Protein AF-A0AA45U6L7-F1 (afdb_monomer)

Sequence (873 aa):
MGRARAPAGPRAGPASGRGPRRPHFIHCRRPRPEDFMTAPVSITRYAPFLLDTAQGLASVATHLSRRDAGNTRAAIVSSPPWLAAGLESALSIALKGNSTLARQELDGLLARGLLMLEEAERRLGAPPGSTSVEADGTRTLASLLEPARRALDGASLVRERRPALEDVVRGTGERLTAALLAKLLGARGVPSLEVDAADWTVTEGEPGQARVNREHTRARVATLRPSWEGRLTLHAGGRGTAVDGRSTTLGVEGADETAAVLSVLLGTPLTLWTDVPGVMTADPLHVADARPVPHLSYTEALELVYLGLPTLHPRALSTLRDADIPLRVRHLQQPDEPGTLIDVRGAGNGTVPTCVVSLEDLALLGLEGGTEEAARPVGPRALQALEAAGIDAWMAAQSSPGRSVAVVLRRAHAARAEEVLRRELAPELERGALQPPQVRAPVTQVALVAEAMGQGANVAGRLFQPLGALGINVRAIAQTASARSISFIVDGAETALTVRTVHAAFHFSHEEVSLLVLGHGVVGSQLLEQLRTLQETLAQEHGIQLNLVGLADSRRVLFSPEGIPLKQWRERIESVPEGASPPVVRALLEPLRRLPVPVLVDCTAASGMEELYLEAFRSGIHVVAANKKPLTQPLEVWERLRSTAHLNHRAYHYETTVGAGLPVIQTLKDLVRTGDRVHGVEGSFSGTLGYLSQQLMDGVPLSKAVRTAREKGFTEPHPREDLAGTDAARKALILAREQGLNLSLEDVEVEPFVPREYLEEADVERFLTGLEKLDRTFTSRIEGLRAEGKVLRYLARIDPTAKDGPVLRVGPVAVPKEHPATRLRGSEAFVAFSTERYADYPLLVQGAGAGGPVTAAGVLADILKIAQNLRGR

Structure (mmCIF, N/CA/C/O backbone):
data_AF-A0AA45U6L7-F1
#
_entry.id   AF-A0AA45U6L7-F1
#
loop_
_atom_site.group_PDB
_atom_site.id
_atom_site.type_symbol
_atom_site.label_atom_id
_atom_site.label_alt_id
_atom_site.label_comp_id
_atom_site.label_asym_id
_atom_site.label_entity_id
_atom_site.label_seq_id
_atom_site.pdbx_PDB_ins_code
_atom_site.Cartn_x
_atom_site.Cartn_y
_atom_site.Cartn_z
_atom_site.occupancy
_atom_site.B_iso_or_equiv
_atom_site.auth_seq_id
_atom_site.auth_comp_id
_atom_site.auth_asym_id
_atom_site.auth_atom_id
_atom_site.pdbx_PDB_model_num
ATOM 1 N N . MET A 1 1 ? -44.972 -48.919 -12.739 1.00 36.44 1 MET A N 1
ATOM 2 C CA . MET A 1 1 ? -45.028 -49.166 -14.199 1.00 36.44 1 MET A CA 1
ATOM 3 C C . MET A 1 1 ? -43.845 -48.426 -14.814 1.00 36.44 1 MET A C 1
ATOM 5 O O . MET A 1 1 ? -43.773 -47.234 -14.606 1.00 36.44 1 MET A O 1
ATOM 9 N N . GLY A 1 2 ? -42.832 -48.984 -15.465 1.00 32.69 2 GLY A N 1
ATOM 10 C CA . GLY A 1 2 ? -42.508 -50.342 -15.868 1.00 32.69 2 GLY A CA 1
ATOM 11 C C . GLY A 1 2 ? -41.532 -50.257 -17.051 1.00 32.69 2 GLY A C 1
ATOM 12 O O . GLY A 1 2 ? -41.965 -49.836 -18.110 1.00 32.69 2 GLY A O 1
ATOM 13 N N . ARG A 1 3 ? -40.289 -50.743 -16.849 1.00 33.75 3 ARG A N 1
ATOM 14 C CA . ARG A 1 3 ? -39.354 -51.326 -17.853 1.00 33.75 3 ARG A CA 1
ATOM 15 C C . ARG A 1 3 ? -38.768 -50.350 -18.912 1.00 33.75 3 ARG A C 1
ATOM 17 O O . ARG A 1 3 ? -39.385 -49.357 -19.234 1.00 33.75 3 ARG A O 1
ATOM 24 N N . ALA A 1 4 ? -37.576 -50.525 -19.493 1.00 31.34 4 ALA A N 1
ATOM 25 C CA . ALA A 1 4 ? -36.655 -51.659 -19.591 1.00 31.34 4 ALA A CA 1
ATOM 26 C C . ALA A 1 4 ? -35.198 -51.190 -19.832 1.00 31.34 4 ALA A C 1
ATOM 28 O O . ALA A 1 4 ? -34.958 -50.103 -20.350 1.00 31.34 4 ALA A O 1
ATOM 29 N N . ARG A 1 5 ? -34.243 -52.067 -19.499 1.00 34.88 5 ARG A N 1
ATOM 30 C CA . ARG A 1 5 ? -32.812 -52.030 -19.854 1.00 34.88 5 ARG A CA 1
ATOM 31 C C . ARG A 1 5 ? -32.528 -52.745 -21.193 1.00 34.88 5 ARG A C 1
ATOM 33 O O . ARG A 1 5 ? -33.224 -53.705 -21.509 1.00 34.88 5 ARG A O 1
ATOM 40 N N . ALA A 1 6 ? -31.355 -52.391 -21.750 1.00 32.38 6 ALA A N 1
ATOM 41 C CA . ALA A 1 6 ? -30.398 -53.175 -22.568 1.00 32.38 6 ALA A CA 1
ATOM 42 C C . ALA A 1 6 ? -30.573 -53.156 -24.110 1.00 32.38 6 ALA A C 1
ATOM 44 O O . ALA A 1 6 ? -31.696 -52.948 -24.561 1.00 32.38 6 ALA A O 1
ATOM 45 N N . PRO A 1 7 ? -29.510 -53.410 -24.925 1.00 43.19 7 PRO A N 1
ATOM 46 C CA . PRO A 1 7 ? -28.169 -53.913 -24.569 1.00 43.19 7 PRO A CA 1
ATOM 47 C C . PRO A 1 7 ? -26.956 -53.191 -25.213 1.00 43.19 7 PRO A C 1
ATOM 49 O O . PRO A 1 7 ? -27.079 -52.302 -26.049 1.00 43.19 7 PRO A O 1
ATOM 52 N N . ALA A 1 8 ? -25.763 -53.626 -24.793 1.00 33.12 8 ALA A N 1
ATOM 53 C CA . ALA A 1 8 ? -24.452 -53.260 -25.320 1.00 33.12 8 ALA A CA 1
ATOM 54 C C . ALA A 1 8 ? -23.924 -54.282 -26.350 1.00 33.12 8 ALA A C 1
ATOM 56 O O . ALA A 1 8 ? -24.180 -55.479 -26.218 1.00 33.12 8 ALA A O 1
ATOM 57 N N . GLY A 1 9 ? -23.091 -53.796 -27.280 1.00 27.22 9 GLY A N 1
ATOM 58 C CA . GLY A 1 9 ? -22.110 -54.554 -28.079 1.00 27.22 9 GLY A CA 1
ATOM 59 C C . GLY A 1 9 ? -22.039 -54.104 -29.552 1.00 27.22 9 GLY A C 1
ATOM 60 O O . GLY A 1 9 ? -23.049 -53.621 -30.056 1.00 27.22 9 GLY A O 1
ATOM 61 N N . PRO A 1 10 ? -20.928 -54.307 -30.298 1.00 31.91 10 PRO A N 1
ATOM 62 C CA . PRO A 1 10 ? -19.529 -54.531 -29.914 1.00 31.91 10 PRO A CA 1
ATOM 63 C C . PRO A 1 10 ? -18.534 -53.547 -30.597 1.00 31.91 10 PRO A C 1
ATOM 65 O O . PRO A 1 10 ? -18.884 -52.739 -31.452 1.00 31.91 10 PRO A O 1
ATOM 68 N N . ARG A 1 11 ? -17.255 -53.631 -30.199 1.00 38.91 11 ARG A N 1
ATOM 69 C CA . ARG A 1 11 ? -16.101 -52.908 -30.771 1.00 38.91 11 ARG A CA 1
ATOM 70 C C . ARG A 1 11 ? -15.835 -53.286 -32.239 1.00 38.91 11 ARG A C 1
ATOM 72 O O . ARG A 1 11 ? -15.724 -54.469 -32.540 1.00 38.91 11 ARG A O 1
ATOM 79 N N . ALA A 1 12 ? -15.561 -52.289 -33.083 1.00 27.22 12 ALA A N 1
ATOM 80 C CA . ALA A 1 12 ? -14.753 -52.409 -34.301 1.00 27.22 12 ALA A CA 1
ATOM 81 C C . ALA A 1 12 ? -14.103 -51.043 -34.603 1.00 27.22 12 ALA A C 1
ATOM 83 O O . ALA A 1 12 ? -14.796 -50.031 -34.680 1.00 27.22 12 ALA A O 1
ATOM 84 N N . GLY A 1 13 ? -12.769 -50.991 -34.686 1.00 36.66 13 GLY A N 1
ATOM 85 C CA . GLY A 1 13 ? -12.030 -49.764 -35.012 1.00 36.66 13 GLY A CA 1
ATOM 86 C C . GLY A 1 13 ? -12.111 -49.408 -36.502 1.00 36.66 13 GLY A C 1
ATOM 87 O O . GLY A 1 13 ? -12.505 -50.257 -37.300 1.00 36.66 13 GLY A O 1
ATOM 88 N N . PRO A 1 14 ? -11.672 -48.203 -36.906 1.00 28.78 14 PRO A N 1
ATOM 89 C CA . PRO A 1 14 ? -11.374 -47.954 -38.307 1.00 28.78 14 PRO A CA 1
ATOM 90 C C . PRO A 1 14 ? -9.918 -47.541 -38.528 1.00 28.78 14 PRO A C 1
ATOM 92 O O . PRO A 1 14 ? -9.407 -46.569 -37.969 1.00 28.78 14 PRO A O 1
ATOM 95 N N . ALA A 1 15 ? -9.280 -48.290 -39.423 1.00 26.22 15 ALA A N 1
ATOM 96 C CA . ALA A 1 15 ? -8.131 -47.850 -40.184 1.00 26.22 15 ALA A CA 1
ATOM 97 C C . ALA A 1 15 ? -8.557 -46.815 -41.244 1.00 26.22 15 ALA A C 1
ATOM 99 O O . ALA A 1 15 ? -9.574 -46.968 -41.915 1.00 26.22 15 ALA A O 1
ATOM 100 N N . SER A 1 16 ? -7.713 -45.792 -41.383 1.00 31.59 16 SER A N 1
ATOM 101 C CA . SER A 1 16 ? -7.371 -45.041 -42.600 1.00 31.59 16 SER A CA 1
ATOM 102 C C . SER A 1 16 ? -8.488 -44.596 -43.561 1.00 31.59 16 SER A C 1
ATOM 104 O O . SER A 1 16 ? -8.864 -45.318 -44.481 1.00 31.59 16 SER A O 1
ATOM 106 N N . GLY A 1 17 ? -8.847 -43.311 -43.475 1.00 26.59 17 GLY A N 1
ATOM 107 C CA . GLY A 1 17 ? -9.428 -42.528 -44.570 1.00 26.59 17 GLY A CA 1
ATOM 108 C C . GLY A 1 17 ? -8.626 -41.238 -44.772 1.00 26.59 17 GLY A C 1
ATOM 109 O O . GLY A 1 17 ? -8.514 -40.427 -43.857 1.00 26.59 17 GLY A O 1
ATOM 110 N N . ARG A 1 18 ? -8.014 -41.076 -45.952 1.00 31.44 18 ARG A N 1
ATOM 111 C CA . ARG A 1 18 ? -7.211 -39.907 -46.352 1.00 31.44 18 ARG A CA 1
ATOM 112 C C . ARG A 1 18 ? -8.111 -38.681 -46.576 1.00 31.44 18 ARG A C 1
ATOM 114 O O . ARG A 1 18 ? -8.975 -38.720 -47.444 1.00 31.44 18 ARG A O 1
ATOM 121 N N . GLY A 1 19 ? -7.847 -37.594 -45.847 1.00 27.06 19 GLY A N 1
ATOM 122 C CA . GLY A 1 19 ? -8.350 -36.234 -46.102 1.00 27.06 19 GLY A CA 1
ATOM 123 C C . GLY A 1 19 ? -7.251 -35.311 -46.666 1.00 27.06 19 GLY A C 1
ATOM 124 O O . GLY A 1 19 ? -6.073 -35.672 -46.614 1.00 27.06 19 GLY A O 1
ATOM 125 N N . PRO A 1 20 ? -7.608 -34.153 -47.252 1.00 26.36 20 PRO A N 1
ATOM 126 C CA . PRO A 1 20 ? -6.809 -33.465 -48.264 1.00 26.36 20 PRO A CA 1
ATOM 127 C C . PRO A 1 20 ? -5.580 -32.731 -47.708 1.00 26.36 20 PRO A C 1
ATOM 129 O O . PRO A 1 20 ? -5.569 -32.209 -46.594 1.00 26.36 20 PRO A O 1
ATOM 132 N N . ARG A 1 21 ? -4.537 -32.703 -48.546 1.00 27.33 21 ARG A N 1
ATOM 133 C CA . ARG A 1 21 ? -3.210 -32.120 -48.309 1.00 27.33 21 ARG A CA 1
ATOM 134 C C . ARG A 1 21 ? -3.302 -30.634 -47.936 1.00 27.33 21 ARG A C 1
ATOM 136 O O . ARG A 1 21 ? -3.751 -29.822 -48.739 1.00 27.33 21 ARG A O 1
ATOM 143 N N . ARG A 1 22 ? -2.812 -30.286 -46.741 1.00 25.98 22 ARG A N 1
ATOM 144 C CA . ARG A 1 22 ? -2.446 -28.912 -46.355 1.00 25.98 22 ARG A CA 1
ATOM 145 C C . ARG A 1 22 ? -1.066 -28.564 -46.941 1.00 25.98 22 ARG A C 1
ATOM 147 O O . ARG A 1 22 ? -0.230 -29.465 -47.038 1.00 25.98 22 ARG A O 1
ATOM 154 N N . PRO A 1 23 ? -0.816 -27.304 -47.338 1.00 24.25 23 PRO A N 1
ATOM 155 C CA . PRO A 1 23 ? 0.454 -26.899 -47.930 1.00 24.25 23 PRO A CA 1
ATOM 156 C C . PRO A 1 23 ? 1.598 -27.055 -46.921 1.00 24.25 23 PRO A C 1
ATOM 158 O O . PRO A 1 23 ? 1.454 -26.743 -45.738 1.00 24.25 23 PRO A O 1
ATOM 161 N N . HIS A 1 24 ? 2.724 -27.579 -47.406 1.00 22.42 24 HIS A N 1
ATOM 162 C CA . HIS A 1 24 ? 3.956 -27.778 -46.654 1.00 22.42 24 HIS A CA 1
ATOM 163 C C . HIS A 1 24 ? 4.496 -26.440 -46.129 1.00 22.42 24 HIS A C 1
ATOM 165 O O . HIS A 1 24 ? 5.171 -25.715 -46.853 1.00 22.42 24 HIS A O 1
ATOM 171 N N . PHE A 1 25 ? 4.257 -26.144 -44.852 1.00 23.31 25 PHE A N 1
ATOM 172 C CA . PHE A 1 25 ? 5.186 -25.316 -44.092 1.00 23.31 25 PHE A CA 1
ATOM 173 C C . PHE A 1 25 ? 6.401 -26.184 -43.773 1.00 23.31 25 PHE A C 1
ATOM 175 O O . PHE A 1 25 ? 6.285 -27.239 -43.146 1.00 23.31 25 PHE A O 1
ATOM 182 N N . ILE A 1 26 ? 7.561 -25.765 -44.268 1.00 24.25 26 ILE A N 1
ATOM 183 C CA . ILE A 1 26 ? 8.853 -26.362 -43.950 1.00 24.25 26 ILE A CA 1
ATOM 184 C C . ILE A 1 26 ? 9.040 -26.224 -42.434 1.00 24.25 26 ILE A C 1
ATOM 186 O O . ILE A 1 26 ? 9.270 -25.135 -41.917 1.00 24.25 26 ILE A O 1
ATOM 190 N N . HIS A 1 27 ? 8.891 -27.330 -41.704 1.00 22.80 27 HIS A N 1
ATOM 191 C CA . HIS A 1 27 ? 9.323 -27.416 -40.316 1.00 22.80 27 HIS A CA 1
ATOM 192 C C . HIS A 1 27 ? 10.843 -27.226 -40.285 1.00 22.80 27 HIS A C 1
ATOM 194 O O . HIS A 1 27 ? 11.592 -28.163 -40.564 1.00 22.80 27 HIS A O 1
ATOM 200 N N . CYS A 1 28 ? 11.309 -26.032 -39.914 1.00 27.20 28 CYS A N 1
ATOM 201 C CA . CYS A 1 28 ? 12.655 -25.884 -39.373 1.00 27.20 28 CYS A CA 1
ATOM 202 C C . CYS A 1 28 ? 12.756 -26.818 -38.160 1.00 27.20 28 CYS A C 1
ATOM 204 O O . CYS A 1 28 ? 12.058 -26.634 -37.160 1.00 27.20 28 CYS A O 1
ATOM 206 N N . ARG A 1 29 ? 13.564 -27.879 -38.282 1.00 27.42 29 ARG A N 1
ATOM 207 C CA . ARG A 1 29 ? 13.879 -28.797 -37.182 1.00 27.42 29 ARG A CA 1
ATOM 208 C C . ARG A 1 29 ? 14.319 -27.983 -35.960 1.00 27.42 29 ARG A C 1
ATOM 210 O O . ARG A 1 29 ? 15.194 -27.130 -36.081 1.00 27.42 29 ARG A O 1
ATOM 217 N N . ARG A 1 30 ? 13.755 -28.300 -34.788 1.00 37.66 30 ARG A N 1
ATOM 218 C CA . ARG A 1 30 ? 14.354 -27.951 -33.491 1.00 37.66 30 ARG A CA 1
ATOM 219 C C . ARG A 1 30 ? 15.802 -28.467 -33.498 1.00 37.66 30 ARG A C 1
ATOM 221 O O . ARG A 1 30 ? 15.966 -29.664 -33.752 1.00 37.66 30 ARG A O 1
ATOM 228 N N . PRO A 1 31 ? 16.826 -27.633 -33.269 1.00 34.97 31 PRO A N 1
ATOM 229 C CA . PRO A 1 31 ? 18.165 -28.160 -33.057 1.00 34.97 31 PRO A CA 1
ATOM 230 C C . PRO A 1 31 ? 18.163 -28.981 -31.761 1.00 34.97 31 PRO A C 1
ATOM 232 O O . PRO A 1 31 ? 17.527 -28.589 -30.778 1.00 34.97 31 PRO A O 1
ATOM 235 N N . ARG A 1 32 ? 18.796 -30.158 -31.770 1.00 30.89 32 ARG A N 1
ATOM 236 C CA . ARG A 1 32 ? 18.938 -30.961 -30.549 1.00 30.89 32 ARG A CA 1
ATOM 237 C C . ARG A 1 32 ? 20.088 -30.379 -29.720 1.00 30.89 32 ARG A C 1
ATOM 239 O O . ARG A 1 32 ? 21.030 -29.855 -30.309 1.00 30.89 32 ARG A O 1
ATOM 246 N N . PRO A 1 33 ? 20.074 -30.512 -28.381 1.00 38.00 33 PRO A N 1
ATOM 247 C CA . PRO A 1 33 ? 21.208 -30.116 -27.533 1.00 38.00 33 PRO A CA 1
ATOM 248 C C . PRO A 1 33 ? 22.543 -30.752 -27.968 1.00 38.00 33 PRO A C 1
ATOM 250 O O . PRO A 1 33 ? 23.609 -30.200 -27.730 1.00 38.00 33 PRO A O 1
ATOM 253 N N . GLU A 1 34 ? 22.467 -31.896 -28.647 1.00 34.97 34 GLU A N 1
ATOM 254 C CA . GLU A 1 34 ? 23.591 -32.687 -29.156 1.00 34.97 34 GLU A CA 1
ATOM 255 C C . GLU A 1 34 ? 24.234 -32.105 -30.435 1.00 34.97 34 GLU A C 1
ATOM 257 O O . GLU A 1 34 ? 25.344 -32.496 -30.783 1.00 34.97 34 GLU A O 1
ATOM 262 N N . ASP A 1 35 ? 23.592 -31.141 -31.111 1.00 39.72 35 ASP A N 1
ATOM 263 C CA . ASP A 1 35 ? 24.111 -30.513 -32.342 1.00 39.72 35 ASP A CA 1
ATOM 264 C C . ASP A 1 35 ? 25.124 -29.373 -32.061 1.00 39.72 35 ASP A C 1
ATOM 266 O O . ASP A 1 35 ? 25.661 -28.767 -32.990 1.00 39.72 35 ASP A O 1
ATOM 270 N N . PHE A 1 36 ? 25.412 -29.067 -30.787 1.00 45.44 36 PHE A N 1
ATOM 271 C CA . PHE A 1 36 ? 26.278 -27.956 -30.371 1.00 45.44 36 PHE A CA 1
ATOM 272 C C . PHE A 1 36 ? 27.319 -28.386 -29.327 1.00 45.44 36 PHE A C 1
ATOM 274 O O . PHE A 1 36 ? 27.241 -28.008 -28.161 1.00 45.44 36 PHE A O 1
ATOM 281 N N . MET A 1 37 ? 28.338 -29.143 -29.737 1.00 37.69 37 MET A N 1
ATOM 282 C CA . MET A 1 37 ? 29.531 -29.356 -28.907 1.00 37.69 37 MET A CA 1
ATOM 283 C C . MET A 1 37 ? 30.690 -28.456 -29.356 1.00 37.69 37 MET A C 1
ATOM 285 O O . MET A 1 37 ? 31.508 -28.836 -30.185 1.00 37.69 37 MET A O 1
ATOM 289 N N . THR A 1 38 ? 30.757 -27.269 -28.750 1.00 49.12 38 THR A N 1
ATOM 290 C CA . THR A 1 38 ? 31.938 -26.391 -28.593 1.00 49.12 38 THR A CA 1
ATOM 291 C C . THR A 1 38 ? 31.829 -25.741 -27.206 1.00 49.12 38 THR A C 1
ATOM 293 O O . THR A 1 38 ? 30.744 -25.780 -26.628 1.00 49.12 38 THR A O 1
ATOM 296 N N . ALA A 1 39 ? 32.904 -25.150 -26.678 1.00 50.16 39 ALA A N 1
ATOM 297 C CA . ALA A 1 39 ? 32.977 -24.525 -25.348 1.00 50.16 39 ALA A CA 1
ATOM 298 C C . ALA A 1 39 ? 31.689 -23.801 -24.864 1.00 50.16 39 ALA A C 1
ATOM 300 O O . ALA A 1 39 ? 31.016 -23.164 -25.682 1.00 50.16 39 ALA A O 1
ATOM 301 N N . PRO A 1 40 ? 31.367 -23.829 -23.550 1.00 70.31 40 PRO A N 1
ATOM 302 C CA . PRO A 1 40 ? 30.228 -23.096 -22.999 1.00 70.31 40 PRO A CA 1
ATOM 303 C C . PRO A 1 40 ? 30.305 -21.614 -23.384 1.00 70.31 40 PRO A C 1
ATOM 305 O O . PRO A 1 40 ? 31.309 -20.945 -23.128 1.00 70.31 40 PRO A O 1
ATOM 308 N N . VAL A 1 41 ? 29.252 -21.105 -24.024 1.00 81.75 41 VAL A N 1
ATOM 309 C CA . VAL A 1 41 ? 29.126 -19.683 -24.362 1.00 81.75 41 VAL A CA 1
ATOM 310 C C . VAL A 1 41 ? 28.306 -19.005 -23.272 1.00 81.75 41 VAL A C 1
ATOM 312 O O . VAL A 1 41 ? 27.253 -19.519 -22.900 1.00 81.75 41 VAL A O 1
ATOM 315 N N . SER A 1 42 ? 28.750 -17.850 -22.780 1.00 88.62 42 SER A N 1
ATOM 316 C CA . SER A 1 42 ? 27.911 -16.934 -22.001 1.00 88.62 42 SER A CA 1
ATOM 317 C C . SER A 1 42 ? 27.691 -15.639 -22.774 1.00 88.62 42 SER A C 1
ATOM 319 O O . SER A 1 42 ? 28.616 -15.101 -23.385 1.00 88.62 42 SER A O 1
ATOM 321 N N . ILE A 1 43 ? 26.449 -15.154 -22.775 1.00 93.12 43 ILE A N 1
ATOM 322 C CA . ILE A 1 43 ? 26.058 -13.937 -23.487 1.00 93.12 43 ILE A CA 1
ATOM 323 C C . ILE A 1 43 ? 25.567 -12.927 -22.464 1.00 93.12 43 ILE A C 1
ATOM 325 O O . ILE A 1 43 ? 24.639 -13.193 -21.694 1.00 93.12 43 ILE A O 1
ATOM 329 N N . THR A 1 44 ? 26.209 -11.764 -22.447 1.00 93.62 44 THR A N 1
ATOM 330 C CA . THR A 1 44 ? 25.903 -10.694 -21.507 1.00 93.62 44 THR A CA 1
ATOM 331 C C . THR A 1 44 ? 25.591 -9.391 -22.222 1.00 93.62 44 THR A C 1
ATOM 333 O O . THR A 1 44 ? 26.153 -9.058 -23.265 1.00 93.62 44 THR A O 1
ATOM 336 N N . ARG A 1 45 ? 24.679 -8.629 -21.632 1.00 93.62 45 ARG A N 1
ATOM 337 C CA . ARG A 1 45 ? 24.267 -7.297 -22.060 1.00 93.62 45 ARG A CA 1
ATOM 338 C C . ARG A 1 45 ? 24.406 -6.362 -20.863 1.00 93.62 45 ARG A C 1
ATOM 340 O O . ARG A 1 45 ? 24.002 -6.728 -19.767 1.00 93.62 45 ARG A O 1
ATOM 347 N N . TYR A 1 46 ? 24.974 -5.176 -21.057 1.00 91.69 46 TYR A N 1
ATOM 348 C CA . TYR A 1 46 ? 25.136 -4.177 -19.990 1.00 91.69 46 TYR A CA 1
ATOM 349 C C . TYR A 1 46 ? 24.226 -2.985 -20.231 1.00 91.69 46 TYR A C 1
ATOM 351 O O . TYR A 1 46 ? 24.395 -2.311 -21.245 1.00 91.69 46 TYR A O 1
ATOM 359 N N . ALA A 1 47 ? 23.296 -2.694 -19.325 1.00 89.88 47 ALA A N 1
ATOM 360 C CA . ALA A 1 47 ? 22.387 -1.567 -19.506 1.00 89.88 47 ALA A CA 1
ATOM 361 C C . ALA A 1 47 ? 23.156 -0.258 -19.827 1.00 89.88 47 ALA A C 1
ATOM 363 O O . ALA A 1 47 ? 24.209 -0.019 -19.229 1.00 89.88 47 ALA A O 1
ATOM 364 N N . PRO A 1 48 ? 22.695 0.587 -20.775 1.00 89.06 48 PRO A N 1
ATOM 365 C CA . PRO A 1 48 ? 23.501 1.698 -21.302 1.00 89.06 48 PRO A CA 1
ATOM 366 C C . PRO A 1 48 ? 23.973 2.695 -20.237 1.00 89.06 48 PRO A C 1
ATOM 368 O O . PRO A 1 48 ? 25.083 3.217 -20.328 1.00 89.06 48 PRO A O 1
ATOM 371 N N . PHE A 1 49 ? 23.161 2.928 -19.202 1.00 88.75 49 PHE A N 1
ATOM 372 C CA . PHE A 1 49 ? 23.491 3.824 -18.091 1.00 88.75 49 PHE A CA 1
ATOM 373 C C . PHE A 1 49 ? 24.688 3.336 -17.255 1.00 88.75 49 PHE A C 1
ATOM 375 O O . PHE A 1 49 ? 25.417 4.153 -16.697 1.00 88.75 49 PHE A O 1
ATOM 382 N N . LEU A 1 50 ? 24.981 2.027 -17.241 1.00 90.62 50 LEU A N 1
ATOM 383 C CA . LEU A 1 50 ? 26.190 1.488 -16.603 1.00 90.62 50 LEU A CA 1
ATOM 384 C C . LEU A 1 50 ? 27.475 1.950 -17.297 1.00 90.62 50 LEU A C 1
ATOM 386 O O . LEU A 1 50 ? 28.551 1.823 -16.727 1.00 90.62 50 LEU A O 1
ATOM 390 N N . LEU A 1 51 ? 27.388 2.458 -18.525 1.00 91.38 51 LEU A N 1
ATOM 391 C CA . LEU A 1 51 ? 28.525 2.939 -19.310 1.00 91.38 51 LEU A CA 1
ATOM 392 C C . LEU A 1 51 ? 28.576 4.478 -19.357 1.00 91.38 51 LEU A C 1
ATOM 394 O O . LEU A 1 51 ? 29.446 5.050 -20.013 1.00 91.38 51 LEU A O 1
ATOM 398 N N . ASP A 1 52 ? 27.657 5.159 -18.662 1.00 91.38 52 ASP A N 1
ATOM 399 C CA . ASP A 1 52 ? 27.506 6.619 -18.718 1.00 91.38 52 ASP A CA 1
ATOM 400 C C . ASP A 1 52 ? 28.569 7.367 -17.895 1.00 91.38 52 ASP A C 1
ATOM 402 O O . ASP A 1 52 ? 28.839 8.547 -18.121 1.00 91.38 52 ASP A O 1
ATOM 406 N N . THR A 1 53 ? 29.234 6.664 -16.972 1.00 93.00 53 THR A N 1
ATOM 407 C CA . THR A 1 53 ? 30.273 7.213 -16.092 1.00 93.00 53 THR A CA 1
ATOM 408 C C . THR A 1 53 ? 31.568 6.405 -16.165 1.00 93.00 53 THR A C 1
ATOM 410 O O . THR A 1 53 ? 31.568 5.209 -16.458 1.00 93.00 53 THR A O 1
ATOM 413 N N . ALA A 1 54 ? 32.693 7.042 -15.827 1.00 92.50 54 ALA A N 1
ATOM 414 C CA . ALA A 1 54 ? 33.988 6.364 -15.731 1.00 92.50 54 ALA A CA 1
ATOM 415 C C . ALA A 1 54 ? 33.989 5.239 -14.674 1.00 92.50 54 ALA A C 1
ATOM 417 O O . ALA A 1 54 ? 34.589 4.186 -14.876 1.00 92.50 54 ALA A O 1
ATOM 418 N N . GLN A 1 55 ? 33.270 5.425 -13.559 1.00 92.38 55 GLN A N 1
ATOM 419 C CA . GLN A 1 55 ? 33.082 4.382 -12.545 1.00 92.38 55 GLN A CA 1
ATOM 420 C C . GLN A 1 55 ? 32.305 3.182 -13.094 1.00 92.38 55 GLN A C 1
ATOM 422 O O . GLN A 1 55 ? 32.654 2.034 -12.808 1.00 92.38 55 GLN A O 1
ATOM 427 N N . GLY A 1 56 ? 31.263 3.442 -13.879 1.00 91.69 56 GLY A N 1
ATOM 428 C CA . GLY A 1 56 ? 30.483 2.411 -14.544 1.00 91.69 56 GLY A CA 1
ATOM 429 C C . GLY A 1 56 ? 31.324 1.603 -15.537 1.00 91.69 56 GLY A C 1
ATOM 430 O O . GLY A 1 56 ? 31.408 0.379 -15.417 1.00 91.69 56 GLY A O 1
ATOM 431 N N . LEU A 1 57 ? 32.069 2.285 -16.417 1.00 91.62 57 LEU A N 1
ATOM 432 C CA . LEU A 1 57 ? 33.035 1.659 -17.333 1.00 91.62 57 LEU A CA 1
ATOM 433 C C . LEU A 1 57 ? 34.054 0.778 -16.593 1.00 91.62 57 LEU A C 1
ATOM 435 O O . LEU A 1 57 ? 34.258 -0.379 -16.964 1.00 91.62 57 LEU A O 1
ATOM 439 N N . ALA A 1 58 ? 34.648 1.288 -15.510 1.00 91.81 58 ALA A N 1
ATOM 440 C CA . ALA A 1 58 ? 35.580 0.535 -14.672 1.00 91.81 58 ALA A CA 1
ATOM 441 C C . ALA A 1 58 ? 34.933 -0.710 -14.038 1.00 91.81 58 ALA A C 1
ATOM 443 O O . ALA A 1 58 ? 35.544 -1.783 -13.988 1.00 91.81 58 ALA A O 1
ATOM 444 N N . SER A 1 59 ? 33.682 -0.596 -13.587 1.00 92.25 59 SER A N 1
ATOM 445 C CA . SER A 1 59 ? 32.928 -1.705 -12.991 1.00 92.25 59 SER A CA 1
ATOM 446 C C . SER A 1 59 ? 32.644 -2.804 -14.019 1.00 92.25 59 SER A C 1
ATOM 448 O O . SER A 1 59 ? 32.873 -3.984 -13.742 1.00 92.25 59 SER A O 1
ATOM 450 N N . VAL A 1 60 ? 32.227 -2.429 -15.234 1.00 92.81 60 VAL A N 1
ATOM 451 C CA . VAL A 1 60 ? 31.992 -3.369 -16.343 1.00 92.81 60 VAL A CA 1
ATOM 452 C C . VAL A 1 60 ? 33.294 -4.053 -16.765 1.00 92.81 60 VAL A C 1
ATOM 454 O O . VAL A 1 60 ? 33.331 -5.280 -16.875 1.00 92.81 60 VAL A O 1
ATOM 457 N N . ALA A 1 61 ? 34.389 -3.305 -16.923 1.00 91.81 61 ALA A N 1
ATOM 458 C CA . ALA A 1 61 ? 35.698 -3.877 -17.243 1.00 91.81 61 ALA A CA 1
ATOM 459 C C . ALA A 1 61 ? 36.190 -4.843 -16.155 1.00 91.81 61 ALA A C 1
ATOM 461 O O . ALA A 1 61 ? 36.708 -5.919 -16.463 1.00 91.81 61 ALA A O 1
ATOM 462 N N . THR A 1 62 ? 35.988 -4.508 -14.878 1.00 90.69 62 THR A N 1
ATOM 463 C CA . THR A 1 62 ? 36.317 -5.387 -13.745 1.00 90.69 62 THR A CA 1
ATOM 464 C C . THR A 1 62 ? 35.521 -6.682 -13.800 1.00 90.69 62 THR A C 1
ATOM 466 O O . THR A 1 62 ? 36.096 -7.762 -13.660 1.00 90.69 62 THR A O 1
ATOM 469 N N . HIS A 1 63 ? 34.215 -6.592 -14.054 1.00 90.25 63 HIS A N 1
ATOM 470 C CA . HIS A 1 63 ? 33.357 -7.760 -14.208 1.00 90.25 63 HIS A CA 1
ATOM 471 C C . HIS A 1 63 ? 33.824 -8.651 -15.372 1.00 90.25 63 HIS A C 1
ATOM 473 O O . HIS A 1 63 ? 34.028 -9.851 -15.193 1.00 90.25 63 HIS A O 1
ATOM 479 N N . LEU A 1 64 ? 34.078 -8.071 -16.548 1.00 89.81 64 LEU A N 1
ATOM 480 C CA . LEU A 1 64 ? 34.568 -8.797 -17.727 1.00 89.81 64 LEU A CA 1
ATOM 481 C C . LEU A 1 64 ? 35.987 -9.371 -17.553 1.00 89.81 64 LEU A C 1
ATOM 483 O O . LEU A 1 64 ? 36.344 -10.359 -18.202 1.00 89.81 64 LEU A O 1
ATOM 487 N N . SER A 1 65 ? 36.787 -8.814 -16.642 1.00 87.19 65 SER A N 1
ATOM 488 C CA . SER A 1 65 ? 38.130 -9.317 -16.324 1.00 87.19 65 SER A CA 1
ATOM 489 C C . SER A 1 65 ? 38.125 -10.632 -15.537 1.00 87.19 65 SER A C 1
ATOM 491 O O . SER A 1 65 ? 39.146 -11.320 -15.512 1.00 87.19 65 SER A O 1
ATOM 493 N N . ARG A 1 66 ? 37.009 -11.003 -14.889 1.00 82.12 66 ARG A N 1
ATOM 494 C CA . ARG A 1 66 ? 36.907 -12.254 -14.119 1.00 82.12 66 ARG A CA 1
ATOM 495 C C . ARG A 1 66 ? 37.107 -13.444 -15.060 1.00 82.12 66 ARG A C 1
ATOM 497 O O . ARG A 1 66 ? 36.329 -13.622 -15.992 1.00 82.12 66 ARG A O 1
ATOM 504 N N . ARG A 1 67 ? 38.181 -14.217 -14.872 1.00 63.31 67 ARG A N 1
ATOM 505 C CA . ARG A 1 67 ? 38.510 -15.346 -15.754 1.00 63.31 67 ARG A CA 1
ATOM 506 C C . ARG A 1 67 ? 37.553 -16.504 -15.518 1.00 63.31 67 ARG A C 1
ATOM 508 O O . ARG A 1 67 ? 37.411 -16.956 -14.391 1.00 63.31 67 ARG A O 1
ATOM 515 N N . ASP A 1 68 ? 37.006 -17.011 -16.613 1.00 63.66 68 ASP A N 1
ATOM 516 C CA . ASP A 1 68 ? 36.276 -18.270 -16.657 1.00 63.66 68 ASP A CA 1
ATOM 517 C C . ASP A 1 68 ? 36.953 -19.123 -17.738 1.00 63.66 68 ASP A C 1
ATOM 519 O O . ASP A 1 68 ? 36.833 -18.853 -18.937 1.00 63.66 68 ASP A O 1
ATOM 523 N N . ALA A 1 69 ? 37.852 -20.012 -17.311 1.00 52.88 69 ALA A N 1
ATOM 524 C CA . ALA A 1 69 ? 38.816 -20.649 -18.204 1.00 52.88 69 ALA A CA 1
ATOM 525 C C . ALA A 1 69 ? 38.110 -21.576 -19.208 1.00 52.88 69 ALA A C 1
ATOM 527 O O . ALA A 1 69 ? 37.433 -22.519 -18.814 1.00 52.88 69 ALA A O 1
ATOM 528 N N . GLY A 1 70 ? 38.303 -21.319 -20.506 1.00 56.84 70 GLY A N 1
ATOM 529 C CA . GLY A 1 70 ? 37.787 -22.157 -21.594 1.00 56.84 70 GLY A CA 1
ATOM 530 C C . GLY A 1 70 ? 36.418 -21.758 -22.152 1.00 56.84 70 GLY A C 1
ATOM 531 O O . GLY A 1 70 ? 36.046 -22.298 -23.187 1.00 56.84 70 GLY A O 1
ATOM 532 N N . ASN A 1 71 ? 35.707 -20.795 -21.551 1.00 74.81 71 ASN A N 1
ATOM 533 C CA . ASN A 1 71 ? 34.379 -20.358 -22.004 1.00 74.81 71 ASN A CA 1
ATOM 534 C C . ASN A 1 71 ? 34.464 -19.169 -22.978 1.00 74.81 71 ASN A C 1
ATOM 536 O O . ASN A 1 71 ? 35.190 -18.201 -22.731 1.00 74.81 71 ASN A O 1
ATOM 540 N N . THR A 1 72 ? 33.683 -19.197 -24.063 1.00 78.38 72 THR A N 1
ATOM 541 C CA . THR A 1 72 ? 33.474 -18.007 -24.910 1.00 78.38 72 THR A CA 1
ATOM 542 C C . THR A 1 72 ? 32.532 -17.051 -24.196 1.00 78.38 72 THR A C 1
ATOM 544 O O . THR A 1 72 ? 31.464 -17.450 -23.734 1.00 78.38 72 THR A O 1
ATOM 547 N N . ARG A 1 73 ? 32.904 -15.774 -24.114 1.00 88.94 73 ARG A N 1
ATOM 548 C CA . ARG A 1 73 ? 32.108 -14.747 -23.432 1.00 88.94 73 ARG A CA 1
ATOM 549 C C . ARG A 1 73 ? 31.794 -13.640 -24.423 1.00 88.94 73 ARG A C 1
ATOM 551 O O . ARG A 1 73 ? 32.711 -12.949 -24.850 1.00 88.94 73 ARG A O 1
ATOM 558 N N . ALA A 1 74 ? 30.527 -13.484 -24.786 1.00 93.12 74 ALA A N 1
ATOM 559 C CA . ALA A 1 74 ? 30.079 -12.448 -25.708 1.00 93.12 74 ALA A CA 1
ATOM 560 C C . ALA A 1 74 ? 29.383 -11.326 -24.938 1.00 93.12 74 ALA A C 1
ATOM 562 O O . ALA A 1 74 ? 28.304 -11.525 -24.384 1.00 93.12 74 ALA A O 1
ATOM 563 N N . ALA A 1 75 ? 30.000 -10.146 -24.909 1.00 94.62 75 ALA A N 1
ATOM 564 C CA . ALA A 1 75 ? 29.439 -8.952 -24.294 1.00 94.62 75 ALA A CA 1
ATOM 565 C C . ALA A 1 75 ? 28.887 -8.017 -25.374 1.00 94.62 75 ALA A C 1
ATOM 567 O O . ALA A 1 75 ? 29.629 -7.560 -26.242 1.00 94.62 75 ALA A O 1
ATOM 568 N N . ILE A 1 76 ? 27.592 -7.714 -25.313 1.00 94.88 76 ILE A N 1
ATOM 569 C CA . ILE A 1 76 ? 26.937 -6.758 -26.205 1.00 94.88 76 ILE A CA 1
ATOM 570 C C . ILE A 1 76 ? 26.886 -5.395 -25.515 1.00 94.88 76 ILE A C 1
ATOM 572 O O . ILE A 1 76 ? 26.322 -5.249 -24.422 1.00 94.88 76 ILE A O 1
ATOM 576 N N . VAL A 1 77 ? 27.450 -4.387 -26.178 1.00 91.94 77 VAL A N 1
ATOM 577 C CA . VAL A 1 77 ? 27.505 -3.010 -25.680 1.00 91.94 77 VAL A CA 1
ATOM 578 C C . VAL A 1 77 ? 26.644 -2.074 -26.523 1.00 91.94 77 VAL A C 1
ATOM 580 O O . VAL A 1 77 ? 26.431 -2.294 -27.717 1.00 91.94 77 VAL A O 1
ATOM 583 N N . SER A 1 78 ? 26.156 -1.020 -25.875 1.00 90.44 78 SER A N 1
ATOM 584 C CA . SER A 1 78 ? 25.398 0.071 -26.489 1.00 90.44 78 SER A CA 1
ATOM 585 C C . SER A 1 78 ? 26.137 1.383 -26.320 1.00 90.44 78 SER A C 1
ATOM 587 O O . SER A 1 78 ? 26.980 1.505 -25.435 1.00 90.44 78 SER A O 1
ATOM 589 N N . SER A 1 79 ? 25.758 2.382 -27.110 1.00 91.31 79 SER A N 1
ATOM 590 C CA . SER A 1 79 ? 26.168 3.755 -26.856 1.00 91.31 79 SER A CA 1
ATOM 591 C C . SER A 1 79 ? 25.608 4.214 -25.499 1.00 91.31 79 SER A C 1
ATOM 593 O O . SER A 1 79 ? 24.397 4.092 -25.289 1.00 91.31 79 SER A O 1
ATOM 595 N N . PRO A 1 80 ? 26.432 4.745 -24.578 1.00 91.94 80 PRO A N 1
ATOM 596 C CA . PRO A 1 80 ? 25.931 5.345 -23.349 1.00 91.94 80 PRO A CA 1
ATOM 597 C C . PRO A 1 80 ? 25.075 6.589 -23.652 1.00 91.94 80 PRO A C 1
ATOM 599 O O . PRO A 1 80 ? 25.265 7.211 -24.709 1.00 91.94 80 PRO A O 1
ATOM 602 N N . PRO A 1 81 ? 24.156 6.975 -22.743 1.00 91.50 81 PRO A N 1
ATOM 603 C CA . PRO A 1 81 ? 23.260 8.118 -22.918 1.00 91.50 81 PRO A CA 1
ATOM 604 C C . PRO A 1 81 ? 23.961 9.400 -23.373 1.00 91.50 81 PRO A C 1
ATOM 606 O O . PRO A 1 81 ? 23.514 10.028 -24.335 1.00 91.50 81 PRO A O 1
ATOM 609 N N . TRP A 1 82 ? 25.093 9.759 -22.759 1.00 93.81 82 TRP A N 1
ATOM 610 C CA . TRP A 1 82 ? 25.830 10.964 -23.147 1.00 93.81 82 TRP A CA 1
ATOM 611 C C . TRP A 1 82 ? 26.321 10.948 -24.601 1.00 93.81 82 TRP A C 1
ATOM 613 O O . TRP A 1 82 ? 26.300 11.981 -25.271 1.00 93.81 82 TRP A O 1
ATOM 623 N N . LEU A 1 83 ? 26.755 9.786 -25.096 1.00 94.06 83 LEU A N 1
ATOM 624 C CA . LEU A 1 83 ? 27.291 9.636 -26.447 1.00 94.06 83 LEU A CA 1
ATOM 625 C C . LEU A 1 83 ? 26.156 9.599 -27.468 1.00 94.06 83 LEU A C 1
ATOM 627 O O . LEU A 1 83 ? 26.239 10.254 -28.503 1.00 94.06 83 LEU A O 1
ATOM 631 N N . ALA A 1 84 ? 25.064 8.899 -27.149 1.00 91.62 84 ALA A N 1
ATOM 632 C CA . ALA A 1 84 ? 23.882 8.847 -28.001 1.00 91.62 84 ALA A CA 1
ATOM 633 C C . ALA A 1 84 ? 23.246 10.240 -28.170 1.00 91.62 84 ALA A C 1
ATOM 635 O O . ALA A 1 84 ? 22.941 10.648 -29.291 1.00 91.62 84 ALA A O 1
ATOM 636 N N . ALA A 1 85 ? 23.108 10.996 -27.074 1.00 92.69 85 ALA A N 1
ATOM 637 C CA . ALA A 1 85 ? 22.599 12.367 -27.099 1.00 92.69 85 ALA A CA 1
ATOM 638 C C . ALA A 1 85 ? 23.532 13.316 -27.868 1.00 92.69 85 ALA A C 1
ATOM 640 O O . ALA A 1 85 ? 23.067 14.135 -28.658 1.00 92.69 85 ALA A O 1
ATOM 641 N N . GLY A 1 86 ? 24.846 13.173 -27.686 1.00 94.56 86 GLY A N 1
ATOM 642 C CA . GLY A 1 86 ? 25.844 13.941 -28.427 1.00 94.56 86 GLY A CA 1
ATOM 643 C C . GLY A 1 86 ? 25.815 13.687 -29.935 1.00 94.56 86 GLY A C 1
ATOM 644 O O . GLY A 1 86 ? 25.889 14.621 -30.728 1.00 94.56 86 GLY A O 1
ATOM 645 N N . LEU A 1 87 ? 25.656 12.429 -30.352 1.00 93.81 87 LEU A N 1
ATOM 646 C CA . LEU A 1 87 ? 25.539 12.066 -31.767 1.00 93.81 87 LEU A CA 1
ATOM 647 C C . LEU A 1 87 ? 24.261 12.641 -32.403 1.00 93.81 87 LEU A C 1
ATOM 649 O O . LEU A 1 87 ? 24.309 13.143 -33.526 1.00 93.81 87 LEU A O 1
ATOM 653 N N . GLU A 1 88 ? 23.137 12.634 -31.678 1.00 92.88 88 GLU A N 1
ATOM 654 C CA . GLU A 1 88 ? 21.897 13.293 -32.118 1.00 92.88 88 GLU A CA 1
ATOM 655 C C . GLU A 1 88 ? 22.057 14.822 -32.186 1.00 92.88 88 GLU A C 1
ATOM 657 O O . GLU A 1 88 ? 21.593 15.451 -33.139 1.00 92.88 88 GLU A O 1
ATOM 662 N N . SER A 1 89 ? 22.756 15.424 -31.216 1.00 94.88 89 SER A N 1
ATOM 663 C CA . SER A 1 89 ? 23.106 16.852 -31.212 1.00 94.88 89 SER A CA 1
ATOM 664 C C . SER A 1 89 ? 23.916 17.221 -32.459 1.00 94.88 89 SER A C 1
ATOM 666 O O . SER A 1 89 ? 23.519 18.109 -33.219 1.00 94.88 89 SER A O 1
ATOM 668 N N . ALA A 1 90 ? 24.986 16.472 -32.746 1.00 95.00 90 ALA A N 1
ATOM 669 C CA . ALA A 1 90 ? 25.825 16.669 -33.925 1.00 95.00 90 ALA A CA 1
ATOM 670 C C . ALA A 1 90 ? 25.022 16.544 -35.231 1.00 95.00 90 ALA A C 1
ATOM 672 O O . ALA A 1 90 ? 25.173 17.370 -36.136 1.00 95.00 90 ALA A O 1
ATOM 673 N N . LEU A 1 91 ? 24.117 15.563 -35.318 1.00 93.69 91 LEU A N 1
ATOM 674 C CA . LEU A 1 91 ? 23.212 15.401 -36.456 1.00 93.69 91 LEU A CA 1
ATOM 675 C C . LEU A 1 91 ? 22.254 16.589 -36.609 1.00 93.69 91 LEU A C 1
ATOM 677 O O . LEU A 1 91 ? 22.102 17.115 -37.710 1.00 93.69 91 LEU A O 1
ATOM 681 N N . SER A 1 92 ? 21.645 17.055 -35.519 1.00 93.62 92 SER A N 1
ATOM 682 C CA . SER A 1 92 ? 20.752 18.220 -35.524 1.00 93.62 92 SER A CA 1
ATOM 683 C C . SER A 1 92 ? 21.471 19.499 -35.972 1.00 93.62 92 SER A C 1
ATOM 685 O O . SER A 1 92 ? 20.931 20.284 -36.755 1.00 93.62 92 SER A O 1
ATOM 687 N N . ILE A 1 93 ? 22.718 19.695 -35.535 1.00 94.88 93 ILE A N 1
ATOM 688 C CA . ILE A 1 93 ? 23.580 20.803 -35.970 1.00 94.88 93 ILE A CA 1
ATOM 689 C C . ILE A 1 93 ? 23.902 20.687 -37.465 1.00 94.88 93 ILE A C 1
ATOM 691 O O . ILE A 1 93 ? 23.784 21.673 -38.199 1.00 94.88 93 ILE A O 1
ATOM 695 N N . ALA A 1 94 ? 24.259 19.487 -37.932 1.00 94.44 94 ALA A N 1
ATOM 696 C CA . ALA A 1 94 ? 24.527 19.238 -39.341 1.00 94.44 94 ALA A CA 1
ATOM 697 C C . ALA A 1 94 ? 23.293 19.536 -40.200 1.00 94.44 94 ALA A C 1
ATOM 699 O O . ALA A 1 94 ? 23.407 20.271 -41.170 1.00 94.44 94 ALA A O 1
ATOM 700 N N . LEU A 1 95 ? 22.100 19.080 -39.813 1.00 93.12 95 LEU A N 1
ATOM 701 C CA . LEU A 1 95 ? 20.853 19.334 -40.550 1.00 93.12 95 LEU A CA 1
ATOM 702 C C . LEU A 1 95 ? 20.506 20.829 -40.674 1.00 93.12 95 LEU A C 1
ATOM 704 O O . LEU A 1 95 ? 19.859 21.233 -41.638 1.00 93.12 95 LEU A O 1
ATOM 708 N N . LYS A 1 96 ? 20.997 21.675 -39.759 1.00 94.56 96 LYS A N 1
ATOM 709 C CA . LYS A 1 96 ? 20.903 23.146 -39.852 1.00 94.56 96 LYS A CA 1
ATOM 710 C C . LYS A 1 96 ? 21.918 23.764 -40.827 1.00 94.56 96 LYS A C 1
ATOM 712 O O . LYS A 1 96 ? 21.940 24.980 -41.005 1.00 94.56 96 LYS A O 1
ATOM 717 N N . GLY A 1 97 ? 22.740 22.945 -41.480 1.00 93.12 97 GLY A N 1
ATOM 718 C CA . GLY A 1 97 ? 23.727 23.348 -42.476 1.00 93.12 97 GLY A CA 1
ATOM 719 C C . GLY A 1 97 ? 25.089 23.746 -41.907 1.00 93.12 97 GLY A C 1
ATOM 720 O O . GLY A 1 97 ? 25.820 24.457 -42.594 1.00 93.12 97 GLY A O 1
ATOM 721 N N . ASN A 1 98 ? 25.425 23.337 -40.676 1.00 94.25 98 ASN A N 1
ATOM 722 C CA . ASN A 1 98 ? 26.691 23.684 -40.027 1.00 94.25 98 ASN A CA 1
ATOM 723 C C . ASN A 1 98 ? 27.589 22.451 -39.813 1.00 94.25 98 ASN A C 1
ATOM 725 O O . ASN A 1 98 ? 27.686 21.914 -38.708 1.00 94.25 98 ASN A O 1
ATOM 729 N N . SER A 1 99 ? 28.267 22.010 -40.875 1.00 92.69 99 SER A N 1
ATOM 730 C CA . SER A 1 99 ? 29.191 20.867 -40.821 1.00 92.69 99 SER A CA 1
ATOM 731 C C . SER A 1 99 ? 30.374 21.089 -39.875 1.00 92.69 99 SER A C 1
ATOM 733 O O . SER A 1 99 ? 30.779 20.163 -39.176 1.00 92.69 99 SER A O 1
ATOM 735 N N . THR A 1 100 ? 30.916 22.309 -39.801 1.00 94.19 100 THR A N 1
ATOM 736 C CA . THR A 1 100 ? 32.064 22.629 -38.939 1.00 94.19 100 THR A CA 1
ATOM 737 C C . THR A 1 100 ? 31.730 22.422 -37.466 1.00 94.19 100 THR A C 1
ATOM 739 O O . THR A 1 100 ? 32.466 21.726 -36.769 1.00 94.19 100 THR A O 1
ATOM 742 N N . LEU A 1 101 ? 30.603 22.969 -37.001 1.00 95.25 101 LEU A N 1
ATOM 743 C CA . LEU A 1 101 ? 30.173 22.805 -35.613 1.00 95.25 101 LEU A CA 1
ATOM 744 C C . LEU A 1 101 ? 29.773 21.353 -35.316 1.00 95.25 101 LEU A C 1
ATOM 746 O O . LEU A 1 101 ? 30.091 20.840 -34.251 1.00 95.25 101 LEU A O 1
ATOM 750 N N . ALA A 1 102 ? 29.151 20.655 -36.272 1.00 94.06 102 ALA A N 1
ATOM 751 C CA . ALA A 1 102 ? 28.831 19.235 -36.122 1.00 94.06 102 ALA A CA 1
ATOM 752 C C . ALA A 1 102 ? 30.093 18.361 -35.963 1.00 94.06 102 ALA A C 1
ATOM 754 O O . ALA A 1 102 ? 30.104 17.420 -35.171 1.00 94.06 102 ALA A O 1
ATOM 755 N N . ARG A 1 103 ? 31.183 18.684 -36.676 1.00 92.88 103 ARG A N 1
ATOM 756 C CA . ARG A 1 103 ? 32.487 18.020 -36.499 1.00 92.88 103 ARG A CA 1
ATOM 757 C C . ARG A 1 103 ? 33.119 18.350 -35.149 1.00 92.88 103 ARG A C 1
ATOM 759 O O . ARG A 1 103 ? 33.612 17.436 -34.501 1.00 92.88 103 ARG A O 1
ATOM 766 N N . GLN A 1 104 ? 33.067 19.613 -34.725 1.00 94.62 104 GLN A N 1
ATOM 767 C CA . GLN A 1 104 ? 33.548 20.026 -33.401 1.00 94.62 104 GLN A CA 1
ATOM 768 C C . GLN A 1 104 ? 32.818 19.282 -32.277 1.00 94.62 104 GLN A C 1
ATOM 770 O O . GLN A 1 104 ? 33.458 18.855 -31.321 1.00 94.62 104 GLN A O 1
ATOM 775 N N . GLU A 1 105 ? 31.509 19.066 -32.422 1.00 95.44 105 GLU A N 1
ATOM 776 C CA . GLU A 1 105 ? 30.728 18.262 -31.481 1.00 95.44 105 GLU A CA 1
ATOM 777 C C . GLU A 1 105 ? 31.242 16.812 -31.435 1.00 95.44 105 GLU A C 1
ATOM 779 O O . GLU A 1 105 ? 31.534 16.306 -30.354 1.00 95.44 105 GLU A O 1
ATOM 784 N N . LEU A 1 106 ? 31.454 16.158 -32.589 1.00 94.12 106 LEU A N 1
ATOM 785 C CA . LEU A 1 106 ? 32.042 14.807 -32.640 1.00 94.12 106 LEU A CA 1
ATOM 786 C C . LEU A 1 106 ? 33.431 14.732 -31.988 1.00 94.12 106 LEU A C 1
ATOM 788 O O . LEU A 1 106 ? 33.723 13.775 -31.269 1.00 94.12 106 LEU A O 1
ATOM 792 N N . ASP A 1 107 ? 34.281 15.730 -32.231 1.00 93.69 107 ASP A N 1
ATOM 793 C CA . ASP A 1 107 ? 35.603 15.840 -31.608 1.00 93.69 107 ASP A CA 1
ATOM 794 C C . ASP A 1 107 ? 35.498 15.976 -30.081 1.00 93.69 107 ASP A C 1
ATOM 796 O O . ASP A 1 107 ? 36.233 15.318 -29.339 1.00 93.69 107 ASP A O 1
ATOM 800 N N . GLY A 1 108 ? 34.528 16.760 -29.603 1.00 95.38 108 GLY A N 1
ATOM 801 C CA . GLY A 1 108 ? 34.206 16.885 -28.183 1.00 95.38 108 GLY A CA 1
ATOM 802 C C . GLY A 1 108 ? 33.757 15.564 -27.552 1.00 95.38 108 GLY A C 1
ATOM 803 O O . GLY A 1 108 ? 34.179 15.239 -26.440 1.00 95.38 108 GLY A O 1
ATOM 804 N N . LEU A 1 109 ? 32.961 14.760 -28.266 1.00 95.00 109 LEU A N 1
ATOM 805 C CA . LEU A 1 109 ? 32.537 13.435 -27.795 1.00 95.00 109 LEU A CA 1
ATOM 806 C C . LEU A 1 109 ? 33.715 12.468 -27.662 1.00 95.00 109 LEU A C 1
ATOM 808 O O . LEU A 1 109 ? 33.795 11.743 -26.668 1.00 95.00 109 LEU A O 1
ATOM 812 N N . LEU A 1 110 ? 34.651 12.481 -28.617 1.00 94.06 110 LEU A N 1
ATOM 813 C CA . LEU A 1 110 ? 35.876 11.686 -28.519 1.00 94.06 110 LEU A CA 1
ATOM 814 C C . LEU A 1 110 ? 36.716 12.106 -27.312 1.00 94.06 110 LEU A C 1
ATOM 816 O O . LEU A 1 110 ? 37.121 11.254 -26.524 1.00 94.06 110 LEU A O 1
ATOM 820 N N . ALA A 1 111 ? 36.948 13.412 -27.152 1.00 93.25 111 ALA A N 1
ATOM 821 C CA . ALA A 1 111 ? 37.725 13.951 -26.040 1.00 93.25 111 ALA A CA 1
ATOM 822 C C . ALA A 1 111 ? 37.114 13.560 -24.687 1.00 93.25 111 ALA A C 1
ATOM 824 O O . ALA A 1 111 ? 37.822 13.091 -23.796 1.00 93.25 111 ALA A O 1
ATOM 825 N N . ARG A 1 112 ? 35.785 13.661 -24.555 1.00 94.06 112 ARG A N 1
ATOM 826 C CA . ARG A 1 112 ? 35.064 13.191 -23.367 1.00 94.06 112 ARG A 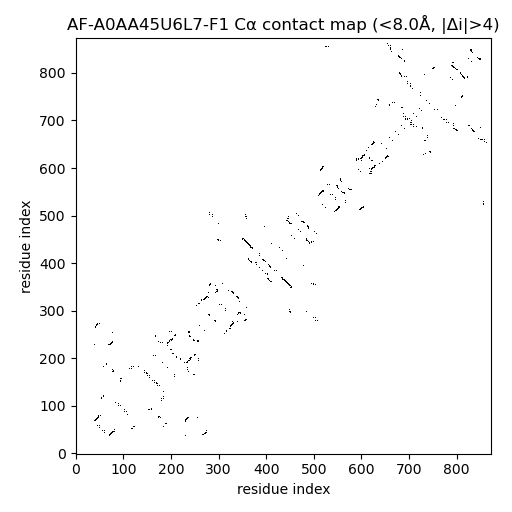CA 1
ATOM 827 C C . ARG A 1 112 ? 35.257 11.690 -23.135 1.00 94.06 112 ARG A C 1
ATOM 829 O O . ARG A 1 112 ? 35.530 11.295 -22.006 1.00 94.06 112 ARG A O 1
ATOM 836 N N . GLY A 1 113 ? 35.142 10.864 -24.175 1.00 92.69 113 GLY A N 1
ATOM 837 C CA . GLY A 1 113 ? 35.355 9.417 -24.077 1.00 92.69 113 GLY A CA 1
ATOM 838 C C . GLY A 1 113 ? 36.766 9.046 -23.607 1.00 92.69 113 GLY A C 1
ATOM 839 O O . GLY A 1 113 ? 36.918 8.170 -22.759 1.00 92.69 113 GLY A O 1
ATOM 840 N N . LEU A 1 114 ? 37.790 9.754 -24.094 1.00 91.44 114 LEU A N 1
ATOM 841 C CA . LEU A 1 114 ? 39.182 9.573 -23.666 1.00 91.44 114 LEU A CA 1
ATOM 842 C C . LEU A 1 114 ? 39.394 9.969 -22.198 1.00 91.44 114 LEU A C 1
ATOM 844 O O . LEU A 1 114 ? 40.018 9.217 -21.455 1.00 91.44 114 LEU A O 1
ATOM 848 N N . LEU A 1 115 ? 38.819 11.093 -21.755 1.00 91.12 115 LEU A N 1
ATOM 849 C CA . LEU A 1 115 ? 38.863 11.505 -20.345 1.00 91.12 115 LEU A CA 1
ATOM 850 C C . LEU A 1 115 ? 38.164 10.489 -19.432 1.00 91.12 115 LEU A C 1
ATOM 852 O O . LEU A 1 115 ? 38.643 10.189 -18.340 1.00 91.12 115 LEU A O 1
ATOM 856 N N . MET A 1 116 ? 37.033 9.932 -19.876 1.00 91.31 116 MET A N 1
ATOM 857 C CA . MET A 1 116 ? 36.339 8.874 -19.139 1.00 91.31 116 MET A CA 1
ATOM 858 C C . MET A 1 116 ? 37.174 7.598 -19.040 1.00 91.31 116 MET A C 1
ATOM 860 O O . MET A 1 116 ? 37.152 6.946 -17.998 1.00 91.31 116 MET A O 1
ATOM 864 N N . LEU A 1 117 ? 37.897 7.245 -20.105 1.00 90.31 117 LEU A N 1
ATOM 865 C CA . LEU A 1 117 ? 38.797 6.099 -20.121 1.00 90.31 117 LEU A CA 1
ATOM 866 C C . LEU A 1 117 ? 39.965 6.290 -19.147 1.00 90.31 117 LEU A C 1
ATOM 868 O O . LEU A 1 117 ? 40.199 5.414 -18.322 1.00 90.31 117 LEU A O 1
ATOM 872 N N . GLU A 1 118 ? 40.635 7.442 -19.179 1.00 88.12 118 GLU A N 1
ATOM 873 C CA . GLU A 1 118 ? 41.732 7.772 -18.258 1.00 88.12 118 GLU A CA 1
ATOM 874 C C . GLU A 1 118 ? 41.271 7.736 -16.789 1.00 88.12 118 GLU A C 1
ATOM 876 O O . GLU A 1 118 ? 41.903 7.121 -15.927 1.00 88.12 118 GLU A O 1
ATOM 881 N N . GLU A 1 119 ? 40.110 8.325 -16.497 1.00 90.38 119 GLU A N 1
ATOM 882 C CA . GLU A 1 119 ? 39.521 8.282 -15.159 1.00 90.38 119 GLU A CA 1
ATOM 883 C C . GLU A 1 119 ? 39.147 6.851 -14.732 1.00 90.38 119 GLU A C 1
ATOM 885 O O . GLU A 1 119 ? 39.304 6.491 -13.560 1.00 90.38 119 GLU A O 1
ATOM 890 N N . ALA A 1 120 ? 38.665 6.017 -15.658 1.00 90.88 120 ALA A N 1
ATOM 891 C CA . ALA A 1 120 ? 38.369 4.613 -15.393 1.00 90.88 120 ALA A CA 1
ATOM 892 C C . ALA A 1 120 ? 39.651 3.808 -15.113 1.00 90.88 120 ALA A C 1
ATOM 894 O O . ALA A 1 120 ? 39.672 3.022 -14.167 1.00 90.88 120 ALA A O 1
ATOM 895 N N . GLU A 1 121 ? 40.732 4.034 -15.864 1.00 88.81 121 GLU A N 1
ATOM 896 C CA . GLU A 1 121 ? 42.049 3.420 -15.631 1.00 88.81 121 GLU A CA 1
ATOM 897 C C . GLU A 1 121 ? 42.596 3.773 -14.245 1.00 88.81 121 GLU A C 1
ATOM 899 O O . GLU A 1 121 ? 43.001 2.883 -13.490 1.00 88.81 121 GLU A O 1
ATOM 904 N N . ARG A 1 122 ? 42.518 5.054 -13.862 1.00 85.94 122 ARG A N 1
ATOM 905 C CA . ARG A 1 122 ? 42.922 5.533 -12.532 1.00 85.94 122 ARG A CA 1
ATOM 906 C C . ARG A 1 122 ? 42.167 4.814 -11.416 1.00 85.94 122 ARG A C 1
ATOM 908 O O . ARG A 1 122 ? 42.766 4.370 -10.438 1.00 85.94 122 ARG A O 1
ATOM 915 N N . ARG A 1 123 ? 40.850 4.644 -11.568 1.00 87.81 123 ARG A N 1
ATOM 916 C CA . ARG A 1 123 ? 40.006 3.908 -10.604 1.00 87.81 123 ARG A CA 1
ATOM 917 C C . ARG A 1 123 ? 40.349 2.427 -10.513 1.00 87.81 123 ARG A C 1
ATOM 919 O O . ARG A 1 123 ? 40.114 1.813 -9.477 1.00 87.81 123 ARG A O 1
ATOM 926 N N . LEU A 1 124 ? 40.904 1.861 -11.578 1.00 85.06 124 LEU A N 1
ATOM 927 C CA . LEU A 1 124 ? 41.359 0.475 -11.632 1.00 85.06 124 LEU A CA 1
ATOM 928 C C . LEU A 1 124 ? 42.804 0.292 -11.146 1.00 85.06 124 LEU A C 1
ATOM 930 O O . LEU A 1 124 ? 43.306 -0.831 -11.198 1.00 85.06 124 LEU A O 1
ATOM 934 N N . GLY A 1 125 ? 43.440 1.354 -10.635 1.00 81.56 125 GLY A N 1
ATOM 935 C CA . GLY A 1 125 ? 44.764 1.311 -10.015 1.00 81.56 125 GLY A CA 1
ATOM 936 C C . GLY A 1 125 ? 45.929 1.639 -10.952 1.00 81.56 125 GLY A C 1
ATOM 937 O O . GLY A 1 125 ? 47.072 1.371 -10.585 1.00 81.56 125 GLY A O 1
ATOM 938 N N . ALA A 1 126 ? 45.677 2.202 -12.140 1.00 74.44 126 ALA A N 1
ATOM 939 C CA . ALA A 1 126 ? 46.745 2.697 -13.009 1.00 74.44 126 ALA A CA 1
ATOM 940 C C . ALA A 1 126 ? 47.411 3.961 -12.409 1.00 74.44 126 ALA A C 1
ATOM 942 O O . ALA A 1 126 ? 46.699 4.828 -11.886 1.00 74.44 126 ALA A O 1
ATOM 943 N N . PRO A 1 127 ? 48.754 4.089 -12.444 1.00 59.53 127 PRO A N 1
ATOM 944 C CA . PRO A 1 127 ? 49.445 5.273 -11.935 1.00 59.53 127 PRO A CA 1
ATOM 945 C C . PRO A 1 127 ? 49.083 6.563 -12.708 1.00 59.53 127 PRO A C 1
ATOM 947 O O . PRO A 1 127 ? 48.767 6.515 -13.897 1.00 59.53 127 PRO A O 1
ATOM 950 N N . PRO A 1 128 ? 49.138 7.751 -12.071 1.00 53.47 128 PRO A N 1
ATOM 951 C CA . PRO A 1 128 ? 48.849 9.019 -12.746 1.00 53.47 128 PRO A CA 1
ATOM 952 C C . PRO A 1 128 ? 49.796 9.246 -13.934 1.00 53.47 128 PRO A C 1
ATOM 954 O O . PRO A 1 128 ? 51.013 9.182 -13.769 1.00 53.47 128 PRO A O 1
ATOM 957 N N . GLY A 1 129 ? 49.247 9.520 -15.120 1.00 54.25 129 GLY A N 1
ATOM 958 C CA . GLY A 1 129 ? 50.028 9.737 -16.345 1.00 54.25 129 GLY A CA 1
ATOM 959 C C . GLY A 1 129 ? 50.416 8.467 -17.116 1.00 54.25 129 GLY A C 1
ATOM 960 O O . GLY A 1 129 ? 51.083 8.582 -18.141 1.00 54.25 129 GLY A O 1
ATOM 961 N N . SER A 1 130 ? 49.993 7.272 -16.681 1.00 54.91 130 SER A N 1
ATOM 962 C CA . SER A 1 130 ? 50.081 6.047 -17.488 1.00 54.91 130 SER A CA 1
ATOM 963 C C . SER A 1 130 ? 48.791 5.843 -18.288 1.00 54.91 130 SER A C 1
ATOM 965 O O . SER A 1 130 ? 47.976 4.987 -17.950 1.00 54.91 130 SER A O 1
ATOM 967 N N . THR A 1 131 ? 48.558 6.648 -19.321 1.00 55.97 131 THR A N 1
ATOM 968 C CA . THR A 1 131 ? 47.456 6.369 -20.248 1.00 55.97 131 THR A CA 1
ATOM 969 C C . THR A 1 131 ? 47.780 5.105 -21.045 1.00 55.97 131 THR A C 1
ATOM 971 O O . THR A 1 131 ? 48.838 5.016 -21.668 1.00 55.97 131 THR A O 1
ATOM 974 N N . SER A 1 132 ? 46.873 4.120 -21.068 1.00 59.81 132 SER A N 1
ATOM 975 C CA . SER A 1 132 ? 47.043 2.938 -21.942 1.00 59.81 132 SER A CA 1
ATOM 976 C C . SER A 1 132 ? 46.900 3.277 -23.432 1.00 59.81 132 SER A C 1
ATOM 978 O O . SER A 1 132 ? 47.229 2.480 -24.316 1.00 59.81 132 SER A O 1
ATOM 980 N N . VAL A 1 133 ? 46.387 4.475 -23.718 1.00 62.41 133 VAL A N 1
ATOM 981 C CA . VAL A 1 133 ? 46.176 4.989 -25.063 1.00 62.41 133 VAL A CA 1
ATOM 982 C C . VAL A 1 133 ? 47.378 5.830 -25.480 1.00 62.41 133 VAL A C 1
ATOM 984 O O . VAL A 1 133 ? 47.451 7.031 -25.227 1.00 62.41 133 VAL A O 1
ATOM 987 N N . GLU A 1 134 ? 48.319 5.186 -26.164 1.00 67.31 134 GLU A N 1
ATOM 988 C CA . GLU A 1 134 ? 49.370 5.877 -26.911 1.00 67.31 134 GLU A CA 1
ATOM 989 C C . GLU A 1 134 ? 48.767 6.729 -28.045 1.00 67.31 134 GLU A C 1
ATOM 991 O O . GLU A 1 134 ? 47.615 6.537 -28.448 1.00 67.31 134 GLU A O 1
ATOM 996 N N . ALA A 1 135 ? 49.559 7.631 -28.639 1.00 65.25 135 ALA A N 1
ATOM 997 C CA . ALA A 1 135 ? 49.127 8.456 -29.776 1.00 65.25 135 ALA A CA 1
ATOM 998 C C . ALA A 1 135 ? 48.501 7.630 -30.923 1.00 65.25 135 ALA A C 1
ATOM 1000 O O . ALA A 1 135 ? 47.600 8.098 -31.622 1.00 65.25 135 ALA A O 1
ATOM 1001 N N . ASP A 1 136 ? 48.937 6.380 -31.093 1.00 60.59 136 ASP A N 1
ATOM 1002 C CA . ASP A 1 136 ? 48.384 5.446 -32.071 1.00 60.59 136 ASP A CA 1
ATOM 1003 C C . ASP A 1 136 ? 46.995 4.901 -31.697 1.00 60.59 136 ASP A C 1
ATOM 1005 O O . ASP A 1 136 ? 46.109 4.769 -32.547 1.00 60.59 136 ASP A O 1
ATOM 1009 N N . GLY A 1 137 ? 46.749 4.681 -30.404 1.00 73.38 137 GLY A N 1
ATOM 1010 C CA . GLY A 1 137 ? 45.437 4.317 -29.875 1.00 73.38 137 GLY A CA 1
ATOM 1011 C C . GLY A 1 137 ? 44.414 5.442 -30.044 1.00 73.38 137 GLY A C 1
ATOM 1012 O O . GLY A 1 137 ? 43.286 5.181 -30.462 1.00 73.38 137 GLY A O 1
ATOM 1013 N N . THR A 1 138 ? 44.823 6.695 -29.822 1.00 80.69 138 THR A N 1
ATOM 1014 C CA . THR A 1 138 ? 43.968 7.872 -30.047 1.00 80.69 138 THR A CA 1
ATOM 1015 C C . THR A 1 138 ? 43.605 8.021 -31.522 1.00 80.69 138 THR A C 1
ATOM 1017 O O . THR A 1 138 ? 42.440 8.247 -31.849 1.00 80.69 138 THR A O 1
ATOM 1020 N N . ARG A 1 139 ? 44.570 7.820 -32.434 1.00 82.75 139 ARG A N 1
ATOM 1021 C CA . ARG A 1 139 ? 44.309 7.808 -33.885 1.00 82.75 139 ARG A CA 1
ATOM 1022 C C . ARG A 1 139 ? 43.350 6.689 -34.289 1.00 82.75 139 ARG A C 1
ATOM 1024 O O . ARG A 1 139 ? 42.454 6.920 -35.099 1.00 82.75 139 ARG A O 1
ATOM 1031 N N . THR A 1 140 ? 43.490 5.508 -33.689 1.00 83.75 140 THR A N 1
ATOM 1032 C CA . THR A 1 140 ? 42.586 4.373 -33.927 1.00 83.75 140 THR A CA 1
ATOM 1033 C C . THR A 1 140 ? 41.152 4.714 -33.516 1.00 83.75 140 THR A C 1
ATOM 1035 O O . THR A 1 140 ? 40.235 4.541 -34.316 1.00 83.75 140 THR A O 1
ATOM 1038 N N . LEU A 1 141 ? 40.944 5.273 -32.319 1.00 88.31 141 LEU A N 1
ATOM 1039 C CA . LEU A 1 141 ? 39.613 5.682 -31.850 1.00 88.31 141 LEU A CA 1
ATOM 1040 C C . LEU A 1 141 ? 39.021 6.815 -32.699 1.00 88.31 141 LEU A C 1
ATOM 1042 O O . LEU A 1 141 ? 37.845 6.761 -33.055 1.00 88.31 141 LEU A O 1
ATOM 1046 N N . ALA A 1 142 ? 39.834 7.797 -33.098 1.00 89.31 142 ALA A N 1
ATOM 1047 C CA . ALA A 1 142 ? 39.402 8.868 -33.994 1.00 89.31 142 ALA A CA 1
ATOM 1048 C C . ALA A 1 142 ? 38.929 8.331 -35.355 1.00 89.31 142 ALA A C 1
ATOM 1050 O O . ALA A 1 142 ? 37.917 8.792 -35.882 1.00 89.31 142 ALA A O 1
ATOM 1051 N N . SER A 1 143 ? 39.603 7.306 -35.894 1.00 91.44 143 SER A N 1
ATOM 1052 C CA . SER A 1 143 ? 39.228 6.691 -37.174 1.00 91.44 143 SER A CA 1
ATOM 1053 C C . SER A 1 143 ? 37.831 6.051 -37.160 1.00 91.44 143 SER A C 1
ATOM 1055 O O . SER A 1 143 ? 37.172 5.977 -38.201 1.00 91.44 143 SER A O 1
ATOM 1057 N N . LEU A 1 144 ? 37.331 5.644 -35.984 1.00 90.75 144 LEU A N 1
ATOM 1058 C CA . LEU A 1 144 ? 35.980 5.094 -35.836 1.00 90.75 144 LEU A CA 1
ATOM 1059 C C . LEU A 1 144 ? 34.892 6.139 -36.110 1.00 90.75 144 LEU A C 1
ATOM 1061 O O . LEU A 1 144 ? 33.791 5.752 -36.502 1.00 90.75 144 LEU A O 1
ATOM 1065 N N . LEU A 1 145 ? 35.203 7.433 -35.954 1.00 92.12 145 LEU A N 1
ATOM 1066 C CA . LEU A 1 145 ? 34.276 8.547 -36.171 1.00 92.12 145 LEU A CA 1
ATOM 1067 C C . LEU A 1 145 ? 34.188 9.004 -37.632 1.00 92.12 145 LEU A C 1
ATOM 1069 O O . LEU A 1 145 ? 33.254 9.718 -37.991 1.00 92.12 145 LEU A O 1
ATOM 1073 N N . GLU A 1 146 ? 35.110 8.587 -38.502 1.00 92.38 146 GLU A N 1
ATOM 1074 C CA . GLU A 1 146 ? 35.146 9.024 -39.906 1.00 92.38 146 GLU A CA 1
ATOM 1075 C C . GLU A 1 146 ? 33.866 8.720 -40.711 1.00 92.38 146 GLU A C 1
ATOM 1077 O O . GLU A 1 146 ? 33.445 9.559 -41.515 1.00 92.38 146 GLU A O 1
ATOM 1082 N N . PRO A 1 147 ? 33.186 7.568 -40.533 1.00 90.81 147 PRO A N 1
ATOM 1083 C CA . PRO A 1 147 ? 31.875 7.348 -41.140 1.00 90.81 147 PRO A CA 1
ATOM 1084 C C . PRO A 1 147 ? 30.832 8.377 -40.683 1.00 90.81 147 PRO A C 1
ATOM 1086 O O . PRO A 1 147 ? 30.121 8.923 -41.526 1.00 90.81 147 PRO A O 1
ATOM 1089 N N . ALA A 1 148 ? 30.779 8.693 -39.382 1.00 92.44 148 ALA A N 1
ATOM 1090 C CA . ALA A 1 148 ? 29.873 9.707 -38.849 1.00 92.44 148 ALA A CA 1
ATOM 1091 C C . ALA A 1 148 ? 30.215 11.102 -39.385 1.00 92.44 148 ALA A C 1
ATOM 1093 O O . ALA A 1 148 ? 29.313 11.798 -39.836 1.00 92.44 148 ALA A O 1
ATOM 1094 N N . ARG A 1 149 ? 31.498 11.493 -39.440 1.00 94.19 149 ARG A N 1
ATOM 1095 C CA . ARG A 1 149 ? 31.913 12.784 -40.026 1.00 94.19 149 ARG A CA 1
ATOM 1096 C C . ARG A 1 149 ? 31.405 12.948 -41.455 1.00 94.19 149 ARG A C 1
ATOM 1098 O O . ARG A 1 149 ? 30.768 13.950 -41.765 1.00 94.19 149 ARG A O 1
ATOM 1105 N N . ARG A 1 150 ? 31.625 11.936 -42.302 1.00 92.69 150 ARG A N 1
ATOM 1106 C CA . ARG A 1 150 ? 31.156 11.944 -43.696 1.00 92.69 150 ARG A CA 1
ATOM 1107 C C . ARG A 1 150 ? 29.631 11.992 -43.794 1.00 92.69 150 ARG A C 1
ATOM 1109 O O . ARG A 1 150 ? 29.101 12.700 -44.647 1.00 92.69 150 ARG A O 1
ATOM 1116 N N . ALA A 1 151 ? 28.925 11.273 -42.920 1.00 91.44 151 ALA A N 1
ATOM 1117 C CA . ALA A 1 151 ? 27.466 11.312 -42.866 1.00 91.44 151 ALA A CA 1
ATOM 1118 C C . ALA A 1 151 ? 26.939 12.697 -42.449 1.00 91.44 151 ALA A C 1
ATOM 1120 O O . ALA A 1 151 ? 26.001 13.195 -43.067 1.00 91.44 151 ALA A O 1
ATOM 1121 N N . LEU A 1 152 ? 27.568 13.349 -41.466 1.00 93.31 152 LEU A N 1
ATOM 1122 C CA . LEU A 1 152 ? 27.222 14.704 -41.027 1.00 93.31 152 LEU A CA 1
ATOM 1123 C C . LEU A 1 152 ? 27.527 15.757 -42.099 1.00 93.31 152 LEU A C 1
ATOM 1125 O O . LEU A 1 152 ? 26.719 16.656 -42.316 1.00 93.31 152 LEU A O 1
ATOM 1129 N N . ASP A 1 153 ? 28.643 15.630 -42.820 1.00 92.44 153 ASP A N 1
ATOM 1130 C CA . ASP A 1 153 ? 28.944 16.496 -43.965 1.00 92.44 153 ASP A CA 1
ATOM 1131 C C . ASP A 1 153 ? 27.860 16.380 -45.042 1.00 92.44 153 ASP A C 1
ATOM 1133 O O . ASP A 1 153 ? 27.332 17.389 -45.514 1.00 92.44 153 ASP A O 1
ATOM 1137 N N . GLY A 1 154 ? 27.469 15.147 -45.381 1.00 91.12 154 GLY A N 1
ATOM 1138 C CA . GLY A 1 154 ? 26.367 14.883 -46.303 1.00 91.12 154 GLY A CA 1
ATOM 1139 C C . GLY A 1 154 ? 25.039 15.464 -45.808 1.00 91.12 154 GLY A C 1
ATOM 1140 O O . GLY A 1 154 ? 24.348 16.145 -46.565 1.00 91.12 154 GLY A O 1
ATOM 1141 N N . ALA A 1 155 ? 24.704 15.264 -44.531 1.00 91.50 155 ALA A N 1
ATOM 1142 C CA . ALA A 1 155 ? 23.502 15.824 -43.912 1.00 91.50 155 ALA A CA 1
ATOM 1143 C C . ALA A 1 155 ? 23.497 17.362 -43.944 1.00 91.50 155 ALA A C 1
ATOM 1145 O O . ALA A 1 155 ? 22.453 17.963 -44.179 1.00 91.50 155 ALA A O 1
ATOM 1146 N N . SER A 1 156 ? 24.659 18.002 -43.785 1.00 93.00 156 SER A N 1
ATOM 1147 C CA . SER A 1 156 ? 24.805 19.460 -43.852 1.00 93.00 156 SER A CA 1
ATOM 1148 C C . SER A 1 156 ? 24.634 20.038 -45.249 1.00 93.00 156 SER A C 1
ATOM 1150 O O . SER A 1 156 ? 24.185 21.180 -45.384 1.00 93.00 156 SER A O 1
ATOM 1152 N N . LEU A 1 157 ? 24.989 19.276 -46.283 1.00 92.06 157 LEU A N 1
ATOM 1153 C CA . LEU A 1 157 ? 24.800 19.683 -47.672 1.00 92.06 157 LEU A CA 1
ATOM 1154 C C . LEU A 1 157 ? 23.342 19.531 -48.107 1.00 92.06 157 LEU A C 1
ATOM 1156 O O . LEU A 1 157 ? 22.793 20.436 -48.729 1.00 92.06 157 LEU A O 1
ATOM 1160 N N . VAL A 1 158 ? 22.715 18.402 -47.765 1.00 90.69 158 VAL A N 1
ATOM 1161 C CA . VAL A 1 158 ? 21.347 18.080 -48.202 1.00 90.69 158 VAL A CA 1
ATOM 1162 C C . VAL A 1 158 ? 20.291 18.746 -47.311 1.00 90.69 158 VAL A C 1
ATOM 1164 O O . VAL A 1 158 ? 19.210 19.072 -47.788 1.00 90.69 158 VAL A O 1
ATOM 1167 N N . ARG A 1 159 ? 20.604 18.984 -46.027 1.00 88.62 159 ARG A N 1
ATOM 1168 C CA . ARG A 1 159 ? 19.694 19.540 -45.003 1.00 88.62 159 ARG A CA 1
ATOM 1169 C C . ARG A 1 159 ? 18.383 18.766 -44.865 1.00 88.62 159 ARG A C 1
ATOM 1171 O O . ARG A 1 159 ? 17.349 19.316 -44.496 1.00 88.62 159 ARG A O 1
ATOM 1178 N N . GLU A 1 160 ? 18.445 17.472 -45.147 1.00 86.12 160 GLU A N 1
ATOM 1179 C CA . GLU A 1 160 ? 17.316 16.556 -45.085 1.00 86.12 160 GLU A CA 1
ATOM 1180 C C . GLU A 1 160 ? 17.635 15.420 -44.118 1.00 86.12 160 GLU A C 1
ATOM 1182 O O . GLU A 1 160 ? 18.705 14.803 -44.166 1.00 86.12 160 GLU A O 1
ATOM 1187 N N . ARG A 1 161 ? 16.679 15.135 -43.235 1.00 84.62 161 ARG A N 1
ATOM 1188 C CA . ARG A 1 161 ? 16.779 14.068 -42.246 1.00 84.62 161 ARG A CA 1
ATOM 1189 C C . ARG A 1 161 ? 16.470 12.729 -42.920 1.00 84.62 161 ARG A C 1
ATOM 1191 O O . ARG A 1 161 ? 15.308 12.388 -43.115 1.00 84.62 161 ARG A O 1
ATOM 1198 N N . ARG A 1 162 ? 17.512 11.984 -43.311 1.00 86.00 162 ARG A N 1
ATOM 1199 C CA . ARG A 1 162 ? 17.372 10.666 -43.958 1.00 86.00 162 ARG A CA 1
ATOM 1200 C C . ARG A 1 162 ? 17.764 9.528 -43.010 1.00 86.00 162 ARG A C 1
ATOM 1202 O O . ARG A 1 162 ? 18.913 9.527 -42.567 1.00 86.00 162 ARG A O 1
ATOM 1209 N N . PRO A 1 163 ? 16.903 8.514 -42.788 1.00 84.75 163 PRO A N 1
ATOM 1210 C CA . PRO A 1 163 ? 17.170 7.413 -41.851 1.00 84.75 163 PRO A CA 1
ATOM 1211 C C . PRO A 1 163 ? 18.510 6.693 -42.068 1.00 84.75 163 PRO A C 1
ATOM 1213 O O . PRO A 1 163 ? 19.213 6.377 -41.116 1.00 84.75 163 PRO A O 1
ATOM 1216 N N . ALA A 1 164 ? 18.933 6.514 -43.324 1.00 84.44 164 ALA A N 1
ATOM 1217 C CA . ALA A 1 164 ? 20.219 5.888 -43.641 1.00 84.44 164 ALA A CA 1
ATOM 1218 C C . ALA A 1 164 ? 21.441 6.691 -43.147 1.00 84.44 164 ALA A C 1
ATOM 1220 O O . ALA A 1 164 ? 22.468 6.101 -42.821 1.00 84.44 164 ALA A O 1
ATOM 1221 N N . LEU A 1 165 ? 21.355 8.028 -43.096 1.00 86.44 165 LEU A N 1
ATOM 1222 C CA . LEU A 1 165 ? 22.420 8.864 -42.528 1.00 86.44 165 LEU A CA 1
ATOM 1223 C C . LEU A 1 165 ? 22.433 8.757 -41.002 1.00 86.44 165 LEU A C 1
ATOM 1225 O O . LEU A 1 165 ? 23.507 8.685 -40.406 1.00 86.44 165 LEU A O 1
ATOM 1229 N N . GLU A 1 166 ? 21.255 8.695 -40.379 1.00 87.75 166 GLU A N 1
ATOM 1230 C CA . GLU A 1 166 ? 21.141 8.508 -38.930 1.00 87.75 166 GLU A CA 1
ATOM 1231 C C . GLU A 1 166 ? 21.743 7.184 -38.488 1.00 87.75 166 GLU A C 1
ATOM 1233 O O . GLU A 1 166 ? 22.467 7.154 -37.501 1.00 87.75 166 GLU A O 1
ATOM 1238 N N . ASP A 1 167 ? 21.502 6.113 -39.242 1.00 87.75 167 ASP A N 1
ATOM 1239 C CA . ASP A 1 167 ? 22.033 4.786 -38.941 1.00 87.75 167 ASP A CA 1
ATOM 1240 C C . ASP A 1 167 ? 23.563 4.769 -38.881 1.00 87.75 167 ASP A C 1
ATOM 1242 O O . ASP A 1 167 ? 24.153 4.139 -38.001 1.00 87.75 167 ASP A O 1
ATOM 1246 N N . VAL A 1 168 ? 24.220 5.504 -39.783 1.00 89.00 168 VAL A N 1
ATOM 1247 C CA . VAL A 1 168 ? 25.683 5.637 -39.792 1.00 89.00 168 VAL A CA 1
ATOM 1248 C C . VAL A 1 168 ? 26.171 6.439 -38.582 1.00 89.00 168 VAL A C 1
ATOM 1250 O O . VAL A 1 168 ? 27.150 6.048 -37.937 1.00 89.00 168 VAL A O 1
ATOM 1253 N N . VAL A 1 169 ? 25.497 7.547 -38.260 1.00 90.75 169 VAL A N 1
ATOM 1254 C CA . VAL A 1 169 ? 25.861 8.409 -37.126 1.00 90.75 169 VAL A CA 1
ATOM 1255 C C . VAL A 1 169 ? 25.633 7.680 -35.799 1.00 90.75 169 VAL A C 1
ATOM 1257 O O . VAL A 1 169 ? 26.576 7.544 -35.023 1.00 90.75 169 VAL A O 1
ATOM 1260 N N . ARG A 1 170 ? 24.431 7.141 -35.563 1.00 87.56 170 ARG A N 1
ATOM 1261 C CA . ARG A 1 170 ? 24.066 6.400 -34.343 1.00 87.56 170 ARG A CA 1
ATOM 1262 C C . ARG A 1 170 ? 24.972 5.197 -34.129 1.00 87.56 170 ARG A C 1
ATOM 1264 O O . ARG A 1 170 ? 25.588 5.107 -33.074 1.00 87.56 170 ARG A O 1
ATOM 1271 N N . GLY A 1 171 ? 25.143 4.367 -35.164 1.00 85.31 171 GLY A N 1
ATOM 1272 C CA . GLY A 1 171 ? 25.956 3.152 -35.104 1.00 85.31 171 GLY A CA 1
ATOM 1273 C C . GLY A 1 171 ? 27.415 3.396 -34.692 1.00 85.31 171 GLY A C 1
ATOM 1274 O O . GLY A 1 171 ? 28.137 2.470 -34.318 1.00 85.31 171 GLY A O 1
ATOM 1275 N N . THR A 1 172 ? 27.913 4.622 -34.831 1.00 89.88 172 THR A N 1
ATOM 1276 C CA . THR A 1 172 ? 29.279 4.970 -34.431 1.00 89.88 172 THR A CA 1
ATOM 1277 C C . THR A 1 172 ? 29.444 4.948 -32.905 1.00 89.88 172 THR A C 1
ATOM 1279 O O . THR A 1 172 ? 30.529 4.627 -32.416 1.00 89.88 172 THR A O 1
ATOM 1282 N N . GLY A 1 173 ? 28.369 5.201 -32.152 1.00 91.44 173 GLY A N 1
ATOM 1283 C CA . GLY A 1 173 ? 28.379 5.212 -30.691 1.00 91.44 173 GLY A CA 1
ATOM 1284 C C . GLY A 1 173 ? 28.696 3.850 -30.073 1.00 91.44 173 GLY A C 1
ATOM 1285 O O . GLY A 1 173 ? 29.532 3.751 -29.171 1.00 91.44 173 GLY A O 1
ATOM 1286 N N . GLU A 1 174 ? 28.097 2.770 -30.583 1.00 91.06 174 GLU A N 1
ATOM 1287 C CA . GLU A 1 174 ? 28.368 1.414 -30.090 1.00 91.06 174 GLU A CA 1
ATOM 1288 C C . GLU A 1 174 ? 29.798 0.970 -30.400 1.00 91.06 174 GLU A C 1
ATOM 1290 O O . GLU A 1 174 ? 30.446 0.356 -29.551 1.00 91.06 174 GLU A O 1
ATOM 1295 N N . ARG A 1 175 ? 30.319 1.323 -31.583 1.00 92.75 175 ARG A N 1
ATOM 1296 C CA . ARG A 1 175 ? 31.706 1.014 -31.972 1.00 92.75 175 ARG A CA 1
ATOM 1297 C C . ARG A 1 175 ? 32.711 1.714 -31.074 1.00 92.75 175 ARG A C 1
ATOM 1299 O O . ARG A 1 175 ? 33.646 1.076 -30.602 1.00 92.75 175 ARG A O 1
ATOM 1306 N N . LEU A 1 176 ? 32.505 3.006 -30.813 1.00 93.44 176 LEU A N 1
ATOM 1307 C CA . LEU A 1 176 ? 33.381 3.756 -29.918 1.00 93.44 176 LEU A CA 1
ATOM 1308 C C . LEU A 1 176 ? 33.350 3.159 -28.506 1.00 93.44 176 LEU A C 1
ATOM 1310 O O . LEU A 1 176 ? 34.393 3.001 -27.882 1.00 93.44 176 LEU A O 1
ATOM 1314 N N . THR A 1 177 ? 32.174 2.759 -28.025 1.00 93.62 177 THR A N 1
ATOM 1315 C CA . THR A 1 177 ? 32.019 2.183 -26.684 1.00 93.62 177 THR A CA 1
ATOM 1316 C C . THR A 1 177 ? 32.705 0.820 -26.559 1.00 93.62 177 THR A C 1
ATOM 1318 O O . THR A 1 177 ? 33.405 0.577 -25.574 1.00 93.62 177 THR A O 1
ATOM 1321 N N . ALA A 1 178 ? 32.559 -0.052 -27.564 1.00 93.88 178 ALA A N 1
ATOM 1322 C CA . ALA A 1 178 ? 33.274 -1.329 -27.629 1.00 93.88 178 ALA A CA 1
ATOM 1323 C C . ALA A 1 178 ? 34.796 -1.119 -27.608 1.00 93.88 178 ALA A C 1
ATOM 1325 O O . ALA A 1 178 ? 35.489 -1.778 -26.834 1.00 93.88 178 ALA A O 1
ATOM 1326 N N . ALA A 1 179 ? 35.294 -0.149 -28.378 1.00 93.12 179 ALA A N 1
ATOM 1327 C CA . ALA A 1 179 ? 36.717 0.159 -28.456 1.00 93.12 179 ALA A CA 1
ATOM 1328 C C . ALA A 1 179 ? 37.282 0.745 -27.154 1.00 93.12 179 ALA A C 1
ATOM 1330 O O . ALA A 1 179 ? 38.352 0.334 -26.705 1.00 93.12 179 ALA A O 1
ATOM 1331 N N . LEU A 1 180 ? 36.558 1.658 -26.495 1.00 92.12 180 LEU A N 1
ATOM 1332 C CA . LEU A 1 180 ? 36.955 2.189 -25.184 1.00 92.12 180 LEU A CA 1
ATOM 1333 C C . LEU A 1 180 ? 37.059 1.065 -24.141 1.00 92.12 180 LEU A C 1
ATOM 1335 O O . LEU A 1 180 ? 38.038 0.990 -23.398 1.00 92.12 180 LEU A O 1
ATOM 1339 N N . LEU A 1 181 ? 36.089 0.146 -24.123 1.00 92.38 181 LEU A N 1
ATOM 1340 C CA . LEU A 1 181 ? 36.104 -1.002 -23.218 1.00 92.38 181 LEU A CA 1
ATOM 1341 C C . LEU A 1 181 ? 37.231 -1.994 -23.553 1.00 92.38 181 LEU A C 1
ATOM 1343 O O . LEU A 1 181 ? 37.871 -2.515 -22.639 1.00 92.38 181 LEU A O 1
ATOM 1347 N N . ALA A 1 182 ? 37.515 -2.221 -24.839 1.00 91.81 182 ALA A N 1
ATOM 1348 C CA . ALA A 1 182 ? 38.625 -3.059 -25.295 1.00 91.81 182 ALA A CA 1
ATOM 1349 C C . ALA A 1 182 ? 39.979 -2.515 -24.823 1.00 91.81 182 ALA A C 1
ATOM 1351 O O . ALA A 1 182 ? 40.806 -3.275 -24.317 1.00 91.81 182 ALA A O 1
ATOM 1352 N N . LYS A 1 183 ? 40.189 -1.195 -24.928 1.00 90.31 183 LYS A N 1
ATOM 1353 C CA . LYS A 1 183 ? 41.399 -0.526 -24.425 1.00 90.31 183 LYS A CA 1
ATOM 1354 C C . LYS A 1 183 ? 41.535 -0.682 -22.914 1.00 90.31 183 LYS A C 1
ATOM 1356 O O . LYS A 1 183 ? 42.580 -1.129 -22.446 1.00 90.31 183 LYS A O 1
ATOM 1361 N N . LEU A 1 184 ? 40.455 -0.441 -22.174 1.00 89.12 184 LEU A N 1
ATOM 1362 C CA . LEU A 1 184 ? 40.433 -0.596 -20.719 1.00 89.12 184 LEU A CA 1
ATOM 1363 C C . LEU A 1 184 ? 40.737 -2.037 -20.268 1.00 89.12 184 LEU A C 1
ATOM 1365 O O . LEU A 1 184 ? 41.441 -2.255 -19.283 1.00 89.12 184 LEU A O 1
ATOM 1369 N N . LEU A 1 185 ? 40.229 -3.040 -20.989 1.00 88.88 185 LEU A N 1
ATOM 1370 C CA . LEU A 1 185 ? 40.524 -4.455 -20.740 1.00 88.88 185 LEU A CA 1
ATOM 1371 C C . LEU A 1 185 ? 41.966 -4.825 -21.110 1.00 88.88 185 LEU A C 1
ATOM 1373 O O . LEU A 1 185 ? 42.625 -5.551 -20.362 1.00 88.88 185 LEU A O 1
ATOM 1377 N N . GLY A 1 186 ? 42.472 -4.291 -22.223 1.00 86.75 186 GLY A N 1
ATOM 1378 C CA . GLY A 1 186 ? 43.858 -4.457 -22.655 1.00 86.75 186 GLY A CA 1
ATOM 1379 C C . GLY A 1 186 ? 44.852 -3.912 -21.628 1.00 86.75 186 GLY A C 1
ATOM 1380 O O . GLY A 1 186 ? 45.799 -4.613 -21.275 1.00 86.75 186 GLY A O 1
ATOM 1381 N N . ALA A 1 187 ? 44.574 -2.736 -21.055 1.00 82.94 187 ALA A N 1
ATOM 1382 C CA . ALA A 1 187 ? 45.349 -2.149 -19.958 1.00 82.94 187 ALA A CA 1
ATOM 1383 C C . ALA A 1 187 ? 45.428 -3.061 -18.717 1.00 82.94 187 ALA A C 1
ATOM 1385 O O . ALA A 1 187 ? 46.370 -2.986 -17.932 1.00 82.94 187 ALA A O 1
ATOM 1386 N N . ARG A 1 188 ? 44.455 -3.967 -18.553 1.00 82.31 188 ARG A N 1
ATOM 1387 C CA . ARG A 1 188 ? 44.383 -4.959 -17.468 1.00 82.31 188 ARG A CA 1
ATOM 1388 C C . ARG A 1 188 ? 44.943 -6.330 -17.854 1.00 82.31 188 ARG A C 1
ATOM 1390 O O . ARG A 1 188 ? 44.785 -7.288 -17.097 1.00 82.31 188 ARG A O 1
ATOM 1397 N N . GLY A 1 189 ? 45.552 -6.457 -19.033 1.00 84.44 189 GLY A N 1
ATOM 1398 C CA . GLY A 1 189 ? 46.077 -7.725 -19.541 1.00 84.44 189 GLY A CA 1
ATOM 1399 C C . GLY A 1 189 ? 44.990 -8.743 -19.902 1.00 84.44 189 GLY A C 1
ATOM 1400 O O . GLY A 1 189 ? 45.255 -9.948 -19.916 1.00 84.44 189 GLY A O 1
ATOM 1401 N N . VAL A 1 190 ? 43.761 -8.288 -20.168 1.00 86.62 190 VAL A N 1
ATOM 1402 C CA . VAL A 1 190 ? 42.644 -9.142 -20.586 1.00 86.62 190 VAL A CA 1
ATOM 1403 C C . VAL A 1 190 ? 42.471 -9.012 -22.102 1.00 86.62 190 VAL A C 1
ATOM 1405 O O . VAL A 1 190 ? 41.929 -8.008 -22.566 1.00 86.62 190 VAL A O 1
ATOM 1408 N N . PRO A 1 191 ? 42.913 -10.003 -22.899 1.00 86.50 191 PRO A N 1
ATOM 1409 C CA . PRO A 1 191 ? 42.721 -9.957 -24.341 1.00 86.50 191 PRO A CA 1
ATOM 1410 C C . PRO A 1 191 ? 41.227 -10.031 -24.668 1.00 86.50 191 PRO A C 1
ATOM 1412 O O . PRO A 1 191 ? 40.507 -10.897 -24.163 1.00 86.50 191 PRO A O 1
ATOM 1415 N N . SER A 1 192 ? 40.770 -9.125 -25.527 1.00 91.06 192 SER A N 1
ATOM 1416 C CA . SER A 1 192 ? 39.400 -9.084 -26.034 1.00 91.06 192 SER A CA 1
ATOM 1417 C C . SER A 1 192 ? 39.400 -8.914 -27.553 1.00 91.06 192 SER A C 1
ATOM 1419 O O . SER A 1 192 ? 40.361 -8.403 -28.127 1.00 91.06 192 SER A O 1
ATOM 1421 N N . LEU A 1 193 ? 38.348 -9.407 -28.204 1.00 92.69 193 LEU A N 1
ATOM 1422 C CA . LEU A 1 193 ? 38.124 -9.284 -29.641 1.00 92.69 193 LEU A CA 1
ATOM 1423 C C . LEU A 1 193 ? 36.937 -8.351 -29.875 1.00 92.69 193 LEU A C 1
ATOM 1425 O O . LEU A 1 193 ? 35.806 -8.678 -29.519 1.00 92.69 193 LEU A O 1
ATOM 1429 N N . GLU A 1 194 ? 37.191 -7.199 -30.478 1.00 93.31 194 GLU A N 1
ATOM 1430 C CA . GLU A 1 194 ? 36.138 -6.288 -30.924 1.00 93.31 194 GLU A CA 1
ATOM 1431 C C . GLU A 1 194 ? 35.417 -6.886 -32.140 1.00 93.31 194 GLU A C 1
ATOM 1433 O O . GLU A 1 194 ? 36.058 -7.361 -33.079 1.00 93.31 194 GLU A O 1
ATOM 1438 N N . VAL A 1 195 ? 34.083 -6.888 -32.116 1.00 93.81 195 VAL A N 1
ATOM 1439 C CA . VAL A 1 195 ? 33.231 -7.437 -33.179 1.00 93.81 195 VAL A CA 1
ATOM 1440 C C . VAL A 1 195 ? 32.164 -6.403 -33.539 1.00 93.81 195 VAL A C 1
ATOM 1442 O O . VAL A 1 195 ? 31.417 -5.949 -32.672 1.00 93.81 195 VAL A O 1
ATOM 1445 N N . ASP A 1 196 ? 32.042 -6.035 -34.814 1.00 92.44 196 ASP A N 1
ATOM 1446 C CA . ASP A 1 196 ? 30.929 -5.194 -35.266 1.00 92.44 196 ASP A CA 1
ATOM 1447 C C . ASP A 1 196 ? 29.689 -6.075 -35.497 1.00 92.44 196 ASP A C 1
ATOM 1449 O O . ASP A 1 196 ? 29.757 -7.093 -36.191 1.00 92.44 196 ASP A O 1
ATOM 1453 N N . ALA A 1 197 ? 28.533 -5.717 -34.919 1.00 92.81 197 ALA A N 1
ATOM 1454 C CA . ALA A 1 197 ? 27.299 -6.459 -35.179 1.00 92.81 197 ALA A CA 1
ATOM 1455 C C . ALA A 1 197 ? 26.884 -6.428 -36.655 1.00 92.81 197 ALA A C 1
ATOM 1457 O O . ALA A 1 197 ? 26.246 -7.378 -37.109 1.00 92.81 197 ALA A O 1
ATOM 1458 N N . ALA A 1 198 ? 27.298 -5.409 -37.416 1.00 92.44 198 ALA A N 1
ATOM 1459 C CA . ALA A 1 198 ? 27.066 -5.330 -38.856 1.00 92.44 198 ALA A CA 1
ATOM 1460 C C . ALA A 1 198 ? 27.695 -6.502 -39.635 1.00 92.44 198 ALA A C 1
ATOM 1462 O O . ALA A 1 198 ? 27.132 -6.953 -40.634 1.00 92.44 198 ALA A O 1
ATOM 1463 N N . ASP A 1 199 ? 28.808 -7.062 -39.149 1.00 92.88 199 ASP A N 1
ATOM 1464 C CA . ASP A 1 199 ? 29.520 -8.132 -39.853 1.00 92.88 199 ASP A CA 1
ATOM 1465 C C . ASP A 1 199 ? 28.697 -9.424 -39.916 1.00 92.88 199 ASP A C 1
ATOM 1467 O O . ASP A 1 199 ? 28.763 -10.163 -40.900 1.00 92.88 199 ASP A O 1
ATOM 1471 N N . TRP A 1 200 ? 27.863 -9.686 -38.906 1.00 94.56 200 TRP A N 1
ATOM 1472 C CA . TRP A 1 200 ? 27.069 -10.913 -38.819 1.00 94.56 200 TRP A CA 1
ATOM 1473 C C . TRP A 1 200 ? 25.557 -10.705 -38.838 1.00 94.56 200 TRP A C 1
ATOM 1475 O O . TRP A 1 200 ? 24.847 -11.627 -39.233 1.00 94.56 200 TRP A O 1
ATOM 1485 N N . THR A 1 201 ? 25.057 -9.524 -38.478 1.00 94.69 201 THR A N 1
ATOM 1486 C CA . THR A 1 201 ? 23.623 -9.210 -38.489 1.00 94.69 201 THR A CA 1
ATOM 1487 C C . THR A 1 201 ? 23.196 -8.797 -39.888 1.00 94.69 201 THR A C 1
ATOM 1489 O O . THR A 1 201 ? 23.534 -7.710 -40.358 1.00 94.69 201 THR A O 1
ATOM 1492 N N . VAL A 1 202 ? 22.424 -9.656 -40.550 1.00 94.81 202 VAL A N 1
ATOM 1493 C CA . VAL A 1 202 ? 21.816 -9.343 -41.846 1.00 94.81 202 VAL A CA 1
ATOM 1494 C C . VAL A 1 202 ? 20.424 -8.788 -41.616 1.00 94.81 202 VAL A C 1
ATOM 1496 O O . VAL A 1 202 ? 19.636 -9.386 -40.882 1.00 94.81 202 VAL A O 1
ATOM 1499 N N . THR A 1 203 ? 20.115 -7.656 -42.237 1.00 93.69 203 THR A N 1
ATOM 1500 C CA . THR A 1 203 ? 18.854 -6.943 -42.021 1.00 93.69 203 THR A CA 1
ATOM 1501 C C . THR A 1 203 ? 18.003 -6.839 -43.281 1.00 93.69 203 THR A C 1
ATOM 1503 O O . THR A 1 203 ? 18.480 -6.953 -44.412 1.00 93.69 203 THR A O 1
ATOM 1506 N N . GLU A 1 204 ? 16.709 -6.625 -43.065 1.00 91.44 204 GLU A N 1
ATOM 1507 C CA . GLU A 1 204 ? 15.705 -6.352 -44.088 1.00 91.44 204 GLU A CA 1
ATOM 1508 C C . GLU A 1 204 ? 14.772 -5.213 -43.643 1.00 91.44 204 GLU A C 1
ATOM 1510 O O . GLU A 1 204 ? 14.572 -4.983 -42.446 1.00 91.44 204 GLU A O 1
ATOM 1515 N N . GLY A 1 205 ? 14.192 -4.499 -44.611 1.00 85.44 205 GLY A N 1
ATOM 1516 C CA . GLY A 1 205 ? 13.310 -3.353 -44.370 1.00 85.44 205 GLY A CA 1
ATOM 1517 C C . GLY A 1 205 ? 14.018 -1.996 -44.405 1.00 85.44 205 GLY A C 1
ATOM 1518 O O . GLY A 1 205 ? 15.119 -1.860 -44.938 1.00 85.44 205 GLY A O 1
ATOM 1519 N N . GLU A 1 206 ? 13.340 -0.980 -43.872 1.00 82.25 206 GLU A N 1
ATOM 1520 C CA . GLU A 1 206 ? 13.793 0.412 -43.927 1.00 82.25 206 GLU A CA 1
ATOM 1521 C C . GLU A 1 206 ? 14.898 0.720 -42.895 1.00 82.25 206 GLU A C 1
ATOM 1523 O O . GLU A 1 206 ? 14.837 0.215 -41.766 1.00 82.25 206 GLU A O 1
ATOM 1528 N N . PRO A 1 207 ? 15.878 1.582 -43.236 1.00 82.44 207 PRO A N 1
ATOM 1529 C CA . PRO A 1 207 ? 16.869 2.081 -42.282 1.00 82.44 207 PRO A CA 1
ATOM 1530 C C . PRO A 1 207 ? 16.211 2.764 -41.069 1.00 82.44 207 PRO A C 1
ATOM 1532 O O . PRO A 1 207 ? 15.108 3.303 -41.163 1.00 82.44 207 PRO A O 1
ATOM 1535 N N . GLY A 1 208 ? 16.880 2.734 -39.918 1.00 78.31 208 GLY A N 1
ATOM 1536 C CA . GLY A 1 208 ? 16.387 3.261 -38.639 1.00 78.31 208 GLY A CA 1
ATOM 1537 C C . GLY A 1 208 ? 15.466 2.322 -37.859 1.00 78.31 208 GLY A C 1
ATOM 1538 O O . GLY A 1 208 ? 15.236 2.542 -36.674 1.00 78.31 208 GLY A O 1
ATOM 1539 N N . GLN A 1 209 ? 14.929 1.273 -38.485 1.00 82.75 209 GLN A N 1
ATOM 1540 C CA . GLN A 1 209 ? 14.033 0.311 -37.829 1.00 82.75 209 GLN A CA 1
ATOM 1541 C C . GLN A 1 209 ? 14.077 -1.077 -38.478 1.00 82.75 209 GLN A C 1
ATOM 1543 O O . GLN A 1 209 ? 13.084 -1.818 -38.450 1.00 82.75 209 GLN A O 1
ATOM 1548 N N . ALA A 1 210 ? 15.222 -1.419 -39.070 1.00 88.62 210 ALA A N 1
ATOM 1549 C CA . ALA A 1 210 ? 15.390 -2.642 -39.832 1.00 88.62 210 ALA A CA 1
ATOM 1550 C C . ALA A 1 210 ? 15.161 -3.881 -38.951 1.00 88.62 210 ALA A C 1
ATOM 1552 O O . ALA A 1 210 ? 15.352 -3.863 -37.731 1.00 88.62 210 ALA A O 1
ATOM 1553 N N . ARG A 1 211 ? 14.728 -4.977 -39.573 1.00 90.12 211 ARG A N 1
ATOM 1554 C CA . ARG A 1 211 ? 14.484 -6.256 -38.898 1.00 90.12 211 ARG A CA 1
ATOM 1555 C C . ARG A 1 211 ? 15.601 -7.229 -39.221 1.00 90.12 211 ARG A C 1
ATOM 1557 O O . ARG A 1 211 ? 16.163 -7.194 -40.310 1.00 90.12 211 ARG A O 1
ATOM 1564 N N . VAL A 1 212 ? 15.917 -8.110 -38.279 1.00 92.25 212 VAL A N 1
ATOM 1565 C CA . VAL A 1 212 ? 16.951 -9.123 -38.490 1.00 92.25 212 VAL A CA 1
ATOM 1566 C C . VAL A 1 212 ? 16.418 -10.238 -39.384 1.00 92.25 212 VAL A C 1
ATOM 1568 O O . VAL A 1 212 ? 15.474 -10.942 -39.021 1.00 92.25 212 VAL A O 1
ATOM 1571 N N . ASN A 1 213 ? 17.085 -10.466 -40.512 1.00 93.00 213 ASN A N 1
ATOM 1572 C CA . ASN A 1 213 ? 16.894 -11.658 -41.320 1.00 93.00 213 ASN A CA 1
ATOM 1573 C C . ASN A 1 213 ? 17.621 -12.833 -40.644 1.00 93.00 213 ASN A C 1
ATOM 1575 O O . ASN A 1 213 ? 18.844 -12.992 -40.742 1.00 93.00 213 ASN A O 1
ATOM 1579 N N . ARG A 1 214 ? 16.862 -13.646 -39.900 1.00 88.62 214 ARG A N 1
ATOM 1580 C CA . ARG A 1 214 ? 17.407 -14.707 -39.033 1.00 88.62 214 ARG A CA 1
ATOM 1581 C C . ARG A 1 214 ? 18.162 -15.794 -39.802 1.00 88.62 214 ARG A C 1
ATOM 1583 O O . ARG A 1 214 ? 19.110 -16.359 -39.263 1.00 88.62 214 ARG A O 1
ATOM 1590 N N . GLU A 1 215 ? 17.759 -16.092 -41.033 1.00 90.62 215 GLU A N 1
ATOM 1591 C CA . GLU A 1 215 ? 18.382 -17.135 -41.853 1.00 90.62 215 GLU A CA 1
ATOM 1592 C C . GLU A 1 215 ? 19.791 -16.729 -42.298 1.00 90.62 215 GLU A C 1
ATOM 1594 O O . GLU A 1 215 ? 20.763 -17.420 -41.989 1.00 90.62 215 GLU A O 1
ATOM 1599 N N . HIS A 1 216 ? 19.925 -15.563 -42.933 1.00 93.31 216 HIS A N 1
ATOM 1600 C CA . HIS A 1 216 ? 21.225 -15.071 -43.389 1.00 93.31 216 HIS A CA 1
ATOM 1601 C C . HIS A 1 216 ? 22.153 -14.732 -42.216 1.00 93.31 216 HIS A C 1
ATOM 1603 O O . HIS A 1 216 ? 23.351 -15.017 -42.268 1.00 93.31 216 HIS A O 1
ATOM 1609 N N . THR A 1 217 ? 21.599 -14.192 -41.126 1.00 94.88 217 THR A N 1
ATOM 1610 C CA . THR A 1 217 ? 22.353 -13.937 -39.890 1.00 94.88 217 THR A CA 1
ATOM 1611 C C . THR A 1 217 ? 22.922 -15.236 -39.315 1.00 94.88 217 THR A C 1
ATOM 1613 O O . THR A 1 217 ? 24.101 -15.293 -38.974 1.00 94.88 217 THR A O 1
ATOM 1616 N N . ARG A 1 218 ? 22.131 -16.322 -39.272 1.00 93.94 218 ARG A N 1
ATOM 1617 C CA . ARG A 1 218 ? 22.602 -17.643 -38.819 1.00 93.94 218 ARG A CA 1
ATOM 1618 C C . ARG A 1 218 ? 23.789 -18.136 -39.645 1.00 93.94 218 ARG A C 1
ATOM 1620 O O . ARG A 1 218 ? 24.754 -18.628 -39.064 1.00 93.94 218 ARG A O 1
ATOM 1627 N N . ALA A 1 219 ? 23.729 -17.993 -40.969 1.00 92.56 219 ALA A N 1
ATOM 1628 C CA . ALA A 1 219 ? 24.815 -18.399 -41.856 1.00 92.56 219 ALA A CA 1
ATOM 1629 C C . ALA A 1 219 ? 26.108 -17.610 -41.580 1.00 92.56 219 ALA A C 1
ATOM 1631 O O . ALA A 1 219 ? 27.175 -18.209 -41.464 1.00 92.56 219 ALA A O 1
ATOM 1632 N N . ARG A 1 220 ? 26.024 -16.283 -41.398 1.00 93.69 220 ARG A N 1
ATOM 1633 C CA . ARG A 1 220 ? 27.201 -15.458 -41.070 1.00 93.69 220 ARG A CA 1
ATOM 1634 C C . ARG A 1 220 ? 27.781 -15.778 -39.693 1.00 93.69 220 ARG A C 1
ATOM 1636 O O . ARG A 1 220 ? 28.995 -15.915 -39.565 1.00 93.69 220 ARG A O 1
ATOM 1643 N N . VAL A 1 221 ? 26.929 -15.946 -38.678 1.00 93.12 221 VAL A N 1
ATOM 1644 C CA . VAL A 1 221 ? 27.370 -16.330 -37.326 1.00 93.12 221 VAL A CA 1
ATOM 1645 C C . VAL A 1 221 ? 28.075 -17.685 -37.349 1.00 93.12 221 VAL A C 1
ATOM 1647 O O . VAL A 1 221 ? 29.117 -17.820 -36.716 1.00 93.12 221 VAL A O 1
ATOM 1650 N N . ALA A 1 222 ? 27.578 -18.667 -38.108 1.00 90.25 222 ALA A N 1
ATOM 1651 C CA . ALA A 1 222 ? 28.233 -19.970 -38.237 1.00 90.25 222 ALA A CA 1
ATOM 1652 C C . ALA A 1 222 ? 29.664 -19.861 -38.797 1.00 90.25 222 ALA A C 1
ATOM 1654 O O . ALA A 1 222 ? 30.555 -20.565 -38.328 1.00 90.25 222 ALA A O 1
ATOM 1655 N N . THR A 1 223 ? 29.897 -18.946 -39.743 1.00 92.00 223 THR A N 1
ATOM 1656 C CA . THR A 1 223 ? 31.226 -18.689 -40.320 1.00 92.00 223 THR A CA 1
ATOM 1657 C C . THR A 1 223 ? 32.167 -17.974 -39.349 1.00 92.00 223 THR A C 1
ATOM 1659 O O . THR A 1 223 ? 33.354 -18.287 -39.308 1.00 92.00 223 THR A O 1
ATOM 1662 N N . LEU A 1 224 ? 31.667 -17.010 -38.568 1.00 90.19 224 LEU A N 1
ATOM 1663 C CA . LEU A 1 224 ? 32.509 -16.194 -37.682 1.00 90.19 224 LEU A CA 1
ATOM 1664 C C . LEU A 1 224 ? 32.749 -16.825 -36.307 1.00 90.19 224 LEU A C 1
ATOM 1666 O O . LEU A 1 224 ? 33.796 -16.578 -35.707 1.00 90.19 224 LEU A O 1
ATOM 1670 N N . ARG A 1 225 ? 31.819 -17.653 -35.816 1.00 87.38 225 ARG A N 1
ATOM 1671 C CA . ARG A 1 225 ? 31.858 -18.261 -34.477 1.00 87.38 225 ARG A CA 1
ATOM 1672 C C . ARG A 1 225 ? 33.190 -18.941 -34.131 1.00 87.38 225 ARG A C 1
ATOM 1674 O O . ARG A 1 225 ? 33.654 -18.689 -33.021 1.00 87.38 225 ARG A O 1
ATOM 1681 N N . PRO A 1 226 ? 33.852 -19.713 -35.019 1.00 89.69 226 PRO A N 1
ATOM 1682 C CA . PRO A 1 226 ? 35.146 -20.323 -34.699 1.00 89.69 226 PRO A CA 1
ATOM 1683 C C . PRO A 1 226 ? 36.216 -19.304 -34.274 1.00 89.69 226 PRO A C 1
ATOM 1685 O O . PRO A 1 226 ? 37.068 -19.600 -33.444 1.00 89.69 226 PRO A O 1
ATOM 1688 N N . SER A 1 227 ? 36.158 -18.066 -34.785 1.00 89.56 227 SER A N 1
ATOM 1689 C CA . SER A 1 227 ? 37.096 -17.001 -34.394 1.00 89.56 227 SER A CA 1
ATOM 1690 C C . SER A 1 227 ? 36.843 -16.433 -32.989 1.00 89.56 227 SER A C 1
ATOM 1692 O O . SER A 1 227 ? 37.710 -15.759 -32.429 1.00 89.56 227 SER A O 1
ATOM 1694 N N . TRP A 1 228 ? 35.670 -16.709 -32.411 1.00 90.25 228 TRP A N 1
ATOM 1695 C CA . TRP A 1 228 ? 35.235 -16.247 -31.089 1.00 90.25 228 TRP A CA 1
ATOM 1696 C C . TRP A 1 228 ? 35.504 -17.286 -29.987 1.00 90.25 228 TRP A C 1
ATOM 1698 O O . TRP A 1 228 ? 35.372 -16.987 -28.797 1.00 90.25 228 TRP A O 1
ATOM 1708 N N . GLU A 1 229 ? 35.866 -18.517 -30.353 1.00 87.12 229 GLU A N 1
ATOM 1709 C CA . GLU A 1 229 ? 36.029 -19.631 -29.416 1.00 87.12 229 G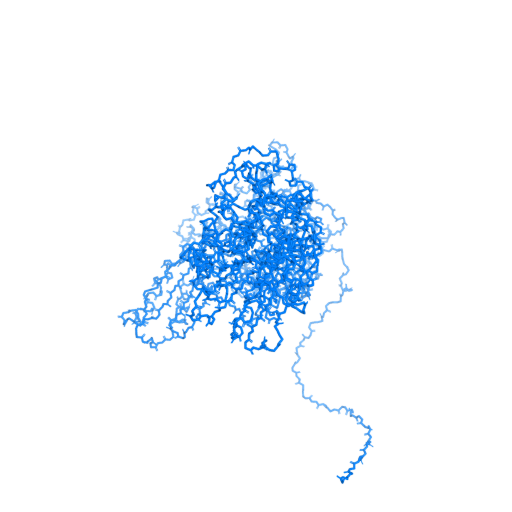LU A CA 1
ATOM 1710 C C . GLU A 1 229 ? 37.123 -19.370 -28.371 1.00 87.12 229 GLU A C 1
ATOM 1712 O O . GLU A 1 229 ? 38.246 -18.983 -28.694 1.00 87.12 229 GLU A O 1
ATOM 1717 N N . GLY A 1 230 ? 36.772 -19.548 -27.092 1.00 84.94 230 GLY A N 1
ATOM 1718 C CA . GLY A 1 230 ? 37.666 -19.329 -25.951 1.00 84.94 230 GLY A CA 1
ATOM 1719 C C . GLY A 1 230 ? 38.062 -17.866 -25.707 1.00 84.94 230 GLY A C 1
ATOM 1720 O O . GLY A 1 230 ? 38.976 -17.609 -24.921 1.00 84.94 230 GLY A O 1
ATOM 1721 N N . ARG A 1 231 ? 37.414 -16.899 -26.375 1.00 89.00 231 ARG A N 1
ATOM 1722 C CA . ARG A 1 231 ? 37.723 -15.463 -26.273 1.00 89.00 231 ARG A CA 1
ATOM 1723 C C . ARG A 1 231 ? 36.602 -14.675 -25.596 1.00 89.00 231 ARG A C 1
ATOM 1725 O O . ARG A 1 231 ? 35.447 -15.097 -25.550 1.00 89.00 231 ARG A O 1
ATOM 1732 N N . LEU A 1 232 ? 36.968 -13.497 -25.091 1.00 91.94 232 LEU A N 1
ATOM 1733 C CA . LEU A 1 232 ? 36.026 -12.436 -24.741 1.00 91.94 232 LEU A CA 1
ATOM 1734 C C . LEU A 1 232 ? 35.772 -11.581 -25.988 1.00 91.94 232 LEU A C 1
ATOM 1736 O O . LEU A 1 232 ? 36.694 -10.916 -26.456 1.00 91.94 232 LEU A O 1
ATOM 1740 N N . THR A 1 233 ? 34.551 -11.594 -26.516 1.00 93.88 233 THR A N 1
ATOM 1741 C CA . THR A 1 233 ? 34.143 -10.758 -27.649 1.00 93.88 233 THR A CA 1
ATOM 1742 C C . THR A 1 233 ? 33.320 -9.559 -27.183 1.00 93.88 233 THR A C 1
ATOM 1744 O O . THR A 1 233 ? 32.435 -9.690 -26.336 1.00 93.88 233 THR A O 1
ATOM 1747 N N . LEU A 1 234 ? 33.608 -8.379 -27.734 1.00 95.06 234 LEU A N 1
ATOM 1748 C CA . LEU A 1 234 ? 32.886 -7.133 -27.470 1.00 95.06 234 LEU A CA 1
ATOM 1749 C C . LEU A 1 234 ? 32.112 -6.740 -28.727 1.00 95.06 234 LEU A C 1
ATOM 1751 O O . LEU A 1 234 ? 32.694 -6.252 -29.693 1.00 95.06 234 LEU A O 1
ATOM 1755 N N . HIS A 1 235 ? 30.806 -6.984 -28.722 1.00 95.06 235 HIS A N 1
ATOM 1756 C CA . HIS A 1 235 ? 29.933 -6.745 -29.863 1.00 95.06 235 HIS A CA 1
ATOM 1757 C C . HIS A 1 235 ? 29.352 -5.328 -29.805 1.00 95.06 235 HIS A C 1
ATOM 1759 O O . HIS A 1 235 ? 28.576 -5.014 -28.897 1.00 95.06 235 HIS A O 1
ATOM 1765 N N . ALA A 1 236 ? 29.677 -4.491 -30.793 1.00 93.56 236 ALA A N 1
ATOM 1766 C CA . ALA A 1 236 ? 29.015 -3.203 -31.003 1.00 93.56 236 ALA A CA 1
ATOM 1767 C C . ALA A 1 236 ? 27.574 -3.445 -31.489 1.00 93.56 236 ALA A C 1
ATOM 1769 O O . ALA A 1 236 ? 27.368 -3.764 -32.660 1.00 93.56 236 ALA A O 1
ATOM 1770 N N . GLY A 1 237 ? 26.596 -3.377 -30.578 1.00 91.62 237 GLY A N 1
ATOM 1771 C CA . GLY A 1 237 ? 25.215 -3.806 -30.821 1.00 91.62 237 GLY A CA 1
ATOM 1772 C C . GLY A 1 237 ? 24.390 -2.874 -31.714 1.00 91.62 237 GLY A C 1
ATOM 1773 O O . GLY A 1 237 ? 24.839 -1.810 -32.119 1.00 91.62 237 GLY A O 1
ATOM 1774 N N . GLY A 1 238 ? 23.162 -3.286 -32.044 1.00 89.69 238 GLY A N 1
ATOM 1775 C CA . GLY A 1 238 ? 22.156 -2.461 -32.728 1.00 89.69 238 GLY A CA 1
ATOM 1776 C C . GLY A 1 238 ? 22.408 -2.187 -34.206 1.00 89.69 238 GLY A C 1
ATOM 1777 O O . GLY A 1 238 ? 21.575 -1.554 -34.853 1.00 89.69 238 GLY A O 1
ATOM 1778 N N . ARG A 1 239 ? 23.515 -2.693 -34.750 1.00 91.88 239 ARG A N 1
ATOM 1779 C CA . ARG A 1 239 ? 23.958 -2.502 -36.132 1.00 91.88 239 ARG A CA 1
ATOM 1780 C C . ARG A 1 239 ? 23.681 -3.736 -36.983 1.00 91.88 239 ARG A C 1
ATOM 1782 O O . ARG A 1 239 ? 23.686 -4.861 -36.487 1.00 91.88 239 ARG A O 1
ATOM 1789 N N . GLY A 1 240 ? 23.492 -3.519 -38.279 1.00 91.94 240 GLY A N 1
ATOM 1790 C CA . GLY A 1 240 ? 23.297 -4.577 -39.260 1.00 91.94 240 GLY A CA 1
ATOM 1791 C C . GLY A 1 240 ? 23.661 -4.146 -40.675 1.00 91.94 240 GLY A C 1
ATOM 1792 O O . GLY A 1 240 ? 23.757 -2.955 -40.980 1.00 91.94 240 GLY A O 1
ATOM 1793 N N . THR A 1 241 ? 23.837 -5.119 -41.558 1.00 92.12 241 THR A N 1
ATOM 1794 C CA . THR A 1 241 ? 24.038 -4.890 -42.990 1.00 92.12 241 THR A CA 1
ATOM 1795 C C . THR A 1 241 ? 22.853 -5.446 -43.761 1.00 92.12 241 THR A C 1
ATOM 1797 O O . THR A 1 241 ? 22.553 -6.639 -43.676 1.00 92.12 241 THR A O 1
ATOM 1800 N N . ALA A 1 242 ? 22.195 -4.585 -44.532 1.00 90.31 242 ALA A N 1
ATOM 1801 C CA . ALA A 1 242 ? 21.120 -4.997 -45.418 1.00 90.31 242 ALA A CA 1
ATOM 1802 C C . ALA A 1 242 ? 21.646 -5.960 -46.493 1.00 90.31 242 ALA A C 1
ATOM 1804 O O . ALA A 1 242 ? 22.840 -5.985 -46.802 1.00 90.31 242 ALA A O 1
ATOM 1805 N N . VAL A 1 243 ? 20.753 -6.742 -47.101 1.00 85.44 243 VAL A N 1
ATOM 1806 C CA . VAL A 1 243 ? 21.118 -7.694 -48.172 1.00 85.44 243 VAL A CA 1
ATOM 1807 C C . VAL A 1 243 ? 21.830 -7.004 -49.350 1.00 85.44 243 VAL A C 1
ATOM 1809 O O . VAL A 1 243 ? 22.699 -7.602 -49.977 1.00 85.44 243 VAL A O 1
ATOM 1812 N N . ASP A 1 244 ? 21.519 -5.732 -49.611 1.00 84.44 244 ASP A N 1
ATOM 1813 C CA . ASP A 1 244 ? 22.144 -4.901 -50.651 1.00 84.44 244 ASP A CA 1
ATOM 1814 C C . ASP A 1 244 ? 23.475 -4.238 -50.230 1.00 84.44 244 ASP A C 1
ATOM 1816 O O . ASP A 1 244 ? 24.062 -3.479 -51.001 1.00 84.44 244 ASP A O 1
ATOM 1820 N N . GLY A 1 245 ? 23.965 -4.517 -49.019 1.00 84.12 245 GLY A N 1
ATOM 1821 C CA . GLY A 1 245 ? 25.232 -4.007 -48.494 1.00 84.12 245 GLY A CA 1
ATOM 1822 C C . GLY A 1 245 ? 25.144 -2.666 -47.761 1.00 84.12 245 GLY A C 1
ATOM 1823 O O . GLY A 1 245 ? 26.163 -2.194 -47.252 1.00 84.12 245 GLY A O 1
ATOM 1824 N N . ARG A 1 246 ? 23.964 -2.038 -47.656 1.00 85.06 246 ARG A N 1
ATOM 1825 C CA . ARG A 1 246 ? 23.806 -0.792 -46.885 1.00 85.06 246 ARG A CA 1
ATOM 1826 C C . ARG A 1 246 ? 23.947 -1.032 -45.379 1.00 85.06 246 ARG A C 1
ATOM 1828 O O . ARG A 1 246 ? 23.483 -2.039 -44.846 1.00 85.06 246 ARG A O 1
ATOM 1835 N N . SER A 1 247 ? 24.546 -0.068 -44.677 1.00 84.44 247 SER A N 1
ATOM 1836 C CA . SER A 1 247 ? 24.548 -0.036 -43.209 1.00 84.44 247 SER A CA 1
ATOM 1837 C C . SER A 1 247 ? 23.152 0.302 -42.699 1.00 84.44 247 SER A C 1
ATOM 1839 O O . SER A 1 247 ? 22.520 1.228 -43.203 1.00 84.44 247 SER A O 1
ATOM 1841 N N . THR A 1 248 ? 22.700 -0.423 -41.683 1.00 89.75 248 THR A N 1
ATOM 1842 C CA . THR A 1 248 ? 21.391 -0.234 -41.047 1.00 89.75 248 THR A CA 1
ATOM 1843 C C . THR A 1 248 ? 21.509 -0.324 -39.531 1.00 89.75 248 THR A C 1
ATOM 1845 O O . THR A 1 248 ? 22.452 -0.930 -39.013 1.00 89.75 248 THR A O 1
ATOM 1848 N N . THR A 1 249 ? 20.534 0.231 -38.820 1.00 88.88 249 THR A N 1
ATOM 1849 C CA . THR A 1 249 ? 20.324 -0.040 -37.395 1.00 88.88 249 THR A CA 1
ATOM 1850 C C . THR A 1 249 ? 18.999 -0.756 -37.159 1.00 88.88 249 THR A C 1
ATOM 1852 O O . THR A 1 249 ? 18.070 -0.694 -37.969 1.00 88.88 249 THR A O 1
ATOM 1855 N N . LEU A 1 250 ? 18.910 -1.446 -36.022 1.00 87.56 250 LEU A N 1
ATOM 1856 C CA . LEU A 1 250 ? 17.690 -2.120 -35.565 1.00 87.56 250 LEU A CA 1
ATOM 1857 C C . LEU A 1 250 ? 16.707 -1.158 -34.864 1.00 87.56 250 LEU A C 1
ATOM 1859 O O . LEU A 1 250 ? 15.668 -1.595 -34.360 1.00 87.56 250 LEU A O 1
ATOM 1863 N N . GLY A 1 251 ? 17.023 0.141 -34.858 1.00 82.88 251 GLY A N 1
ATOM 1864 C CA . GLY A 1 251 ? 16.281 1.200 -34.182 1.00 82.88 251 GLY A CA 1
ATOM 1865 C C . GLY A 1 251 ? 16.691 1.420 -32.729 1.00 82.88 251 GLY A C 1
ATOM 1866 O O . GLY A 1 251 ? 17.769 1.006 -32.293 1.00 82.88 251 GLY A O 1
ATOM 1867 N N . VAL A 1 252 ? 15.830 2.126 -31.992 1.00 74.88 252 VAL A N 1
ATOM 1868 C CA . VAL A 1 252 ? 16.029 2.441 -30.568 1.00 74.88 252 VAL A CA 1
ATOM 1869 C C . VAL A 1 252 ? 16.263 1.149 -29.784 1.00 74.88 252 VAL A C 1
ATOM 1871 O O . VAL A 1 252 ? 15.548 0.169 -29.971 1.00 74.88 252 VAL A O 1
ATOM 1874 N N . GLU A 1 253 ? 17.309 1.142 -28.951 1.00 76.56 253 GLU A N 1
ATOM 1875 C CA . GLU A 1 253 ? 17.734 -0.024 -28.157 1.00 76.56 253 GLU A CA 1
ATOM 1876 C C . GLU A 1 253 ? 18.021 -1.294 -28.982 1.00 76.56 253 GLU A C 1
ATOM 1878 O O . GLU A 1 253 ? 17.981 -2.414 -28.476 1.00 76.56 253 GLU A O 1
ATOM 1883 N N . GLY A 1 254 ? 18.408 -1.142 -30.253 1.00 86.25 254 GLY A N 1
ATOM 1884 C CA . GLY A 1 254 ? 18.719 -2.259 -31.146 1.00 86.25 254 GLY A CA 1
ATOM 1885 C C . GLY A 1 254 ? 19.763 -3.253 -30.615 1.00 86.25 254 GLY A C 1
ATOM 1886 O O . GLY A 1 254 ? 19.767 -4.415 -31.013 1.00 86.25 254 GLY A O 1
ATOM 1887 N N . ALA A 1 255 ? 20.640 -2.832 -29.702 1.00 90.88 255 ALA A N 1
ATOM 1888 C CA . ALA A 1 255 ? 21.609 -3.710 -29.047 1.00 90.88 255 ALA A CA 1
ATOM 1889 C C . ALA A 1 255 ? 20.953 -4.820 -28.209 1.00 90.88 255 ALA A C 1
ATOM 1891 O O . ALA A 1 255 ? 21.515 -5.910 -28.095 1.00 90.88 255 ALA A O 1
ATOM 1892 N N . ASP A 1 256 ? 19.762 -4.576 -27.665 1.00 92.31 256 ASP A N 1
ATOM 1893 C CA . ASP A 1 256 ? 18.992 -5.592 -26.952 1.00 92.31 256 ASP A CA 1
ATOM 1894 C C . ASP A 1 256 ? 18.525 -6.681 -27.922 1.00 92.31 256 ASP A C 1
ATOM 1896 O O . ASP A 1 256 ? 18.671 -7.870 -27.637 1.00 92.31 256 ASP A O 1
ATOM 1900 N N . GLU A 1 257 ? 18.051 -6.287 -29.111 1.00 91.88 257 GLU A N 1
ATOM 1901 C CA . GLU A 1 257 ? 17.679 -7.225 -30.175 1.00 91.88 257 GLU A CA 1
ATOM 1902 C C . GLU A 1 257 ? 18.903 -8.002 -30.676 1.00 91.88 257 GLU A C 1
ATOM 1904 O O . GLU A 1 257 ? 18.830 -9.216 -30.855 1.00 91.88 257 GLU A O 1
ATOM 1909 N N . THR A 1 258 ? 20.056 -7.343 -30.839 1.00 94.19 258 THR A N 1
ATOM 1910 C CA . THR A 1 258 ? 21.324 -8.009 -31.180 1.00 94.19 258 THR A CA 1
ATOM 1911 C C . THR A 1 258 ? 21.681 -9.095 -30.159 1.00 94.19 258 THR A C 1
ATOM 1913 O O . THR A 1 258 ? 22.020 -10.216 -30.546 1.00 94.19 258 THR A O 1
ATOM 1916 N N . ALA A 1 259 ? 21.581 -8.794 -28.860 1.00 94.94 259 ALA A N 1
ATOM 1917 C CA . ALA A 1 259 ? 21.871 -9.749 -27.793 1.00 94.94 259 ALA A CA 1
ATOM 1918 C C . ALA A 1 259 ? 20.872 -10.917 -27.770 1.00 94.94 259 ALA A C 1
ATOM 1920 O O . ALA A 1 259 ? 21.277 -12.076 -27.638 1.00 94.94 259 ALA A O 1
ATOM 1921 N N . ALA A 1 260 ? 19.580 -10.628 -27.951 1.00 94.94 260 ALA A N 1
ATOM 1922 C CA . ALA A 1 260 ? 18.529 -11.635 -28.029 1.00 94.94 260 ALA A CA 1
ATOM 1923 C C . ALA A 1 260 ? 18.724 -12.573 -29.228 1.00 94.94 260 ALA A C 1
ATOM 1925 O O . ALA A 1 260 ? 18.720 -13.791 -29.065 1.00 94.94 260 ALA A O 1
ATOM 1926 N N . VAL A 1 261 ? 18.970 -12.029 -30.422 1.00 94.88 261 VAL A N 1
ATOM 1927 C CA . VAL A 1 261 ? 19.218 -12.825 -31.631 1.00 94.88 261 VAL A CA 1
ATOM 1928 C C . VAL A 1 261 ? 20.441 -13.717 -31.461 1.00 94.88 261 VAL A C 1
ATOM 1930 O O . VAL A 1 261 ? 20.359 -14.906 -31.764 1.00 94.88 261 VAL A O 1
ATOM 1933 N N . LEU A 1 262 ? 21.559 -13.187 -30.957 1.00 94.88 262 LEU A N 1
ATOM 1934 C CA . LEU A 1 262 ? 22.758 -13.995 -30.732 1.00 94.88 262 LEU A CA 1
ATOM 1935 C C . LEU A 1 262 ? 22.480 -15.143 -29.747 1.00 94.88 262 LEU A C 1
ATOM 1937 O O . LEU A 1 262 ? 22.886 -16.277 -29.996 1.00 94.88 262 LEU A O 1
ATOM 1941 N N . SER A 1 263 ? 21.714 -14.869 -28.688 1.00 94.00 263 SER A N 1
ATOM 1942 C CA . SER A 1 263 ? 21.281 -15.864 -27.696 1.00 94.00 263 SER A CA 1
ATOM 1943 C C . SER A 1 263 ? 20.444 -16.979 -28.314 1.00 94.00 263 SER A C 1
ATOM 1945 O O . SER A 1 263 ? 20.724 -18.158 -28.099 1.00 94.00 263 SER A O 1
ATOM 1947 N N . VAL A 1 264 ? 19.490 -16.627 -29.178 1.00 94.00 264 VAL A N 1
ATOM 1948 C CA . VAL A 1 264 ? 18.671 -17.592 -29.927 1.00 94.00 264 VAL A CA 1
ATOM 1949 C C . VAL A 1 264 ? 19.500 -18.414 -30.912 1.00 94.00 264 VAL A C 1
ATOM 1951 O O . VAL A 1 264 ? 19.277 -19.616 -31.060 1.00 94.00 264 VAL A O 1
ATOM 1954 N N . LEU A 1 265 ? 20.454 -17.794 -31.608 1.00 92.44 265 LEU A N 1
ATOM 1955 C CA . LEU A 1 265 ? 21.289 -18.489 -32.591 1.00 92.44 265 LEU A CA 1
ATOM 1956 C C . LEU A 1 265 ? 22.245 -19.491 -31.944 1.00 92.44 265 LEU A C 1
ATOM 1958 O O . LEU A 1 265 ? 22.519 -20.529 -32.550 1.00 92.44 265 LEU A O 1
ATOM 1962 N N . LEU A 1 266 ? 22.729 -19.188 -30.738 1.00 89.94 266 LEU A N 1
ATOM 1963 C CA . LEU A 1 266 ? 23.666 -20.028 -29.994 1.00 89.94 266 LEU A CA 1
ATOM 1964 C C . LEU A 1 266 ? 22.986 -20.967 -28.985 1.00 89.94 266 LEU A C 1
ATOM 1966 O O . LEU A 1 266 ? 23.646 -21.872 -28.484 1.00 89.94 266 LEU A O 1
ATOM 1970 N N . GLY A 1 267 ? 21.683 -20.800 -28.725 1.00 90.62 267 GLY A N 1
ATOM 1971 C CA . GLY A 1 267 ? 20.933 -21.618 -27.765 1.00 90.62 267 GLY A CA 1
ATOM 1972 C C . GLY A 1 267 ? 21.334 -21.361 -26.309 1.00 90.62 267 GLY A C 1
ATOM 1973 O O . GLY A 1 267 ? 21.273 -22.269 -25.482 1.00 90.62 267 GLY A O 1
ATOM 1974 N N . THR A 1 268 ? 21.773 -20.140 -26.000 1.00 90.06 268 THR A N 1
ATOM 1975 C CA . THR A 1 268 ? 22.368 -19.764 -24.711 1.00 90.06 268 THR A CA 1
ATOM 1976 C C . THR A 1 268 ? 21.484 -18.740 -23.993 1.00 90.06 268 THR A C 1
ATOM 1978 O O . THR A 1 268 ? 21.053 -17.790 -24.642 1.00 90.06 268 THR A O 1
ATOM 1981 N N . PRO A 1 269 ? 21.248 -18.859 -22.670 1.00 92.31 269 PRO A N 1
ATOM 1982 C CA . PRO A 1 269 ? 20.532 -17.841 -21.899 1.00 92.31 269 PRO A CA 1
ATOM 1983 C C . PRO A 1 269 ? 21.198 -16.460 -21.953 1.00 92.31 269 PRO A C 1
ATOM 1985 O O . PRO A 1 269 ? 22.424 -16.349 -21.863 1.00 92.31 269 PRO A O 1
ATOM 1988 N N . LEU A 1 270 ? 20.389 -15.402 -22.016 1.00 94.50 270 LEU A N 1
ATOM 1989 C CA . LEU A 1 270 ? 20.874 -14.022 -21.979 1.00 94.50 270 LEU A CA 1
ATOM 1990 C C . LEU A 1 270 ? 20.976 -13.531 -20.531 1.00 94.50 270 LEU A C 1
ATOM 1992 O O . LEU A 1 270 ? 20.045 -13.710 -19.749 1.00 94.50 270 LEU A O 1
ATOM 1996 N N . THR A 1 271 ? 22.071 -12.860 -20.168 1.00 93.75 271 THR A N 1
ATOM 1997 C CA . THR A 1 271 ? 22.160 -12.122 -18.895 1.00 93.75 271 THR A CA 1
ATOM 1998 C C . THR A 1 271 ? 22.232 -10.618 -19.144 1.00 93.75 271 THR A C 1
ATOM 2000 O O . THR A 1 271 ? 23.193 -10.134 -19.740 1.00 93.75 271 THR A O 1
ATOM 2003 N N . LEU A 1 272 ? 21.241 -9.876 -18.657 1.00 93.44 272 LEU A N 1
ATOM 2004 C CA . LEU A 1 272 ? 21.253 -8.422 -18.574 1.00 93.44 272 LEU A CA 1
ATOM 2005 C C . LEU A 1 272 ? 21.820 -7.983 -17.218 1.00 93.44 272 LEU A C 1
ATOM 2007 O O . LEU A 1 272 ? 21.312 -8.365 -16.165 1.00 93.44 272 LEU A O 1
ATOM 2011 N N . TRP A 1 273 ? 22.846 -7.143 -17.257 1.00 92.56 273 TRP A N 1
ATOM 2012 C CA . TRP A 1 273 ? 23.452 -6.521 -16.088 1.00 92.56 273 TRP A CA 1
ATOM 2013 C C . TRP A 1 273 ? 22.934 -5.097 -15.906 1.00 92.56 273 TRP A C 1
ATOM 2015 O O . TRP A 1 273 ? 22.975 -4.298 -16.847 1.00 92.56 273 TRP A O 1
ATOM 2025 N N . THR A 1 274 ? 22.492 -4.793 -14.688 1.00 91.44 274 THR A N 1
ATOM 2026 C CA . THR A 1 274 ? 21.966 -3.495 -14.243 1.00 91.44 274 THR A CA 1
ATOM 2027 C C . THR A 1 274 ? 22.639 -3.071 -12.925 1.00 91.44 274 THR A C 1
ATOM 2029 O O . THR A 1 274 ? 23.579 -3.717 -12.449 1.00 91.44 274 THR A O 1
ATOM 2032 N N . ASP A 1 275 ? 22.189 -1.961 -12.348 1.00 88.31 275 ASP A N 1
ATOM 2033 C CA . ASP A 1 275 ? 22.572 -1.418 -11.038 1.00 88.31 275 ASP A CA 1
ATOM 2034 C C . ASP A 1 275 ? 21.550 -1.736 -9.928 1.00 88.31 275 ASP A C 1
ATOM 2036 O O . ASP A 1 275 ? 21.609 -1.160 -8.848 1.00 88.31 275 ASP A O 1
ATOM 2040 N N . VAL A 1 276 ? 20.624 -2.665 -10.181 1.00 87.38 276 VAL A N 1
ATOM 2041 C CA . VAL A 1 276 ? 19.608 -3.133 -9.225 1.00 87.38 276 VAL A CA 1
ATOM 2042 C C . VAL A 1 276 ? 19.577 -4.670 -9.189 1.00 87.38 276 VAL A C 1
ATOM 2044 O O . VAL A 1 276 ? 19.935 -5.306 -10.184 1.00 87.38 276 VAL A O 1
ATOM 2047 N N . PRO A 1 277 ? 19.181 -5.312 -8.070 1.00 86.12 277 PRO A N 1
ATOM 2048 C CA . PRO A 1 277 ? 19.231 -6.773 -7.878 1.00 86.12 277 PRO A CA 1
ATOM 2049 C C . PRO A 1 277 ? 18.186 -7.569 -8.674 1.00 86.12 277 PRO A C 1
ATOM 2051 O O . PRO A 1 277 ? 17.799 -8.664 -8.278 1.00 86.12 277 PRO A O 1
ATOM 2054 N N . GLY A 1 278 ? 17.766 -7.061 -9.833 1.00 90.44 278 GLY A N 1
ATOM 2055 C CA . GLY A 1 278 ? 16.752 -7.645 -10.703 1.00 90.44 278 GLY A CA 1
ATOM 2056 C C . GLY A 1 278 ? 15.620 -6.662 -10.992 1.00 90.44 278 GLY A C 1
ATOM 2057 O O . GLY A 1 278 ? 15.769 -5.450 -10.853 1.00 90.44 278 GLY A O 1
ATOM 2058 N N . VAL A 1 279 ? 14.473 -7.199 -11.398 1.00 91.19 279 VAL A N 1
ATOM 2059 C CA . VAL A 1 279 ? 13.209 -6.459 -11.425 1.00 91.19 279 VAL A CA 1
ATOM 2060 C C . VAL A 1 279 ? 12.674 -6.392 -10.000 1.00 91.19 279 VAL A C 1
ATOM 2062 O O . VAL A 1 279 ? 12.527 -7.425 -9.355 1.00 91.19 279 VAL A O 1
ATOM 2065 N N . MET A 1 280 ? 12.388 -5.194 -9.499 1.00 90.38 280 MET A N 1
ATOM 2066 C CA . MET A 1 280 ? 11.947 -4.977 -8.118 1.00 90.38 280 MET A CA 1
ATOM 2067 C C . MET A 1 280 ? 10.415 -5.001 -8.005 1.00 90.38 280 MET A C 1
ATOM 2069 O O . MET A 1 280 ? 9.720 -4.663 -8.958 1.00 90.38 280 MET A O 1
ATOM 2073 N N . THR A 1 281 ? 9.864 -5.352 -6.838 1.00 90.38 281 THR A N 1
ATOM 2074 C CA . THR A 1 281 ? 8.408 -5.312 -6.566 1.00 90.38 281 THR A CA 1
ATOM 2075 C C . THR A 1 281 ? 7.820 -3.898 -6.620 1.00 90.38 281 THR A C 1
ATOM 2077 O O . THR A 1 281 ? 6.618 -3.734 -6.790 1.00 90.38 281 THR A O 1
ATOM 2080 N N . ALA A 1 282 ? 8.652 -2.880 -6.421 1.00 91.25 282 ALA A N 1
ATOM 2081 C CA . ALA A 1 282 ? 8.361 -1.464 -6.620 1.00 91.25 282 ALA A CA 1
ATOM 2082 C C . ALA A 1 282 ? 9.692 -0.720 -6.796 1.00 91.25 282 ALA A C 1
ATOM 2084 O O . ALA A 1 282 ? 10.747 -1.296 -6.523 1.00 91.25 282 ALA A O 1
ATOM 2085 N N . ASP A 1 283 ? 9.657 0.541 -7.225 1.00 88.50 283 ASP A N 1
ATOM 2086 C CA . ASP A 1 283 ? 10.858 1.380 -7.276 1.00 88.50 283 ASP A CA 1
ATOM 2087 C C . ASP A 1 283 ? 11.461 1.554 -5.859 1.00 88.50 283 ASP A C 1
ATOM 2089 O O . ASP A 1 283 ? 10.778 2.097 -4.978 1.00 88.50 283 ASP A O 1
ATOM 2093 N N . PRO A 1 284 ? 12.720 1.126 -5.617 1.00 88.19 284 PRO A N 1
ATOM 2094 C CA . PRO A 1 284 ? 13.391 1.285 -4.326 1.00 88.19 284 PRO A CA 1
ATOM 2095 C C . PRO A 1 284 ? 13.530 2.740 -3.854 1.00 88.19 284 PRO A C 1
ATOM 2097 O O . PRO A 1 284 ? 13.694 2.975 -2.658 1.00 88.19 284 PRO A O 1
ATOM 2100 N N . LEU A 1 285 ? 13.448 3.724 -4.759 1.00 86.44 285 LEU A N 1
ATOM 2101 C CA . LEU A 1 285 ? 13.445 5.148 -4.404 1.00 86.44 285 LEU A CA 1
ATOM 2102 C C . LEU A 1 285 ? 12.150 5.567 -3.694 1.00 86.44 285 LEU A C 1
ATOM 2104 O O . LEU A 1 285 ? 12.170 6.455 -2.841 1.00 86.44 285 LEU A O 1
ATOM 2108 N N . HIS A 1 286 ? 11.028 4.922 -4.025 1.00 86.31 286 HIS A N 1
ATOM 2109 C CA . HIS A 1 286 ? 9.721 5.200 -3.423 1.00 86.31 286 HIS A CA 1
ATOM 2110 C C . HIS A 1 286 ? 9.419 4.276 -2.240 1.00 86.31 286 HIS A C 1
ATOM 2112 O O . HIS A 1 286 ? 8.752 4.699 -1.287 1.00 86.31 286 HIS A O 1
ATOM 2118 N N . VAL A 1 287 ? 9.908 3.032 -2.292 1.00 86.19 287 VAL A N 1
ATOM 2119 C CA . VAL A 1 287 ? 9.614 1.954 -1.337 1.00 86.19 287 VAL A CA 1
ATOM 2120 C C . VAL A 1 287 ? 10.910 1.312 -0.835 1.00 86.19 287 VAL A C 1
ATOM 2122 O O . VAL A 1 287 ? 11.506 0.485 -1.519 1.00 86.19 287 VAL A O 1
ATOM 2125 N N . ALA A 1 288 ? 11.315 1.630 0.397 1.00 81.25 288 ALA A N 1
ATOM 2126 C CA . ALA A 1 288 ? 12.547 1.095 0.987 1.00 81.25 288 ALA A CA 1
ATOM 2127 C C . ALA A 1 288 ? 12.546 -0.442 1.128 1.00 81.25 288 ALA A C 1
ATOM 2129 O O . ALA A 1 288 ? 13.583 -1.076 0.958 1.00 81.25 288 ALA A O 1
ATOM 2130 N N . ASP A 1 289 ? 11.378 -1.043 1.375 1.00 80.12 289 ASP A N 1
ATOM 2131 C CA . ASP A 1 289 ? 11.209 -2.496 1.516 1.00 80.12 289 ASP A CA 1
ATOM 2132 C C . ASP A 1 289 ? 10.981 -3.224 0.178 1.00 80.12 289 ASP A C 1
ATOM 2134 O O . ASP A 1 289 ? 10.541 -4.379 0.165 1.00 80.12 289 ASP A O 1
ATOM 2138 N N . ALA A 1 290 ? 11.236 -2.570 -0.961 1.00 86.88 290 ALA A N 1
ATOM 2139 C CA . ALA A 1 290 ? 11.135 -3.202 -2.272 1.00 86.88 290 ALA A CA 1
ATOM 2140 C C . ALA A 1 290 ? 12.100 -4.393 -2.382 1.00 86.88 290 ALA A C 1
ATOM 2142 O O . ALA A 1 290 ? 13.274 -4.310 -2.025 1.00 86.88 290 ALA A O 1
ATOM 2143 N N . ARG A 1 291 ? 11.609 -5.518 -2.914 1.00 87.94 291 ARG A N 1
ATOM 2144 C CA . ARG A 1 291 ? 12.372 -6.772 -3.022 1.00 87.94 291 ARG A CA 1
ATOM 2145 C C . ARG A 1 291 ? 12.548 -7.167 -4.485 1.00 87.94 291 ARG A C 1
ATOM 2147 O O . ARG A 1 291 ? 11.670 -6.854 -5.289 1.00 87.94 291 ARG A O 1
ATOM 2154 N N . PRO A 1 292 ? 13.633 -7.864 -4.852 1.00 89.38 292 PRO A N 1
ATOM 2155 C CA . PRO A 1 292 ? 13.756 -8.425 -6.189 1.00 89.38 292 PRO A CA 1
ATOM 2156 C C . PRO A 1 292 ? 12.692 -9.506 -6.405 1.00 89.38 292 PRO A C 1
ATOM 2158 O O . PRO A 1 292 ? 12.476 -10.371 -5.553 1.00 89.38 292 PRO A O 1
ATOM 2161 N N . VAL A 1 293 ? 12.028 -9.458 -7.555 1.00 89.56 293 VAL A N 1
ATOM 2162 C CA . VAL A 1 293 ? 11.100 -10.488 -8.015 1.00 89.56 293 VAL A CA 1
ATOM 2163 C C . VAL A 1 293 ? 11.932 -11.675 -8.508 1.00 89.56 293 VAL A C 1
ATOM 2165 O O . VAL A 1 293 ? 12.689 -11.512 -9.466 1.00 89.56 293 VAL A O 1
ATOM 2168 N N . PRO A 1 294 ? 11.827 -12.873 -7.905 1.00 89.31 294 PRO A N 1
ATOM 2169 C CA . PRO A 1 294 ? 12.708 -13.985 -8.265 1.00 89.31 294 PRO A CA 1
ATOM 2170 C C . PRO A 1 294 ? 12.481 -14.504 -9.690 1.00 89.31 294 PRO A C 1
ATOM 2172 O O . PRO A 1 294 ? 13.426 -14.921 -10.362 1.00 89.31 294 PRO A O 1
ATOM 2175 N N . HIS A 1 295 ? 11.226 -14.499 -10.149 1.00 90.12 295 HIS A N 1
ATOM 2176 C CA . HIS A 1 295 ? 10.822 -15.135 -11.400 1.00 90.12 295 HIS A CA 1
ATOM 2177 C C . HIS A 1 295 ? 9.636 -14.400 -12.036 1.00 90.12 295 HIS A C 1
ATOM 2179 O O . HIS A 1 295 ? 8.637 -14.157 -11.366 1.00 90.12 295 HIS A O 1
ATOM 2185 N N . LEU A 1 296 ? 9.749 -14.054 -13.319 1.00 90.31 296 LEU A N 1
ATOM 2186 C CA . LEU A 1 296 ? 8.709 -13.432 -14.143 1.00 90.31 296 LEU A CA 1
ATOM 2187 C C . LEU A 1 296 ? 8.435 -14.257 -15.397 1.00 90.31 296 LEU A C 1
ATOM 2189 O O . LEU A 1 296 ? 9.341 -14.868 -15.967 1.00 90.31 296 LEU A O 1
ATOM 2193 N N . SER A 1 297 ? 7.197 -14.215 -15.881 1.00 90.75 297 SER A N 1
ATOM 2194 C CA . SER A 1 297 ? 6.897 -14.634 -17.247 1.00 90.75 297 SER A CA 1
ATOM 2195 C C . SER A 1 297 ? 7.343 -13.566 -18.258 1.00 90.75 297 SER A C 1
ATOM 2197 O O . SER A 1 297 ? 7.344 -12.365 -17.969 1.00 90.75 297 SER A O 1
ATOM 2199 N N . TYR A 1 298 ? 7.643 -13.966 -19.497 1.00 91.38 298 TYR A N 1
ATOM 2200 C CA . TYR A 1 298 ? 7.866 -13.008 -20.593 1.00 91.38 298 TYR A CA 1
ATOM 2201 C C . TYR A 1 298 ? 6.685 -12.064 -20.820 1.00 91.38 298 TYR A C 1
ATOM 2203 O O . TYR A 1 298 ? 6.875 -10.926 -21.242 1.00 91.38 298 TYR A O 1
ATOM 2211 N N . THR A 1 299 ? 5.464 -12.530 -20.568 1.00 87.94 299 THR A N 1
ATOM 2212 C CA . THR A 1 299 ? 4.261 -11.707 -20.688 1.00 87.94 299 THR A CA 1
ATOM 2213 C C . THR A 1 299 ? 4.204 -10.613 -19.631 1.00 87.94 299 THR A C 1
ATOM 2215 O O . THR A 1 299 ? 3.912 -9.478 -19.985 1.00 87.94 299 THR A O 1
ATOM 2218 N N . GLU A 1 300 ? 4.531 -10.910 -18.371 1.00 88.44 300 GLU A N 1
ATOM 2219 C CA . GLU A 1 300 ? 4.624 -9.884 -17.323 1.00 88.44 300 GLU A CA 1
ATOM 2220 C C . GLU A 1 300 ? 5.756 -8.900 -17.611 1.00 88.44 300 GLU A C 1
ATOM 2222 O O . GLU A 1 300 ? 5.555 -7.695 -17.517 1.00 88.44 300 GLU A O 1
ATOM 2227 N N . ALA A 1 301 ? 6.926 -9.397 -18.024 1.00 90.44 301 ALA A N 1
ATOM 2228 C CA . ALA A 1 301 ? 8.059 -8.547 -18.376 1.00 90.44 301 ALA A CA 1
ATOM 2229 C C . ALA A 1 301 ? 7.716 -7.566 -19.512 1.00 90.44 301 ALA A C 1
ATOM 2231 O O . ALA A 1 301 ? 8.054 -6.389 -19.429 1.00 90.44 301 ALA A O 1
ATOM 2232 N N . LEU A 1 302 ? 7.002 -8.025 -20.546 1.00 89.44 302 LEU A N 1
ATOM 2233 C CA . LEU A 1 302 ? 6.528 -7.162 -21.631 1.00 89.44 302 LEU A CA 1
ATOM 2234 C C . LEU A 1 302 ? 5.556 -6.088 -21.127 1.00 89.44 302 LEU A C 1
ATOM 2236 O O . LEU A 1 302 ? 5.718 -4.924 -21.483 1.00 89.44 302 LEU A O 1
ATOM 2240 N N . GLU A 1 303 ? 4.581 -6.454 -20.288 1.00 87.94 303 GLU A N 1
ATOM 2241 C CA . GLU A 1 303 ? 3.653 -5.485 -19.684 1.00 87.94 303 GLU A CA 1
ATOM 2242 C C . GLU A 1 303 ? 4.408 -4.433 -18.858 1.00 87.94 303 GLU A C 1
ATOM 2244 O O . GLU A 1 303 ? 4.150 -3.243 -19.008 1.00 87.94 303 GLU A O 1
ATOM 2249 N N . LEU A 1 304 ? 5.394 -4.840 -18.051 1.00 89.00 304 LEU A N 1
ATOM 2250 C CA . LEU A 1 304 ? 6.219 -3.917 -17.264 1.00 89.00 304 LEU A CA 1
ATOM 2251 C C . LEU A 1 304 ? 6.984 -2.924 -18.146 1.00 89.00 304 LEU A C 1
ATOM 2253 O O . LEU A 1 304 ? 7.006 -1.731 -17.843 1.00 89.00 304 LEU A O 1
ATOM 2257 N N . VAL A 1 305 ? 7.570 -3.388 -19.255 1.00 87.38 305 VAL A N 1
ATOM 2258 C CA . VAL A 1 305 ? 8.281 -2.510 -20.198 1.00 87.38 305 VAL A CA 1
ATOM 2259 C C . VAL A 1 305 ? 7.323 -1.519 -20.857 1.00 87.38 305 VAL A C 1
ATOM 2261 O O . VAL A 1 305 ? 7.630 -0.329 -20.920 1.00 87.38 305 VAL A O 1
ATOM 2264 N N . TYR A 1 306 ? 6.138 -1.963 -21.289 1.00 83.94 306 TYR A N 1
ATOM 2265 C CA . TYR A 1 306 ? 5.121 -1.061 -21.844 1.00 83.94 306 TYR A CA 1
ATOM 2266 C C . TYR A 1 306 ? 4.595 -0.044 -20.825 1.00 83.94 306 TYR A C 1
ATOM 2268 O O . TYR A 1 306 ? 4.170 1.039 -21.213 1.00 83.94 306 TYR A O 1
ATOM 2276 N N . LEU A 1 307 ? 4.654 -0.363 -19.532 1.00 85.81 307 LEU A N 1
ATOM 2277 C CA . LEU A 1 307 ? 4.267 0.530 -18.439 1.00 85.81 307 LEU A CA 1
ATOM 2278 C C . LEU A 1 307 ? 5.416 1.420 -17.942 1.00 85.81 307 LEU A C 1
ATOM 2280 O O . LEU A 1 307 ? 5.221 2.207 -17.018 1.00 85.81 307 LEU A O 1
ATOM 2284 N N . GLY A 1 308 ? 6.584 1.350 -18.587 1.00 76.12 308 GLY A N 1
ATOM 2285 C CA . GLY A 1 308 ? 7.689 2.276 -18.364 1.00 76.12 308 GLY A CA 1
ATOM 2286 C C . GLY A 1 308 ? 8.825 1.751 -17.490 1.00 76.12 308 GLY A C 1
ATOM 2287 O O . GLY A 1 308 ? 9.666 2.557 -17.108 1.00 76.12 308 GLY A O 1
ATOM 2288 N N . LEU A 1 309 ? 8.893 0.446 -17.193 1.00 81.12 309 LEU A N 1
ATOM 2289 C CA . LEU A 1 309 ? 10.045 -0.155 -16.514 1.00 81.12 309 LEU A CA 1
ATOM 2290 C C . LEU A 1 309 ? 11.162 -0.485 -17.531 1.00 81.12 309 LEU A C 1
ATOM 2292 O O . LEU A 1 309 ? 11.018 -1.438 -18.304 1.00 81.12 309 LEU A O 1
ATOM 2296 N N . PRO A 1 310 ? 12.294 0.245 -17.546 1.00 66.38 310 PRO A N 1
ATOM 2297 C CA . PRO A 1 310 ? 13.357 0.000 -18.514 1.00 66.38 310 PRO A CA 1
ATOM 2298 C C . PRO A 1 310 ? 14.146 -1.259 -18.126 1.00 66.38 310 PRO A C 1
ATOM 2300 O O . PRO A 1 310 ? 14.896 -1.263 -17.153 1.00 66.38 310 PRO A O 1
ATOM 2303 N N . THR A 1 311 ? 13.980 -2.346 -18.882 1.00 69.31 311 THR A N 1
ATOM 2304 C CA . THR A 1 311 ? 14.769 -3.584 -18.715 1.00 69.31 311 THR A CA 1
ATOM 2305 C C . THR A 1 311 ? 15.420 -3.996 -20.032 1.00 69.31 311 THR A C 1
ATOM 2307 O O . THR A 1 311 ? 16.628 -3.851 -20.188 1.00 69.31 311 THR A O 1
ATOM 2310 N N . LEU A 1 312 ? 14.625 -4.466 -20.993 1.00 80.50 312 LEU A N 1
ATOM 2311 C CA . LEU A 1 312 ? 15.019 -4.703 -22.382 1.00 80.50 312 LEU A CA 1
ATOM 2312 C C . LEU A 1 312 ? 13.933 -4.194 -23.320 1.00 80.50 312 LEU A C 1
ATOM 2314 O O . LEU A 1 312 ? 12.745 -4.251 -22.995 1.00 80.50 312 LEU A O 1
ATOM 2318 N N . HIS A 1 313 ? 14.335 -3.828 -24.531 1.00 86.75 313 HIS A N 1
ATOM 2319 C CA . HIS A 1 313 ? 13.401 -3.483 -25.591 1.00 86.75 313 HIS A CA 1
ATOM 2320 C C . HIS A 1 313 ? 12.355 -4.606 -25.846 1.00 86.75 313 HIS A C 1
ATOM 2322 O O . HIS A 1 313 ? 12.725 -5.786 -25.929 1.00 86.75 313 HIS A O 1
ATOM 2328 N N . PRO A 1 314 ? 11.057 -4.294 -26.077 1.00 89.19 314 PRO A N 1
ATOM 2329 C CA . PRO A 1 314 ? 10.000 -5.304 -26.256 1.00 89.19 314 PRO A CA 1
ATOM 2330 C C . PRO A 1 314 ? 10.246 -6.310 -27.391 1.00 89.19 314 PRO A C 1
ATOM 2332 O O . PRO A 1 314 ? 9.816 -7.467 -27.314 1.00 89.19 314 PRO A O 1
ATOM 2335 N N . ARG A 1 315 ? 10.953 -5.890 -28.453 1.00 88.81 315 ARG A N 1
ATOM 2336 C CA . ARG A 1 315 ? 11.351 -6.793 -29.552 1.00 88.81 315 ARG A CA 1
ATOM 2337 C C . ARG A 1 315 ? 12.296 -7.893 -29.055 1.00 88.81 315 ARG A C 1
ATOM 2339 O O . ARG A 1 315 ? 12.040 -9.060 -29.342 1.00 88.81 315 ARG A O 1
ATOM 2346 N N . ALA A 1 316 ? 13.276 -7.545 -28.219 1.00 92.00 316 ALA A N 1
ATOM 2347 C CA . ALA A 1 316 ? 14.253 -8.486 -27.682 1.00 92.00 316 ALA A CA 1
ATOM 2348 C C . ALA A 1 316 ? 13.587 -9.520 -26.764 1.00 92.00 316 ALA A C 1
ATOM 2350 O O . ALA A 1 316 ? 13.818 -10.722 -26.906 1.00 92.00 316 ALA A O 1
ATOM 2351 N N . LEU A 1 317 ? 12.689 -9.063 -25.881 1.00 93.56 317 LEU A N 1
ATOM 2352 C CA . LEU A 1 317 ? 11.874 -9.942 -25.036 1.00 93.56 317 LEU A CA 1
ATOM 2353 C C . LEU A 1 317 ? 11.018 -10.901 -25.872 1.00 93.56 317 LEU A C 1
ATOM 2355 O O . LEU A 1 317 ? 10.964 -12.093 -25.575 1.00 93.56 317 LEU A O 1
ATOM 2359 N N . SER A 1 318 ? 10.394 -10.407 -26.945 1.00 92.81 318 SER A N 1
ATOM 2360 C CA . SER A 1 318 ? 9.603 -11.243 -27.856 1.00 92.81 318 SER A CA 1
ATOM 2361 C C . SER A 1 318 ? 10.472 -12.271 -28.589 1.00 92.81 318 SER A C 1
ATOM 2363 O O . SER A 1 318 ? 10.096 -13.438 -28.669 1.00 92.81 318 SER A O 1
ATOM 2365 N N . THR A 1 319 ? 11.659 -11.876 -29.062 1.00 92.88 319 THR A N 1
ATOM 2366 C CA . THR A 1 319 ? 12.618 -12.776 -29.720 1.00 92.88 319 THR A CA 1
ATOM 2367 C C . THR A 1 319 ? 13.070 -13.909 -28.790 1.00 92.88 319 THR A C 1
ATOM 2369 O O . THR A 1 319 ? 13.114 -15.058 -29.230 1.00 92.88 319 THR A O 1
ATOM 2372 N N . LEU A 1 320 ? 13.354 -13.618 -27.516 1.00 95.06 320 LEU A N 1
ATOM 2373 C CA . LEU A 1 320 ? 13.718 -14.631 -26.516 1.00 95.06 320 LEU A CA 1
ATOM 2374 C C . LEU A 1 320 ? 12.540 -15.549 -26.166 1.00 95.06 320 LEU A C 1
ATOM 2376 O O . LEU A 1 320 ? 12.702 -16.769 -26.156 1.00 95.06 320 LEU A O 1
ATOM 2380 N N . ARG A 1 321 ? 11.347 -14.975 -25.954 1.00 95.31 321 ARG A N 1
ATOM 2381 C CA . ARG A 1 321 ? 10.108 -15.713 -25.667 1.00 95.31 321 ARG A CA 1
ATOM 2382 C C . ARG A 1 321 ? 9.776 -16.719 -26.761 1.00 95.31 321 ARG A C 1
ATOM 2384 O O . ARG A 1 321 ? 9.513 -17.880 -26.466 1.00 95.31 321 ARG A O 1
ATOM 2391 N N . ASP A 1 322 ? 9.776 -16.279 -28.018 1.00 94.38 322 ASP A N 1
ATOM 2392 C CA . ASP A 1 322 ? 9.376 -17.111 -29.159 1.00 94.38 322 ASP A CA 1
ATOM 2393 C C . ASP A 1 322 ? 10.337 -18.295 -29.381 1.00 94.38 322 ASP A C 1
ATOM 2395 O O . ASP A 1 322 ? 9.969 -19.291 -30.007 1.00 94.38 322 ASP A O 1
ATOM 2399 N N . ALA A 1 323 ? 11.565 -18.188 -28.867 1.00 93.31 323 ALA A N 1
ATOM 2400 C CA . ALA A 1 323 ? 12.594 -19.219 -28.916 1.00 93.31 323 ALA A CA 1
ATOM 2401 C C . ALA A 1 323 ? 12.773 -19.992 -27.595 1.00 93.31 323 ALA A C 1
ATOM 2403 O O . ALA A 1 323 ? 13.617 -20.885 -27.553 1.00 93.31 323 ALA A O 1
ATOM 2404 N N . ASP A 1 324 ? 12.003 -19.667 -26.550 1.00 94.38 324 ASP A N 1
ATOM 2405 C CA . ASP A 1 324 ? 12.108 -20.245 -25.201 1.00 94.38 324 ASP A CA 1
ATOM 2406 C C . ASP A 1 324 ? 13.538 -20.182 -24.619 1.00 94.38 324 ASP A C 1
ATOM 2408 O O . ASP A 1 324 ? 14.051 -21.143 -24.045 1.00 94.38 324 ASP A O 1
ATOM 2412 N N . ILE A 1 325 ? 14.221 -19.046 -24.817 1.00 95.31 325 ILE A N 1
ATOM 2413 C CA . ILE A 1 325 ? 15.574 -18.805 -24.294 1.00 95.31 325 ILE A CA 1
ATOM 2414 C C . ILE A 1 325 ? 15.482 -17.955 -23.030 1.00 95.31 325 ILE A C 1
ATOM 2416 O O . ILE A 1 325 ? 15.134 -16.791 -23.170 1.00 95.31 325 ILE A O 1
ATOM 2420 N N . PRO A 1 326 ? 15.853 -18.453 -21.836 1.00 94.88 326 PRO A N 1
ATOM 2421 C CA . PRO A 1 326 ? 15.726 -17.693 -20.595 1.00 94.88 326 PRO A CA 1
ATOM 2422 C C . PRO A 1 326 ? 16.569 -16.413 -20.557 1.00 94.88 326 PRO A C 1
ATOM 2424 O O . PRO A 1 326 ? 17.698 -16.368 -21.056 1.00 94.88 326 PRO A O 1
ATOM 2427 N N . LEU A 1 327 ? 16.047 -15.402 -19.866 1.00 95.00 327 LEU A N 1
ATOM 2428 C CA . LEU A 1 327 ? 16.727 -14.150 -19.552 1.00 95.00 327 LEU A CA 1
ATOM 2429 C C . LEU A 1 327 ? 16.964 -14.038 -18.044 1.00 95.00 327 LEU A C 1
ATOM 2431 O O . LEU A 1 327 ? 16.085 -14.339 -17.244 1.00 95.00 327 LEU A O 1
ATOM 2435 N N . ARG A 1 328 ? 18.144 -13.566 -17.646 1.00 94.06 328 ARG A N 1
ATOM 2436 C CA . ARG A 1 328 ? 18.460 -13.208 -16.258 1.00 94.06 328 ARG A CA 1
ATOM 2437 C C . ARG A 1 328 ? 18.775 -11.725 -16.146 1.00 94.06 328 ARG A C 1
ATOM 2439 O O . ARG A 1 328 ? 19.637 -11.248 -16.875 1.00 94.06 328 ARG A O 1
ATOM 2446 N N . VAL A 1 329 ? 18.136 -11.022 -15.217 1.00 94.00 329 VAL A N 1
ATOM 2447 C CA . VAL A 1 329 ? 18.446 -9.623 -14.877 1.00 94.00 329 VAL A CA 1
ATOM 2448 C C . VAL A 1 329 ? 19.190 -9.604 -13.544 1.00 94.00 329 VAL A C 1
ATOM 2450 O O . VAL A 1 329 ? 18.680 -10.151 -12.568 1.00 94.00 329 VAL A O 1
ATOM 2453 N N . ARG A 1 330 ? 20.403 -9.039 -13.499 1.00 91.94 330 ARG A N 1
ATOM 2454 C CA . ARG A 1 330 ? 21.311 -9.144 -12.340 1.00 91.94 330 ARG A CA 1
ATOM 2455 C C . ARG A 1 330 ? 22.034 -7.836 -12.024 1.00 91.94 330 ARG A C 1
ATOM 2457 O O . ARG A 1 330 ? 22.341 -7.059 -12.926 1.00 91.94 330 ARG A O 1
ATOM 2464 N N . HIS A 1 331 ? 22.414 -7.671 -10.758 1.00 92.12 331 HIS A N 1
ATOM 2465 C CA . HIS A 1 331 ? 23.187 -6.526 -10.279 1.00 92.12 331 HIS A CA 1
ATOM 2466 C C . HIS A 1 331 ? 24.684 -6.684 -10.561 1.00 92.12 331 HIS A C 1
ATOM 2468 O O . HIS A 1 331 ? 25.315 -7.646 -10.120 1.00 92.12 331 HIS A O 1
ATOM 2474 N N . LEU A 1 332 ? 25.293 -5.699 -11.224 1.00 91.25 332 LEU A N 1
ATOM 2475 C CA . LEU A 1 332 ? 26.709 -5.740 -11.607 1.00 91.25 332 LEU A CA 1
ATOM 2476 C C . LEU A 1 332 ? 27.665 -5.884 -10.409 1.00 91.25 332 LEU A C 1
ATOM 2478 O O . LEU A 1 332 ? 28.646 -6.623 -10.483 1.00 91.25 332 LEU A O 1
ATOM 2482 N N . GLN A 1 333 ? 27.391 -5.178 -9.308 1.00 88.44 333 GLN A N 1
ATOM 2483 C CA . GLN A 1 333 ? 28.240 -5.199 -8.104 1.00 88.44 333 GLN A CA 1
ATOM 2484 C C . GLN A 1 333 ? 27.933 -6.362 -7.143 1.00 88.44 333 GLN A C 1
ATOM 2486 O O . GLN A 1 333 ? 28.735 -6.622 -6.251 1.00 88.44 333 GLN A O 1
ATOM 2491 N N . GLN A 1 334 ? 26.827 -7.090 -7.344 1.00 88.50 334 GLN A N 1
ATOM 2492 C CA . GLN A 1 334 ? 26.441 -8.265 -6.547 1.00 88.50 334 GLN A CA 1
ATOM 2493 C C . GLN A 1 334 ? 26.231 -9.476 -7.477 1.00 88.50 334 GLN A C 1
ATOM 2495 O O . GLN A 1 334 ? 25.146 -10.048 -7.556 1.00 88.50 334 GLN A O 1
ATOM 2500 N N . PRO A 1 335 ? 27.268 -9.883 -8.232 1.00 84.69 335 PRO A N 1
ATOM 2501 C CA . PRO A 1 335 ? 27.144 -10.851 -9.321 1.00 84.69 335 PRO A CA 1
ATOM 2502 C C . PRO A 1 335 ? 26.936 -12.296 -8.865 1.00 84.69 335 PRO A C 1
ATOM 2504 O O . PRO A 1 335 ? 26.824 -13.174 -9.719 1.00 84.69 335 PRO A O 1
ATOM 2507 N N . ASP A 1 336 ? 26.893 -12.554 -7.560 1.00 85.62 336 ASP A N 1
ATOM 2508 C CA . ASP A 1 336 ? 26.583 -13.864 -6.982 1.00 85.62 336 ASP A CA 1
ATOM 2509 C C . ASP A 1 336 ? 25.100 -13.974 -6.589 1.00 85.62 336 ASP A C 1
ATOM 2511 O O . ASP A 1 336 ? 24.582 -15.079 -6.444 1.00 85.62 336 ASP A O 1
ATOM 2515 N N . GLU A 1 337 ? 24.374 -12.852 -6.510 1.00 87.31 337 GLU A N 1
ATOM 2516 C CA . GLU A 1 337 ? 22.937 -12.858 -6.242 1.00 87.31 337 GLU A CA 1
ATOM 2517 C C . GLU A 1 337 ? 22.142 -13.401 -7.442 1.00 87.31 337 GLU A C 1
ATOM 2519 O O . GLU A 1 337 ? 22.521 -13.185 -8.604 1.00 87.31 337 GLU A O 1
ATOM 2524 N N . PRO A 1 338 ? 21.037 -14.130 -7.204 1.00 85.56 338 PRO A N 1
ATOM 2525 C CA . PRO A 1 338 ? 20.297 -14.806 -8.269 1.00 85.56 338 PRO A CA 1
ATOM 2526 C C . PRO A 1 338 ? 19.679 -13.828 -9.277 1.00 85.56 338 PRO A C 1
ATOM 2528 O O . PRO A 1 338 ? 19.619 -14.145 -10.468 1.00 85.56 338 PRO A O 1
ATOM 2531 N N . GLY A 1 339 ? 19.289 -12.634 -8.823 1.00 90.62 339 GLY A N 1
ATOM 2532 C CA . GLY A 1 339 ? 18.570 -11.659 -9.634 1.00 90.62 339 GLY A CA 1
ATOM 2533 C C . GLY A 1 339 ? 17.143 -12.108 -9.961 1.00 90.62 339 GLY A C 1
ATOM 2534 O O . GLY A 1 339 ? 16.533 -12.872 -9.212 1.00 90.62 339 GLY A O 1
ATOM 2535 N N . THR A 1 340 ? 16.638 -11.671 -11.114 1.00 93.06 340 THR A N 1
ATOM 2536 C CA . THR A 1 340 ? 15.334 -12.084 -11.656 1.00 93.06 340 THR A CA 1
ATOM 2537 C C . THR A 1 340 ? 15.516 -13.013 -12.849 1.00 93.06 340 THR A C 1
ATOM 2539 O O . THR A 1 340 ? 16.200 -12.660 -13.814 1.00 93.06 340 THR A O 1
ATOM 2542 N N . LEU A 1 341 ? 14.869 -14.179 -12.816 1.00 93.88 341 LEU A N 1
ATOM 2543 C CA . LEU A 1 341 ? 14.712 -15.063 -13.971 1.00 93.88 341 LEU A CA 1
ATOM 2544 C C . LEU A 1 341 ? 13.463 -14.669 -14.769 1.00 93.88 341 LEU A C 1
ATOM 2546 O O . LEU A 1 341 ? 12.402 -14.472 -14.188 1.00 93.88 341 LEU A O 1
ATOM 2550 N N . ILE A 1 342 ? 13.567 -14.592 -16.093 1.00 93.69 342 ILE A N 1
ATOM 2551 C CA . ILE A 1 342 ? 12.442 -14.357 -17.002 1.00 93.69 342 ILE A CA 1
ATOM 2552 C C . ILE A 1 342 ? 12.391 -15.504 -18.014 1.00 93.69 342 ILE A C 1
ATOM 2554 O O . ILE A 1 342 ? 13.356 -15.717 -18.752 1.00 93.69 342 ILE A O 1
ATOM 2558 N N . ASP A 1 343 ? 11.289 -16.254 -18.036 1.00 93.44 343 ASP A N 1
ATOM 2559 C CA . ASP A 1 343 ? 11.063 -17.356 -18.980 1.00 93.44 343 ASP A CA 1
ATOM 2560 C C . ASP A 1 343 ? 9.577 -17.484 -19.383 1.00 93.44 343 ASP A C 1
ATOM 2562 O O . ASP A 1 343 ? 8.749 -16.626 -19.076 1.00 93.44 343 ASP A O 1
ATOM 2566 N N . VAL A 1 344 ? 9.218 -18.529 -20.134 1.00 89.69 344 VAL A N 1
ATOM 2567 C CA . VAL A 1 344 ? 7.823 -18.762 -20.558 1.00 89.69 344 VAL A CA 1
ATOM 2568 C C . VAL A 1 344 ? 6.905 -19.255 -19.436 1.00 89.69 344 VAL A C 1
ATOM 2570 O O . VAL A 1 344 ? 5.690 -19.226 -19.611 1.00 89.69 344 VAL A O 1
ATOM 2573 N N . ARG A 1 345 ? 7.458 -19.754 -18.323 1.00 85.75 345 ARG A N 1
ATOM 2574 C CA . ARG A 1 345 ? 6.698 -20.371 -17.225 1.00 85.75 345 ARG A CA 1
ATOM 2575 C C . ARG A 1 345 ? 6.289 -19.355 -16.169 1.00 85.75 345 ARG A C 1
ATOM 2577 O O . ARG A 1 345 ? 5.216 -19.505 -15.600 1.00 85.75 345 ARG A O 1
ATOM 2584 N N . GLY A 1 346 ? 7.151 -18.374 -15.900 1.00 84.31 346 GLY A N 1
ATOM 2585 C CA . GLY A 1 346 ? 6.981 -17.449 -14.784 1.00 84.31 346 GLY A CA 1
ATOM 2586 C C . GLY A 1 346 ? 6.961 -18.144 -13.419 1.00 84.31 346 GLY A C 1
ATOM 2587 O O . GLY A 1 346 ? 7.252 -19.336 -13.296 1.00 84.31 346 GLY A O 1
ATOM 2588 N N . ALA A 1 347 ? 6.601 -17.389 -12.378 1.00 76.81 347 ALA A N 1
ATOM 2589 C CA . ALA A 1 347 ? 6.602 -17.872 -10.995 1.00 76.81 347 ALA A CA 1
ATOM 2590 C C . ALA A 1 347 ? 5.554 -18.969 -10.707 1.00 76.81 347 ALA A C 1
ATOM 2592 O O . ALA A 1 347 ? 5.603 -19.592 -9.647 1.00 76.81 347 ALA A O 1
ATOM 2593 N N . GLY A 1 348 ? 4.580 -19.190 -11.600 1.00 64.31 348 GLY A N 1
ATOM 2594 C CA . GLY A 1 348 ? 3.531 -20.210 -11.458 1.00 64.31 348 GLY A CA 1
ATOM 2595 C C . GLY A 1 348 ? 2.432 -19.890 -10.431 1.00 64.31 348 GLY A C 1
ATOM 2596 O O . GLY A 1 348 ? 1.419 -20.586 -10.392 1.00 64.31 348 GLY A O 1
ATOM 2597 N N . ASN A 1 349 ? 2.590 -18.822 -9.639 1.00 61.75 349 ASN A N 1
ATOM 2598 C CA . ASN A 1 349 ? 1.637 -18.351 -8.629 1.00 61.75 349 ASN A CA 1
ATOM 2599 C C . ASN A 1 349 ? 0.955 -17.046 -9.086 1.00 61.75 349 ASN A C 1
ATOM 2601 O O . ASN A 1 349 ? 1.179 -15.981 -8.516 1.00 61.75 349 ASN A O 1
ATOM 2605 N N . GLY A 1 350 ? 0.109 -17.120 -10.117 1.00 56.28 350 GLY A N 1
ATOM 2606 C CA . GLY A 1 350 ? -0.447 -15.946 -10.812 1.00 56.28 350 GLY A CA 1
ATOM 2607 C C . GLY A 1 350 ? -1.500 -15.101 -10.070 1.00 56.28 350 GLY A C 1
ATOM 2608 O O . GLY A 1 350 ? -2.153 -14.274 -10.706 1.00 56.28 350 GLY A O 1
ATOM 2609 N N . THR A 1 351 ? -1.715 -15.306 -8.763 1.00 55.62 351 THR A N 1
ATOM 2610 C CA . THR A 1 351 ? -2.760 -14.616 -7.974 1.00 55.62 351 THR A CA 1
ATOM 2611 C C . THR A 1 351 ? -2.257 -13.432 -7.149 1.00 55.62 351 THR A C 1
ATOM 2613 O O . THR A 1 351 ? -3.066 -12.590 -6.756 1.00 55.62 351 THR A O 1
ATOM 2616 N N . VAL A 1 352 ? -0.952 -13.342 -6.878 1.00 66.50 352 VAL A N 1
ATOM 2617 C CA . VAL A 1 352 ? -0.358 -12.220 -6.137 1.00 66.50 352 VAL A CA 1
ATOM 2618 C C . VAL A 1 352 ? 0.232 -11.238 -7.142 1.00 66.50 352 VAL A C 1
ATOM 2620 O O . VAL A 1 352 ? 0.997 -11.668 -8.004 1.00 66.50 352 VAL A O 1
ATOM 2623 N N . PRO A 1 353 ? -0.098 -9.938 -7.062 1.00 72.56 353 PRO A N 1
ATOM 2624 C CA . PRO A 1 353 ? 0.550 -8.943 -7.893 1.00 72.56 353 PRO A CA 1
ATOM 2625 C C . PRO A 1 353 ? 2.059 -8.952 -7.746 1.00 72.56 353 PRO A C 1
ATOM 2627 O O . PRO A 1 353 ? 2.608 -9.082 -6.654 1.00 72.56 353 PRO A O 1
ATOM 2630 N N . THR A 1 354 ? 2.710 -8.837 -8.888 1.00 79.12 354 THR A N 1
ATOM 2631 C CA . THR A 1 354 ? 4.130 -9.087 -9.044 1.00 79.12 354 THR A CA 1
ATOM 2632 C C . THR A 1 354 ? 4.934 -7.811 -8.826 1.00 79.12 354 THR A C 1
ATOM 2634 O O . THR A 1 354 ? 6.010 -7.849 -8.230 1.00 79.12 354 THR A O 1
ATOM 2637 N N . CYS A 1 355 ? 4.412 -6.673 -9.294 1.00 87.44 355 CYS A N 1
ATOM 2638 C CA . CYS A 1 355 ? 5.109 -5.394 -9.245 1.00 87.44 355 CYS A CA 1
ATOM 2639 C C . CYS A 1 355 ? 4.142 -4.199 -9.281 1.00 87.44 355 CYS A C 1
ATOM 2641 O O . CYS A 1 355 ? 3.091 -4.248 -9.931 1.00 87.44 355 CYS A O 1
ATOM 2643 N N . VAL A 1 356 ? 4.542 -3.114 -8.618 1.00 91.62 356 VAL A N 1
ATOM 2644 C CA . VAL A 1 356 ? 3.979 -1.769 -8.747 1.00 91.62 356 VAL A CA 1
ATOM 2645 C C . VAL A 1 356 ? 4.970 -0.906 -9.521 1.00 91.62 356 VAL A C 1
ATOM 2647 O O . VAL A 1 356 ? 6.088 -0.682 -9.064 1.00 91.62 356 VAL A O 1
ATOM 2650 N N . VAL A 1 357 ? 4.556 -0.392 -10.675 1.00 92.06 357 VAL A N 1
ATOM 2651 C CA . VAL A 1 357 ? 5.375 0.498 -11.508 1.00 92.06 357 VAL A CA 1
ATOM 2652 C C . VAL A 1 357 ? 4.781 1.897 -11.545 1.00 92.06 357 VAL A C 1
ATOM 2654 O O . VAL A 1 357 ? 3.561 2.062 -11.496 1.00 92.06 357 VAL A O 1
ATOM 2657 N N . SER A 1 358 ? 5.642 2.905 -11.645 1.00 93.06 358 SER A N 1
ATOM 2658 C CA . SER A 1 358 ? 5.245 4.302 -11.799 1.00 93.06 358 SER A CA 1
ATOM 2659 C C . SER A 1 358 ? 5.960 4.942 -12.981 1.00 93.06 358 SER A C 1
ATOM 2661 O O . SER A 1 358 ? 7.182 4.865 -13.080 1.00 93.06 358 SER A O 1
ATOM 2663 N N . LEU A 1 359 ? 5.201 5.613 -13.845 1.00 92.25 359 LEU A N 1
ATOM 2664 C CA . LEU A 1 359 ? 5.717 6.451 -14.918 1.00 92.25 359 LEU A CA 1
ATOM 2665 C C . LEU A 1 359 ? 5.360 7.914 -14.650 1.00 92.25 359 LEU A C 1
ATOM 2667 O O . LEU A 1 359 ? 4.193 8.312 -14.699 1.00 92.25 359 LEU A O 1
ATOM 2671 N N . GLU A 1 360 ? 6.392 8.697 -14.358 1.00 93.38 360 GLU A N 1
ATOM 2672 C CA . GLU A 1 360 ? 6.298 10.110 -13.997 1.00 93.38 360 GLU A CA 1
ATOM 2673 C C . GLU A 1 360 ? 6.429 11.037 -15.225 1.00 93.38 360 GLU A C 1
ATOM 2675 O O . GLU A 1 360 ? 6.674 10.600 -16.354 1.00 93.38 360 GLU A O 1
ATOM 2680 N N . ASP A 1 361 ? 6.270 12.342 -14.986 1.00 93.50 361 ASP A N 1
ATOM 2681 C CA . ASP A 1 361 ? 6.357 13.420 -15.985 1.00 93.50 361 ASP A CA 1
ATOM 2682 C C . ASP A 1 361 ? 5.381 13.265 -17.168 1.00 93.50 361 ASP A C 1
ATOM 2684 O O . ASP A 1 361 ? 5.703 13.436 -18.352 1.00 93.50 361 ASP A O 1
ATOM 2688 N N . LEU A 1 362 ? 4.132 12.949 -16.826 1.00 96.25 362 LEU A N 1
ATOM 2689 C CA . LEU A 1 362 ? 3.023 12.854 -17.765 1.00 96.25 362 LEU A CA 1
ATOM 2690 C C . LEU A 1 362 ? 2.087 14.067 -17.645 1.00 96.25 362 LEU A C 1
ATOM 2692 O O . LEU A 1 362 ? 2.105 14.827 -16.670 1.00 96.25 362 LEU A O 1
ATOM 2696 N N . ALA A 1 363 ? 1.248 14.238 -18.662 1.00 97.44 363 ALA A N 1
ATOM 2697 C CA . ALA A 1 363 ? 0.110 15.144 -18.668 1.00 97.44 363 ALA A CA 1
ATOM 2698 C C . ALA A 1 363 ? -1.166 14.363 -18.995 1.00 97.44 363 ALA A C 1
ATOM 2700 O O . ALA A 1 363 ? -1.166 13.508 -19.882 1.00 97.44 363 ALA A O 1
ATOM 2701 N N . LEU A 1 364 ? -2.248 14.683 -18.289 1.00 96.94 364 LEU A N 1
ATOM 2702 C CA . LEU A 1 364 ? -3.593 14.180 -18.544 1.00 96.94 364 LEU A CA 1
ATOM 2703 C C . LEU A 1 364 ? -4.393 15.266 -19.268 1.00 96.94 364 LEU A C 1
ATOM 2705 O O . LEU A 1 364 ? -4.599 16.347 -18.716 1.00 96.94 364 LEU A O 1
ATOM 2709 N N . LEU A 1 365 ? -4.848 14.970 -20.484 1.00 95.50 365 LEU A N 1
ATOM 2710 C CA . LEU A 1 365 ? -5.783 15.791 -21.241 1.00 95.50 365 LEU A CA 1
ATOM 2711 C C . LEU A 1 365 ? -7.188 15.203 -21.141 1.00 95.50 365 LEU A C 1
ATOM 2713 O O . LEU A 1 365 ? -7.427 14.074 -21.569 1.00 95.50 365 LEU A O 1
ATOM 2717 N N . GLY A 1 366 ? -8.113 15.979 -20.587 1.00 92.56 366 GLY A N 1
ATOM 2718 C CA . GLY A 1 366 ? -9.534 15.660 -20.532 1.00 92.56 366 GLY A CA 1
ATOM 2719 C C . GLY A 1 366 ? -10.302 16.349 -21.656 1.00 92.56 366 GLY A C 1
ATOM 2720 O O . GLY A 1 366 ? -10.200 17.562 -21.832 1.00 92.56 366 GLY A O 1
ATOM 2721 N N . LEU A 1 367 ? -11.089 15.574 -22.398 1.00 90.06 367 LEU A N 1
ATOM 2722 C CA . LEU A 1 367 ? -12.102 16.046 -23.336 1.00 90.06 367 LEU A CA 1
ATOM 2723 C C . LEU A 1 367 ? -13.471 15.704 -22.754 1.00 90.06 367 LEU A C 1
ATOM 2725 O O . LEU A 1 367 ? -13.814 14.526 -22.642 1.00 90.06 367 LEU A O 1
ATOM 2729 N N . GLU A 1 368 ? -14.245 16.724 -22.394 1.00 88.00 368 GLU A N 1
ATOM 2730 C CA . GLU A 1 368 ? -15.578 16.567 -21.808 1.00 88.00 368 GLU A CA 1
ATOM 2731 C C . GLU A 1 368 ? -16.659 17.104 -22.744 1.00 88.00 368 GLU A C 1
ATOM 2733 O O . GLU A 1 368 ? -16.527 18.173 -23.336 1.00 88.00 368 GLU A O 1
ATOM 2738 N N . GLY A 1 369 ? -17.741 16.345 -22.882 1.00 82.25 369 GLY A N 1
ATOM 2739 C CA . GLY A 1 369 ? -18.904 16.673 -23.689 1.00 82.25 369 GLY A CA 1
ATOM 2740 C C . GLY A 1 369 ? -19.675 17.835 -23.080 1.00 82.25 369 GLY A C 1
ATOM 2741 O O . GLY A 1 369 ? -19.852 17.912 -21.864 1.00 82.25 369 GLY A O 1
ATOM 2742 N N . GLY A 1 370 ? -20.142 18.729 -23.940 1.00 75.25 370 GLY A N 1
ATOM 2743 C CA . GLY A 1 370 ? -20.947 19.878 -23.559 1.00 75.25 370 GLY A CA 1
ATOM 2744 C C . GLY A 1 370 ? -22.447 19.572 -23.522 1.00 75.25 370 GLY A C 1
ATOM 2745 O O . GLY A 1 370 ? -22.883 18.451 -23.232 1.00 75.25 370 GLY A O 1
ATOM 2746 N N . THR A 1 371 ? -23.248 20.603 -23.782 1.00 69.12 371 THR A N 1
ATOM 2747 C CA . THR A 1 371 ? -24.717 20.537 -23.728 1.00 69.12 371 THR A CA 1
ATOM 2748 C C . THR A 1 371 ? -25.323 19.904 -24.975 1.00 69.12 371 THR A C 1
ATOM 2750 O O . THR A 1 371 ? -26.388 19.299 -24.888 1.00 69.12 371 THR A O 1
ATOM 2753 N N . GLU A 1 372 ? -24.641 20.014 -26.116 1.00 72.88 372 GLU A N 1
ATOM 2754 C CA . GLU A 1 372 ? -25.059 19.412 -27.383 1.00 72.88 372 GLU A CA 1
ATOM 2755 C C . GLU A 1 372 ? -24.383 18.057 -27.634 1.00 72.88 372 GLU A C 1
ATOM 2757 O O . GLU A 1 372 ? -23.344 17.731 -27.056 1.00 72.88 372 GLU A O 1
ATOM 2762 N N . GLU A 1 373 ? -24.984 17.241 -28.499 1.00 71.38 373 GLU A N 1
ATOM 2763 C CA . GLU A 1 373 ? -24.422 15.951 -28.895 1.00 71.38 373 GLU A CA 1
ATOM 2764 C C . GLU A 1 373 ? -23.415 16.123 -30.039 1.00 71.38 373 GLU A C 1
ATOM 2766 O O . GLU A 1 373 ? -23.687 16.772 -31.051 1.00 71.38 373 GLU A O 1
ATOM 2771 N N . ALA A 1 374 ? -22.232 15.525 -29.891 1.00 69.62 374 ALA A N 1
ATOM 2772 C CA . ALA A 1 374 ? -21.224 15.546 -30.940 1.00 69.62 374 ALA A CA 1
ATOM 2773 C C . ALA A 1 374 ? -21.678 14.692 -32.135 1.00 69.62 374 ALA A C 1
ATOM 2775 O O . ALA A 1 374 ? -21.960 13.504 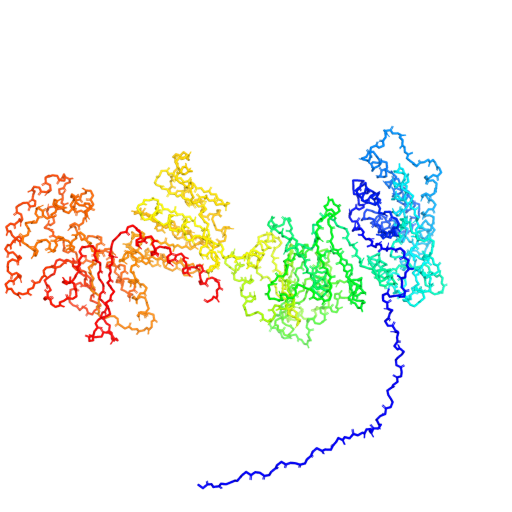-32.000 1.00 69.62 374 ALA A O 1
ATOM 2776 N N . ALA A 1 375 ? -21.670 15.275 -33.336 1.00 68.81 375 ALA A N 1
ATOM 2777 C CA . ALA A 1 375 ? -22.091 14.592 -34.562 1.00 68.81 375 ALA A CA 1
ATOM 2778 C C . ALA A 1 375 ? -21.188 13.405 -34.958 1.00 68.81 375 ALA A C 1
ATOM 2780 O O . ALA A 1 375 ? -21.578 12.568 -35.773 1.00 68.81 375 ALA A O 1
ATOM 2781 N N . ARG A 1 376 ? -19.955 13.349 -34.433 1.00 74.94 376 ARG A N 1
ATOM 2782 C CA . ARG A 1 376 ? -18.970 12.295 -34.707 1.00 74.94 376 ARG A CA 1
ATOM 2783 C C . ARG A 1 376 ? -18.267 11.851 -33.421 1.00 74.94 376 ARG A C 1
ATOM 2785 O O . ARG A 1 376 ? -18.082 12.672 -32.524 1.00 74.94 376 ARG A O 1
ATOM 2792 N N . PRO A 1 377 ? -17.795 10.592 -33.340 1.00 80.12 377 PRO A N 1
ATOM 2793 C CA . PRO A 1 377 ? -17.036 10.111 -32.189 1.00 80.12 377 PRO A CA 1
ATOM 2794 C C . PRO A 1 377 ? -15.759 10.934 -31.957 1.00 80.12 377 PRO A C 1
ATOM 2796 O O . PRO A 1 377 ? -14.837 10.913 -32.774 1.00 80.12 377 PRO A O 1
ATOM 2799 N N . VAL A 1 378 ? -15.700 11.640 -30.825 1.00 85.69 378 VAL A N 1
ATOM 2800 C CA . VAL A 1 378 ? -14.575 12.520 -30.463 1.00 85.69 378 VAL A CA 1
ATOM 2801 C C . VAL A 1 378 ? -13.302 11.726 -30.154 1.00 85.69 378 VAL A C 1
ATOM 2803 O O . VAL A 1 378 ? -12.232 12.091 -30.626 1.00 85.69 378 VAL A O 1
ATOM 2806 N N . GLY A 1 379 ? -13.410 10.612 -29.420 1.00 86.50 379 GLY A N 1
ATOM 2807 C CA . GLY A 1 379 ? -12.255 9.817 -28.975 1.00 86.50 379 GLY A CA 1
ATOM 2808 C C . GLY A 1 379 ? -11.348 9.321 -30.109 1.00 86.50 379 GLY A C 1
ATOM 2809 O O . GLY A 1 379 ? -10.173 9.684 -30.127 1.00 86.50 379 GLY A O 1
ATOM 2810 N N . PRO A 1 380 ? -11.862 8.555 -31.091 1.00 87.94 380 PRO A N 1
ATOM 2811 C CA . PRO A 1 380 ? -11.056 8.078 -32.215 1.00 87.94 380 PRO A CA 1
ATOM 2812 C C . PRO A 1 380 ? -10.408 9.209 -33.024 1.00 87.94 380 PRO A C 1
ATOM 2814 O O . PRO A 1 380 ? -9.250 9.092 -33.413 1.00 87.94 380 PRO A O 1
ATOM 2817 N N . ARG A 1 381 ? -11.124 10.324 -33.234 1.00 89.38 381 ARG A N 1
ATOM 2818 C CA . ARG A 1 381 ? -10.595 11.495 -33.951 1.00 89.38 381 ARG A CA 1
ATOM 2819 C C . ARG A 1 381 ? -9.473 12.181 -33.185 1.00 89.38 381 ARG A C 1
ATOM 2821 O O . ARG A 1 381 ? -8.464 12.536 -33.782 1.00 89.38 381 ARG A O 1
ATOM 2828 N N . ALA A 1 382 ? -9.636 12.338 -31.873 1.00 90.50 382 ALA A N 1
ATOM 2829 C CA . ALA A 1 382 ? -8.610 12.903 -31.008 1.00 90.50 382 ALA A CA 1
ATOM 2830 C C . ALA A 1 382 ? -7.320 12.073 -31.070 1.00 90.50 382 ALA A C 1
ATOM 2832 O O . ALA A 1 382 ? -6.251 12.625 -31.313 1.00 90.50 382 ALA A O 1
ATOM 2833 N N . LEU A 1 383 ? -7.424 10.746 -30.928 1.00 91.81 383 LEU A N 1
ATOM 2834 C CA . LEU A 1 383 ? -6.267 9.849 -31.005 1.00 91.81 383 LEU A CA 1
ATOM 2835 C C . LEU A 1 383 ? -5.595 9.894 -32.383 1.00 91.81 383 LEU A C 1
ATOM 2837 O O . LEU A 1 383 ? -4.378 10.037 -32.460 1.00 91.81 383 LEU A O 1
ATOM 2841 N N . GLN A 1 384 ? -6.380 9.861 -33.463 1.00 92.81 384 GLN A N 1
ATOM 2842 C CA . GLN A 1 384 ? -5.856 9.939 -34.828 1.00 92.81 384 GLN A CA 1
ATOM 2843 C C . GLN A 1 384 ? -5.140 11.271 -35.106 1.00 92.81 384 GLN A C 1
ATOM 2845 O O . GLN A 1 384 ? -4.102 11.292 -35.766 1.00 92.81 384 GLN A O 1
ATOM 2850 N N . ALA A 1 385 ? -5.670 12.390 -34.608 1.00 94.12 385 ALA A N 1
ATOM 2851 C CA . ALA A 1 385 ? -5.048 13.700 -34.785 1.00 94.12 385 ALA A CA 1
ATOM 2852 C C . ALA A 1 385 ? -3.723 13.825 -34.023 1.00 94.12 385 ALA A C 1
ATOM 2854 O O . ALA A 1 385 ? -2.772 14.411 -34.542 1.00 94.12 385 ALA A O 1
ATOM 2855 N N . LEU A 1 386 ? -3.644 13.254 -32.817 1.00 95.44 386 LEU A N 1
ATOM 2856 C CA . LEU A 1 386 ? -2.400 13.182 -32.050 1.00 95.44 386 LEU A CA 1
ATOM 2857 C C . LEU A 1 386 ? -1.355 12.314 -32.764 1.00 95.44 386 LEU A C 1
ATOM 2859 O O . LEU A 1 386 ? -0.224 12.764 -32.947 1.00 95.44 386 LEU A O 1
ATOM 2863 N N . GLU A 1 387 ? -1.745 11.136 -33.255 1.00 93.19 387 GLU A N 1
ATOM 2864 C CA . GLU A 1 387 ? -0.867 10.244 -34.023 1.00 93.19 387 GLU A CA 1
ATOM 2865 C C . GLU A 1 387 ? -0.341 10.926 -35.297 1.00 93.19 387 GLU A C 1
ATOM 2867 O O . GLU A 1 387 ? 0.863 10.934 -35.548 1.00 93.19 387 GLU A O 1
ATOM 2872 N N . ALA A 1 388 ? -1.210 11.602 -36.057 1.00 92.56 388 ALA A N 1
ATOM 2873 C CA . ALA A 1 388 ? -0.817 12.363 -37.246 1.00 92.56 388 ALA A CA 1
ATOM 2874 C C . ALA A 1 388 ? 0.141 13.529 -36.929 1.00 92.56 388 ALA A C 1
ATOM 2876 O O . ALA A 1 388 ? 0.916 13.955 -37.786 1.00 92.56 388 ALA A O 1
ATOM 2877 N N . ALA A 1 389 ? 0.112 14.046 -35.697 1.00 92.38 389 ALA A N 1
ATOM 2878 C CA . ALA A 1 389 ? 1.061 15.041 -35.209 1.00 92.38 389 ALA A CA 1
ATOM 2879 C C . ALA A 1 389 ? 2.366 14.424 -34.662 1.00 92.38 389 ALA A C 1
ATOM 2881 O O . ALA A 1 389 ? 3.272 15.171 -34.276 1.00 92.38 389 ALA A O 1
ATOM 2882 N N . GLY A 1 390 ? 2.493 13.095 -34.634 1.00 88.81 390 GLY A N 1
ATOM 2883 C CA . GLY A 1 390 ? 3.618 12.389 -34.021 1.00 88.81 390 GLY A CA 1
ATOM 2884 C C . GLY A 1 390 ? 3.633 12.521 -32.497 1.00 88.81 390 GLY A C 1
ATOM 2885 O O . GLY A 1 390 ? 4.700 12.679 -31.908 1.00 88.81 390 GLY A O 1
ATOM 2886 N N . ILE A 1 391 ? 2.455 12.566 -31.868 1.00 93.06 391 ILE A N 1
ATOM 2887 C CA . ILE A 1 391 ? 2.289 12.611 -30.414 1.00 93.06 391 ILE A CA 1
ATOM 2888 C C . ILE A 1 391 ? 1.715 11.273 -29.959 1.00 93.06 391 ILE A C 1
ATOM 2890 O O . ILE A 1 391 ? 0.537 10.991 -30.172 1.00 93.06 391 ILE A O 1
ATOM 2894 N N . ASP A 1 392 ? 2.541 10.478 -29.286 1.00 85.81 392 ASP A N 1
ATOM 2895 C CA . ASP A 1 392 ? 2.117 9.184 -28.761 1.00 85.81 392 ASP A CA 1
ATOM 2896 C C . ASP A 1 392 ? 1.199 9.359 -27.545 1.00 85.81 392 ASP A C 1
ATOM 2898 O O . ASP A 1 392 ? 1.579 9.939 -26.519 1.00 85.81 392 ASP A O 1
ATOM 2902 N N . ALA A 1 393 ? -0.021 8.834 -27.658 1.00 89.25 393 ALA A N 1
ATOM 2903 C CA . ALA A 1 393 ? -0.924 8.665 -26.530 1.00 89.25 393 ALA A CA 1
ATOM 2904 C C . ALA A 1 393 ? -0.49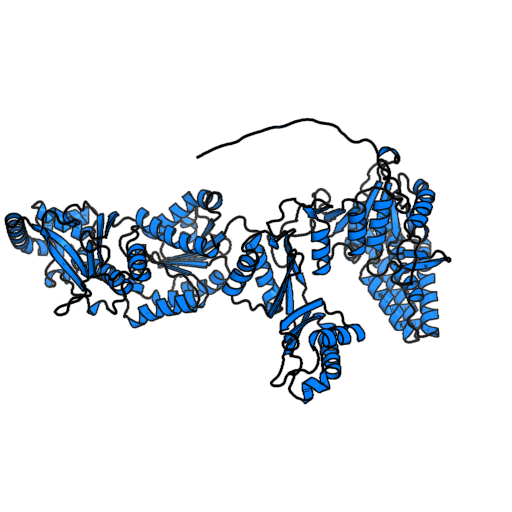2 7.431 -25.729 1.00 89.25 393 ALA A C 1
ATOM 2906 O O . ALA A 1 393 ? -0.541 6.307 -26.221 1.00 89.25 393 ALA A O 1
ATOM 2907 N N . TRP A 1 394 ? -0.076 7.648 -24.486 1.00 86.69 394 TRP A N 1
ATOM 2908 C CA . TRP A 1 394 ? 0.436 6.598 -23.614 1.00 86.69 394 TRP A CA 1
ATOM 2909 C C . TRP A 1 394 ? -0.684 5.753 -22.995 1.00 86.69 394 TRP A C 1
ATOM 2911 O O . TRP A 1 394 ? -0.594 4.533 -22.903 1.00 86.69 394 TRP A O 1
ATOM 2921 N N . MET A 1 395 ? -1.775 6.403 -22.594 1.00 89.25 395 MET A N 1
ATOM 2922 C CA . MET A 1 395 ? -2.986 5.753 -22.093 1.00 89.25 395 MET A CA 1
ATOM 2923 C C . MET A 1 395 ? -4.202 6.559 -22.542 1.00 89.25 395 MET A C 1
ATOM 2925 O O . MET A 1 395 ? -4.170 7.788 -22.544 1.00 89.25 395 MET A O 1
ATOM 2929 N N . ALA A 1 396 ? -5.288 5.871 -22.889 1.00 89.38 396 ALA A N 1
ATOM 2930 C CA . ALA A 1 396 ? -6.575 6.493 -23.163 1.00 89.38 396 ALA A CA 1
ATOM 2931 C C . ALA A 1 396 ? -7.682 5.779 -22.382 1.00 89.38 396 ALA A C 1
ATOM 2933 O O . ALA A 1 396 ? -7.720 4.550 -22.336 1.00 89.38 396 ALA A O 1
ATOM 2934 N N . ALA A 1 397 ? -8.583 6.547 -21.774 1.00 87.56 397 ALA A N 1
ATOM 2935 C CA . ALA A 1 397 ? -9.752 6.033 -21.069 1.00 87.56 397 ALA A CA 1
ATOM 2936 C C . ALA A 1 397 ? -11.011 6.767 -21.537 1.00 87.56 397 ALA A C 1
ATOM 2938 O O . ALA A 1 397 ? -10.995 7.981 -21.742 1.00 87.56 397 ALA A O 1
ATOM 2939 N N . GLN A 1 398 ? -12.105 6.026 -21.707 1.00 84.69 398 GLN A N 1
ATOM 2940 C CA . GLN A 1 398 ? -13.377 6.562 -22.183 1.00 84.69 398 GLN A CA 1
ATOM 2941 C C . GLN A 1 398 ? -14.531 5.943 -21.393 1.00 84.69 398 GLN A C 1
ATOM 2943 O O . GLN A 1 398 ? -14.628 4.723 -21.295 1.00 84.69 398 GLN A O 1
ATOM 2948 N N . SER A 1 399 ? -15.418 6.780 -20.851 1.00 71.94 399 SER A N 1
ATOM 2949 C CA . SER A 1 399 ? -16.576 6.340 -20.052 1.00 71.94 399 SER A CA 1
ATOM 2950 C C . SER A 1 399 ? -17.898 6.378 -20.823 1.00 71.94 399 SER A C 1
ATOM 2952 O O . SER A 1 399 ? -18.842 5.672 -20.479 1.00 71.94 399 SER A O 1
ATOM 2954 N N . SER A 1 400 ? -17.996 7.19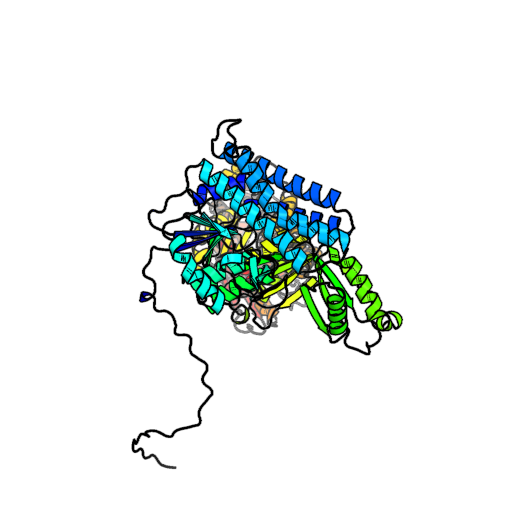2 -21.878 1.00 69.06 400 SER A N 1
ATOM 2955 C CA . SER A 1 400 ? -19.195 7.323 -22.714 1.00 69.06 400 SER A CA 1
ATOM 2956 C C . SER A 1 400 ? -18.810 7.644 -24.161 1.00 69.06 400 SER A C 1
ATOM 2958 O O . SER A 1 400 ? -17.935 8.494 -24.365 1.00 69.06 400 SER A O 1
ATOM 2960 N N . PRO A 1 401 ? -19.431 7.001 -25.173 1.00 63.16 401 PRO A N 1
ATOM 2961 C CA . PRO A 1 401 ? -19.193 7.294 -26.587 1.00 63.16 401 PRO A CA 1
ATOM 2962 C C . PRO A 1 401 ? -19.228 8.797 -26.879 1.00 63.16 401 PRO A C 1
ATOM 2964 O O . PRO A 1 401 ? -20.261 9.438 -26.740 1.00 63.16 401 PRO A O 1
ATOM 2967 N N . GLY A 1 402 ? -18.075 9.371 -27.233 1.00 60.62 402 GLY A N 1
ATOM 2968 C CA . GLY A 1 402 ? -17.967 10.767 -27.668 1.00 60.62 402 GLY A CA 1
ATOM 2969 C C . GLY A 1 402 ? -18.180 11.853 -26.603 1.00 60.62 402 GLY A C 1
ATOM 2970 O O . GLY A 1 402 ? -18.156 13.019 -26.977 1.00 60.62 402 GLY A O 1
ATOM 2971 N N . ARG A 1 403 ? -18.361 11.516 -25.313 1.00 71.19 403 ARG A N 1
ATOM 2972 C CA . ARG A 1 403 ? -18.644 12.510 -24.250 1.00 71.19 403 ARG A CA 1
ATOM 2973 C C . ARG A 1 403 ? -17.556 12.682 -23.199 1.00 71.19 403 ARG A C 1
ATOM 2975 O O . ARG A 1 403 ? -17.535 13.708 -22.541 1.00 71.19 403 ARG A O 1
ATOM 2982 N N . SER A 1 404 ? -16.700 11.701 -22.956 1.00 83.25 404 SER A N 1
ATOM 2983 C CA . SER A 1 404 ? -15.635 11.864 -21.963 1.00 83.25 404 SER A CA 1
ATOM 2984 C C . SER A 1 404 ? -14.463 10.985 -22.339 1.00 83.25 404 SER A C 1
ATOM 2986 O O . SER A 1 404 ? -14.593 9.759 -22.378 1.00 83.25 404 SER A O 1
ATOM 2988 N N . VAL A 1 405 ? -13.354 11.631 -22.687 1.00 89.31 405 VAL A N 1
ATOM 2989 C CA . VAL A 1 405 ? -12.117 10.979 -23.109 1.00 89.31 405 VAL A CA 1
ATOM 2990 C C . VAL A 1 405 ? -10.969 11.589 -22.325 1.00 89.31 405 VAL A C 1
ATOM 2992 O O . VAL A 1 405 ? -10.755 12.796 -22.355 1.00 89.31 405 VAL A O 1
ATOM 2995 N N . ALA A 1 406 ? -10.222 10.739 -21.641 1.00 91.81 406 ALA A N 1
ATOM 2996 C CA . ALA A 1 406 ? -8.973 11.078 -20.990 1.00 91.81 406 ALA A CA 1
ATOM 2997 C C . ALA A 1 406 ? -7.825 10.521 -21.831 1.00 91.81 406 ALA A C 1
ATOM 2999 O O . ALA A 1 406 ? -7.814 9.326 -22.126 1.00 91.81 406 ALA A O 1
ATOM 3000 N N . VAL A 1 407 ? -6.864 11.365 -22.198 1.00 93.94 407 VAL A N 1
ATOM 3001 C CA . VAL A 1 407 ? -5.642 10.967 -22.906 1.00 93.94 407 VAL A CA 1
ATOM 3002 C C . VAL A 1 407 ? -4.437 11.361 -22.068 1.00 93.94 407 VAL A C 1
ATOM 3004 O O . VAL A 1 407 ? -4.303 12.507 -21.653 1.00 93.94 407 VAL A O 1
ATOM 3007 N N . VAL A 1 408 ? -3.551 10.409 -21.824 1.00 95.19 408 VAL A N 1
ATOM 3008 C CA . VAL A 1 408 ? -2.306 10.605 -21.085 1.00 95.19 408 VAL A CA 1
ATOM 3009 C C . VAL A 1 408 ? -1.154 10.584 -22.072 1.00 95.19 408 VAL A C 1
ATOM 3011 O O . VAL A 1 408 ? -1.094 9.714 -22.938 1.00 95.19 408 VAL A O 1
ATOM 3014 N N . LEU A 1 409 ? -0.236 11.534 -21.946 1.00 95.31 409 LEU A N 1
ATOM 3015 C CA . LEU A 1 409 ? 0.923 11.673 -22.826 1.00 95.31 409 LEU A CA 1
ATOM 3016 C C . LEU A 1 409 ? 2.118 12.263 -22.075 1.00 95.31 409 LEU A C 1
ATOM 3018 O O . LEU A 1 409 ? 1.983 12.748 -20.951 1.00 95.31 409 LEU A O 1
ATOM 3022 N N . ARG A 1 410 ? 3.303 12.234 -22.693 1.00 93.88 410 ARG A N 1
ATOM 3023 C CA . ARG A 1 410 ? 4.512 12.861 -22.133 1.00 93.88 410 ARG A CA 1
ATOM 3024 C C . ARG A 1 410 ? 4.295 14.359 -21.944 1.00 93.88 410 ARG A C 1
ATOM 3026 O O . ARG A 1 410 ? 3.870 15.034 -22.881 1.00 93.88 410 ARG A O 1
ATOM 3033 N N . ARG A 1 411 ? 4.649 14.902 -20.774 1.00 95.31 411 ARG A N 1
ATOM 3034 C CA . ARG A 1 411 ? 4.410 16.317 -20.438 1.00 95.31 411 ARG A CA 1
ATOM 3035 C C . ARG A 1 411 ? 4.980 17.290 -21.473 1.00 95.31 411 ARG A C 1
ATOM 3037 O O . ARG A 1 411 ? 4.340 18.293 -21.778 1.00 95.31 411 ARG A O 1
ATOM 3044 N N . ALA A 1 412 ? 6.129 16.962 -22.064 1.00 94.31 412 ALA A N 1
ATOM 3045 C CA . ALA A 1 412 ? 6.758 17.750 -23.125 1.00 94.31 412 ALA A CA 1
ATOM 3046 C C . ALA A 1 412 ? 5.852 17.990 -24.354 1.00 94.31 412 ALA A C 1
ATOM 3048 O O . ALA A 1 412 ? 6.021 18.986 -25.053 1.00 94.31 412 ALA A O 1
ATOM 3049 N N . HIS A 1 413 ? 4.873 17.115 -24.615 1.00 94.81 413 HIS A N 1
ATOM 3050 C CA . HIS A 1 413 ? 3.942 17.237 -25.740 1.00 94.81 413 HIS A CA 1
ATOM 3051 C C . HIS A 1 413 ? 2.603 17.895 -25.371 1.00 94.81 413 HIS A C 1
ATOM 3053 O O . HIS A 1 413 ? 1.782 18.101 -26.261 1.00 94.81 413 HIS A O 1
ATOM 3059 N N . ALA A 1 414 ? 2.369 18.260 -24.104 1.00 94.88 414 ALA A N 1
ATOM 3060 C CA . ALA A 1 414 ? 1.056 18.701 -23.624 1.00 94.88 414 ALA A CA 1
ATOM 3061 C C . ALA A 1 414 ? 0.503 19.932 -24.358 1.00 94.88 414 ALA A C 1
ATOM 3063 O O . ALA A 1 414 ? -0.620 19.888 -24.856 1.00 94.88 414 ALA A O 1
ATOM 3064 N N . ALA A 1 415 ? 1.301 20.995 -24.493 1.00 95.19 415 ALA A N 1
ATOM 3065 C CA . ALA A 1 415 ? 0.866 22.223 -25.165 1.00 95.19 415 ALA A CA 1
ATOM 3066 C C . ALA A 1 415 ? 0.546 21.988 -26.653 1.00 95.19 415 ALA A C 1
ATOM 3068 O O . ALA A 1 415 ? -0.477 22.439 -27.162 1.00 95.19 415 ALA A O 1
ATOM 3069 N N . ARG A 1 416 ? 1.397 21.217 -27.342 1.00 95.50 416 ARG A N 1
ATOM 3070 C CA . ARG A 1 416 ? 1.205 20.872 -28.756 1.00 95.50 416 ARG A CA 1
ATOM 3071 C C . ARG A 1 416 ? -0.015 19.970 -28.955 1.00 95.50 416 ARG A C 1
ATOM 3073 O O . ARG A 1 416 ? -0.747 20.139 -29.924 1.00 95.50 416 ARG A O 1
ATOM 3080 N N . ALA A 1 417 ? -0.239 19.022 -28.047 1.00 95.94 417 ALA A N 1
ATOM 3081 C CA . ALA A 1 417 ? -1.405 18.148 -28.070 1.00 95.94 417 ALA A CA 1
ATOM 3082 C C . ALA A 1 417 ? -2.703 18.943 -27.897 1.00 95.94 417 ALA A C 1
ATOM 3084 O O . ALA A 1 417 ? -3.650 18.730 -28.649 1.00 95.94 417 ALA A O 1
ATOM 3085 N N . GLU A 1 418 ? -2.733 19.896 -26.961 1.00 96.12 418 GLU A N 1
ATOM 3086 C CA . GLU A 1 418 ? -3.887 20.776 -26.773 1.00 96.12 418 GLU A CA 1
ATOM 3087 C C . GLU A 1 418 ? -4.201 21.572 -28.049 1.00 96.12 418 GLU A C 1
ATOM 3089 O O . GLU A 1 418 ? -5.351 21.600 -28.485 1.00 96.12 418 GLU A O 1
ATOM 3094 N N . GLU A 1 419 ? -3.190 22.170 -28.686 1.00 96.00 419 GLU A N 1
ATOM 3095 C CA . GLU A 1 419 ? -3.358 22.916 -29.939 1.00 96.00 419 GLU A CA 1
ATOM 3096 C C . GLU A 1 419 ? -3.919 22.032 -31.066 1.00 96.00 419 GLU A C 1
ATOM 3098 O O . GLU A 1 419 ? -4.881 22.407 -31.743 1.00 96.00 419 GLU A O 1
ATOM 3103 N N . VAL A 1 420 ? -3.354 20.832 -31.242 1.00 96.38 420 VAL A N 1
ATOM 3104 C CA . VAL A 1 420 ? -3.800 19.859 -32.251 1.00 96.38 420 VAL A CA 1
ATOM 3105 C C . VAL A 1 420 ? -5.260 19.472 -32.027 1.00 96.38 420 VAL A C 1
ATOM 3107 O O . VAL A 1 420 ? -6.045 19.488 -32.977 1.00 96.38 420 VAL A O 1
ATOM 3110 N N . LEU A 1 421 ? -5.641 19.174 -30.782 1.00 94.44 421 LEU A N 1
ATOM 3111 C CA . LEU A 1 421 ? -7.008 18.787 -30.437 1.00 94.44 421 LEU A CA 1
ATOM 3112 C C . LEU A 1 421 ? -7.993 19.947 -30.596 1.00 94.44 421 LEU A C 1
ATOM 3114 O O . LEU A 1 421 ? -9.078 19.739 -31.132 1.00 94.44 421 LEU A O 1
ATOM 3118 N N . ARG A 1 422 ? -7.618 21.171 -30.201 1.00 94.88 422 ARG A N 1
ATOM 3119 C CA . ARG A 1 422 ? -8.448 22.370 -30.413 1.00 94.88 422 ARG A CA 1
ATOM 3120 C C . ARG A 1 422 ? -8.726 22.613 -31.888 1.00 94.88 422 ARG A C 1
ATOM 3122 O O . ARG A 1 422 ? -9.847 22.960 -32.241 1.00 94.88 422 ARG A O 1
ATOM 3129 N N . ARG A 1 423 ? -7.723 22.418 -32.746 1.00 95.12 423 ARG A N 1
ATOM 3130 C CA . ARG A 1 423 ? -7.874 22.590 -34.193 1.00 95.12 423 ARG A CA 1
ATOM 3131 C C . ARG A 1 423 ? -8.736 21.494 -34.814 1.00 95.12 423 ARG A C 1
ATOM 3133 O O . ARG A 1 423 ? -9.621 21.802 -35.602 1.00 95.12 423 ARG A O 1
ATOM 3140 N N . GLU A 1 424 ? -8.485 20.231 -34.473 1.00 92.94 424 GLU A N 1
ATOM 3141 C CA . GLU A 1 424 ? -9.244 19.098 -35.021 1.00 92.94 424 GLU A CA 1
ATOM 3142 C C . GLU A 1 424 ? -10.717 19.118 -34.577 1.00 92.94 424 GLU A C 1
ATOM 3144 O O . GLU A 1 424 ? -11.613 18.810 -35.363 1.00 92.94 424 GLU A O 1
ATOM 3149 N N . LEU A 1 425 ? -10.979 19.487 -33.321 1.00 91.44 425 LEU A N 1
ATOM 3150 C CA . LEU A 1 425 ? -12.308 19.454 -32.698 1.00 91.44 425 LEU A CA 1
ATOM 3151 C C . LEU A 1 425 ? -12.986 20.835 -32.663 1.00 91.44 425 LEU A C 1
ATOM 3153 O O . LEU A 1 425 ? -13.957 21.027 -31.930 1.00 91.44 425 LEU A O 1
ATOM 3157 N N . ALA A 1 426 ? -12.493 21.804 -33.445 1.00 93.00 426 ALA A N 1
ATOM 3158 C CA . ALA A 1 426 ? -13.041 23.161 -33.502 1.00 93.00 426 ALA A CA 1
ATOM 3159 C C . ALA A 1 426 ? -14.564 23.201 -33.755 1.00 93.00 426 ALA A C 1
ATOM 3161 O O . ALA A 1 426 ? -15.248 23.914 -33.020 1.00 93.00 426 ALA A O 1
ATOM 3162 N N . PRO A 1 427 ? -15.144 22.402 -34.682 1.00 89.62 427 PRO A N 1
ATOM 3163 C CA . PRO A 1 427 ? -16.588 22.425 -34.920 1.00 89.62 427 PRO A CA 1
ATOM 3164 C C . PRO A 1 427 ? -17.422 22.023 -33.697 1.00 89.62 427 PRO A C 1
ATOM 3166 O O . PRO A 1 427 ? -18.515 22.547 -33.495 1.00 89.62 427 PRO A O 1
ATOM 3169 N N . GLU A 1 428 ? -16.935 21.075 -32.892 1.00 89.56 428 GLU A N 1
ATOM 3170 C CA . GLU A 1 428 ? -17.602 20.630 -31.667 1.00 89.56 428 GLU A CA 1
ATOM 3171 C C . GLU A 1 428 ? -17.438 21.639 -30.520 1.00 89.56 428 GLU A C 1
ATOM 3173 O O . GLU A 1 428 ? -18.377 21.848 -29.750 1.00 89.56 428 GLU A O 1
ATOM 3178 N N . LEU A 1 429 ? -16.273 22.288 -30.430 1.00 89.38 429 LEU A N 1
ATOM 3179 C CA . LEU A 1 429 ? -15.991 23.338 -29.447 1.00 89.38 429 LEU A CA 1
ATOM 3180 C C . LEU A 1 429 ? -16.837 24.595 -29.698 1.00 89.38 429 LEU A C 1
ATOM 3182 O O . LEU A 1 429 ? -17.438 25.128 -28.769 1.00 89.38 429 LEU A O 1
ATOM 3186 N N . GLU A 1 430 ? -16.926 25.051 -30.950 1.00 90.44 430 GLU A N 1
ATOM 3187 C CA . GLU A 1 430 ? -17.674 26.257 -31.338 1.00 90.44 430 GLU A CA 1
ATOM 3188 C C . GLU A 1 430 ? -19.184 26.121 -31.108 1.00 90.44 430 GLU A C 1
ATOM 3190 O O . GLU A 1 430 ? -19.851 27.095 -30.767 1.00 90.44 430 GLU A O 1
ATOM 3195 N N . ARG A 1 431 ? -19.727 24.908 -31.267 1.00 87.81 431 ARG A N 1
ATOM 3196 C CA . ARG A 1 431 ? -21.151 24.606 -31.040 1.00 87.81 431 ARG A CA 1
ATOM 3197 C C . ARG A 1 431 ? -21.483 24.277 -29.583 1.00 87.81 431 ARG A C 1
ATOM 3199 O O . ARG A 1 431 ? -22.640 24.051 -29.260 1.00 87.81 431 ARG A O 1
ATOM 3206 N N . GLY A 1 432 ? -20.487 24.212 -28.697 1.00 85.62 432 GLY A N 1
ATOM 3207 C CA . GLY A 1 432 ? -20.699 23.811 -27.303 1.00 85.62 432 GLY A CA 1
ATOM 3208 C C . GLY A 1 432 ? -21.049 22.327 -27.125 1.00 85.62 432 GLY A C 1
ATOM 3209 O O . GLY A 1 432 ? -21.573 21.938 -26.081 1.00 85.62 432 GLY A O 1
ATOM 3210 N N . ALA A 1 433 ? -20.748 21.484 -28.119 1.00 85.94 433 ALA A N 1
ATOM 3211 C CA . ALA A 1 433 ? -20.840 20.027 -28.009 1.00 85.94 433 ALA A CA 1
ATOM 3212 C C . ALA A 1 433 ? -19.649 19.431 -27.233 1.00 85.94 433 ALA A C 1
ATOM 3214 O O . ALA A 1 433 ? -19.728 18.308 -26.731 1.00 85.94 433 ALA A O 1
ATOM 3215 N N . LEU A 1 434 ? -18.556 20.187 -27.093 1.00 88.44 434 LEU A N 1
ATOM 3216 C CA . LEU A 1 434 ? -17.380 19.833 -26.301 1.00 88.44 434 LEU A CA 1
ATOM 3217 C C . LEU A 1 434 ? -16.897 21.046 -25.496 1.00 88.44 434 LEU A C 1
ATOM 3219 O O . LEU A 1 434 ? -16.924 22.176 -25.981 1.00 88.44 434 LEU A O 1
ATOM 3223 N N . GLN A 1 435 ? -16.425 20.815 -24.276 1.00 90.00 435 GLN A N 1
ATOM 3224 C CA . GLN A 1 435 ? -15.673 21.809 -23.518 1.00 90.00 435 GLN A CA 1
ATOM 3225 C C . GLN A 1 435 ? -14.230 21.913 -24.039 1.00 90.00 435 GLN A C 1
ATOM 3227 O O . GLN A 1 435 ? -13.700 20.945 -24.594 1.00 90.00 435 GLN A O 1
ATOM 3232 N N . PRO A 1 436 ? -13.551 23.058 -23.838 1.00 89.81 436 PRO A N 1
ATOM 3233 C CA . PRO A 1 436 ? -12.126 23.175 -24.122 1.00 89.81 436 PRO A CA 1
ATOM 3234 C C . PRO A 1 436 ? -11.314 22.056 -23.445 1.00 89.81 436 PRO A C 1
ATOM 3236 O O . PRO A 1 436 ? -11.605 21.736 -22.289 1.00 89.81 436 PRO A O 1
ATOM 3239 N N . PRO A 1 437 ? -10.289 21.488 -24.113 1.00 91.56 437 PRO A N 1
ATOM 3240 C CA . PRO A 1 437 ? -9.461 20.451 -23.508 1.00 91.56 437 PRO A CA 1
ATOM 3241 C C . PRO A 1 437 ? -8.850 20.932 -22.189 1.00 91.56 437 PRO A C 1
ATOM 3243 O O . PRO A 1 437 ? -8.254 22.008 -22.133 1.00 91.56 437 PRO A O 1
ATOM 3246 N N . GLN A 1 438 ? -8.990 20.138 -21.130 1.00 92.88 438 GLN A N 1
ATOM 3247 C CA . GLN A 1 438 ? -8.419 20.443 -19.821 1.00 92.88 438 GLN A CA 1
ATOM 3248 C C . GLN A 1 438 ? -7.094 19.708 -19.654 1.00 92.88 438 GLN A C 1
ATOM 3250 O O . GLN A 1 438 ? -7.051 18.485 -19.765 1.00 92.88 438 GLN A O 1
ATOM 3255 N N . VAL A 1 439 ? -6.018 20.438 -19.361 1.00 95.12 439 VAL A N 1
ATOM 3256 C CA . VAL A 1 439 ? -4.687 19.856 -19.151 1.00 95.12 439 VAL A CA 1
ATOM 3257 C C . VAL A 1 439 ? -4.361 19.834 -17.663 1.00 95.12 439 VAL A C 1
ATOM 3259 O O . VAL A 1 439 ? -4.383 20.866 -16.993 1.00 95.12 439 VAL A O 1
ATOM 3262 N N . ARG A 1 440 ? -3.999 18.660 -17.149 1.00 96.44 440 ARG A N 1
ATOM 3263 C CA . ARG A 1 440 ? -3.484 18.475 -15.791 1.00 96.44 440 ARG A CA 1
ATOM 3264 C C . ARG A 1 440 ? -2.069 17.908 -15.852 1.00 96.44 440 ARG A C 1
ATOM 3266 O O . ARG A 1 440 ? -1.850 16.836 -16.411 1.00 96.44 440 ARG A O 1
ATOM 3273 N N . ALA A 1 441 ? -1.116 18.635 -15.275 1.00 95.69 441 ALA A N 1
ATOM 3274 C CA . ALA A 1 441 ? 0.287 18.240 -15.192 1.00 95.69 441 ALA A CA 1
ATOM 3275 C C . ALA A 1 441 ? 0.968 18.897 -13.969 1.00 95.69 441 ALA A C 1
ATOM 3277 O O . ALA A 1 441 ? 0.621 20.032 -13.638 1.00 95.69 441 ALA A O 1
ATOM 3278 N N . PRO A 1 442 ? 1.964 18.248 -13.335 1.00 96.81 442 PRO A N 1
ATOM 3279 C CA . PRO A 1 442 ? 2.425 16.889 -13.614 1.00 96.81 442 PRO A CA 1
ATOM 3280 C C . PRO A 1 442 ? 1.476 15.835 -13.025 1.00 96.81 442 PRO A C 1
ATOM 3282 O O . PRO A 1 442 ? 0.958 15.996 -11.919 1.00 96.81 442 PRO A O 1
ATOM 3285 N N . VAL A 1 443 ? 1.272 14.747 -13.762 1.00 97.44 443 VAL A N 1
ATOM 3286 C CA . VAL A 1 443 ? 0.591 13.542 -13.270 1.00 97.44 443 VAL A CA 1
ATOM 3287 C C . VAL A 1 443 ? 1.512 12.334 -13.392 1.00 97.44 443 VAL A C 1
ATOM 3289 O O . VAL A 1 443 ? 2.465 12.353 -14.176 1.00 97.44 443 VAL A O 1
ATOM 3292 N N . THR A 1 444 ? 1.198 11.288 -12.636 1.00 96.50 444 THR A N 1
ATOM 3293 C CA . THR A 1 444 ? 1.929 10.018 -12.650 1.00 96.50 444 THR A CA 1
ATOM 3294 C C . THR A 1 444 ? 0.970 8.891 -12.982 1.00 96.50 444 THR A C 1
ATOM 3296 O O . THR A 1 444 ? -0.119 8.809 -12.409 1.00 96.50 444 THR A O 1
ATOM 3299 N N . GLN A 1 445 ? 1.377 8.009 -13.892 1.00 95.06 445 GLN A N 1
ATOM 3300 C CA . GLN A 1 445 ? 0.712 6.726 -14.070 1.00 95.06 445 GLN A CA 1
ATOM 3301 C C . GLN A 1 445 ? 1.303 5.731 -13.089 1.00 95.06 445 GLN A C 1
ATOM 3303 O O . GLN A 1 445 ? 2.504 5.490 -13.108 1.00 95.06 445 GLN A O 1
ATOM 3308 N N . VAL A 1 446 ? 0.459 5.127 -12.266 1.00 95.00 446 VAL A N 1
ATOM 3309 C CA . VAL A 1 446 ? 0.821 3.989 -11.425 1.00 95.00 446 VAL A CA 1
ATOM 3310 C C . VAL A 1 446 ? 0.116 2.764 -11.978 1.00 95.00 446 VAL A C 1
ATOM 3312 O O . VAL A 1 446 ? -1.059 2.831 -12.345 1.00 95.00 446 VAL A O 1
ATOM 3315 N N . ALA A 1 447 ? 0.822 1.645 -12.066 1.00 92.06 447 ALA A N 1
ATOM 3316 C CA . ALA A 1 447 ? 0.246 0.401 -12.530 1.00 92.06 447 ALA A CA 1
ATOM 3317 C C . ALA A 1 447 ? 0.626 -0.770 -11.631 1.00 92.06 447 ALA A C 1
ATOM 3319 O O . ALA A 1 447 ? 1.767 -0.913 -11.199 1.00 92.06 447 ALA A O 1
ATOM 3320 N N . LEU A 1 448 ? -0.364 -1.617 -11.379 1.00 90.50 448 LEU A N 1
ATOM 3321 C CA . LEU A 1 448 ? -0.202 -2.906 -10.729 1.00 90.50 448 LEU A CA 1
ATOM 3322 C C . LEU A 1 448 ? -0.146 -3.980 -11.814 1.00 90.50 448 LEU A C 1
ATOM 3324 O O . LEU A 1 448 ? -1.052 -4.031 -12.648 1.00 90.50 448 LEU A O 1
ATOM 3328 N N . VAL A 1 449 ? 0.884 -4.825 -11.804 1.00 87.56 449 VAL A N 1
ATOM 3329 C CA . VAL A 1 449 ? 1.057 -5.920 -12.771 1.00 87.56 449 VAL A CA 1
ATOM 3330 C C . VAL A 1 449 ? 0.967 -7.267 -12.065 1.00 87.56 449 VAL A C 1
ATOM 3332 O O . VAL A 1 449 ? 1.581 -7.454 -11.017 1.00 87.56 449 VAL A O 1
ATOM 3335 N N . ALA A 1 450 ? 0.225 -8.211 -12.645 1.00 79.62 450 ALA A N 1
ATOM 3336 C CA . ALA A 1 450 ? 0.232 -9.615 -12.239 1.00 79.62 450 ALA A CA 1
ATOM 3337 C C . ALA A 1 450 ? -0.047 -10.535 -13.431 1.00 79.62 450 ALA A C 1
ATOM 3339 O O . ALA A 1 450 ? -0.692 -10.134 -14.400 1.00 79.62 450 ALA A O 1
ATOM 3340 N N . GLU A 1 451 ? 0.356 -11.799 -13.331 1.00 72.94 451 GLU A N 1
ATOM 3341 C CA . GLU A 1 451 ? 0.133 -12.788 -14.389 1.00 72.94 451 GLU A CA 1
ATOM 3342 C C . GLU A 1 451 ? -1.362 -13.037 -14.691 1.00 72.94 451 GLU A C 1
ATOM 3344 O O . GLU A 1 451 ? -1.730 -13.212 -15.858 1.00 72.94 451 GLU A O 1
ATOM 3349 N N . ALA A 1 452 ? -2.233 -13.005 -13.668 1.00 67.62 452 ALA A N 1
ATOM 3350 C CA . ALA A 1 452 ? -3.673 -13.236 -13.815 1.00 67.62 452 ALA A CA 1
ATOM 3351 C C . ALA A 1 452 ? -4.545 -12.505 -12.762 1.00 67.62 452 ALA A C 1
ATOM 3353 O O . ALA A 1 452 ? -5.303 -13.142 -12.023 1.00 67.62 452 ALA A O 1
ATOM 3354 N N . MET A 1 453 ? -4.532 -11.160 -12.720 1.00 66.19 453 MET A N 1
ATOM 3355 C CA . MET A 1 453 ? -5.363 -10.403 -11.752 1.00 66.19 453 MET A CA 1
ATOM 3356 C C . MET A 1 453 ? -6.868 -10.653 -11.901 1.00 66.19 453 MET A C 1
ATOM 3358 O O . MET A 1 453 ? -7.608 -10.523 -10.932 1.00 66.19 453 MET A O 1
ATOM 3362 N N . GLY A 1 454 ? -7.330 -11.034 -13.096 1.00 52.97 454 GLY A N 1
ATOM 3363 C CA . GLY A 1 454 ? -8.740 -11.325 -13.368 1.00 52.97 454 GLY A CA 1
ATOM 3364 C C . GLY A 1 454 ? -9.273 -12.628 -12.759 1.00 52.97 454 GLY A C 1
ATOM 3365 O O . GLY A 1 454 ? -10.480 -12.848 -12.804 1.00 52.97 454 GLY A O 1
ATOM 3366 N N . GLN A 1 455 ? -8.412 -13.495 -12.207 1.00 55.00 455 GLN A N 1
ATOM 3367 C CA . GLN A 1 455 ? -8.842 -14.743 -11.555 1.00 55.00 455 GLN A CA 1
ATOM 3368 C C . GLN A 1 455 ? -8.934 -14.640 -10.026 1.00 55.00 455 GLN A C 1
ATOM 3370 O O . GLN A 1 455 ? -9.574 -15.480 -9.395 1.00 55.00 455 GLN A O 1
ATOM 3375 N N . GLY A 1 456 ? -8.337 -13.608 -9.422 1.00 55.75 456 GLY A N 1
ATOM 3376 C CA . GLY A 1 456 ? -8.497 -13.308 -8.002 1.00 55.75 456 GLY A CA 1
ATOM 3377 C C . GLY A 1 456 ? -9.708 -12.408 -7.763 1.00 55.75 456 GLY A C 1
ATOM 3378 O O . GLY A 1 456 ? -9.761 -11.289 -8.274 1.00 55.75 456 GLY A O 1
ATOM 3379 N N . ALA A 1 457 ? -10.670 -12.850 -6.951 1.00 54.50 457 ALA A N 1
ATOM 3380 C CA . ALA A 1 457 ? -11.689 -11.942 -6.430 1.00 54.50 457 ALA A CA 1
ATOM 3381 C C . ALA A 1 457 ? -11.005 -10.804 -5.634 1.00 54.50 457 ALA A C 1
ATOM 3383 O O . ALA A 1 457 ? -10.064 -11.049 -4.882 1.00 54.50 457 ALA A O 1
ATOM 3384 N N . ASN A 1 458 ? -11.488 -9.567 -5.790 1.00 66.12 458 ASN A N 1
ATOM 3385 C CA . ASN A 1 458 ? -11.136 -8.383 -4.984 1.00 66.12 458 ASN A CA 1
ATOM 3386 C C . ASN A 1 458 ? -9.788 -7.666 -5.244 1.00 66.12 458 ASN A C 1
ATOM 3388 O O . ASN A 1 458 ? -9.453 -6.771 -4.468 1.00 66.12 458 ASN A O 1
ATOM 3392 N N . VAL A 1 459 ? -9.043 -7.933 -6.330 1.00 78.44 459 VAL A N 1
ATOM 3393 C CA . VAL A 1 459 ? -7.782 -7.193 -6.619 1.00 78.44 459 VAL A CA 1
ATOM 3394 C C . VAL A 1 459 ? -8.012 -5.682 -6.765 1.00 78.44 459 VAL A C 1
ATOM 3396 O O . VAL A 1 459 ? -7.331 -4.893 -6.117 1.00 78.44 459 VAL A O 1
ATOM 3399 N N . ALA A 1 460 ? -9.004 -5.260 -7.555 1.00 80.06 460 ALA A N 1
ATOM 3400 C CA . ALA A 1 460 ? -9.311 -3.837 -7.732 1.00 80.06 460 ALA A CA 1
ATOM 3401 C C . ALA A 1 460 ? -9.777 -3.168 -6.424 1.00 80.06 460 ALA A C 1
ATOM 3403 O O . ALA A 1 460 ? -9.390 -2.039 -6.137 1.00 80.06 460 ALA A O 1
ATOM 3404 N N . GLY A 1 461 ? -10.561 -3.877 -5.601 1.00 78.62 461 GLY A N 1
ATOM 3405 C CA . GLY A 1 461 ? -10.977 -3.389 -4.282 1.00 78.62 461 GLY A CA 1
ATOM 3406 C C . GLY A 1 461 ? -9.777 -3.168 -3.360 1.00 78.62 461 GLY A C 1
ATOM 3407 O O . GLY A 1 461 ? -9.596 -2.068 -2.847 1.00 78.62 461 GLY A O 1
ATOM 3408 N N . ARG A 1 462 ? -8.900 -4.173 -3.244 1.00 79.38 462 ARG A N 1
ATOM 3409 C CA . ARG A 1 462 ? -7.656 -4.107 -2.459 1.00 79.38 462 ARG A CA 1
ATOM 3410 C C . ARG A 1 462 ? -6.685 -3.033 -2.964 1.00 79.38 462 ARG A C 1
ATOM 3412 O O . ARG A 1 462 ? -5.956 -2.461 -2.164 1.00 79.38 462 ARG A O 1
ATOM 3419 N N . LEU A 1 463 ? -6.701 -2.736 -4.266 1.00 86.94 463 LEU A N 1
ATOM 3420 C CA . LEU A 1 463 ? -5.913 -1.663 -4.876 1.00 86.94 463 LEU A CA 1
ATOM 3421 C C . LEU A 1 463 ? -6.438 -0.269 -4.497 1.00 86.94 463 LEU A C 1
ATOM 3423 O O . LEU A 1 463 ? -5.665 0.572 -4.048 1.00 86.94 463 LEU A O 1
ATOM 3427 N N . PHE A 1 464 ? -7.736 -0.008 -4.684 1.00 88.31 464 PHE A N 1
ATOM 3428 C CA . PHE A 1 464 ? -8.287 1.349 -4.575 1.00 88.31 464 PHE A CA 1
ATOM 3429 C C . PHE A 1 464 ? -8.797 1.722 -3.176 1.00 88.31 464 PHE A C 1
ATOM 3431 O O . PHE A 1 464 ? -8.781 2.902 -2.826 1.00 88.31 464 PHE A O 1
ATOM 3438 N N . GLN A 1 465 ? -9.205 0.755 -2.349 1.00 81.69 465 GLN A N 1
ATOM 3439 C CA . GLN A 1 465 ? -9.661 1.002 -0.975 1.00 81.69 465 GLN A CA 1
ATOM 3440 C C . GLN A 1 465 ? -8.631 1.758 -0.112 1.00 81.69 465 GLN A C 1
ATOM 3442 O O . GLN A 1 465 ? -9.011 2.768 0.489 1.00 81.69 465 GLN A O 1
ATOM 3447 N N . PRO A 1 466 ? -7.347 1.349 -0.034 1.00 78.19 466 PRO A N 1
ATOM 3448 C CA . PRO A 1 466 ? -6.373 2.063 0.789 1.00 78.19 466 PRO A CA 1
ATOM 3449 C C . PRO A 1 466 ? -6.029 3.449 0.220 1.00 78.19 466 PRO A C 1
ATOM 3451 O O . PRO A 1 466 ? -5.795 4.378 0.990 1.00 78.19 466 PRO A O 1
ATOM 3454 N N . LEU A 1 467 ? -6.079 3.630 -1.106 1.00 87.69 467 LEU A N 1
ATOM 3455 C CA . LEU A 1 467 ? -5.905 4.944 -1.738 1.00 87.69 467 LEU A CA 1
ATOM 3456 C C . LEU A 1 467 ? -7.030 5.907 -1.333 1.00 87.69 467 LEU A C 1
ATOM 3458 O O . LEU A 1 467 ? -6.761 7.029 -0.904 1.00 87.69 467 LEU A O 1
ATOM 3462 N N . GLY A 1 468 ? -8.283 5.441 -1.381 1.00 79.75 468 GLY A N 1
ATOM 3463 C CA . GLY A 1 468 ? -9.442 6.214 -0.935 1.00 79.75 468 GLY A CA 1
ATOM 3464 C C . GLY A 1 468 ? -9.403 6.536 0.561 1.00 79.75 468 GLY A C 1
ATOM 3465 O O . GLY A 1 468 ? -9.731 7.651 0.957 1.00 79.75 468 GLY A O 1
ATOM 3466 N N . ALA A 1 469 ? -8.934 5.602 1.396 1.00 71.75 469 ALA A N 1
ATOM 3467 C CA . ALA A 1 469 ? -8.772 5.829 2.833 1.00 71.75 469 ALA A CA 1
ATOM 3468 C C . ALA A 1 469 ? -7.750 6.933 3.163 1.00 71.75 469 ALA A C 1
ATOM 3470 O O . ALA A 1 469 ? -7.907 7.610 4.176 1.00 71.75 469 ALA A O 1
ATOM 3471 N N . LEU A 1 470 ? -6.744 7.132 2.305 1.00 73.06 470 LEU A N 1
ATOM 3472 C CA . LEU A 1 470 ? -5.738 8.192 2.429 1.00 73.06 470 LEU A CA 1
ATOM 3473 C C . LEU A 1 470 ? -6.120 9.491 1.698 1.00 73.06 470 LEU A C 1
ATOM 3475 O O . LEU A 1 470 ? -5.359 10.456 1.742 1.00 73.06 470 LEU A O 1
ATOM 3479 N N . GLY A 1 471 ? -7.282 9.531 1.037 1.00 77.25 471 GLY A N 1
ATOM 3480 C CA . GLY A 1 471 ? -7.745 10.693 0.277 1.00 77.25 471 GLY A CA 1
ATOM 3481 C C . GLY A 1 471 ? -7.007 10.924 -1.047 1.00 77.25 471 GLY A C 1
ATOM 3482 O O . GLY A 1 471 ? -7.065 12.031 -1.578 1.00 77.25 471 GLY A O 1
ATOM 3483 N N . ILE A 1 472 ? -6.322 9.905 -1.580 1.00 87.25 472 ILE A N 1
ATOM 3484 C CA . ILE A 1 472 ? -5.593 9.988 -2.852 1.00 87.25 472 ILE A CA 1
ATOM 3485 C C . ILE A 1 472 ? -6.598 9.952 -4.003 1.00 87.25 472 ILE A C 1
ATOM 3487 O O . ILE A 1 472 ? -7.379 9.006 -4.142 1.00 87.25 472 ILE A O 1
ATOM 3491 N N . ASN A 1 473 ? -6.573 10.980 -4.850 1.00 88.62 473 ASN A N 1
ATOM 3492 C CA . ASN A 1 473 ? -7.547 11.127 -5.927 1.00 88.62 473 ASN A CA 1
ATOM 3493 C C . ASN A 1 473 ? -7.076 10.442 -7.212 1.00 88.62 473 ASN A C 1
ATOM 3495 O O . ASN A 1 473 ? -6.225 10.956 -7.938 1.00 88.62 473 ASN A O 1
ATOM 3499 N N . VAL A 1 474 ? -7.713 9.324 -7.556 1.00 95.31 474 VAL A N 1
ATOM 3500 C CA . VAL A 1 474 ? -7.495 8.656 -8.843 1.00 95.31 474 VAL A CA 1
ATOM 3501 C C . VAL A 1 474 ? -8.203 9.425 -9.965 1.00 95.31 474 VAL A C 1
ATOM 3503 O O . VAL A 1 474 ? -9.423 9.567 -9.967 1.00 95.31 474 VAL A O 1
ATOM 3506 N N . ARG A 1 475 ? -7.429 9.937 -10.927 1.00 93.75 475 ARG A N 1
ATOM 3507 C CA . ARG A 1 475 ? -7.887 10.817 -12.019 1.00 93.75 475 ARG A CA 1
ATOM 3508 C C . ARG A 1 475 ? -8.401 10.063 -13.245 1.00 93.75 475 ARG A C 1
ATOM 3510 O O . ARG A 1 475 ? -9.298 10.545 -13.924 1.00 93.75 475 ARG A O 1
ATOM 3517 N N . ALA A 1 476 ? -7.822 8.904 -13.541 1.00 92.19 476 ALA A N 1
ATOM 3518 C CA . ALA A 1 476 ? -8.229 8.030 -14.638 1.00 92.19 476 ALA A CA 1
ATOM 3519 C C . ALA A 1 476 ? -7.803 6.591 -14.332 1.00 92.19 476 ALA A C 1
ATOM 3521 O O . ALA A 1 476 ? -6.827 6.390 -13.613 1.00 92.19 476 ALA A O 1
ATOM 3522 N N . ILE A 1 477 ? -8.515 5.605 -14.884 1.00 92.25 477 ILE A N 1
ATOM 3523 C CA . ILE A 1 477 ? -8.235 4.172 -14.713 1.00 92.25 477 ILE A CA 1
ATOM 3524 C C . ILE A 1 477 ? -8.306 3.498 -16.086 1.00 92.25 477 ILE A C 1
ATOM 3526 O O . ILE A 1 477 ? -9.207 3.786 -16.872 1.00 92.25 477 ILE A O 1
ATOM 3530 N N . ALA A 1 478 ? -7.375 2.590 -16.361 1.00 87.56 478 ALA A N 1
ATOM 3531 C CA . ALA A 1 478 ? -7.415 1.678 -17.494 1.00 87.56 478 ALA A CA 1
ATOM 3532 C C . ALA A 1 478 ? -7.056 0.262 -17.035 1.00 87.56 478 ALA A C 1
ATOM 3534 O O . ALA A 1 478 ? -6.059 0.043 -16.348 1.00 87.56 478 ALA A O 1
ATOM 3535 N N . GLN A 1 479 ? -7.859 -0.710 -17.461 1.00 83.81 479 GLN A N 1
ATOM 3536 C CA . GLN A 1 479 ? -7.572 -2.128 -17.295 1.00 83.81 479 GLN A CA 1
ATOM 3537 C C . GLN A 1 479 ? -7.632 -2.799 -18.662 1.00 83.81 479 GLN A C 1
ATOM 3539 O O . GLN A 1 479 ? -8.570 -2.597 -19.433 1.00 83.81 479 GLN A O 1
ATOM 3544 N N . THR A 1 480 ? -6.606 -3.582 -18.971 1.00 70.31 480 THR A N 1
ATOM 3545 C CA . THR A 1 480 ? -6.497 -4.282 -20.250 1.00 70.31 480 THR A CA 1
ATOM 3546 C C . THR A 1 480 ? -7.375 -5.535 -20.265 1.00 70.31 480 THR A C 1
ATOM 3548 O O . THR A 1 480 ? -7.655 -6.136 -19.227 1.00 70.31 480 THR A O 1
ATOM 3551 N N . ALA A 1 481 ? -7.789 -5.978 -21.458 1.00 70.31 481 ALA A N 1
ATOM 3552 C CA . ALA A 1 481 ? -8.588 -7.199 -21.628 1.00 70.31 481 ALA A CA 1
ATOM 3553 C C . ALA A 1 481 ? -7.860 -8.473 -21.160 1.00 70.31 481 ALA A C 1
ATOM 3555 O O . ALA A 1 481 ? -8.494 -9.482 -20.862 1.00 70.31 481 ALA A O 1
ATOM 3556 N N . SER A 1 482 ? -6.528 -8.428 -21.081 1.00 69.56 482 SER A N 1
ATOM 3557 C CA . SER A 1 482 ? -5.711 -9.504 -20.522 1.00 69.56 482 SER A CA 1
ATOM 3558 C C . SER A 1 482 ? -5.804 -9.591 -18.995 1.00 69.56 482 SER A C 1
ATOM 3560 O O . SER A 1 482 ? -5.359 -10.589 -18.434 1.00 69.56 482 SER A O 1
ATOM 3562 N N . ALA A 1 483 ? -6.352 -8.563 -18.327 1.00 73.50 483 ALA A N 1
ATOM 3563 C CA . ALA A 1 483 ? -6.383 -8.408 -16.875 1.00 73.50 483 ALA A CA 1
ATOM 3564 C C . ALA A 1 483 ? -5.012 -8.658 -16.213 1.00 73.50 483 ALA A C 1
ATOM 3566 O O . ALA A 1 483 ? -4.947 -9.163 -15.093 1.00 73.50 483 ALA A O 1
ATOM 3567 N N . ARG A 1 484 ? -3.923 -8.313 -16.916 1.00 80.50 484 ARG A N 1
ATOM 3568 C CA . ARG A 1 484 ? -2.540 -8.412 -16.415 1.00 80.50 484 ARG A CA 1
ATOM 3569 C C . ARG A 1 484 ? -2.018 -7.125 -15.810 1.00 80.50 484 ARG A C 1
ATOM 3571 O O . ARG A 1 484 ? -1.042 -7.151 -15.070 1.00 80.50 484 ARG A O 1
ATOM 3578 N N . SE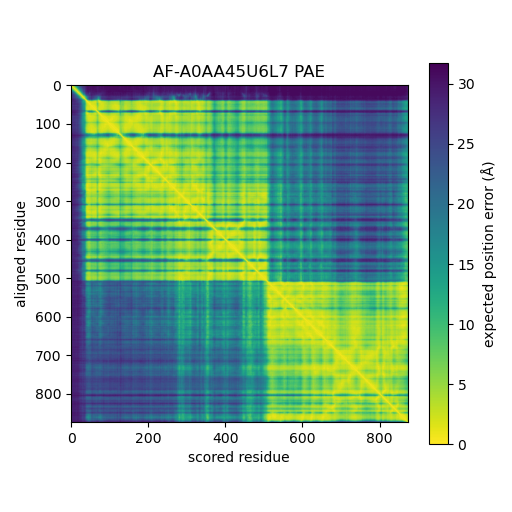R A 1 485 ? -2.676 -6.011 -16.111 1.00 87.00 485 SER A N 1
ATOM 3579 C CA . SER A 1 485 ? -2.319 -4.695 -15.605 1.00 87.00 485 SER A CA 1
ATOM 3580 C C . SER A 1 485 ? -3.567 -3.865 -15.291 1.00 87.00 485 SER A C 1
ATOM 3582 O O . SER A 1 485 ? -4.563 -3.896 -16.020 1.00 87.00 485 SER A O 1
ATOM 3584 N N . ILE A 1 486 ? -3.517 -3.135 -14.176 1.00 89.75 486 ILE A N 1
ATOM 3585 C CA . ILE A 1 486 ? -4.464 -2.079 -13.815 1.00 89.75 486 ILE A CA 1
ATOM 3586 C C . ILE A 1 486 ? -3.616 -0.827 -13.686 1.00 89.75 486 ILE A C 1
ATOM 3588 O O . ILE A 1 486 ? -2.792 -0.728 -12.782 1.00 89.75 486 ILE A O 1
ATOM 3592 N N . SER A 1 487 ? -3.803 0.097 -14.619 1.00 91.69 487 SER A N 1
ATOM 3593 C CA . SER A 1 487 ? -3.146 1.397 -14.641 1.00 91.69 487 SER A CA 1
ATOM 3594 C C . SER A 1 487 ? -4.104 2.471 -14.169 1.00 91.69 487 SER A C 1
ATOM 3596 O O . SER A 1 487 ? -5.287 2.452 -14.505 1.00 91.69 487 SER A O 1
ATOM 3598 N N . PHE A 1 488 ? -3.596 3.440 -13.429 1.00 95.00 488 PHE A N 1
ATOM 3599 C CA . PHE A 1 488 ? -4.374 4.582 -12.995 1.00 95.00 488 PHE A CA 1
ATOM 3600 C C . PHE A 1 488 ? -3.497 5.823 -12.845 1.00 95.00 488 PHE A C 1
ATOM 3602 O O . PHE A 1 488 ? -2.278 5.730 -12.725 1.00 95.00 488 PHE A O 1
ATOM 3609 N N . ILE A 1 489 ? -4.122 6.997 -12.902 1.00 96.56 489 ILE A N 1
ATOM 3610 C CA . ILE A 1 489 ? -3.436 8.292 -12.877 1.00 96.56 489 ILE A CA 1
ATOM 3611 C C . ILE A 1 489 ? -3.672 8.978 -11.534 1.00 96.56 489 ILE A C 1
ATOM 3613 O O . ILE A 1 489 ? -4.818 9.077 -11.098 1.00 96.56 489 ILE A O 1
ATOM 3617 N N . VAL A 1 490 ? -2.611 9.492 -10.917 1.00 97.38 490 VAL A N 1
ATOM 3618 C CA . VAL A 1 490 ? -2.647 10.337 -9.708 1.00 97.38 490 VAL A CA 1
ATOM 3619 C C . VAL A 1 490 ? -1.919 11.658 -9.960 1.00 97.38 490 VAL A C 1
ATOM 3621 O O . VAL A 1 490 ? -1.188 11.793 -10.948 1.00 97.38 490 VAL A O 1
ATOM 3624 N N . ASP A 1 491 ? -2.118 12.655 -9.095 1.00 96.50 491 ASP A N 1
ATOM 3625 C CA . ASP A 1 491 ? -1.334 13.890 -9.181 1.00 96.50 491 ASP A CA 1
ATOM 3626 C C . ASP A 1 491 ? 0.144 13.590 -8.866 1.00 96.50 491 ASP A C 1
ATOM 3628 O O . ASP A 1 491 ? 0.453 12.789 -7.984 1.00 96.50 491 ASP A O 1
ATOM 3632 N N . GLY A 1 492 ? 1.083 14.240 -9.565 1.00 95.12 492 GLY A N 1
ATOM 3633 C CA . GLY A 1 492 ? 2.512 13.915 -9.440 1.00 95.12 492 GLY A CA 1
ATOM 3634 C C . GLY A 1 492 ? 3.062 14.059 -8.013 1.00 95.12 492 GLY A C 1
ATOM 3635 O O . GLY A 1 492 ? 3.943 13.302 -7.608 1.00 95.12 492 GLY A O 1
ATOM 3636 N N . ALA A 1 493 ? 2.487 14.966 -7.217 1.00 92.88 493 ALA A N 1
ATOM 3637 C CA . ALA A 1 493 ? 2.832 15.157 -5.806 1.00 92.88 493 ALA A CA 1
ATOM 3638 C C . ALA A 1 493 ? 2.478 13.950 -4.909 1.00 92.88 493 ALA A C 1
ATOM 3640 O O . ALA A 1 493 ? 3.052 13.799 -3.833 1.00 92.88 493 ALA A O 1
ATOM 3641 N N . GLU A 1 494 ? 1.559 13.084 -5.343 1.00 93.38 494 GLU A N 1
ATOM 3642 C CA . GLU A 1 494 ? 1.083 11.917 -4.589 1.00 93.38 494 GLU A CA 1
ATOM 3643 C C . GLU A 1 494 ? 1.824 10.623 -4.970 1.00 93.38 494 GLU A C 1
ATOM 3645 O O . GLU A 1 494 ? 1.532 9.570 -4.402 1.00 93.38 494 GLU A O 1
ATOM 3650 N N . THR A 1 495 ? 2.795 10.678 -5.894 1.00 93.62 495 THR A N 1
ATOM 3651 C CA . THR A 1 495 ? 3.490 9.502 -6.458 1.00 93.62 495 THR A CA 1
ATOM 3652 C C . THR A 1 495 ? 4.039 8.570 -5.383 1.00 93.62 495 THR A C 1
ATOM 3654 O O . THR A 1 495 ? 3.625 7.416 -5.289 1.00 93.62 495 THR A O 1
ATOM 3657 N N . ALA A 1 496 ? 4.929 9.076 -4.526 1.00 88.62 496 ALA A N 1
ATOM 3658 C CA . ALA A 1 496 ? 5.624 8.244 -3.551 1.00 88.62 496 ALA A CA 1
ATOM 3659 C C . ALA A 1 496 ? 4.658 7.639 -2.515 1.00 88.62 496 ALA A C 1
ATOM 3661 O O . ALA A 1 496 ? 4.814 6.487 -2.115 1.00 88.62 496 ALA A O 1
ATOM 3662 N N . LEU A 1 497 ? 3.639 8.401 -2.093 1.00 86.06 497 LEU A N 1
ATOM 3663 C CA . LEU A 1 497 ? 2.602 7.899 -1.189 1.00 86.06 497 LEU A CA 1
ATOM 3664 C C . LEU A 1 497 ? 1.784 6.796 -1.869 1.00 86.06 497 LEU A C 1
ATOM 3666 O O . LEU A 1 497 ? 1.634 5.723 -1.300 1.00 86.06 497 LEU A O 1
ATOM 3670 N N . THR A 1 498 ? 1.341 7.028 -3.105 1.00 93.19 498 THR A N 1
ATOM 3671 C CA . THR A 1 498 ? 0.557 6.071 -3.895 1.00 93.19 498 THR A CA 1
ATOM 3672 C C . THR A 1 498 ? 1.309 4.760 -4.094 1.00 93.19 498 THR A C 1
ATOM 3674 O O . THR A 1 498 ? 0.771 3.700 -3.784 1.00 93.19 498 THR A O 1
ATOM 3677 N N . VAL A 1 499 ? 2.562 4.812 -4.562 1.00 92.62 499 VAL A N 1
ATOM 3678 C CA . VAL A 1 499 ? 3.370 3.609 -4.820 1.00 92.62 499 VAL A CA 1
ATOM 3679 C C . VAL A 1 499 ? 3.578 2.808 -3.532 1.00 92.62 499 VAL A C 1
ATOM 3681 O O . VAL A 1 499 ? 3.367 1.596 -3.543 1.00 92.62 499 VAL A O 1
ATOM 3684 N N . ARG A 1 500 ? 3.896 3.467 -2.406 1.00 86.69 500 ARG A N 1
ATOM 3685 C CA . ARG A 1 500 ? 4.007 2.792 -1.099 1.00 86.69 500 ARG A CA 1
ATOM 3686 C C . ARG A 1 500 ? 2.698 2.155 -0.663 1.00 86.69 500 ARG A C 1
ATOM 3688 O O . ARG A 1 500 ? 2.710 1.010 -0.232 1.00 86.69 500 ARG A O 1
ATOM 3695 N N . THR A 1 501 ? 1.582 2.870 -0.779 1.00 85.12 501 THR A N 1
ATOM 3696 C CA . THR A 1 501 ? 0.267 2.364 -0.370 1.00 85.12 501 THR A CA 1
ATOM 3697 C C . THR A 1 501 ? -0.145 1.145 -1.187 1.00 85.12 501 THR A C 1
ATOM 3699 O O . THR A 1 501 ? -0.619 0.164 -0.619 1.00 85.12 501 THR A O 1
ATOM 3702 N N . VAL A 1 502 ? 0.059 1.172 -2.507 1.00 90.00 502 VAL A N 1
ATOM 3703 C CA . VAL A 1 502 ? -0.248 0.019 -3.362 1.00 90.00 502 VAL A CA 1
ATOM 3704 C C . VAL A 1 502 ? 0.700 -1.140 -3.072 1.00 90.00 502 VAL A C 1
ATOM 3706 O O . VAL A 1 502 ? 0.246 -2.273 -2.939 1.00 90.00 502 VAL A O 1
ATOM 3709 N N . HIS A 1 503 ? 2.002 -0.882 -2.937 1.00 88.38 503 HIS A N 1
ATOM 3710 C CA . HIS A 1 503 ? 2.972 -1.936 -2.637 1.00 88.38 503 HIS A CA 1
ATOM 3711 C C . HIS A 1 503 ? 2.655 -2.620 -1.304 1.00 88.38 503 HIS A C 1
ATOM 3713 O O . HIS A 1 503 ? 2.516 -3.842 -1.266 1.00 88.38 503 HIS A O 1
ATOM 3719 N N . ALA A 1 504 ? 2.409 -1.830 -0.258 1.00 79.94 504 ALA A N 1
ATOM 3720 C CA . ALA A 1 504 ? 1.941 -2.290 1.043 1.00 79.94 504 ALA A CA 1
ATOM 3721 C C . ALA A 1 504 ? 0.702 -3.182 0.924 1.00 79.94 504 ALA A C 1
ATOM 3723 O O . ALA A 1 504 ? 0.655 -4.284 1.475 1.00 79.94 504 ALA A O 1
ATOM 3724 N N . ALA A 1 505 ? -0.287 -2.735 0.147 1.00 80.19 505 ALA A N 1
ATOM 3725 C CA . ALA A 1 505 ? -1.536 -3.455 -0.008 1.00 80.19 505 ALA A CA 1
ATOM 3726 C C . ALA A 1 505 ? -1.329 -4.879 -0.529 1.00 80.19 505 ALA A C 1
ATOM 3728 O O . ALA A 1 505 ? -2.098 -5.739 -0.124 1.00 80.19 505 ALA A O 1
ATOM 3729 N N . PHE A 1 506 ? -0.319 -5.166 -1.362 1.00 79.81 506 PHE A N 1
ATOM 3730 C CA . PHE A 1 506 ? -0.136 -6.481 -2.001 1.00 79.81 506 PHE A CA 1
ATOM 3731 C C . PHE A 1 506 ? 1.076 -7.290 -1.531 1.00 79.81 506 PHE A C 1
ATOM 3733 O O . PHE A 1 506 ? 1.030 -8.518 -1.615 1.00 79.81 506 PHE A O 1
ATOM 3740 N N . HIS A 1 507 ? 2.120 -6.642 -1.017 1.00 72.81 507 HIS A N 1
ATOM 3741 C CA . HIS A 1 507 ? 3.389 -7.292 -0.675 1.00 72.81 507 HIS A CA 1
ATOM 3742 C C . HIS A 1 507 ? 3.625 -7.467 0.829 1.00 72.81 507 HIS A C 1
ATOM 3744 O O . HIS A 1 507 ? 4.620 -8.086 1.213 1.00 72.81 507 HIS A O 1
ATOM 3750 N N . PHE A 1 508 ? 2.703 -7.019 1.686 1.00 66.69 508 PHE A N 1
ATOM 3751 C CA . PHE A 1 508 ? 2.693 -7.457 3.078 1.00 66.69 508 PHE A CA 1
ATOM 3752 C C . PHE A 1 508 ? 2.038 -8.837 3.218 1.00 66.69 508 PHE A C 1
ATOM 3754 O O . PHE A 1 508 ? 0.939 -9.094 2.719 1.00 66.69 508 PHE A O 1
ATOM 3761 N N . SER A 1 509 ? 2.715 -9.740 3.934 1.00 59.72 509 SER A N 1
ATOM 3762 C CA . SER A 1 509 ? 2.162 -11.047 4.321 1.00 59.72 509 SER A CA 1
ATOM 3763 C C . SER A 1 509 ? 0.997 -10.909 5.307 1.00 59.72 509 SER A C 1
ATOM 3765 O O . SER A 1 509 ? 0.149 -11.797 5.409 1.00 59.72 509 SER A O 1
ATOM 3767 N N . HIS A 1 510 ? 0.937 -9.781 6.016 1.00 70.50 510 HIS A N 1
ATOM 3768 C CA . HIS A 1 510 ? -0.025 -9.505 7.073 1.00 70.50 510 HIS A CA 1
ATOM 3769 C C . HIS A 1 510 ? -0.635 -8.104 6.900 1.00 70.50 510 HIS A C 1
ATOM 3771 O O . HIS A 1 510 ? 0.009 -7.214 6.361 1.00 70.50 510 HIS A O 1
ATOM 3777 N N . GLU A 1 511 ? -1.873 -7.902 7.350 1.00 77.00 511 GLU A N 1
ATOM 3778 C CA . GLU A 1 511 ? -2.428 -6.557 7.534 1.00 77.00 511 GLU A CA 1
ATOM 3779 C C . GLU A 1 511 ? -1.711 -5.909 8.710 1.00 77.00 511 GLU A C 1
ATOM 3781 O O . GLU A 1 511 ? -1.813 -6.403 9.836 1.00 77.00 511 GLU A O 1
ATOM 3786 N N . GLU A 1 512 ? -0.986 -4.828 8.462 1.00 84.81 512 GLU A N 1
ATOM 3787 C CA . GLU A 1 512 ? -0.369 -4.068 9.538 1.00 84.81 512 GLU A CA 1
ATOM 3788 C C . GLU A 1 512 ? -1.372 -3.082 10.134 1.00 84.81 512 GLU A C 1
ATOM 3790 O O . GLU A 1 512 ? -2.008 -2.309 9.420 1.00 84.81 512 GLU A O 1
ATOM 3795 N N . VAL A 1 513 ? -1.504 -3.108 11.459 1.00 91.75 513 VAL A N 1
ATOM 3796 C CA . VAL A 1 513 ? -2.367 -2.198 12.216 1.00 91.75 513 VAL A CA 1
ATOM 3797 C C . VAL A 1 513 ? -1.509 -1.422 13.195 1.00 91.75 513 VAL A C 1
ATOM 3799 O O . VAL A 1 513 ? -0.943 -1.996 14.129 1.00 91.75 513 VAL A O 1
ATOM 3802 N N . SER A 1 514 ? -1.404 -0.114 12.988 1.00 94.81 514 SER A N 1
ATOM 3803 C CA . SER A 1 514 ? -0.613 0.775 13.834 1.00 94.81 514 SER A CA 1
ATOM 3804 C C . SER A 1 514 ? -1.428 1.305 15.011 1.00 94.81 514 SER A C 1
ATOM 3806 O O . SER A 1 514 ? -2.422 2.009 14.838 1.00 94.81 514 SER A O 1
ATOM 3808 N N . LEU A 1 515 ? -0.986 0.982 16.228 1.00 98.06 515 LEU A N 1
ATOM 3809 C CA . LEU A 1 515 ? -1.675 1.299 17.477 1.00 98.06 515 LEU A CA 1
ATOM 3810 C C . LEU A 1 515 ? -0.989 2.450 18.225 1.00 98.06 515 LEU A C 1
ATOM 3812 O O . LEU A 1 515 ? 0.185 2.350 18.594 1.00 98.06 515 LEU A O 1
ATOM 3816 N N . LEU A 1 516 ? -1.752 3.504 18.520 1.00 98.06 516 LEU A N 1
ATOM 3817 C CA . LEU A 1 516 ? -1.426 4.497 19.546 1.00 98.06 516 LEU A CA 1
ATOM 3818 C C . LEU A 1 516 ? -2.283 4.216 20.782 1.00 98.06 516 LEU A C 1
ATOM 3820 O O . LEU A 1 516 ? -3.490 4.448 20.765 1.00 98.06 516 LEU A O 1
ATOM 3824 N N . VAL A 1 517 ? -1.664 3.716 21.851 1.00 98.12 517 VAL A N 1
ATOM 3825 C CA . VAL A 1 517 ? -2.364 3.349 23.088 1.00 98.12 517 VAL A CA 1
ATOM 3826 C C . VAL A 1 517 ? -2.258 4.476 24.113 1.00 98.12 517 VAL A C 1
ATOM 3828 O O . VAL A 1 517 ? -1.166 4.878 24.513 1.00 98.12 517 VAL A O 1
ATOM 3831 N N . LEU A 1 518 ? -3.404 4.973 24.569 1.00 97.00 518 LEU A N 1
ATOM 3832 C CA . LEU A 1 518 ? -3.515 5.930 25.661 1.00 97.00 518 LEU A CA 1
ATOM 3833 C C . LEU A 1 518 ? -3.864 5.191 26.952 1.00 97.00 518 LEU A C 1
ATOM 3835 O O . LEU A 1 518 ? -4.880 4.504 27.037 1.00 97.00 518 LEU A O 1
ATOM 3839 N N . GLY A 1 519 ? -3.041 5.375 27.977 1.00 94.12 519 GLY A N 1
ATOM 3840 C CA . GLY A 1 519 ? -3.179 4.733 29.275 1.00 94.12 519 GLY A CA 1
ATOM 3841 C C . GLY A 1 519 ? -2.641 3.306 29.278 1.00 94.12 519 GLY A C 1
ATOM 3842 O O . GLY A 1 519 ? -3.207 2.406 28.668 1.00 94.12 519 GLY A O 1
ATOM 3843 N N . HIS A 1 520 ? -1.585 3.074 30.057 1.00 92.31 520 HIS A N 1
ATOM 3844 C CA . HIS A 1 520 ? -0.999 1.746 30.288 1.00 92.31 520 HIS A CA 1
ATOM 3845 C C . HIS A 1 520 ? -1.250 1.215 31.708 1.00 92.31 520 HIS A C 1
ATOM 3847 O O . HIS A 1 520 ? -0.501 0.382 32.209 1.00 92.31 520 HIS A O 1
ATOM 3853 N N . GLY A 1 521 ? -2.342 1.664 32.344 1.00 89.69 521 GLY A N 1
ATOM 3854 C CA . GLY A 1 521 ? -2.810 1.157 33.641 1.00 89.69 521 GLY A CA 1
ATOM 3855 C C . GLY A 1 521 ? -3.274 -0.306 33.583 1.00 89.69 521 GLY A C 1
ATOM 3856 O O . GLY A 1 521 ? -2.791 -1.099 32.778 1.00 89.69 521 GLY A O 1
ATOM 3857 N N . VAL A 1 522 ? -4.249 -0.698 34.407 1.00 89.94 522 VAL A N 1
ATOM 3858 C CA . VAL A 1 522 ? -4.682 -2.110 34.504 1.00 89.94 522 VAL A CA 1
ATOM 3859 C C . VAL A 1 522 ? -5.117 -2.691 33.151 1.00 89.94 522 VAL A C 1
ATOM 3861 O O . VAL A 1 522 ? -4.648 -3.758 32.774 1.00 89.94 522 VAL A O 1
ATOM 3864 N N . VAL A 1 523 ? -5.972 -1.996 32.393 1.00 93.06 523 VAL A N 1
ATOM 3865 C CA . VAL A 1 523 ? -6.448 -2.487 31.084 1.00 93.06 523 VAL A CA 1
ATOM 3866 C C . VAL A 1 523 ? -5.356 -2.376 30.021 1.00 93.06 523 VAL A C 1
ATOM 3868 O O . VAL A 1 523 ? -5.072 -3.349 29.332 1.00 93.06 523 VAL A O 1
ATOM 3871 N N . GLY A 1 524 ? -4.706 -1.213 29.913 1.00 95.56 524 GLY A N 1
ATOM 3872 C CA . GLY A 1 524 ? -3.687 -0.973 28.890 1.00 95.56 524 GLY A CA 1
ATOM 3873 C C . GLY A 1 524 ? -2.479 -1.902 29.006 1.00 95.56 524 GLY A C 1
ATOM 3874 O O . GLY A 1 524 ? -2.065 -2.483 28.011 1.00 95.56 524 GLY A O 1
ATOM 3875 N N . SER A 1 525 ? -1.947 -2.127 30.212 1.00 95.31 525 SER A N 1
ATOM 3876 C CA . SER A 1 525 ? -0.829 -3.065 30.401 1.00 95.31 525 SER A CA 1
ATOM 3877 C C . SER A 1 525 ? -1.202 -4.515 30.074 1.00 95.31 525 SER A C 1
ATOM 3879 O O . SER A 1 525 ? -0.384 -5.231 29.500 1.00 95.31 525 SER A O 1
ATOM 3881 N N . GLN A 1 526 ? -2.432 -4.941 30.383 1.00 96.62 526 GLN A N 1
ATOM 3882 C CA . GLN A 1 526 ? -2.941 -6.268 30.017 1.00 96.62 526 GLN A CA 1
ATOM 3883 C C . GLN A 1 526 ? -3.159 -6.398 28.506 1.00 96.62 526 GLN A C 1
ATOM 3885 O O . GLN A 1 526 ? -2.850 -7.443 27.941 1.00 96.62 526 GLN A O 1
ATOM 3890 N N . LEU A 1 527 ? -3.617 -5.335 27.835 1.00 97.12 527 LEU A N 1
ATOM 3891 C CA . LEU A 1 527 ? -3.703 -5.293 26.375 1.00 97.12 527 LEU A CA 1
ATOM 3892 C C . LEU A 1 527 ? -2.316 -5.481 25.755 1.00 97.12 527 LEU A C 1
ATOM 3894 O O . LEU A 1 527 ? -2.147 -6.354 24.914 1.00 97.12 527 LEU A O 1
ATOM 3898 N N . LEU A 1 528 ? -1.312 -4.719 26.202 1.00 96.81 528 LEU A N 1
ATOM 3899 C CA . LEU A 1 528 ? 0.059 -4.830 25.689 1.00 96.81 528 LEU A CA 1
ATOM 3900 C C . LEU A 1 528 ? 0.652 -6.234 25.896 1.00 96.81 528 LEU A C 1
ATOM 3902 O O . LEU A 1 528 ? 1.358 -6.739 25.026 1.00 96.81 528 LEU A O 1
ATOM 3906 N N . GLU A 1 529 ? 0.329 -6.891 27.010 1.00 95.94 529 GLU A N 1
ATOM 3907 C CA . GLU A 1 529 ? 0.749 -8.270 27.278 1.00 95.94 529 GLU A CA 1
ATOM 3908 C C . GLU A 1 529 ? 0.044 -9.297 26.371 1.00 95.94 529 GLU A C 1
ATOM 3910 O O . GLU A 1 529 ? 0.676 -10.239 25.882 1.00 95.94 529 GLU A O 1
ATOM 3915 N N . GLN A 1 530 ? -1.245 -9.099 26.084 1.00 95.25 530 GLN A N 1
ATOM 3916 C CA . GLN A 1 530 ? -1.977 -9.923 25.118 1.00 95.25 530 GLN A CA 1
ATOM 3917 C C . GLN A 1 530 ? -1.439 -9.732 23.699 1.00 95.25 530 GLN A C 1
ATOM 3919 O O . GLN A 1 530 ? -1.207 -10.724 23.010 1.00 95.25 530 GLN A O 1
ATOM 3924 N N . LEU A 1 531 ? -1.154 -8.489 23.291 1.00 95.06 531 LEU A N 1
ATOM 3925 C CA . LEU A 1 531 ? -0.494 -8.193 22.017 1.00 95.06 531 LEU A CA 1
ATOM 3926 C C . LEU A 1 531 ? 0.838 -8.943 21.915 1.00 95.06 531 LEU A C 1
ATOM 3928 O O . LEU A 1 531 ? 1.082 -9.618 20.921 1.00 95.06 531 LEU A O 1
ATOM 3932 N N . ARG A 1 532 ? 1.666 -8.892 22.969 1.00 94.75 532 ARG A N 1
ATOM 3933 C CA . ARG A 1 532 ? 2.975 -9.562 23.018 1.00 94.75 532 ARG A CA 1
ATOM 3934 C C . ARG A 1 532 ? 2.860 -11.076 22.854 1.00 94.75 532 ARG A C 1
ATOM 3936 O O . ARG A 1 532 ? 3.725 -11.690 22.238 1.00 94.75 532 ARG A O 1
ATOM 3943 N N . THR A 1 533 ? 1.836 -11.674 23.454 1.00 94.69 533 THR A N 1
ATOM 3944 C CA . THR A 1 533 ? 1.661 -13.132 23.490 1.00 94.69 533 THR A CA 1
ATOM 3945 C C . THR A 1 533 ? 1.026 -13.666 22.208 1.00 94.69 533 THR A C 1
ATOM 3947 O O . THR A 1 533 ? 1.369 -14.758 21.769 1.00 94.69 533 THR A O 1
ATOM 3950 N N . LEU A 1 534 ? 0.125 -12.898 21.593 1.00 93.25 534 LEU A N 1
ATOM 3951 C CA . LEU A 1 534 ? -0.664 -13.337 20.441 1.00 93.25 534 LEU A CA 1
ATOM 3952 C C . LEU A 1 534 ? -0.088 -12.894 19.092 1.00 93.25 534 LEU A C 1
ATOM 3954 O O . LEU A 1 534 ? -0.602 -13.322 18.065 1.00 93.25 534 LEU A O 1
ATOM 3958 N N . GLN A 1 535 ? 0.955 -12.058 19.063 1.00 89.25 535 GLN A N 1
ATOM 3959 C CA . GLN A 1 535 ? 1.490 -11.480 17.824 1.00 89.25 535 GLN A CA 1
ATOM 3960 C C . GLN A 1 535 ? 1.830 -12.534 16.757 1.00 89.25 535 GLN A C 1
ATOM 3962 O O . GLN A 1 535 ? 1.462 -12.362 15.598 1.00 89.25 535 GLN A O 1
ATOM 3967 N N . GLU A 1 536 ? 2.489 -13.632 17.141 1.00 88.19 536 GLU A N 1
ATOM 3968 C CA . GLU A 1 536 ? 2.850 -14.709 16.206 1.00 88.19 536 GLU A CA 1
ATOM 3969 C C . GLU A 1 536 ? 1.613 -15.448 15.679 1.00 88.19 536 GLU A C 1
ATOM 3971 O O . GLU A 1 536 ? 1.487 -15.646 14.472 1.00 88.19 536 GLU A O 1
ATOM 3976 N N . THR A 1 537 ? 0.664 -15.789 16.556 1.00 90.38 537 THR A N 1
ATOM 3977 C CA . THR A 1 537 ? -0.594 -16.454 16.180 1.00 90.38 537 THR A CA 1
ATOM 3978 C C . THR A 1 537 ? -1.449 -15.569 15.274 1.00 90.38 537 THR A C 1
ATOM 3980 O O . THR A 1 537 ? -1.959 -16.031 14.257 1.00 90.38 537 THR A O 1
ATOM 3983 N N . LEU A 1 538 ? -1.573 -14.276 15.590 1.00 89.88 538 LEU A N 1
ATOM 3984 C CA . LEU A 1 538 ? -2.308 -13.315 14.767 1.00 89.88 538 LEU A CA 1
ATOM 3985 C C . LEU A 1 538 ? -1.686 -13.180 13.376 1.00 89.88 538 LEU A C 1
ATOM 3987 O O . LEU A 1 538 ? -2.418 -13.173 12.386 1.00 89.88 538 LEU A O 1
ATOM 3991 N N . ALA A 1 539 ? -0.357 -13.138 13.284 1.00 84.62 539 ALA A N 1
ATOM 3992 C CA . ALA A 1 539 ? 0.338 -13.085 12.006 1.00 84.62 539 ALA A CA 1
ATOM 3993 C C . ALA A 1 539 ? 0.136 -14.380 11.198 1.00 84.62 539 ALA A C 1
ATOM 3995 O O . ALA A 1 539 ? -0.221 -14.321 10.026 1.00 84.62 539 ALA A O 1
ATOM 3996 N N . GLN A 1 540 ? 0.286 -15.552 11.816 1.00 80.62 540 GLN A N 1
ATOM 3997 C CA . GLN A 1 540 ? 0.228 -16.835 11.105 1.00 80.62 540 GLN A CA 1
ATOM 3998 C C . GLN A 1 540 ? -1.197 -17.273 10.740 1.00 80.62 540 GLN A C 1
ATOM 4000 O O . GLN A 1 540 ? -1.446 -17.666 9.601 1.00 80.62 540 GLN A O 1
ATOM 4005 N N . GLU A 1 541 ? -2.140 -17.211 11.682 1.00 85.19 541 GLU A N 1
ATOM 4006 C CA . GLU A 1 541 ? -3.491 -17.764 11.508 1.00 85.19 541 GLU A CA 1
ATOM 4007 C C . GLU A 1 541 ? -4.475 -16.735 10.944 1.00 85.19 541 GLU A C 1
ATOM 4009 O O . GLU A 1 541 ? -5.349 -17.063 10.137 1.00 85.19 541 GLU A O 1
ATOM 4014 N N . HIS A 1 542 ? -4.322 -15.468 11.335 1.00 81.38 542 HIS A N 1
ATOM 4015 C CA . HIS A 1 542 ? -5.234 -14.394 10.937 1.00 81.38 542 HIS A CA 1
ATOM 4016 C C . HIS A 1 542 ? -4.628 -13.445 9.900 1.00 81.38 542 HIS A C 1
ATOM 4018 O O . HIS A 1 542 ? -5.351 -12.650 9.290 1.00 81.38 542 HIS A O 1
ATOM 4024 N N . GLY A 1 543 ? -3.320 -13.543 9.651 1.00 79.69 543 GLY A N 1
ATOM 4025 C CA . GLY A 1 543 ? -2.581 -12.624 8.801 1.00 79.69 543 GLY A CA 1
ATOM 4026 C C . GLY A 1 543 ? -2.644 -11.180 9.289 1.00 79.69 543 GLY A C 1
ATOM 4027 O O . GLY A 1 543 ? -2.719 -10.291 8.458 1.00 79.69 543 GLY A O 1
ATOM 4028 N N . ILE A 1 544 ? -2.691 -10.926 10.593 1.00 87.75 544 ILE A N 1
ATOM 4029 C CA . ILE A 1 544 ? -2.761 -9.576 11.165 1.00 87.75 544 ILE A CA 1
ATOM 4030 C C . ILE A 1 544 ? -1.502 -9.335 11.990 1.00 87.75 544 ILE A C 1
ATOM 4032 O O . ILE A 1 544 ? -1.153 -10.142 12.847 1.00 87.75 544 ILE A O 1
ATOM 4036 N N . GLN A 1 545 ? -0.851 -8.201 11.764 1.00 89.81 545 GLN A N 1
ATOM 4037 C CA . GLN A 1 545 ? 0.302 -7.759 12.526 1.00 89.81 545 GLN A CA 1
ATOM 4038 C C . GLN A 1 545 ? -0.039 -6.460 13.258 1.00 89.81 545 GLN A C 1
ATOM 4040 O O . GLN A 1 545 ? -0.260 -5.415 12.653 1.00 89.81 545 GLN A O 1
ATOM 4045 N N . LEU A 1 546 ? -0.103 -6.536 14.587 1.00 93.50 546 LEU A N 1
ATOM 4046 C CA . LEU A 1 546 ? -0.415 -5.394 15.443 1.00 93.50 546 LEU A CA 1
ATOM 4047 C C . LEU A 1 546 ? 0.888 -4.711 15.873 1.00 93.50 546 LEU A C 1
ATOM 4049 O O . LEU A 1 546 ? 1.672 -5.281 16.633 1.00 93.50 546 LEU A O 1
ATOM 4053 N N . ASN A 1 547 ? 1.111 -3.491 15.391 1.00 93.56 547 ASN A N 1
ATOM 4054 C CA . ASN A 1 547 ? 2.322 -2.714 15.628 1.00 93.56 547 ASN A CA 1
ATOM 4055 C C . ASN A 1 547 ? 2.023 -1.608 16.651 1.00 93.56 547 ASN A C 1
ATOM 4057 O O . ASN A 1 547 ? 1.295 -0.660 16.360 1.00 93.56 547 ASN A O 1
ATOM 4061 N N . LEU A 1 548 ? 2.586 -1.703 17.859 1.00 97.19 548 LEU A N 1
ATOM 4062 C CA . LEU A 1 548 ? 2.540 -0.605 18.829 1.00 97.19 548 LEU A CA 1
ATOM 4063 C C . LEU A 1 548 ? 3.460 0.516 18.340 1.00 97.19 548 LEU A C 1
ATOM 4065 O O . LEU A 1 548 ? 4.671 0.352 18.382 1.00 97.19 548 LEU A O 1
ATOM 4069 N N . VAL A 1 549 ? 2.915 1.645 17.896 1.00 97.19 549 VAL A N 1
ATOM 4070 C CA . VAL A 1 549 ? 3.705 2.779 17.368 1.00 97.19 549 VAL A CA 1
ATOM 4071 C C . VAL A 1 549 ? 3.708 3.971 18.312 1.00 97.19 549 VAL A C 1
ATOM 4073 O O . VAL A 1 549 ? 4.578 4.831 18.226 1.00 97.19 549 VAL A O 1
ATOM 4076 N N . GLY A 1 550 ? 2.773 4.019 19.261 1.00 96.56 550 GLY A N 1
ATOM 4077 C CA . GLY A 1 550 ? 2.776 5.040 20.294 1.00 96.56 550 GLY A CA 1
ATOM 4078 C C . GLY A 1 550 ? 2.149 4.583 21.600 1.00 96.56 550 GLY A C 1
ATOM 4079 O O . GLY A 1 550 ? 1.243 3.749 21.624 1.00 96.56 550 GLY A O 1
ATOM 4080 N N . LEU A 1 551 ? 2.635 5.158 22.693 1.00 96.75 551 LEU A N 1
ATOM 4081 C CA . LEU A 1 551 ? 2.165 4.909 24.045 1.00 96.75 551 LEU A CA 1
ATOM 4082 C C . LEU A 1 551 ? 2.177 6.217 24.836 1.00 96.75 551 LEU A C 1
ATOM 4084 O O . LEU A 1 551 ? 3.195 6.906 24.871 1.00 96.75 551 LEU A O 1
ATOM 4088 N N . ALA A 1 552 ? 1.067 6.557 25.484 1.00 95.25 552 ALA A N 1
ATOM 4089 C CA . ALA A 1 552 ? 0.964 7.774 26.284 1.00 95.25 552 ALA A CA 1
ATOM 4090 C C . ALA A 1 552 ? 0.290 7.524 27.636 1.00 95.25 552 ALA A C 1
ATOM 4092 O O . ALA A 1 552 ? -0.627 6.712 27.747 1.00 95.25 552 ALA A O 1
ATOM 4093 N N . ASP A 1 553 ? 0.711 8.262 28.658 1.00 92.06 553 ASP A N 1
ATOM 4094 C CA . ASP A 1 553 ? 0.019 8.391 29.940 1.00 92.06 553 ASP A CA 1
ATOM 4095 C C . ASP A 1 553 ? -0.160 9.876 30.311 1.00 92.06 553 ASP A C 1
ATOM 4097 O O . ASP A 1 553 ? 0.022 10.766 29.481 1.00 92.06 553 ASP A O 1
ATOM 4101 N N . SER A 1 554 ? -0.560 10.167 31.552 1.00 89.31 554 SER A N 1
ATOM 4102 C CA . SER A 1 554 ? -0.775 11.543 32.017 1.00 89.31 554 SER A CA 1
ATOM 4103 C C . SER A 1 554 ? 0.499 12.397 32.100 1.00 89.31 554 SER A C 1
ATOM 4105 O O . SER A 1 554 ? 0.394 13.601 32.306 1.00 89.31 554 SER A O 1
ATOM 4107 N N . ARG A 1 555 ? 1.689 11.793 32.017 1.00 90.81 555 ARG A N 1
ATOM 4108 C CA . ARG A 1 555 ? 2.999 12.438 32.199 1.00 90.81 555 ARG A CA 1
ATOM 4109 C C . ARG A 1 555 ? 3.938 12.246 31.012 1.00 90.81 555 ARG A C 1
ATOM 4111 O O . ARG A 1 555 ? 4.728 13.144 30.735 1.00 90.81 555 ARG A O 1
ATOM 4118 N N . ARG A 1 556 ? 3.874 11.119 30.301 1.00 94.88 556 ARG A N 1
ATOM 4119 C CA . ARG A 1 556 ? 4.835 10.734 29.255 1.00 94.88 556 ARG A CA 1
ATOM 4120 C C . ARG A 1 556 ? 4.148 10.339 27.955 1.00 94.88 556 ARG A C 1
ATOM 4122 O O . ARG A 1 556 ? 3.036 9.817 27.952 1.00 94.88 556 ARG A O 1
ATOM 4129 N N . VAL A 1 557 ? 4.840 10.586 26.846 1.00 94.88 557 VAL A N 1
ATOM 4130 C CA . VAL A 1 557 ? 4.411 10.231 25.491 1.00 94.88 557 VAL A CA 1
ATOM 4131 C C . VAL A 1 557 ? 5.604 9.654 24.744 1.00 94.88 557 VAL A C 1
ATOM 4133 O O . VAL A 1 557 ? 6.631 10.310 24.618 1.00 94.88 557 VAL A O 1
ATOM 4136 N N . LEU A 1 558 ? 5.456 8.443 24.225 1.00 95.12 558 LEU A N 1
ATOM 4137 C CA . LEU A 1 558 ? 6.429 7.760 23.386 1.00 95.12 558 LEU A CA 1
ATOM 4138 C C . LEU A 1 558 ? 5.790 7.489 22.023 1.00 95.12 558 LEU A C 1
ATOM 4140 O O . LEU A 1 558 ? 4.675 6.977 21.961 1.00 95.12 558 LEU A O 1
ATOM 4144 N N . PHE A 1 559 ? 6.495 7.803 20.939 1.00 95.25 559 PHE A N 1
ATOM 4145 C CA . PHE A 1 559 ? 6.033 7.541 19.578 1.00 95.25 559 PHE A CA 1
ATOM 4146 C C . PHE A 1 559 ? 7.213 7.155 18.681 1.00 95.25 559 PHE A C 1
ATOM 4148 O O . PHE A 1 559 ? 8.247 7.819 18.702 1.00 95.25 559 PHE A O 1
ATOM 4155 N N . SER A 1 560 ? 7.061 6.081 17.910 1.00 94.38 560 SER A N 1
ATOM 4156 C CA . SER A 1 560 ? 8.027 5.582 16.928 1.00 94.38 560 SER A CA 1
ATOM 4157 C C . SER A 1 560 ? 7.260 4.951 15.759 1.00 94.38 560 SER A C 1
ATOM 4159 O O . SER A 1 560 ? 6.620 3.914 15.955 1.00 94.38 560 SER A O 1
ATOM 4161 N N . PRO A 1 561 ? 7.308 5.556 14.554 1.00 83.88 561 PRO A N 1
ATOM 4162 C CA . PRO A 1 561 ? 6.725 4.994 13.331 1.00 83.88 561 PRO A CA 1
ATOM 4163 C C . PRO A 1 561 ? 7.178 3.562 13.021 1.00 83.88 561 PRO A C 1
ATOM 4165 O O . PRO A 1 561 ? 6.414 2.781 12.467 1.00 83.88 561 PRO A O 1
ATOM 4168 N N . GLU A 1 562 ? 8.409 3.222 13.400 1.00 84.44 562 GLU A N 1
ATOM 4169 C CA . GLU A 1 562 ? 9.054 1.926 13.172 1.00 84.44 562 GLU A CA 1
ATOM 4170 C C . GLU A 1 562 ? 8.581 0.845 14.159 1.00 84.44 562 GLU A C 1
ATOM 4172 O O . GLU A 1 562 ? 8.876 -0.337 13.987 1.00 84.44 562 GLU A O 1
ATOM 4177 N N . GLY A 1 563 ? 7.847 1.245 15.200 1.00 91.12 563 GLY A N 1
ATOM 4178 C CA . GLY A 1 563 ? 7.315 0.363 16.225 1.00 91.12 563 GLY A CA 1
ATOM 4179 C C . GLY A 1 563 ? 8.113 0.358 17.532 1.00 91.12 563 GLY A C 1
ATOM 4180 O O . GLY A 1 563 ? 9.337 0.483 17.599 1.00 91.12 563 GLY A O 1
ATOM 4181 N N . ILE A 1 564 ? 7.380 0.168 18.623 1.00 94.75 564 ILE A N 1
ATOM 4182 C CA . ILE A 1 564 ? 7.868 0.043 19.991 1.00 94.75 564 ILE A CA 1
ATOM 4183 C C . ILE A 1 564 ? 7.873 -1.452 20.338 1.00 94.75 564 ILE A C 1
ATOM 4185 O O . ILE A 1 564 ? 6.809 -2.078 20.363 1.00 94.75 564 ILE A O 1
ATOM 4189 N N . PRO A 1 565 ? 9.036 -2.054 20.648 1.00 93.62 565 PRO A N 1
ATOM 4190 C CA . PRO A 1 565 ? 9.106 -3.466 21.001 1.00 93.62 565 PRO A CA 1
ATOM 4191 C C . PRO A 1 565 ? 8.238 -3.796 22.221 1.00 93.62 565 PRO A C 1
ATOM 4193 O O . PRO A 1 565 ? 8.475 -3.292 23.319 1.00 93.62 565 PRO A O 1
ATOM 4196 N N . LEU A 1 566 ? 7.282 -4.717 22.058 1.00 92.94 566 LEU A N 1
ATOM 4197 C CA . LEU A 1 566 ? 6.338 -5.122 23.113 1.00 92.94 566 LEU A CA 1
ATOM 4198 C C . LEU A 1 566 ? 7.011 -5.770 24.335 1.00 92.94 566 LEU A C 1
ATOM 4200 O O . LEU A 1 566 ? 6.415 -5.841 25.403 1.00 92.94 566 LEU A O 1
ATOM 4204 N N . LYS A 1 567 ? 8.256 -6.240 24.213 1.00 91.94 567 LYS A N 1
ATOM 4205 C CA . LYS A 1 567 ? 9.035 -6.740 25.359 1.00 91.94 567 LYS A CA 1
ATOM 4206 C C . LYS A 1 567 ? 9.667 -5.624 26.196 1.00 91.94 567 LYS A C 1
ATOM 4208 O O . LYS A 1 567 ? 10.021 -5.891 27.332 1.00 91.94 567 LYS A O 1
ATOM 4213 N N . GLN A 1 568 ? 9.830 -4.425 25.630 1.00 91.12 568 GLN A N 1
ATOM 4214 C CA . GLN A 1 568 ? 10.615 -3.327 26.213 1.00 91.12 568 GLN A CA 1
ATOM 4215 C C . GLN A 1 568 ? 9.816 -2.022 26.358 1.00 91.12 568 GLN A C 1
ATOM 4217 O O . GLN A 1 568 ? 10.383 -0.940 26.515 1.00 91.12 568 GLN A O 1
ATOM 4222 N N . TRP A 1 569 ? 8.488 -2.075 26.215 1.00 93.62 569 TRP A N 1
ATOM 4223 C CA . TRP A 1 569 ? 7.680 -0.855 26.194 1.00 93.62 569 TRP A CA 1
ATOM 4224 C C . TRP A 1 569 ? 7.742 -0.105 27.532 1.00 93.62 569 TRP A C 1
ATOM 4226 O O . TRP A 1 569 ? 7.723 1.125 27.519 1.00 93.62 569 TRP A O 1
ATOM 4236 N N . ARG A 1 570 ? 7.855 -0.828 28.663 1.00 93.81 570 ARG A N 1
ATOM 4237 C CA . ARG A 1 570 ? 7.936 -0.240 30.011 1.00 93.81 570 ARG A CA 1
ATOM 4238 C C . ARG A 1 570 ? 9.217 0.553 30.196 1.00 93.81 570 ARG A C 1
ATOM 4240 O O . ARG A 1 570 ? 9.138 1.737 30.504 1.00 93.81 570 ARG A O 1
ATOM 4247 N N . GLU A 1 571 ? 10.378 -0.055 29.943 1.00 93.81 571 GLU A N 1
ATOM 4248 C CA . GLU A 1 571 ? 11.648 0.657 30.113 1.00 93.81 571 GLU A CA 1
ATOM 4249 C C . GLU A 1 571 ? 11.731 1.851 29.154 1.00 93.81 571 GLU A C 1
ATOM 4251 O O . GLU A 1 571 ? 12.198 2.928 29.525 1.00 93.81 571 GLU A O 1
ATOM 4256 N N . ARG A 1 572 ? 11.215 1.697 27.925 1.00 93.19 572 ARG A N 1
ATOM 4257 C CA . ARG A 1 572 ? 11.205 2.782 26.939 1.00 93.19 572 ARG A CA 1
ATOM 4258 C C . ARG A 1 572 ? 10.345 3.958 27.375 1.00 93.19 572 ARG A C 1
ATOM 4260 O O . ARG A 1 572 ? 10.844 5.076 27.331 1.00 93.19 572 ARG A O 1
ATOM 4267 N N . ILE A 1 573 ? 9.098 3.750 27.809 1.00 93.12 573 ILE A N 1
ATOM 4268 C CA . ILE A 1 573 ? 8.261 4.880 28.244 1.00 93.12 573 ILE A CA 1
ATOM 4269 C C . ILE A 1 573 ? 8.792 5.521 29.528 1.00 93.12 573 ILE A C 1
ATOM 4271 O O . ILE A 1 573 ? 8.682 6.731 29.686 1.00 93.12 573 ILE A O 1
ATOM 4275 N N . GLU A 1 574 ? 9.419 4.750 30.420 1.00 92.38 574 GLU A N 1
ATOM 4276 C CA . GLU A 1 574 ? 10.048 5.280 31.634 1.00 92.38 574 GLU A CA 1
ATOM 4277 C C . GLU A 1 574 ? 11.302 6.115 31.361 1.00 92.38 574 GLU A C 1
ATOM 4279 O O . GLU A 1 574 ? 11.592 7.035 32.125 1.00 92.38 574 GLU A O 1
ATOM 4284 N N . SER A 1 575 ? 12.005 5.842 30.259 1.00 91.81 575 SER A N 1
ATOM 4285 C CA . SER A 1 575 ? 13.185 6.606 29.838 1.00 91.81 575 SER A CA 1
ATOM 4286 C C . SER A 1 575 ? 12.870 7.964 29.197 1.00 91.81 575 SER A C 1
ATOM 4288 O O . SER A 1 575 ? 13.766 8.798 29.061 1.00 91.81 575 SER A O 1
ATOM 4290 N N . VAL A 1 576 ? 11.616 8.208 28.797 1.00 91.75 576 VAL A N 1
ATOM 4291 C CA . VAL A 1 576 ? 11.206 9.470 28.165 1.00 91.75 576 VAL A CA 1
ATOM 4292 C C . VAL A 1 576 ? 10.953 10.538 29.241 1.00 91.75 576 VAL A C 1
ATOM 4294 O O . VAL A 1 576 ? 10.291 10.245 30.243 1.00 91.75 576 VAL A O 1
ATOM 4297 N N . PRO A 1 577 ? 11.434 11.785 29.060 1.00 89.25 577 PRO A N 1
ATOM 4298 C CA . PRO A 1 577 ? 11.139 12.876 29.985 1.00 89.25 577 PRO A CA 1
ATOM 4299 C C . PRO A 1 577 ? 9.632 13.137 30.100 1.00 89.25 577 PRO A C 1
ATOM 4301 O O . PRO A 1 577 ? 8.866 12.938 29.156 1.00 89.25 577 PRO A O 1
ATOM 4304 N N . GLU A 1 578 ? 9.202 13.615 31.269 1.00 90.75 578 GLU A N 1
ATOM 4305 C CA . GLU A 1 578 ? 7.820 14.061 31.441 1.00 90.75 578 GLU A CA 1
ATOM 4306 C C . GLU A 1 578 ? 7.544 15.278 30.542 1.00 90.75 578 GLU A C 1
ATOM 4308 O O . GLU A 1 578 ? 8.346 16.205 30.445 1.00 90.75 578 GLU A O 1
ATOM 4313 N N . GLY A 1 579 ? 6.408 15.247 29.853 1.00 84.00 579 GLY A N 1
ATOM 4314 C CA . GLY A 1 579 ? 6.037 16.233 28.836 1.00 84.00 579 GLY A CA 1
ATOM 4315 C C . GLY A 1 579 ? 4.700 15.952 28.148 1.00 84.00 579 GLY A C 1
ATOM 4316 O O . GLY A 1 579 ? 4.356 16.624 27.175 1.00 84.00 579 GLY A O 1
ATOM 4317 N N . ALA A 1 580 ? 3.933 14.965 28.624 1.00 84.62 580 ALA A N 1
ATOM 4318 C CA . ALA A 1 580 ? 2.601 14.705 28.101 1.00 84.62 580 ALA A CA 1
ATOM 4319 C C . ALA A 1 580 ? 1.679 15.894 28.363 1.00 84.62 580 ALA A C 1
ATOM 4321 O O . ALA A 1 580 ? 1.578 16.413 29.473 1.00 84.62 580 ALA A O 1
ATOM 4322 N N . SER A 1 581 ? 0.958 16.293 27.325 1.00 85.94 581 SER A N 1
ATOM 4323 C CA . SER A 1 581 ? -0.140 17.246 27.415 1.00 85.94 581 SER A CA 1
ATOM 4324 C C . SER A 1 581 ? -1.140 16.959 26.292 1.00 85.94 581 SER A C 1
ATOM 4326 O O . SER A 1 581 ? -0.761 16.336 25.293 1.00 85.94 581 SER A O 1
ATOM 4328 N N . PRO A 1 582 ? -2.405 17.408 26.402 1.00 83.56 582 PRO A N 1
ATOM 4329 C CA . PRO A 1 582 ? -3.384 17.206 25.337 1.00 83.56 582 PRO A CA 1
ATOM 4330 C C . PRO A 1 582 ? -2.912 17.703 23.954 1.00 83.56 582 PRO A C 1
ATOM 4332 O O . PRO A 1 582 ? -3.087 16.956 22.992 1.00 83.56 582 PRO A O 1
ATOM 4335 N N . PRO A 1 583 ? -2.249 18.875 23.815 1.00 87.44 583 PRO A N 1
ATOM 4336 C CA . PRO A 1 583 ? -1.677 19.299 22.533 1.00 87.44 583 PRO A CA 1
ATOM 4337 C C . PRO A 1 583 ? -0.588 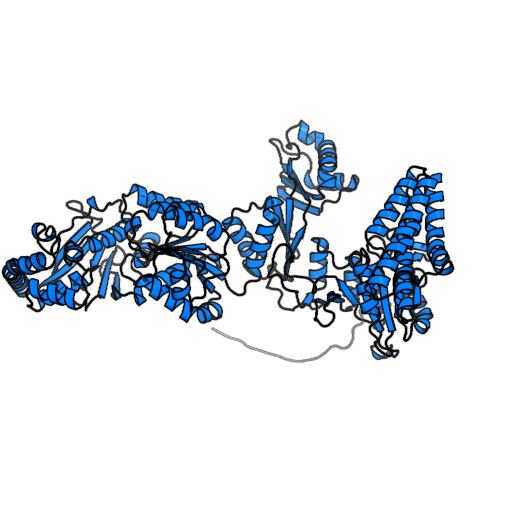18.359 22.000 1.00 87.44 583 PRO A C 1
ATOM 4339 O O . PRO A 1 583 ? -0.548 18.095 20.803 1.00 87.44 583 PRO A O 1
ATOM 4342 N N . VAL A 1 584 ? 0.270 17.820 22.875 1.00 88.88 584 VAL A N 1
ATOM 4343 C CA . VAL A 1 584 ? 1.342 16.887 22.480 1.00 88.88 584 VAL A CA 1
ATOM 4344 C C . VAL A 1 584 ? 0.763 15.564 21.980 1.00 88.88 584 VAL A C 1
ATOM 4346 O O . VAL A 1 584 ? 1.180 15.076 20.936 1.00 88.88 584 VAL A O 1
ATOM 4349 N N . VAL A 1 585 ? -0.231 15.003 22.676 1.00 90.31 585 VAL A N 1
ATOM 4350 C CA . VAL A 1 585 ? -0.906 13.769 22.234 1.00 90.31 585 VAL A CA 1
ATOM 4351 C C . VAL A 1 585 ? -1.661 14.002 20.924 1.00 90.31 585 VAL A C 1
ATOM 4353 O O . VAL A 1 585 ? -1.593 13.174 20.020 1.00 90.31 585 VAL A O 1
ATOM 4356 N N . ARG A 1 586 ? -2.330 15.152 20.785 1.00 92.56 586 ARG A N 1
ATOM 4357 C CA . ARG A 1 586 ? -3.027 15.555 19.556 1.00 92.56 586 ARG A CA 1
ATOM 4358 C C . ARG A 1 586 ? -2.073 15.668 18.362 1.00 92.56 586 ARG A C 1
ATOM 4360 O O . ARG A 1 586 ? -2.394 15.184 17.282 1.00 92.56 586 ARG A O 1
ATOM 4367 N N . ALA A 1 587 ? -0.871 16.208 18.565 1.00 92.75 587 ALA A N 1
ATOM 4368 C CA . ALA A 1 587 ? 0.144 16.310 17.517 1.00 92.75 587 ALA A CA 1
ATOM 4369 C C . ALA A 1 587 ? 0.605 14.945 16.964 1.00 92.75 587 ALA A C 1
ATOM 4371 O O . ALA A 1 587 ? 1.101 14.889 15.839 1.00 92.75 587 ALA A O 1
ATOM 4372 N N . LEU A 1 588 ? 0.410 13.841 17.700 1.00 94.44 588 LEU A N 1
ATOM 4373 C CA . LEU A 1 588 ? 0.729 12.491 17.220 1.00 94.44 588 LEU A CA 1
ATOM 4374 C C . LEU A 1 588 ? -0.242 11.959 16.161 1.00 94.44 588 LEU A C 1
ATOM 4376 O O . LEU A 1 588 ? 0.092 10.992 15.477 1.00 94.44 588 LEU A O 1
ATOM 4380 N N . LEU A 1 589 ? -1.422 12.563 15.994 1.00 94.00 589 LEU A N 1
ATOM 4381 C CA . LEU A 1 589 ? -2.393 12.113 14.993 1.00 94.00 589 LEU A CA 1
ATOM 4382 C C . LEU A 1 589 ? -1.853 12.281 13.560 1.00 94.00 589 LEU A C 1
ATOM 4384 O O . LEU A 1 589 ? -2.077 11.419 12.715 1.00 94.00 589 LEU A O 1
ATOM 4388 N N . GLU A 1 590 ? -1.076 13.334 13.291 1.00 89.25 590 GLU A N 1
ATOM 4389 C CA . GLU A 1 590 ? -0.502 13.599 11.963 1.00 89.25 590 GLU A CA 1
ATOM 4390 C C . GLU A 1 590 ? 0.525 12.546 11.501 1.00 89.25 590 GLU A C 1
ATOM 4392 O O . GLU A 1 590 ? 0.417 12.065 10.370 1.00 89.25 590 GLU A O 1
ATOM 4397 N N . PRO A 1 591 ? 1.530 12.151 12.304 1.00 86.81 591 PRO A N 1
ATOM 4398 C CA . PRO A 1 591 ? 2.391 11.042 11.919 1.00 86.81 591 PRO A CA 1
ATOM 4399 C C . PRO A 1 591 ? 1.653 9.696 11.964 1.00 86.81 591 PRO A C 1
ATOM 4401 O O . PRO A 1 591 ? 1.905 8.861 11.099 1.00 86.81 591 PRO A O 1
ATOM 4404 N N . LEU A 1 592 ? 0.709 9.490 12.894 1.00 90.38 592 LEU A N 1
ATOM 4405 C CA . LEU A 1 592 ? -0.064 8.246 12.987 1.00 90.38 592 LEU A CA 1
ATOM 4406 C C . LEU A 1 592 ? -0.904 7.984 11.730 1.00 90.38 592 LEU A C 1
ATOM 4408 O O . LEU A 1 592 ? -0.891 6.866 11.227 1.00 90.38 592 LEU A O 1
ATOM 4412 N N . ARG A 1 593 ? -1.586 8.995 11.169 1.00 85.88 593 ARG A N 1
ATOM 4413 C CA . ARG A 1 593 ? -2.436 8.814 9.973 1.00 85.88 593 ARG A CA 1
ATOM 4414 C C . ARG A 1 593 ? -1.687 8.367 8.713 1.00 85.88 593 ARG A C 1
ATOM 4416 O O . ARG A 1 593 ? -2.319 7.998 7.730 1.00 85.88 593 ARG A O 1
ATOM 4423 N N . ARG A 1 594 ? -0.352 8.448 8.708 1.00 81.38 594 ARG A N 1
ATOM 4424 C CA . ARG A 1 594 ? 0.504 8.028 7.585 1.00 81.38 594 ARG A CA 1
ATOM 4425 C C . ARG A 1 594 ? 0.899 6.554 7.665 1.00 81.38 594 ARG A C 1
ATOM 4427 O O . ARG A 1 594 ? 1.565 6.069 6.754 1.00 81.38 594 ARG A O 1
ATOM 4434 N N . LEU A 1 595 ? 0.532 5.874 8.750 1.00 81.19 595 LEU A N 1
ATOM 4435 C CA . LEU A 1 595 ? 0.868 4.480 9.003 1.00 81.19 595 LEU A CA 1
ATOM 4436 C C . LEU A 1 595 ? -0.277 3.541 8.583 1.00 81.19 595 LEU A C 1
ATOM 4438 O O . LEU A 1 595 ? -1.422 3.990 8.470 1.00 81.19 595 LEU A O 1
ATOM 4442 N N . PRO A 1 596 ? 0.005 2.247 8.342 1.00 79.38 596 PRO A N 1
ATOM 4443 C CA . PRO A 1 596 ? -1.017 1.260 8.001 1.00 79.38 596 PRO A CA 1
ATOM 4444 C C . PRO A 1 596 ? -2.099 1.128 9.081 1.00 79.38 596 PRO A C 1
ATOM 4446 O O . PRO A 1 596 ? -1.791 1.015 10.267 1.00 79.38 596 PRO A O 1
ATOM 4449 N N . VAL A 1 597 ? -3.367 1.151 8.653 1.00 85.94 597 VAL A N 1
ATOM 4450 C CA . VAL A 1 597 ? -4.578 1.013 9.490 1.00 85.94 597 VAL A CA 1
ATOM 4451 C C . VAL A 1 597 ? -4.418 1.685 10.868 1.00 85.94 597 VAL A C 1
ATOM 4453 O O . VAL A 1 597 ? -4.269 1.008 11.887 1.00 85.94 597 VAL A O 1
ATOM 4456 N N . PRO A 1 598 ? -4.410 3.027 10.924 1.00 93.50 598 PRO A N 1
ATOM 4457 C CA . PRO A 1 598 ? -4.099 3.740 12.154 1.00 93.50 598 PRO A CA 1
ATOM 4458 C C . PRO A 1 598 ? -5.263 3.665 13.151 1.00 93.50 598 PRO A C 1
ATOM 4460 O O . PRO A 1 598 ? -6.395 4.048 12.835 1.00 93.50 598 PRO A O 1
ATOM 4463 N N . VAL A 1 599 ? -4.983 3.210 14.377 1.00 98.19 599 VAL A N 1
ATOM 4464 C CA . VAL A 1 599 ? -5.969 3.069 15.460 1.00 98.19 599 VAL A CA 1
ATOM 4465 C C . VAL A 1 599 ? -5.502 3.791 16.724 1.00 98.19 599 VAL A C 1
ATOM 4467 O O . VAL A 1 599 ? -4.439 3.506 17.279 1.00 98.19 599 VAL A O 1
ATOM 4470 N N . LEU A 1 600 ? -6.345 4.696 17.218 1.00 98.50 600 LEU A N 1
ATOM 4471 C CA . LEU A 1 600 ? -6.242 5.280 18.548 1.00 98.50 600 LEU A CA 1
ATOM 4472 C C . LEU A 1 600 ? -6.973 4.383 19.553 1.00 98.50 600 LEU A C 1
ATOM 4474 O O . LEU A 1 600 ? -8.180 4.169 19.434 1.00 98.50 600 LEU A O 1
ATOM 4478 N N . VAL A 1 601 ? -6.255 3.884 20.554 1.00 98.50 601 VAL A N 1
ATOM 4479 C CA . VAL A 1 601 ? -6.798 3.005 21.594 1.00 98.50 601 VAL A CA 1
ATOM 4480 C C . VAL A 1 601 ? -6.827 3.752 22.924 1.00 98.50 601 VAL A C 1
ATOM 4482 O O . VAL A 1 601 ? -5.779 4.014 23.504 1.00 98.50 601 VAL A O 1
ATOM 4485 N N . ASP A 1 602 ? -8.012 4.097 23.426 1.00 97.75 602 ASP A N 1
ATOM 4486 C CA . ASP A 1 602 ? -8.173 4.788 24.709 1.00 97.75 602 ASP A CA 1
ATOM 4487 C C . ASP A 1 602 ? -8.523 3.815 25.841 1.00 97.75 602 ASP A C 1
ATOM 4489 O O . ASP A 1 602 ? -9.679 3.430 26.033 1.00 97.75 602 ASP A O 1
ATOM 4493 N N . CYS A 1 603 ? -7.505 3.458 26.623 1.00 96.31 603 CYS A N 1
ATOM 4494 C CA . CYS A 1 603 ? -7.605 2.661 27.843 1.00 96.31 603 CYS A CA 1
ATOM 4495 C C . CYS A 1 603 ? -7.589 3.530 29.118 1.00 96.31 603 CYS A C 1
ATOM 4497 O O . CYS A 1 603 ? -7.351 3.015 30.215 1.00 96.31 603 CYS A O 1
ATOM 4499 N N . THR A 1 604 ? -7.806 4.845 29.001 1.00 93.75 604 THR A N 1
ATOM 4500 C CA . THR A 1 604 ? -7.809 5.783 30.130 1.00 93.75 604 THR A CA 1
ATOM 4501 C C . THR A 1 604 ? -9.192 5.921 30.777 1.00 93.75 604 THR A C 1
ATOM 4503 O O . THR A 1 604 ? -10.218 5.484 30.256 1.00 93.75 604 THR A O 1
ATOM 4506 N N . ALA A 1 605 ? -9.223 6.595 31.928 1.00 89.81 605 ALA A N 1
ATOM 4507 C CA . ALA A 1 605 ? -10.437 7.162 32.516 1.00 89.81 605 ALA A CA 1
ATOM 4508 C C . ALA A 1 605 ? -10.431 8.704 32.433 1.00 89.81 605 ALA A C 1
ATOM 4510 O O . ALA A 1 605 ? -11.032 9.379 33.276 1.00 89.81 605 ALA A O 1
ATOM 4511 N N . ALA A 1 606 ? -9.712 9.284 31.464 1.00 90.75 606 ALA A N 1
ATOM 4512 C CA . ALA A 1 606 ? -9.540 10.729 31.340 1.00 90.75 606 ALA A CA 1
ATOM 4513 C C . ALA A 1 606 ? -10.816 11.421 30.827 1.00 90.75 606 ALA A C 1
ATOM 4515 O O . ALA A 1 606 ? -11.590 10.853 30.054 1.00 90.75 606 ALA A O 1
ATOM 4516 N N . SER A 1 607 ? -11.050 12.651 31.284 1.00 90.62 607 SER A N 1
ATOM 4517 C CA . SER A 1 607 ? -12.094 13.538 30.746 1.00 90.62 607 SER A CA 1
ATOM 4518 C C . SER A 1 607 ? -11.530 14.359 29.573 1.00 90.62 607 SER A C 1
ATOM 4520 O O . SER A 1 607 ? -10.318 14.549 29.511 1.00 90.62 607 SER A O 1
ATOM 4522 N N . GLY A 1 608 ? -12.377 14.878 28.676 1.00 90.62 608 GLY A N 1
ATOM 4523 C CA . GLY A 1 608 ? -11.937 15.746 27.570 1.00 90.62 608 GLY A CA 1
ATOM 4524 C C . GLY A 1 608 ? -11.429 15.007 26.325 1.00 90.62 608 GLY A C 1
ATOM 4525 O O . GLY A 1 608 ? -10.837 15.620 25.438 1.00 90.62 608 GLY A O 1
ATOM 4526 N N . MET A 1 609 ? -11.634 13.690 26.242 1.00 94.19 609 MET A N 1
ATOM 4527 C CA . MET A 1 609 ? -11.151 12.863 25.127 1.00 94.19 609 MET A CA 1
ATOM 4528 C C . MET A 1 609 ? -11.987 13.029 23.850 1.00 94.19 609 MET A C 1
ATOM 4530 O O . MET A 1 609 ? -11.518 12.716 22.758 1.00 94.19 609 MET A O 1
ATOM 4534 N N . GLU A 1 610 ? -13.204 13.561 23.964 1.00 95.12 610 GLU A N 1
ATOM 4535 C CA . GLU A 1 610 ? -14.127 13.795 22.854 1.00 95.12 610 GLU A CA 1
ATOM 4536 C C . GLU A 1 610 ? -13.525 14.645 21.723 1.00 95.12 610 GLU A C 1
ATOM 4538 O O . GLU A 1 610 ? -13.735 14.336 20.552 1.00 95.12 610 GLU A O 1
ATOM 4543 N N . GLU A 1 611 ? -12.738 15.680 22.030 1.00 94.50 611 GLU A N 1
ATOM 4544 C CA . GLU A 1 611 ? -12.086 16.491 20.995 1.00 94.50 611 GLU A CA 1
ATOM 4545 C C . GLU A 1 611 ? -11.002 15.717 20.248 1.00 94.50 611 GLU A C 1
ATOM 4547 O O . GLU A 1 611 ? -10.910 15.814 19.024 1.00 94.50 611 GLU A O 1
ATOM 4552 N N . LEU A 1 612 ? -10.216 14.918 20.976 1.00 96.19 612 LEU A N 1
ATOM 4553 C CA . LEU A 1 612 ? -9.176 14.087 20.383 1.00 96.19 612 LEU A CA 1
ATOM 4554 C C . LEU A 1 612 ? -9.789 13.048 19.438 1.00 96.19 612 LEU A C 1
ATOM 4556 O O . LEU A 1 612 ? -9.265 12.829 18.351 1.00 96.19 612 LEU A O 1
ATOM 4560 N N . TYR A 1 613 ? -10.919 12.445 19.817 1.00 97.69 613 TYR A N 1
ATOM 4561 C CA . TYR A 1 613 ? -11.617 11.479 18.967 1.00 97.69 613 TYR A CA 1
ATOM 4562 C C . TYR A 1 613 ? -12.133 12.132 17.682 1.00 97.69 613 TYR A C 1
ATOM 4564 O O . TYR A 1 613 ? -11.957 11.581 16.598 1.00 97.69 613 TYR A O 1
ATOM 4572 N N . LEU A 1 614 ? -12.734 13.324 17.777 1.00 97.44 614 LEU A N 1
ATOM 4573 C CA . LEU A 1 614 ? -13.213 14.064 16.603 1.00 97.44 614 LEU A CA 1
ATOM 4574 C C . LEU A 1 614 ? -12.079 14.375 15.622 1.00 97.44 614 LEU A C 1
ATOM 4576 O O . LEU A 1 614 ? -12.262 14.259 14.410 1.00 97.44 614 LEU A O 1
ATOM 4580 N N . GLU A 1 615 ? -10.914 14.763 16.133 1.00 96.38 615 GLU A N 1
ATOM 4581 C CA . GLU A 1 615 ? -9.735 15.040 15.314 1.00 96.38 615 GLU A CA 1
ATOM 4582 C C . GLU A 1 615 ? -9.113 13.773 14.724 1.00 96.38 615 GLU A C 1
ATOM 4584 O O . GLU A 1 615 ? -8.724 13.775 13.554 1.00 96.38 615 GLU A O 1
ATOM 4589 N N . ALA A 1 616 ? -9.100 12.675 15.484 1.00 96.50 616 ALA A N 1
ATOM 4590 C CA . ALA A 1 616 ? -8.676 11.369 14.998 1.00 96.50 616 ALA A CA 1
ATOM 4591 C C . ALA A 1 616 ? -9.542 10.927 13.808 1.00 96.50 616 ALA A C 1
ATOM 4593 O O . ALA A 1 616 ? -9.007 10.612 12.745 1.00 96.50 616 ALA A O 1
ATOM 4594 N N . PHE A 1 617 ? -10.872 11.009 13.926 1.00 96.50 617 PHE A N 1
ATOM 4595 C CA . PHE A 1 617 ? -11.776 10.643 12.834 1.00 96.50 617 PHE A CA 1
ATOM 4596 C C . PHE A 1 617 ? -11.554 11.487 11.575 1.00 96.50 617 PHE A C 1
ATOM 4598 O O . PHE A 1 617 ? -11.464 10.930 10.484 1.00 96.50 617 PHE A O 1
ATOM 4605 N N . ARG A 1 618 ? -11.417 12.813 11.717 1.00 92.31 618 ARG A N 1
ATOM 4606 C CA . ARG A 1 618 ? -11.131 13.727 10.591 1.00 92.31 618 ARG A CA 1
ATOM 4607 C C . ARG A 1 618 ? -9.770 13.469 9.947 1.00 92.31 618 ARG A C 1
ATOM 4609 O O . ARG A 1 618 ? -9.602 13.710 8.759 1.00 92.31 618 ARG A O 1
ATOM 4616 N N . SER A 1 619 ? -8.819 12.965 10.726 1.00 88.06 619 SER A N 1
ATOM 4617 C CA . SER A 1 619 ? -7.486 12.578 10.261 1.00 88.06 619 SER A CA 1
ATOM 4618 C C . SER A 1 619 ? -7.437 11.167 9.664 1.00 88.06 619 SER A C 1
ATOM 4620 O O . SER A 1 619 ? -6.351 10.685 9.358 1.00 88.06 619 SER A O 1
ATOM 4622 N N . GLY A 1 620 ? -8.576 10.482 9.499 1.00 86.31 620 GLY A N 1
ATOM 4623 C CA . GLY A 1 620 ? -8.612 9.130 8.937 1.00 86.31 620 GLY A CA 1
ATOM 4624 C C . GLY A 1 620 ? -8.168 8.033 9.912 1.00 86.31 620 GLY A C 1
ATOM 4625 O O . GLY A 1 620 ? -7.796 6.946 9.477 1.00 86.31 620 GLY A O 1
ATOM 4626 N N . ILE A 1 621 ? -8.264 8.270 11.223 1.00 94.56 621 ILE A N 1
ATOM 4627 C CA . ILE A 1 621 ? -7.844 7.340 12.282 1.00 94.56 621 ILE A CA 1
ATOM 4628 C C . ILE A 1 621 ? -9.075 6.680 12.923 1.00 94.56 621 ILE A C 1
ATOM 4630 O O . ILE A 1 621 ? -10.080 7.337 13.203 1.00 94.56 621 ILE A O 1
ATOM 4634 N N . HIS A 1 622 ? -9.009 5.366 13.150 1.00 97.38 622 HIS A N 1
ATOM 4635 C CA . HIS A 1 622 ? -10.046 4.610 13.861 1.00 97.38 622 HIS A CA 1
ATOM 4636 C C . HIS A 1 622 ? -9.909 4.787 15.380 1.00 97.38 622 HIS A C 1
ATOM 4638 O O . HIS A 1 622 ? -8.806 5.000 15.876 1.00 97.38 622 HIS A O 1
ATOM 4644 N N . VAL A 1 623 ? -11.002 4.655 16.138 1.00 98.44 623 VAL A N 1
ATOM 4645 C CA . VAL A 1 623 ? -10.971 4.773 17.607 1.00 98.44 623 VAL A CA 1
ATOM 4646 C C . VAL A 1 623 ? -11.546 3.520 18.261 1.00 98.44 623 VAL A C 1
ATOM 4648 O O . VAL A 1 623 ? -12.668 3.109 17.959 1.00 98.44 623 VAL A O 1
ATOM 4651 N N . VAL A 1 624 ? -10.791 2.946 19.196 1.00 98.44 624 VAL A N 1
ATOM 4652 C CA . VAL A 1 624 ? -11.244 1.896 20.118 1.00 98.44 624 VAL A CA 1
ATOM 4653 C C . VAL A 1 624 ? -11.146 2.440 21.539 1.00 98.44 624 VAL A C 1
ATOM 4655 O O . VAL A 1 624 ? -10.072 2.863 21.954 1.00 98.44 624 VAL A O 1
ATOM 4658 N N . ALA A 1 625 ? -12.242 2.457 22.296 1.00 96.56 625 ALA A N 1
ATOM 4659 C CA . ALA A 1 625 ? -12.279 3.098 23.609 1.00 96.56 625 ALA A CA 1
ATOM 4660 C C . ALA A 1 625 ? -12.843 2.184 24.704 1.00 96.56 625 ALA A C 1
ATOM 4662 O O . ALA A 1 625 ? -13.988 1.752 24.641 1.00 96.56 625 ALA A O 1
ATOM 4663 N N . ALA A 1 626 ? -12.076 1.987 25.777 1.00 95.31 626 ALA A N 1
ATOM 4664 C CA . ALA A 1 626 ? -12.579 1.490 27.060 1.00 95.31 626 ALA A CA 1
ATOM 4665 C C . ALA A 1 626 ? -13.073 2.631 27.976 1.00 95.31 626 ALA A C 1
ATOM 4667 O O . ALA A 1 626 ? -13.655 2.391 29.042 1.00 95.31 626 ALA A O 1
ATOM 4668 N N . ASN A 1 627 ? -12.855 3.882 27.565 1.00 94.81 627 ASN A N 1
ATOM 4669 C CA . ASN A 1 627 ? -13.263 5.074 28.290 1.00 94.81 627 ASN A CA 1
ATOM 4670 C C . ASN A 1 627 ? -14.761 5.378 28.097 1.00 94.81 627 ASN A C 1
ATOM 4672 O O . ASN A 1 627 ? -15.227 5.679 27.000 1.00 94.81 627 ASN A O 1
ATOM 4676 N N . LYS A 1 628 ? -15.521 5.356 29.198 1.00 93.94 628 LYS A N 1
ATOM 4677 C CA . LYS A 1 628 ? -16.971 5.632 29.217 1.00 93.94 628 LYS A CA 1
ATOM 4678 C C . LYS A 1 628 ? -17.308 7.122 29.127 1.00 93.94 628 LYS A C 1
ATOM 4680 O O . LYS A 1 628 ? -18.428 7.478 28.768 1.00 93.94 628 LYS A O 1
ATOM 4685 N N . LYS A 1 629 ? -16.390 8.013 29.523 1.00 94.25 629 LYS A N 1
ATOM 4686 C CA . LYS A 1 629 ? -16.702 9.440 29.692 1.00 94.25 629 LYS A CA 1
ATOM 4687 C C . LYS A 1 629 ? -17.154 10.096 28.379 1.00 94.25 629 LYS A C 1
ATOM 4689 O O . LYS A 1 629 ? -18.228 10.693 28.412 1.00 94.25 629 LYS A O 1
ATOM 4694 N N . PRO A 1 630 ? -16.469 9.911 27.231 1.00 94.69 630 PRO A N 1
ATOM 4695 C CA . PRO A 1 630 ? -16.908 10.486 25.953 1.00 94.69 630 PRO A CA 1
ATOM 4696 C C . PRO A 1 630 ? -18.311 10.042 25.524 1.00 94.69 630 PRO A C 1
ATOM 4698 O O . PRO A 1 630 ? -19.082 10.844 25.008 1.00 94.69 630 PRO A O 1
ATOM 4701 N N . LEU A 1 631 ? -18.682 8.789 25.810 1.00 94.31 631 LEU A N 1
ATOM 4702 C CA . LEU A 1 631 ? -19.991 8.216 25.466 1.00 94.31 631 LEU A CA 1
ATOM 4703 C C . LEU A 1 631 ? -21.143 8.749 26.325 1.00 94.31 631 LEU A C 1
ATOM 4705 O O . LEU A 1 631 ? -22.308 8.528 26.004 1.00 94.31 631 LEU A O 1
ATOM 4709 N N . THR A 1 632 ? -20.825 9.424 27.431 1.00 94.62 632 THR A N 1
ATOM 4710 C CA . THR A 1 632 ? -21.793 9.914 28.428 1.00 94.62 632 THR A CA 1
ATOM 4711 C C . THR A 1 632 ? -21.797 11.436 28.549 1.00 94.62 632 THR A C 1
ATOM 4713 O O . THR A 1 632 ? -22.443 11.977 29.442 1.00 94.62 632 THR A O 1
ATOM 4716 N N . GLN A 1 633 ? -21.110 12.128 27.633 1.00 94.62 633 GLN A N 1
ATOM 4717 C CA . GLN A 1 633 ? -21.208 13.579 27.453 1.00 94.62 633 GLN A CA 1
ATOM 4718 C C . GLN A 1 633 ? -22.632 13.997 27.032 1.00 94.62 633 GLN A C 1
ATOM 4720 O O . GLN A 1 633 ? -23.428 13.121 26.656 1.00 94.62 633 GLN A O 1
ATOM 4725 N N . PRO A 1 634 ? -22.972 15.303 27.071 1.00 94.25 634 PRO A N 1
ATOM 4726 C CA . PRO A 1 634 ? -24.249 15.805 26.563 1.00 94.25 634 PRO A CA 1
ATOM 4727 C C . PRO A 1 634 ? -24.588 15.244 25.177 1.00 94.25 634 PRO A C 1
ATOM 4729 O O . PRO A 1 634 ? -23.687 14.968 24.378 1.00 94.25 634 PRO A O 1
ATOM 4732 N N . LEU A 1 635 ? -25.883 15.051 24.908 1.00 92.69 635 LEU A N 1
ATOM 4733 C CA . LEU A 1 635 ? -26.376 14.353 23.713 1.00 92.69 635 LEU A CA 1
ATOM 4734 C C . LEU A 1 635 ? -25.752 14.883 22.408 1.00 92.69 635 LEU A C 1
ATOM 4736 O O . LEU A 1 635 ? -25.302 14.092 21.584 1.00 92.69 635 LEU A O 1
ATOM 4740 N N . GLU A 1 636 ? -25.613 16.203 22.277 1.00 94.75 636 GLU A N 1
ATOM 4741 C CA . GLU A 1 636 ? -25.002 16.870 21.118 1.00 94.75 636 GLU A CA 1
ATOM 4742 C C . GLU A 1 636 ? -23.560 16.407 20.843 1.00 94.75 636 GLU A C 1
ATOM 4744 O O . GLU A 1 636 ? -23.154 16.211 19.696 1.00 94.75 636 GLU A O 1
ATOM 4749 N N . VAL A 1 637 ? -22.760 16.203 21.896 1.00 94.69 637 VAL A N 1
ATOM 4750 C CA . VAL A 1 637 ? -21.365 15.750 21.772 1.00 94.69 637 VAL A CA 1
ATOM 4751 C C . VAL A 1 637 ? -21.320 14.293 21.317 1.00 94.69 637 VAL A C 1
ATOM 4753 O O . VAL A 1 637 ? -20.518 13.945 20.449 1.00 94.69 637 VAL A O 1
ATOM 4756 N N . TRP A 1 638 ? -22.199 13.454 21.867 1.00 92.50 638 TRP A N 1
ATOM 4757 C CA . TRP A 1 638 ? -22.351 12.055 21.467 1.00 92.50 638 TRP A CA 1
ATOM 4758 C C . TRP A 1 638 ? -22.755 11.921 19.992 1.00 92.50 638 TRP A C 1
ATOM 4760 O O . TRP A 1 638 ? -22.105 11.197 19.232 1.00 92.50 638 TRP A O 1
ATOM 4770 N N . GLU A 1 639 ? -23.773 12.666 19.561 1.00 94.12 639 GLU A N 1
ATOM 4771 C CA . GLU A 1 639 ? -24.214 12.694 18.166 1.00 94.12 639 GLU A CA 1
ATOM 4772 C C . GLU A 1 639 ? -23.094 13.166 17.238 1.00 94.12 639 GLU A C 1
ATOM 4774 O O . GLU A 1 639 ? -22.862 12.562 16.187 1.00 94.12 639 GLU A O 1
ATOM 4779 N N . ARG A 1 640 ? -22.339 14.195 17.650 1.00 96.69 640 ARG A N 1
ATOM 4780 C CA . ARG A 1 640 ? -21.189 14.715 16.901 1.00 96.69 640 ARG A CA 1
ATOM 4781 C C . ARG A 1 640 ? -20.068 13.688 16.755 1.00 96.69 640 ARG A C 1
ATOM 4783 O O . ARG A 1 640 ? -19.479 13.597 15.678 1.00 96.69 640 ARG A O 1
ATOM 4790 N N . LEU A 1 641 ? -19.763 12.911 17.796 1.00 96.62 641 LEU A N 1
ATOM 4791 C CA . LEU A 1 641 ? -18.777 11.824 17.726 1.00 96.62 641 LEU A CA 1
ATOM 4792 C C . LEU A 1 641 ? -19.196 10.769 16.697 1.00 96.62 641 LEU A C 1
ATOM 4794 O O . LEU A 1 641 ? -18.413 10.422 15.810 1.00 96.62 641 LEU A O 1
ATOM 4798 N N . ARG A 1 642 ? -20.449 10.305 16.772 1.00 94.44 642 ARG A N 1
ATOM 4799 C CA . ARG A 1 642 ? -20.982 9.270 15.878 1.00 94.44 642 ARG A CA 1
ATOM 4800 C C . ARG A 1 642 ? -21.062 9.747 14.428 1.00 94.44 642 ARG A C 1
ATOM 4802 O O . ARG A 1 642 ? -20.655 9.017 13.525 1.00 94.44 642 ARG A O 1
ATOM 4809 N N . SER A 1 643 ? -21.567 10.958 14.198 1.00 95.62 643 SER A N 1
ATOM 4810 C CA . SER A 1 643 ? -21.694 11.519 12.852 1.00 95.62 643 SER A CA 1
ATOM 4811 C C . SER A 1 643 ? -20.330 11.791 12.220 1.00 95.62 643 SER A C 1
ATOM 4813 O O . SER A 1 643 ? -20.130 11.457 11.056 1.00 95.62 643 SER A O 1
ATOM 4815 N N . THR A 1 644 ? -19.356 12.295 12.987 1.00 96.88 644 THR A N 1
ATOM 4816 C CA . THR A 1 644 ? -17.995 12.538 12.482 1.00 96.88 644 THR A CA 1
ATOM 4817 C C . THR A 1 644 ? -17.292 11.231 12.118 1.00 96.88 644 THR A C 1
ATOM 4819 O O . THR A 1 644 ? -16.689 11.155 11.048 1.00 96.88 644 THR A O 1
ATOM 4822 N N . ALA A 1 645 ? -17.399 10.192 12.953 1.00 95.44 645 ALA A N 1
ATOM 4823 C CA . ALA A 1 645 ? -16.862 8.870 12.629 1.00 95.44 645 ALA A CA 1
ATOM 4824 C C . ALA A 1 645 ? -17.471 8.326 11.324 1.00 95.44 645 ALA A C 1
ATOM 4826 O O . ALA A 1 645 ? -16.743 7.912 10.423 1.00 95.44 645 ALA A O 1
ATOM 4827 N N . HIS A 1 646 ? -18.800 8.412 11.185 1.00 91.50 646 HIS A N 1
ATOM 4828 C CA . HIS A 1 646 ? -19.520 7.958 9.995 1.00 91.50 646 HIS A CA 1
ATOM 4829 C C . HIS A 1 646 ? -19.118 8.725 8.724 1.00 91.50 646 HIS A C 1
ATOM 4831 O O . HIS A 1 646 ? -18.799 8.103 7.715 1.00 91.50 646 HIS A O 1
ATOM 4837 N N . LEU A 1 647 ? -19.092 10.063 8.771 1.00 90.50 647 LEU A N 1
ATOM 4838 C CA . LEU A 1 647 ? -18.747 10.920 7.626 1.00 90.50 647 LEU A CA 1
ATOM 4839 C C . LEU A 1 647 ? -17.317 10.699 7.116 1.00 90.50 647 LEU A C 1
ATOM 4841 O O . LEU A 1 647 ? -17.068 10.864 5.929 1.00 90.50 647 LEU A O 1
ATOM 4845 N N . ASN A 1 648 ? -16.388 10.318 7.995 1.00 87.62 648 ASN A N 1
ATOM 4846 C CA . ASN A 1 648 ? -14.994 10.047 7.631 1.00 87.62 648 ASN A CA 1
ATOM 4847 C C . ASN A 1 648 ? -14.718 8.550 7.392 1.00 87.62 648 ASN A C 1
ATOM 4849 O O . ASN A 1 648 ? -13.560 8.139 7.271 1.00 87.62 648 ASN A O 1
ATOM 4853 N N . HIS A 1 649 ? -15.764 7.717 7.343 1.00 86.88 649 HIS A N 1
ATOM 4854 C CA . HIS A 1 649 ? -15.668 6.265 7.172 1.00 86.88 649 HIS A CA 1
ATOM 4855 C C . HIS A 1 649 ? -14.739 5.592 8.197 1.00 86.88 649 HIS A C 1
ATOM 4857 O O . HIS A 1 649 ? -13.988 4.674 7.864 1.00 86.88 649 HIS A O 1
ATOM 4863 N N . ARG A 1 650 ? -14.759 6.068 9.448 1.00 94.25 650 ARG A N 1
ATOM 4864 C CA . ARG A 1 650 ? -13.937 5.534 10.536 1.00 94.25 650 ARG A CA 1
ATOM 4865 C C . ARG A 1 650 ? -14.748 4.699 11.509 1.00 94.25 650 ARG A C 1
ATOM 4867 O O . ARG A 1 650 ? -15.896 4.996 11.829 1.00 94.25 650 ARG A O 1
ATOM 4874 N N . ALA A 1 651 ? -14.104 3.643 11.994 1.00 94.69 651 ALA A N 1
ATOM 4875 C CA . ALA A 1 651 ? -14.678 2.766 13.002 1.00 94.69 651 ALA A CA 1
ATOM 4876 C C . ALA A 1 651 ? -14.565 3.415 14.385 1.00 94.69 651 ALA A C 1
ATOM 4878 O O . ALA A 1 651 ? -13.508 3.946 14.736 1.00 94.69 651 ALA A O 1
ATOM 4879 N N . TYR A 1 652 ? -15.648 3.334 15.157 1.00 96.56 652 TYR A N 1
ATOM 4880 C CA . TYR A 1 652 ? -15.678 3.714 16.563 1.00 96.56 652 TYR A CA 1
ATOM 4881 C C . TYR A 1 652 ? -16.235 2.547 17.381 1.00 96.56 652 TYR A C 1
ATOM 4883 O O . TYR A 1 652 ? -17.440 2.283 17.353 1.00 96.56 652 TYR A O 1
ATOM 4891 N N . HIS A 1 653 ? -15.343 1.833 18.065 1.00 97.06 653 HIS A N 1
ATOM 4892 C CA . HIS A 1 653 ? -15.676 0.670 18.885 1.00 97.06 653 HIS A CA 1
ATOM 4893 C C . HIS A 1 653 ? -15.407 0.945 20.367 1.00 97.06 653 HIS A C 1
ATOM 4895 O O . HIS A 1 653 ? -14.497 1.694 20.717 1.00 97.06 653 HIS A O 1
ATOM 4901 N N . TYR A 1 654 ? -16.250 0.392 21.234 1.00 96.44 654 TYR A N 1
ATOM 4902 C CA . TYR A 1 654 ? -16.231 0.646 22.677 1.00 96.44 654 TYR A CA 1
ATOM 4903 C C . TYR A 1 654 ? -17.007 -0.427 23.440 1.00 96.44 654 TYR A C 1
ATOM 4905 O O . TYR A 1 654 ? -17.674 -0.132 24.434 1.00 96.44 654 TYR A O 1
ATOM 4913 N N . GLU A 1 655 ? -16.936 -1.679 22.977 1.00 95.56 655 GLU A N 1
ATOM 4914 C CA . GLU A 1 655 ? -17.669 -2.807 23.566 1.00 95.56 655 GLU A CA 1
ATOM 4915 C C . GLU A 1 655 ? -17.429 -2.888 25.075 1.00 95.56 655 GLU A C 1
ATOM 4917 O O . GLU A 1 655 ? -18.341 -3.060 25.879 1.00 95.56 655 GLU A O 1
ATOM 4922 N N . THR A 1 656 ? -16.185 -2.631 25.470 1.00 93.94 656 THR A N 1
ATOM 4923 C CA . THR A 1 656 ? -15.717 -2.837 26.835 1.00 93.94 656 THR A CA 1
ATOM 4924 C C . THR A 1 656 ? -16.159 -1.784 27.836 1.00 93.94 656 THR A C 1
ATOM 4926 O O . THR A 1 656 ? -15.842 -1.867 29.026 1.00 93.94 656 THR A O 1
ATOM 4929 N N . THR A 1 657 ? -16.880 -0.767 27.371 1.00 93.75 657 THR A N 1
ATOM 4930 C CA . THR A 1 657 ? -17.432 0.274 28.236 1.00 93.75 657 THR A CA 1
ATOM 4931 C C . THR A 1 657 ? -18.594 -0.243 29.080 1.00 93.75 657 THR A C 1
ATOM 4933 O O . THR A 1 657 ? -18.809 0.275 30.179 1.00 93.75 657 THR A O 1
ATOM 4936 N N . VAL A 1 658 ? -19.268 -1.315 28.642 1.00 92.00 658 VAL A N 1
ATOM 4937 C CA . VAL A 1 658 ? -20.350 -1.988 29.371 1.00 92.00 658 VAL A CA 1
ATOM 4938 C C . VAL A 1 658 ? -20.098 -3.496 29.396 1.00 92.00 658 VAL A C 1
ATOM 4940 O O . VAL A 1 658 ? -20.027 -4.136 28.360 1.00 92.00 658 VAL A O 1
ATOM 4943 N N . GLY A 1 659 ? -19.991 -4.090 30.589 1.00 86.62 659 GLY A N 1
ATOM 4944 C CA . GLY A 1 659 ? -19.821 -5.545 30.722 1.00 86.62 659 GLY A CA 1
ATOM 4945 C C . GLY A 1 659 ? -18.393 -6.068 30.503 1.00 86.62 659 GLY A C 1
ATOM 4946 O O . GLY A 1 659 ? -18.223 -7.260 30.275 1.00 86.62 659 GLY A O 1
ATOM 4947 N N . ALA A 1 660 ? -17.368 -5.214 30.611 1.00 87.19 660 ALA A N 1
ATOM 4948 C CA . ALA A 1 660 ? -15.949 -5.577 30.500 1.00 87.19 660 ALA A CA 1
ATOM 4949 C C . ALA A 1 660 ? -15.563 -6.212 29.154 1.00 87.19 660 ALA A C 1
ATOM 4951 O O . ALA A 1 660 ? -15.208 -5.485 28.243 1.00 87.19 660 ALA A O 1
ATOM 4952 N N . GLY A 1 661 ? -15.573 -7.538 29.022 1.00 87.56 661 GLY A N 1
ATOM 4953 C CA . GLY A 1 661 ? -15.313 -8.233 27.749 1.00 87.56 661 GLY A CA 1
ATOM 4954 C C . GLY A 1 661 ? -16.547 -8.924 27.168 1.00 87.56 661 GLY A C 1
ATOM 4955 O O . GLY A 1 661 ? -16.441 -9.608 26.154 1.00 87.56 661 GLY A O 1
ATOM 4956 N N . LEU A 1 662 ? -17.703 -8.799 27.826 1.00 92.44 662 LEU A N 1
ATOM 4957 C CA . LEU A 1 662 ? -18.955 -9.394 27.370 1.00 92.44 662 LEU A CA 1
ATOM 4958 C C . LEU A 1 662 ? -19.493 -8.642 26.144 1.00 92.44 662 LEU A C 1
ATOM 4960 O O . LEU A 1 662 ? -19.427 -7.415 26.127 1.00 92.44 662 LEU A O 1
ATOM 4964 N N . PRO A 1 663 ? -20.088 -9.342 25.159 1.00 93.56 663 PRO A N 1
ATOM 4965 C CA . PRO A 1 663 ? -20.597 -8.735 23.929 1.00 93.56 663 PRO A CA 1
ATOM 4966 C C . PRO A 1 663 ? -21.965 -8.051 24.140 1.00 93.56 663 PRO A C 1
ATOM 4968 O O . PRO A 1 663 ? -22.927 -8.338 23.431 1.00 93.56 663 PRO A O 1
ATOM 4971 N N . VAL A 1 664 ? -22.098 -7.197 25.156 1.00 95.38 664 VAL A N 1
ATOM 4972 C CA . VAL A 1 664 ? -23.361 -6.541 25.528 1.00 95.38 664 VAL A CA 1
ATOM 4973 C C . VAL A 1 664 ? -23.806 -5.520 24.478 1.00 95.38 664 VAL A C 1
ATOM 4975 O O . VAL A 1 664 ? -24.950 -5.565 24.020 1.00 95.38 664 VAL A O 1
ATOM 4978 N N . ILE A 1 665 ? -22.926 -4.588 24.110 1.00 95.56 665 ILE A N 1
ATOM 4979 C CA . ILE A 1 665 ? -23.253 -3.481 23.202 1.00 95.56 665 ILE A CA 1
ATOM 4980 C C . ILE A 1 665 ? -23.468 -4.029 21.796 1.00 95.56 665 ILE A C 1
ATOM 4982 O O . ILE A 1 665 ? -24.435 -3.649 21.136 1.00 95.56 665 ILE A O 1
ATOM 4986 N N . GLN A 1 666 ? -22.609 -4.946 21.349 1.00 94.50 666 GLN A N 1
ATOM 4987 C CA . GLN A 1 666 ? -22.754 -5.594 20.050 1.00 94.50 666 GLN A CA 1
ATOM 4988 C C . GLN A 1 666 ? -24.084 -6.351 19.947 1.00 94.50 666 GLN A C 1
ATOM 4990 O O . GLN A 1 666 ? -24.805 -6.166 18.969 1.00 94.50 666 GLN A O 1
ATOM 4995 N N . THR A 1 667 ? -24.455 -7.121 20.977 1.00 95.81 667 THR A N 1
ATOM 4996 C CA . THR A 1 667 ? -25.741 -7.838 21.007 1.00 95.81 667 THR A CA 1
ATOM 4997 C C . THR A 1 667 ? -26.916 -6.872 20.865 1.00 95.81 667 THR A C 1
ATOM 4999 O O . THR A 1 667 ? -27.788 -7.083 20.024 1.00 95.81 667 THR A O 1
ATOM 5002 N N . LEU A 1 668 ? -26.922 -5.772 21.626 1.00 96.12 668 LEU A N 1
ATOM 5003 C CA . LEU A 1 668 ? -27.971 -4.755 21.524 1.00 96.12 668 LEU A CA 1
ATOM 5004 C C . LEU A 1 668 ? -28.022 -4.120 20.127 1.00 96.12 668 LEU A C 1
ATOM 5006 O O . LEU A 1 668 ? -29.099 -3.991 19.543 1.00 96.12 668 LEU A O 1
ATOM 5010 N N . LYS A 1 669 ? -26.861 -3.761 19.568 1.00 94.38 669 LYS A N 1
ATOM 5011 C CA . LYS A 1 669 ? -26.756 -3.205 18.213 1.00 94.38 669 LYS A CA 1
ATOM 5012 C C . LYS A 1 669 ? -27.334 -4.152 17.172 1.00 94.38 669 LYS A C 1
ATOM 5014 O O . LYS A 1 669 ? -28.033 -3.684 16.279 1.00 94.38 669 LYS A O 1
ATOM 5019 N N . ASP A 1 670 ? -27.070 -5.448 17.273 1.00 94.88 670 ASP A N 1
ATOM 5020 C CA . ASP A 1 670 ? -27.548 -6.434 16.302 1.00 94.88 670 ASP A CA 1
ATOM 5021 C C . ASP A 1 670 ? -29.064 -6.655 16.402 1.00 94.88 670 ASP A C 1
ATOM 5023 O O . ASP A 1 670 ? -29.745 -6.727 15.373 1.00 94.88 670 ASP A O 1
ATOM 5027 N N . LEU A 1 671 ? -29.631 -6.652 17.614 1.00 95.12 671 LEU A N 1
ATOM 5028 C CA . LEU A 1 671 ? -31.086 -6.659 17.810 1.00 95.12 671 LEU A CA 1
ATOM 5029 C C . LEU A 1 671 ? -31.737 -5.455 17.109 1.00 95.12 671 LEU A C 1
ATOM 5031 O O . LEU A 1 671 ? -32.611 -5.625 16.258 1.00 95.12 671 LEU A O 1
ATOM 5035 N N . VAL A 1 672 ? -31.243 -4.244 17.381 1.00 93.94 672 VAL A N 1
ATOM 5036 C CA . VAL A 1 672 ? -31.793 -3.001 16.814 1.00 93.94 672 VAL A CA 1
ATOM 5037 C C . VAL A 1 672 ? -31.589 -2.931 15.296 1.00 93.94 672 VAL A C 1
ATOM 5039 O O . VAL A 1 672 ? -32.522 -2.623 14.554 1.00 93.94 672 VAL A O 1
ATOM 5042 N N . ARG A 1 673 ? -30.390 -3.257 14.796 1.00 91.88 673 ARG A N 1
ATOM 5043 C CA . ARG A 1 673 ? -30.056 -3.212 13.357 1.00 91.88 673 ARG A CA 1
ATOM 5044 C C . ARG A 1 673 ? -30.858 -4.204 12.527 1.00 91.88 673 ARG A C 1
ATOM 5046 O O . ARG A 1 673 ? -31.144 -3.921 11.368 1.00 91.88 673 ARG A O 1
ATOM 5053 N N . THR A 1 674 ? -31.234 -5.345 13.102 1.00 94.00 674 THR A N 1
ATOM 5054 C CA . THR A 1 674 ? -32.100 -6.330 12.434 1.00 94.00 674 THR A CA 1
ATOM 5055 C C . THR A 1 674 ? -33.591 -5.993 12.550 1.00 94.00 674 THR A C 1
ATOM 5057 O O . THR A 1 674 ? -34.432 -6.801 12.146 1.00 94.00 674 THR A O 1
ATOM 5060 N N . GLY A 1 675 ? -33.939 -4.817 13.084 1.00 93.25 675 GLY A N 1
ATOM 5061 C CA . GLY A 1 675 ? -35.309 -4.318 13.189 1.00 93.25 675 GLY A CA 1
ATOM 5062 C C . GLY A 1 675 ? -36.112 -4.887 14.360 1.00 93.25 675 GLY A C 1
ATOM 5063 O O . GLY A 1 675 ? -37.338 -4.787 14.340 1.00 93.25 675 GLY A O 1
ATOM 5064 N N . ASP A 1 676 ? -35.465 -5.508 15.351 1.00 94.75 676 ASP A N 1
ATOM 5065 C CA . ASP A 1 676 ? -36.141 -5.930 16.581 1.00 94.75 676 ASP A CA 1
ATOM 5066 C C . ASP A 1 676 ? -36.463 -4.715 17.468 1.00 94.75 676 ASP A C 1
ATOM 5068 O O . ASP A 1 676 ? -35.685 -3.759 17.544 1.00 94.75 676 ASP A O 1
ATOM 5072 N N . ARG A 1 677 ? -37.614 -4.738 18.147 1.00 92.44 677 ARG A N 1
ATOM 5073 C CA . ARG A 1 677 ? -38.017 -3.671 19.075 1.00 92.44 677 ARG A CA 1
ATOM 5074 C C . ARG A 1 677 ? -37.693 -4.099 20.493 1.00 92.44 677 ARG A C 1
ATOM 5076 O O . ARG A 1 677 ? -38.241 -5.077 20.988 1.00 92.44 677 ARG A O 1
ATOM 5083 N N . VAL A 1 678 ? -36.808 -3.357 21.144 1.00 93.81 678 VAL A N 1
ATOM 5084 C CA . VAL A 1 678 ? -36.422 -3.604 22.534 1.00 93.81 678 VAL A CA 1
ATOM 5085 C C . VAL A 1 678 ? -37.461 -2.960 23.458 1.00 93.81 678 VAL A C 1
ATOM 5087 O O . VAL A 1 678 ? -37.657 -1.747 23.414 1.00 93.81 678 VAL A O 1
ATOM 5090 N N . HIS A 1 679 ? -38.121 -3.778 24.278 1.00 92.50 679 HIS A N 1
ATOM 5091 C CA . HIS A 1 679 ? -39.147 -3.371 25.250 1.00 92.50 679 HIS A CA 1
ATOM 5092 C C . HIS A 1 679 ? -38.569 -3.111 26.634 1.00 92.50 679 HIS A C 1
ATOM 5094 O O . HIS A 1 679 ? -39.158 -2.382 27.421 1.00 92.50 679 HIS A O 1
ATOM 5100 N N . GLY A 1 680 ? -37.412 -3.694 26.940 1.00 93.56 680 GLY A N 1
ATOM 5101 C CA . GLY A 1 680 ? -36.728 -3.425 28.190 1.00 93.56 680 GLY A CA 1
ATOM 5102 C C . GLY A 1 680 ? -35.313 -3.974 28.217 1.00 93.56 680 GLY A C 1
ATOM 5103 O O . GLY A 1 680 ? -35.009 -4.996 27.598 1.00 93.56 680 GLY A O 1
ATOM 5104 N N . VAL A 1 681 ? -34.452 -3.292 28.963 1.00 95.38 681 VAL A N 1
ATOM 5105 C CA . VAL A 1 681 ? -33.106 -3.770 29.282 1.00 95.38 681 VAL A CA 1
ATOM 5106 C C . VAL A 1 681 ? -32.931 -3.726 30.786 1.00 95.38 681 VAL A C 1
ATOM 5108 O O . VAL A 1 681 ? -33.117 -2.680 31.406 1.00 95.38 681 VAL A O 1
ATOM 5111 N N . GLU A 1 682 ? -32.546 -4.848 31.380 1.00 94.94 682 GLU A N 1
ATOM 5112 C CA . GLU A 1 682 ? -32.175 -4.901 32.789 1.00 94.94 682 GLU A CA 1
ATOM 5113 C C . GLU A 1 682 ? -30.735 -5.383 32.927 1.00 94.94 682 GLU A C 1
ATOM 5115 O O . GLU A 1 682 ? -30.342 -6.342 32.270 1.00 94.94 682 GLU A O 1
ATOM 5120 N N . GLY A 1 683 ? -29.931 -4.748 33.776 1.00 93.56 683 GLY A N 1
ATOM 5121 C CA . GLY A 1 683 ? -28.558 -5.197 33.978 1.00 93.56 683 GLY A CA 1
ATOM 5122 C C . GLY A 1 683 ? -27.984 -4.876 35.345 1.00 93.56 683 GLY A C 1
ATOM 5123 O O . GLY A 1 683 ? -28.327 -3.874 35.975 1.00 93.56 683 GLY A O 1
ATOM 5124 N N . SER A 1 684 ? -27.064 -5.730 35.795 1.00 91.94 684 SER A N 1
ATOM 5125 C CA . SER A 1 684 ? -26.197 -5.446 36.938 1.00 91.94 684 SER A CA 1
ATOM 5126 C C . SER A 1 684 ? -24.808 -5.077 36.438 1.00 91.94 684 SER A C 1
ATOM 5128 O O . SER A 1 684 ? -24.102 -5.894 35.847 1.00 91.94 684 SER A O 1
ATOM 5130 N N . PHE A 1 685 ? -24.436 -3.817 36.659 1.00 87.69 685 PHE A N 1
ATOM 5131 C CA . PHE A 1 685 ? -23.257 -3.199 36.053 1.00 87.69 685 PHE A CA 1
ATOM 5132 C C . PHE A 1 685 ? -22.121 -2.893 37.037 1.00 87.69 685 PHE A C 1
ATOM 5134 O O . PHE A 1 685 ? -21.040 -2.487 36.601 1.00 87.69 685 PHE A O 1
ATOM 5141 N N . SER A 1 686 ? -22.348 -3.071 38.343 1.00 87.81 686 SER A N 1
ATOM 5142 C CA . SER A 1 686 ? -21.366 -2.803 39.400 1.00 87.81 686 SER A CA 1
ATOM 5143 C C . SER A 1 686 ? -21.074 -4.071 40.199 1.00 87.81 686 SER A C 1
ATOM 5145 O O . SER A 1 686 ? -21.937 -4.572 40.921 1.00 87.81 686 SER A O 1
ATOM 5147 N N . GLY A 1 687 ? -19.833 -4.557 40.099 1.00 85.19 687 GLY A N 1
ATOM 5148 C CA . GLY A 1 687 ? -19.360 -5.688 40.899 1.00 85.19 687 GLY A CA 1
ATOM 5149 C C . GLY A 1 687 ? -19.358 -5.370 42.397 1.00 85.19 687 GLY A C 1
ATOM 5150 O O . GLY A 1 687 ? -19.780 -6.200 43.199 1.00 85.19 687 GLY A O 1
ATOM 5151 N N . THR A 1 688 ? -18.978 -4.145 42.771 1.00 88.56 688 THR A N 1
ATOM 5152 C CA . THR A 1 688 ? -18.988 -3.658 44.157 1.00 88.56 688 THR A CA 1
ATOM 5153 C C . THR A 1 688 ? -20.390 -3.712 44.754 1.00 88.56 688 THR A C 1
ATOM 5155 O O . THR A 1 688 ? -20.604 -4.342 45.788 1.00 88.56 688 THR A O 1
ATOM 5158 N N . LEU A 1 689 ? -21.379 -3.109 44.085 1.00 90.50 689 LEU A N 1
ATOM 5159 C CA . LEU A 1 689 ? -22.757 -3.060 44.585 1.00 90.50 689 LEU A CA 1
ATOM 5160 C C . LEU A 1 689 ? -23.440 -4.430 44.532 1.00 90.50 689 LEU A C 1
ATOM 5162 O O . LEU A 1 689 ? -24.251 -4.743 45.407 1.00 90.50 689 LEU A O 1
ATOM 5166 N N . GLY A 1 690 ? -23.082 -5.271 43.557 1.00 89.06 690 GLY A N 1
ATOM 5167 C CA . GLY A 1 690 ? -23.483 -6.677 43.512 1.00 89.06 690 GLY A CA 1
ATOM 5168 C C . GLY A 1 690 ? -22.983 -7.453 44.732 1.00 89.06 690 GLY A C 1
ATOM 5169 O O . GLY A 1 690 ? -23.779 -8.093 45.424 1.00 89.06 690 GLY A O 1
ATOM 5170 N N . TYR A 1 691 ? -21.692 -7.322 45.061 1.00 88.94 691 TYR A N 1
ATOM 5171 C CA . TYR A 1 691 ? -21.091 -7.929 46.250 1.00 88.94 691 TYR A CA 1
ATOM 5172 C C . TYR A 1 691 ? -21.746 -7.433 47.543 1.00 88.94 691 TYR A C 1
ATOM 5174 O O . TYR A 1 691 ? -22.123 -8.248 48.384 1.00 88.94 691 TYR A O 1
ATOM 5182 N N . LEU A 1 692 ? -21.934 -6.118 47.696 1.00 92.12 692 LEU A N 1
ATOM 5183 C CA . LEU A 1 692 ? -22.578 -5.545 48.883 1.00 92.12 692 LEU A CA 1
ATOM 5184 C C . LEU A 1 692 ? -24.014 -6.047 49.040 1.00 92.12 692 LEU A C 1
ATOM 5186 O O . LEU A 1 692 ? -24.395 -6.476 50.126 1.00 92.12 692 LEU A O 1
ATOM 5190 N N . SER A 1 693 ? -24.787 -6.072 47.951 1.00 91.75 693 SER A N 1
ATOM 5191 C CA . SER A 1 693 ? -26.148 -6.617 47.954 1.00 91.75 693 SER A CA 1
ATOM 5192 C C . SER A 1 693 ? -26.165 -8.073 48.421 1.00 91.75 693 SER A C 1
ATOM 5194 O O . SER A 1 693 ? -27.022 -8.454 49.213 1.00 91.75 693 SER A O 1
ATOM 5196 N N . GLN A 1 694 ? -25.202 -8.885 47.974 1.00 90.50 694 GLN A N 1
ATOM 5197 C CA . GLN A 1 694 ? -25.083 -10.278 48.399 1.00 90.50 694 GLN A CA 1
ATOM 5198 C C . GLN A 1 694 ? -24.706 -10.405 49.881 1.00 90.50 694 GLN A C 1
ATOM 5200 O O . GLN A 1 694 ? -25.379 -11.126 50.605 1.00 90.50 694 GLN A O 1
ATOM 5205 N N . GLN A 1 695 ? -23.690 -9.678 50.354 1.00 92.75 695 GLN A N 1
ATOM 5206 C CA . GLN A 1 695 ? -23.260 -9.728 51.759 1.00 92.75 695 GLN A CA 1
ATOM 5207 C C . GLN A 1 695 ? -24.374 -9.309 52.724 1.00 92.75 695 GLN A C 1
ATOM 5209 O O . GLN A 1 695 ? -24.601 -9.972 53.737 1.00 92.75 695 GLN A O 1
ATOM 5214 N N . LEU A 1 696 ? -25.115 -8.253 52.382 1.00 93.06 696 LEU A N 1
ATOM 5215 C CA . LEU A 1 696 ? -26.299 -7.839 53.131 1.00 93.06 696 LEU A CA 1
ATOM 5216 C C . LEU A 1 696 ? -27.347 -8.956 53.154 1.00 93.06 696 LEU A C 1
ATOM 5218 O O . LEU A 1 696 ? -27.842 -9.320 54.219 1.00 93.06 696 LEU A O 1
ATOM 5222 N N . MET A 1 697 ? -27.633 -9.559 51.994 1.00 92.00 697 MET A N 1
ATOM 5223 C CA . MET A 1 697 ? -28.545 -10.701 51.871 1.00 92.00 697 MET A CA 1
ATOM 5224 C C . MET A 1 697 ? -28.049 -11.976 52.559 1.00 92.00 697 MET A C 1
ATOM 5226 O O . MET A 1 697 ? -28.875 -12.863 52.769 1.00 92.00 697 MET A O 1
ATOM 5230 N N . ASP A 1 698 ? -26.778 -12.057 52.961 1.00 91.50 698 ASP A N 1
ATOM 5231 C CA . ASP A 1 698 ? -26.185 -13.117 53.792 1.00 91.50 698 ASP A CA 1
ATOM 5232 C C . ASP A 1 698 ? -26.185 -12.754 55.294 1.00 91.50 698 ASP A C 1
ATOM 5234 O O . ASP A 1 698 ? -25.870 -13.582 56.144 1.00 91.50 698 ASP A O 1
ATOM 5238 N N . GLY A 1 699 ? -26.652 -11.552 55.653 1.00 92.19 699 GLY A N 1
ATOM 5239 C CA . GLY A 1 699 ? -26.817 -11.090 57.035 1.00 92.19 699 GLY A CA 1
ATOM 5240 C C . GLY A 1 699 ? -25.616 -10.321 57.582 1.00 92.19 699 GLY A C 1
ATOM 5241 O O . GLY A 1 699 ? -25.531 -10.098 58.788 1.00 92.19 699 GLY A O 1
ATOM 5242 N N . VAL A 1 700 ? -24.677 -9.922 56.723 1.00 94.94 700 VAL A N 1
ATOM 5243 C CA . VAL A 1 700 ? -23.542 -9.083 57.118 1.00 94.94 700 VAL A CA 1
ATOM 5244 C C . VAL A 1 700 ? -24.007 -7.624 57.227 1.00 94.94 700 VAL A C 1
ATOM 5246 O O . VAL A 1 700 ? -24.650 -7.143 56.295 1.00 94.94 700 VAL A O 1
ATOM 5249 N N . PRO A 1 701 ? -23.672 -6.890 58.307 1.00 95.69 701 PRO A N 1
ATOM 5250 C CA . PRO A 1 701 ? -23.961 -5.456 58.410 1.00 95.69 701 PRO A CA 1
ATOM 5251 C C . PRO A 1 701 ? -23.321 -4.641 57.274 1.00 95.69 701 PRO A C 1
ATOM 5253 O O . PRO A 1 701 ? -22.246 -4.997 56.783 1.00 95.69 701 PRO A O 1
ATOM 5256 N N . LEU A 1 702 ? -23.953 -3.532 56.875 1.00 95.00 702 LEU A N 1
ATOM 5257 C CA . LEU A 1 702 ? -23.518 -2.684 55.759 1.00 95.00 702 LEU A CA 1
ATOM 5258 C C . LEU A 1 702 ? -22.097 -2.153 55.968 1.00 95.00 702 LEU A C 1
ATOM 5260 O O . LEU A 1 702 ? -21.255 -2.295 55.082 1.00 95.00 702 LEU A O 1
ATOM 5264 N N . SER A 1 703 ? -21.823 -1.568 57.133 1.00 94.00 703 SER A N 1
ATOM 5265 C CA . SER A 1 703 ? -20.521 -0.992 57.486 1.00 94.00 703 SER A CA 1
ATOM 5266 C C . SER A 1 703 ? -19.390 -2.016 57.327 1.00 94.00 703 SER A C 1
ATOM 5268 O O . SER A 1 703 ? -18.371 -1.753 56.680 1.00 94.00 703 SER A O 1
ATOM 5270 N N . LYS A 1 704 ? -19.611 -3.235 57.834 1.00 94.62 704 LYS A N 1
ATOM 5271 C CA . LYS A 1 704 ? -18.685 -4.366 57.732 1.00 94.62 704 LYS A CA 1
ATOM 5272 C C . LYS A 1 704 ? -18.530 -4.836 56.289 1.00 94.62 704 LYS A C 1
ATOM 5274 O O . LYS A 1 704 ? -17.406 -5.049 55.846 1.00 94.62 704 LYS A O 1
ATOM 5279 N N . ALA A 1 705 ? -19.628 -4.963 55.544 1.00 93.88 705 ALA A N 1
ATOM 5280 C CA . ALA A 1 705 ? -19.592 -5.370 54.142 1.00 93.88 705 ALA A CA 1
ATOM 5281 C C . ALA A 1 705 ? -18.777 -4.388 53.282 1.00 93.88 705 ALA A C 1
ATOM 5283 O O . ALA A 1 705 ? -17.962 -4.829 52.471 1.00 93.88 705 ALA A O 1
ATOM 5284 N N . VAL A 1 706 ? -18.938 -3.076 53.499 1.00 94.19 706 VAL A N 1
ATOM 5285 C CA . VAL A 1 706 ? -18.174 -2.028 52.800 1.00 94.19 706 VAL A CA 1
ATOM 5286 C C . VAL A 1 706 ? -16.698 -2.040 53.205 1.00 94.19 706 VAL A C 1
ATOM 5288 O O . VAL A 1 706 ? -15.844 -2.000 52.319 1.00 94.19 706 VAL A O 1
ATOM 5291 N N . ARG A 1 707 ? -16.368 -2.175 54.502 1.00 94.00 707 ARG A N 1
ATOM 5292 C CA . ARG A 1 707 ? -14.965 -2.333 54.944 1.00 94.00 707 ARG A CA 1
ATOM 5293 C C . ARG A 1 707 ? -14.308 -3.545 54.288 1.00 94.00 707 ARG A C 1
ATOM 5295 O O . ARG A 1 707 ? -13.248 -3.408 53.686 1.00 94.00 707 ARG A O 1
ATOM 5302 N N . THR A 1 708 ? -14.970 -4.701 54.310 1.00 91.81 708 THR A N 1
ATOM 5303 C CA . THR A 1 708 ? -14.448 -5.920 53.681 1.00 91.81 708 THR A CA 1
ATOM 5304 C C . THR A 1 708 ? -14.330 -5.784 52.160 1.00 91.81 708 THR A C 1
ATOM 5306 O O . THR A 1 708 ? -13.379 -6.301 51.580 1.00 91.81 708 THR A O 1
ATOM 5309 N N . ALA A 1 709 ? -15.262 -5.099 51.489 1.00 89.81 709 ALA A N 1
ATOM 5310 C CA . ALA A 1 709 ? -15.157 -4.833 50.053 1.00 89.81 709 ALA A CA 1
ATOM 5311 C C . ALA A 1 709 ? -13.921 -3.976 49.728 1.00 89.81 709 ALA A C 1
ATOM 5313 O O . ALA A 1 709 ? -13.193 -4.294 48.789 1.00 89.81 709 ALA A O 1
ATOM 5314 N N . ARG A 1 710 ? -13.637 -2.950 50.541 1.00 90.00 710 ARG A N 1
ATOM 5315 C CA . ARG A 1 710 ? -12.436 -2.112 50.419 1.00 90.00 710 ARG A CA 1
ATOM 5316 C C . ARG A 1 710 ? -11.151 -2.898 50.683 1.00 90.00 710 ARG A C 1
ATOM 5318 O O . ARG A 1 710 ? -10.220 -2.815 49.892 1.00 90.00 710 ARG A O 1
ATOM 5325 N N . GLU A 1 711 ? -11.109 -3.703 51.745 1.00 89.31 711 GLU A N 1
ATOM 5326 C CA . GLU A 1 711 ? -9.963 -4.571 52.074 1.00 89.31 711 GLU A CA 1
ATOM 5327 C C . GLU A 1 711 ? -9.649 -5.575 50.956 1.00 89.31 711 GLU A C 1
ATOM 5329 O O . GLU A 1 711 ? -8.486 -5.860 50.680 1.00 89.31 711 GLU A O 1
ATOM 5334 N N . LYS A 1 712 ? -10.686 -6.088 50.280 1.00 84.31 712 LYS A N 1
ATOM 5335 C CA . LYS A 1 712 ? -10.559 -6.980 49.117 1.00 84.31 712 LYS A CA 1
ATOM 5336 C C . LYS A 1 712 ? -10.264 -6.245 47.803 1.00 84.31 712 LYS A C 1
ATOM 5338 O O . LYS A 1 712 ? -10.119 -6.905 46.776 1.00 84.31 712 LYS A O 1
ATOM 5343 N N . GLY A 1 713 ? -10.195 -4.912 47.815 1.00 83.00 713 GLY A N 1
ATOM 5344 C CA . GLY A 1 713 ? -9.951 -4.090 46.629 1.00 83.00 713 GLY A CA 1
ATOM 5345 C C . GLY A 1 713 ? -11.106 -4.075 45.624 1.00 83.00 713 GLY A C 1
ATOM 5346 O O . GLY A 1 713 ? -10.871 -3.878 44.437 1.00 83.00 713 GLY A O 1
ATOM 5347 N N . PHE A 1 714 ? -12.342 -4.330 46.064 1.00 82.56 714 PHE A N 1
ATOM 5348 C CA . PHE A 1 714 ? -13.523 -4.241 45.198 1.00 82.56 714 PHE A CA 1
ATOM 5349 C C . PHE A 1 714 ? -14.009 -2.808 45.005 1.00 82.56 714 PHE A C 1
ATOM 5351 O O . PHE A 1 714 ? -14.621 -2.534 43.984 1.00 82.56 714 PHE A O 1
ATOM 5358 N N . THR A 1 715 ? -13.757 -1.917 45.964 1.00 87.00 715 THR A N 1
ATOM 5359 C CA . THR A 1 715 ? -14.137 -0.503 45.866 1.00 87.00 715 THR A CA 1
ATOM 5360 C C . THR A 1 715 ? -13.009 0.332 45.263 1.00 87.00 715 THR A C 1
ATOM 5362 O O . THR A 1 715 ? -11.835 -0.025 45.374 1.00 87.00 715 THR A O 1
ATOM 5365 N N . GLU A 1 716 ? -13.353 1.510 44.753 1.00 85.56 716 GLU A N 1
ATOM 5366 C CA . GLU A 1 716 ? -12.411 2.611 44.536 1.00 85.56 716 GLU A CA 1
ATOM 5367 C C . GLU A 1 716 ? -11.734 3.035 45.862 1.00 85.56 716 GLU A C 1
ATOM 5369 O O . GLU A 1 716 ? -12.212 2.668 46.951 1.00 85.56 716 GLU A O 1
ATOM 5374 N N . PRO A 1 717 ? -10.627 3.818 45.827 1.00 83.56 717 PRO A N 1
ATOM 5375 C CA . PRO A 1 717 ? -9.927 4.264 47.037 1.00 83.56 717 PRO A CA 1
ATOM 5376 C C . PRO A 1 717 ? -10.856 4.895 48.081 1.00 83.56 717 PRO A C 1
ATOM 5378 O O . PRO A 1 717 ? -10.671 4.684 49.284 1.00 83.56 717 PRO A O 1
ATOM 5381 N N . HIS A 1 718 ? -11.881 5.617 47.613 1.00 91.56 718 HIS A N 1
ATOM 5382 C CA . HIS A 1 718 ? -12.990 6.085 48.428 1.00 91.56 718 HIS A CA 1
ATOM 5383 C C . HIS A 1 718 ? -14.294 5.348 48.047 1.00 91.56 718 HIS A C 1
ATOM 5385 O O . HIS A 1 718 ? -14.861 5.629 46.990 1.00 91.56 718 HIS A O 1
ATOM 5391 N N . PRO A 1 719 ? -14.871 4.496 48.924 1.00 91.25 719 PRO A N 1
ATOM 5392 C CA . PRO A 1 719 ? -16.036 3.670 48.576 1.00 91.25 719 PRO A CA 1
ATOM 5393 C C . PRO A 1 719 ? -17.282 4.446 48.121 1.00 91.25 719 PRO A C 1
ATOM 5395 O O . PRO A 1 719 ? -18.079 3.934 47.342 1.00 91.25 719 PRO A O 1
ATOM 5398 N N . ARG A 1 720 ? -17.466 5.695 48.574 1.00 92.88 720 ARG A N 1
ATOM 5399 C CA . ARG A 1 720 ? -18.559 6.580 48.122 1.00 92.88 720 ARG A CA 1
ATOM 5400 C C . ARG A 1 720 ? -18.723 6.651 46.597 1.00 92.88 720 ARG A C 1
ATOM 5402 O O . ARG A 1 720 ? -19.842 6.835 46.133 1.00 92.88 720 ARG A O 1
ATOM 5409 N N . GLU A 1 721 ? -17.638 6.517 45.833 1.00 88.19 721 GLU A N 1
ATOM 5410 C CA . GLU A 1 721 ? -17.675 6.601 44.369 1.00 88.19 721 GLU A CA 1
ATOM 5411 C C . GLU A 1 721 ? -18.460 5.431 43.760 1.00 88.19 721 GLU A C 1
ATOM 5413 O O . GLU A 1 721 ? -19.303 5.643 42.885 1.00 88.19 721 GLU A O 1
ATOM 5418 N N . ASP A 1 722 ? -18.287 4.222 44.304 1.00 90.19 722 ASP A N 1
ATOM 5419 C CA . ASP A 1 722 ? -19.103 3.056 43.964 1.00 90.19 722 ASP A CA 1
ATOM 5420 C C . ASP A 1 722 ? -20.535 3.194 44.491 1.00 90.19 722 ASP A C 1
ATOM 5422 O O . ASP A 1 722 ? -21.502 2.968 43.758 1.00 90.19 722 ASP A O 1
ATOM 5426 N N . LEU A 1 723 ? -20.684 3.577 45.768 1.00 93.38 723 LEU A N 1
ATOM 5427 C CA . LEU A 1 723 ? -21.984 3.663 46.446 1.00 93.38 723 LEU A CA 1
ATOM 5428 C C . LEU A 1 723 ? -22.914 4.736 45.859 1.00 93.38 723 LEU A C 1
ATOM 5430 O O . LEU A 1 723 ? -24.130 4.641 46.034 1.00 93.38 723 LEU A O 1
ATOM 5434 N N . ALA A 1 724 ? -22.377 5.714 45.128 1.00 93.12 724 ALA A N 1
ATOM 5435 C CA . ALA A 1 724 ? -23.160 6.719 44.417 1.00 93.12 724 ALA A CA 1
ATOM 5436 C C . ALA A 1 724 ? -23.958 6.154 43.225 1.00 93.12 724 ALA A C 1
ATOM 5438 O O . ALA A 1 724 ? -24.906 6.794 42.778 1.00 93.12 724 ALA A O 1
ATOM 5439 N N . GLY A 1 725 ? -23.570 4.995 42.676 1.00 91.94 725 GLY A N 1
ATOM 5440 C CA . GLY A 1 725 ? -24.248 4.373 41.528 1.00 91.94 725 GLY A CA 1
ATOM 5441 C C . GLY A 1 725 ? -23.980 5.036 40.169 1.00 91.94 725 GLY A C 1
ATOM 5442 O O . GLY A 1 725 ? -24.506 4.596 39.146 1.00 91.94 725 GLY A O 1
ATOM 5443 N N . THR A 1 726 ? -23.136 6.069 40.122 1.00 91.25 726 THR A N 1
ATOM 5444 C CA . THR A 1 726 ? -22.900 6.875 38.910 1.00 91.25 726 THR A CA 1
ATOM 5445 C C . THR A 1 726 ? -22.226 6.092 37.779 1.00 91.25 726 THR A C 1
ATOM 5447 O O . THR A 1 726 ? -22.546 6.311 36.611 1.00 91.25 726 THR A O 1
ATOM 5450 N N . ASP A 1 727 ? -21.336 5.144 38.088 1.00 90.19 727 ASP A N 1
ATOM 5451 C CA . ASP A 1 727 ? -20.721 4.266 37.081 1.00 90.19 727 ASP A CA 1
ATOM 5452 C C . ASP A 1 727 ? -21.752 3.327 36.428 1.00 90.19 727 ASP A C 1
ATOM 5454 O O . ASP A 1 727 ? -21.775 3.174 35.204 1.00 90.19 727 ASP A O 1
ATOM 5458 N N . ALA A 1 728 ? -22.664 2.762 37.228 1.00 92.25 728 ALA A N 1
ATOM 5459 C CA . ALA A 1 728 ? -23.768 1.949 36.721 1.00 92.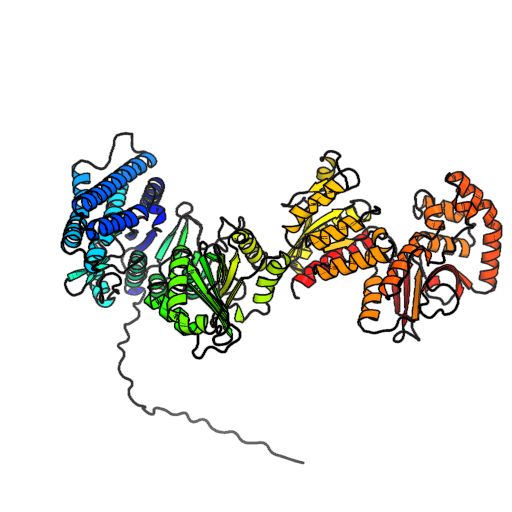25 728 ALA A CA 1
ATOM 5460 C C . ALA A 1 728 ? -24.725 2.785 35.852 1.00 92.25 728 ALA A C 1
ATOM 5462 O O . ALA A 1 728 ? -25.141 2.318 34.792 1.00 92.25 728 ALA A O 1
ATOM 5463 N N . ALA A 1 729 ? -24.995 4.037 36.240 1.00 94.56 729 ALA A N 1
ATOM 5464 C CA . ALA A 1 729 ? -25.772 4.986 35.441 1.00 94.56 729 ALA A CA 1
ATOM 5465 C C . ALA A 1 729 ? -25.113 5.309 34.093 1.00 94.56 729 ALA A C 1
ATOM 5467 O O . ALA A 1 729 ? -25.782 5.265 33.064 1.00 94.56 729 ALA A O 1
ATOM 5468 N N . ARG A 1 730 ? -23.793 5.547 34.062 1.00 94.50 730 ARG A N 1
ATOM 5469 C CA . ARG A 1 730 ? -23.044 5.749 32.807 1.00 94.50 730 ARG A CA 1
ATOM 5470 C C . ARG A 1 730 ? -23.155 4.543 31.877 1.00 94.50 730 ARG A C 1
ATOM 5472 O O . ARG A 1 730 ? -23.420 4.717 30.692 1.00 94.50 730 ARG A O 1
ATOM 5479 N N . LYS A 1 731 ? -22.980 3.329 32.406 1.00 94.50 731 LYS A N 1
ATOM 5480 C CA . LYS A 1 731 ? -23.093 2.083 31.630 1.00 94.50 731 LYS A CA 1
ATOM 5481 C C . LYS A 1 731 ? -24.501 1.883 31.068 1.00 94.50 731 LYS A C 1
ATOM 5483 O O . LYS A 1 731 ? -24.651 1.559 29.894 1.00 94.50 731 LYS A O 1
ATOM 5488 N N . ALA A 1 732 ? -25.525 2.132 31.879 1.00 95.25 732 ALA A N 1
ATOM 5489 C CA . ALA A 1 732 ? -26.913 2.030 31.449 1.00 95.25 732 ALA A CA 1
ATOM 5490 C C . ALA A 1 732 ? -27.277 3.093 30.396 1.00 95.25 732 ALA A C 1
ATOM 5492 O O . ALA A 1 732 ? -27.948 2.778 29.416 1.00 95.25 732 ALA A O 1
ATOM 5493 N N . LEU A 1 733 ? -26.771 4.324 30.536 1.00 96.19 733 LEU A N 1
ATOM 5494 C CA . LEU A 1 733 ? -26.965 5.388 29.549 1.00 96.19 733 LEU A CA 1
ATOM 5495 C C . LEU A 1 733 ? -26.373 5.023 28.182 1.00 96.19 733 LEU A C 1
ATOM 5497 O O . LEU A 1 733 ? -26.998 5.295 27.159 1.00 96.19 733 LEU A O 1
ATOM 5501 N N . ILE A 1 734 ? -25.192 4.393 28.155 1.00 95.94 734 ILE A N 1
ATOM 5502 C CA . ILE A 1 734 ? -24.576 3.918 26.907 1.00 95.94 734 ILE A CA 1
ATOM 5503 C C . ILE A 1 734 ? -25.525 2.949 26.191 1.00 95.94 734 ILE A C 1
ATOM 5505 O O . ILE A 1 734 ? -25.794 3.132 25.008 1.00 95.94 734 ILE A O 1
ATOM 5509 N N . LEU A 1 735 ? -26.102 1.973 26.902 1.00 96.00 735 LEU A N 1
ATOM 5510 C CA . LEU A 1 735 ? -27.066 1.041 26.306 1.00 96.00 735 LEU A CA 1
ATOM 5511 C C . LEU A 1 735 ? -28.347 1.740 25.837 1.00 96.00 735 LEU A C 1
ATOM 5513 O O . LEU A 1 735 ? -28.811 1.477 24.731 1.00 96.00 735 LEU A O 1
ATOM 5517 N N . ALA A 1 736 ? -28.890 2.668 26.628 1.00 95.00 736 ALA A N 1
ATOM 5518 C CA . ALA A 1 736 ? -30.081 3.421 26.241 1.00 95.00 736 ALA A CA 1
ATOM 5519 C C . ALA A 1 736 ? -29.859 4.198 24.929 1.00 95.00 736 ALA A C 1
ATOM 5521 O O . ALA A 1 736 ? -30.688 4.148 24.019 1.00 95.00 736 ALA A O 1
ATOM 5522 N N . ARG A 1 737 ? -28.701 4.855 24.787 1.00 94.38 737 ARG A N 1
ATOM 5523 C CA . ARG A 1 737 ? -28.323 5.574 23.560 1.00 94.38 737 ARG A CA 1
ATOM 5524 C C . ARG A 1 737 ? -28.162 4.648 22.361 1.00 94.38 737 ARG A C 1
ATOM 5526 O O . ARG A 1 737 ? -28.562 5.007 21.256 1.00 94.38 737 ARG A O 1
ATOM 5533 N N . GLU A 1 738 ? -27.617 3.454 22.565 1.00 93.75 738 GLU A N 1
ATOM 5534 C CA . GLU A 1 738 ? -27.448 2.460 21.497 1.00 93.75 738 GLU A CA 1
ATOM 5535 C C . GLU A 1 738 ? -28.759 1.849 21.013 1.00 93.75 738 GLU A C 1
ATOM 5537 O O . GLU A 1 738 ? -28.887 1.488 19.843 1.00 93.75 738 GLU A O 1
ATOM 5542 N N . GLN A 1 739 ? -29.763 1.812 21.883 1.00 91.50 739 GLN A N 1
ATOM 5543 C CA . GLN A 1 739 ? -31.129 1.485 21.503 1.00 91.50 739 GLN A CA 1
ATOM 5544 C C . GLN A 1 739 ? -31.798 2.590 20.656 1.00 91.50 739 GLN A C 1
ATOM 5546 O O . GLN A 1 739 ? -32.808 2.342 19.997 1.00 91.50 739 GLN A O 1
ATOM 5551 N N . GLY A 1 740 ? -31.231 3.799 20.638 1.00 89.81 740 GLY A N 1
ATOM 5552 C CA . GLY A 1 740 ? -31.786 4.966 19.950 1.00 89.81 740 GLY A CA 1
ATOM 5553 C C . GLY A 1 740 ? -32.549 5.928 20.863 1.00 89.81 740 GLY A C 1
ATOM 5554 O O . GLY A 1 740 ? -33.309 6.750 20.359 1.00 89.81 740 GLY A O 1
ATOM 5555 N N . LEU A 1 741 ? -32.371 5.840 22.187 1.00 91.94 741 LEU A N 1
ATOM 5556 C CA . LEU A 1 741 ? -32.963 6.786 23.135 1.00 91.94 741 LEU A CA 1
ATOM 5557 C C . LEU A 1 741 ? -32.080 8.031 23.287 1.00 91.94 741 LEU A C 1
ATOM 5559 O O . LEU A 1 741 ? -30.890 7.945 23.600 1.00 91.94 741 LEU A O 1
ATOM 5563 N N . ASN A 1 742 ? -32.689 9.202 23.122 1.00 91.75 742 ASN A N 1
ATOM 5564 C CA . ASN A 1 742 ? -32.027 10.503 23.211 1.00 91.75 742 ASN A CA 1
ATOM 5565 C C . ASN A 1 742 ? -31.981 11.002 24.659 1.00 91.75 742 ASN A C 1
ATOM 5567 O O . ASN A 1 742 ? -32.691 11.934 25.022 1.00 91.75 742 ASN A O 1
ATOM 5571 N N . LEU A 1 743 ? -31.164 10.348 25.486 1.00 92.31 743 LEU A N 1
ATOM 5572 C CA . LEU A 1 743 ? -31.014 10.661 26.911 1.00 92.31 743 LEU A CA 1
ATOM 5573 C C . LEU A 1 743 ? -29.630 11.242 27.225 1.00 92.31 743 LEU A C 1
ATOM 5575 O O . LEU A 1 743 ? -28.633 10.945 26.554 1.00 92.31 743 LEU A O 1
ATOM 5579 N N . SER A 1 744 ? -29.555 12.028 28.290 1.00 92.88 744 SER A N 1
ATOM 5580 C CA . SER A 1 744 ? -28.342 12.509 28.954 1.00 92.88 744 SER A CA 1
ATOM 5581 C C . SER A 1 744 ? -28.256 11.959 30.380 1.00 92.88 744 SER A C 1
ATOM 5583 O O . SER A 1 744 ? -29.205 11.375 30.893 1.00 92.88 744 SER A O 1
ATOM 5585 N N . LEU A 1 745 ? -27.100 12.114 31.039 1.00 90.69 745 LEU A N 1
ATOM 5586 C CA . LEU A 1 745 ? -26.913 11.644 32.423 1.00 90.69 745 LEU A CA 1
ATOM 5587 C C . LEU A 1 745 ? -27.915 12.267 33.407 1.00 90.69 745 LEU A C 1
ATOM 5589 O O . LEU A 1 745 ? -28.256 11.636 34.400 1.00 90.69 745 LEU A O 1
ATOM 5593 N N . GLU A 1 746 ? -28.373 13.483 33.120 1.00 90.94 746 GLU A N 1
ATOM 5594 C CA . GLU A 1 746 ? -29.356 14.226 33.916 1.00 90.94 746 GLU A CA 1
ATOM 5595 C C . GLU A 1 746 ? -30.758 13.599 33.859 1.00 90.94 746 GLU A C 1
ATOM 5597 O O . GLU A 1 746 ? -31.520 13.731 34.812 1.00 90.94 746 GLU A O 1
ATOM 5602 N N . ASP A 1 747 ? -31.067 12.855 32.791 1.00 91.19 747 ASP A N 1
ATOM 5603 C CA . ASP A 1 747 ? -32.349 12.162 32.608 1.00 91.19 747 ASP A CA 1
ATOM 5604 C C . ASP A 1 747 ? -32.397 10.805 33.334 1.00 91.19 747 ASP A C 1
ATOM 5606 O O . ASP A 1 747 ? -33.416 10.110 33.314 1.00 91.19 747 ASP A O 1
ATOM 5610 N N . VAL A 1 748 ? -31.284 10.387 33.949 1.00 93.06 748 VAL A N 1
ATOM 5611 C CA . VAL A 1 748 ? -31.163 9.095 34.628 1.00 93.06 748 VAL A CA 1
ATOM 5612 C C . VAL A 1 748 ? -31.563 9.234 36.092 1.00 93.06 748 VAL A C 1
ATOM 5614 O O . VAL A 1 748 ? -30.885 9.900 36.876 1.00 93.06 748 VAL A O 1
ATOM 5617 N N . GLU A 1 749 ? -32.627 8.541 36.501 1.00 95.12 749 GLU A N 1
ATOM 5618 C CA . GLU A 1 749 ? -32.997 8.471 37.916 1.00 95.12 749 GLU A CA 1
ATOM 5619 C C . GLU A 1 749 ? -32.040 7.518 38.641 1.00 95.12 749 GLU A C 1
ATOM 5621 O O . GLU A 1 749 ? -32.114 6.296 38.493 1.00 95.12 749 GLU A O 1
ATOM 5626 N N . VAL A 1 750 ? -31.115 8.085 39.418 1.00 95.06 750 VAL A N 1
ATOM 5627 C CA . VAL A 1 750 ? -30.154 7.321 40.224 1.00 95.06 750 VAL A CA 1
ATOM 5628 C C . VAL A 1 750 ? -30.557 7.367 41.694 1.00 95.06 750 VAL A C 1
ATOM 5630 O O . VAL A 1 750 ? -30.474 8.418 42.339 1.00 95.06 750 VAL A O 1
ATOM 5633 N N . GLU A 1 751 ? -30.935 6.213 42.240 1.00 95.56 751 GLU A N 1
ATOM 5634 C CA . GLU A 1 751 ? -31.024 5.969 43.679 1.00 95.56 751 GLU A CA 1
ATOM 5635 C C . GLU A 1 751 ? -29.673 5.409 44.155 1.00 95.56 751 GLU A C 1
ATOM 5637 O O . GLU A 1 751 ? -29.302 4.284 43.796 1.00 95.56 751 GLU A O 1
ATOM 5642 N N . PRO A 1 752 ? -28.885 6.168 44.936 1.00 94.94 752 PRO A N 1
ATOM 5643 C CA . PRO A 1 752 ? -27.616 5.666 45.441 1.00 94.94 752 PRO A CA 1
ATOM 5644 C C . PRO A 1 752 ? -27.814 4.507 46.424 1.00 94.94 752 PRO A C 1
ATOM 5646 O O . PRO A 1 752 ? -28.887 4.323 46.996 1.00 94.94 752 PRO A O 1
ATOM 5649 N N . PHE A 1 753 ? -26.763 3.720 46.655 1.00 94.56 753 PHE A N 1
ATOM 5650 C CA . PHE A 1 753 ? -26.847 2.553 47.536 1.00 94.56 753 PHE A CA 1
ATOM 5651 C C . PHE A 1 753 ? -27.065 2.928 49.008 1.00 94.56 753 PHE A C 1
ATOM 5653 O O . PHE A 1 753 ? -27.623 2.144 49.769 1.00 94.56 753 PHE A O 1
ATOM 5660 N N . VAL A 1 754 ? -26.621 4.123 49.403 1.00 93.94 754 VAL A N 1
ATOM 5661 C CA . VAL A 1 754 ? -26.813 4.727 50.731 1.00 93.94 754 VAL A CA 1
ATOM 5662 C C . VAL A 1 754 ? -27.401 6.132 50.584 1.00 93.94 754 VAL A C 1
ATOM 5664 O O . VAL A 1 754 ? -27.265 6.726 49.514 1.00 93.94 754 VAL A O 1
ATOM 5667 N N . PRO A 1 755 ? -28.043 6.699 51.622 1.00 92.75 755 PRO A N 1
ATOM 5668 C CA . PRO A 1 755 ? -28.606 8.045 51.539 1.00 92.75 755 PRO A CA 1
ATOM 5669 C C . PRO A 1 755 ? -27.562 9.092 51.121 1.00 92.75 755 PRO A C 1
ATOM 5671 O O . PRO A 1 755 ? -26.405 9.030 51.542 1.00 92.75 755 PRO A O 1
ATOM 5674 N N . ARG A 1 756 ? -27.980 10.062 50.293 1.00 91.56 756 ARG A N 1
ATOM 5675 C CA . ARG A 1 756 ? -27.088 11.045 49.641 1.00 91.56 756 ARG A CA 1
ATOM 5676 C C . ARG A 1 756 ? -26.227 11.837 50.627 1.00 91.56 756 ARG A C 1
ATOM 5678 O O . ARG A 1 756 ? -25.062 12.068 50.336 1.00 91.56 756 ARG A O 1
ATOM 5685 N N . GLU A 1 757 ? -26.767 12.155 51.800 1.00 91.25 757 GLU A N 1
ATOM 5686 C CA . GLU A 1 757 ? -26.066 12.852 52.889 1.00 91.25 757 GLU A CA 1
ATOM 5687 C C . GLU A 1 757 ? -24.761 12.161 53.334 1.00 91.25 757 GLU A C 1
ATOM 5689 O O . GLU A 1 757 ? -23.818 12.830 53.742 1.00 91.25 757 GLU A O 1
ATOM 5694 N N . TYR A 1 758 ? -24.656 10.833 53.202 1.00 89.62 758 TYR A N 1
ATOM 5695 C CA . TYR A 1 758 ? -23.433 10.099 53.550 1.00 89.62 758 TYR A CA 1
ATOM 5696 C C . TYR A 1 758 ? -22.373 10.169 52.446 1.00 89.62 758 TYR A C 1
ATOM 5698 O O . TYR A 1 758 ? -21.200 9.948 52.720 1.00 89.62 758 TYR A O 1
ATOM 5706 N N . LEU A 1 759 ? -22.748 10.474 51.200 1.00 90.69 759 LEU A N 1
ATOM 5707 C CA . LEU A 1 759 ? -21.814 10.542 50.068 1.00 90.69 759 LEU A CA 1
ATOM 5708 C C . LEU A 1 759 ? -21.019 11.860 50.032 1.00 90.69 759 LEU A C 1
ATOM 5710 O O . LEU A 1 759 ? -20.042 11.970 49.288 1.00 90.69 759 LEU A O 1
ATOM 5714 N N . GLU A 1 760 ? -21.416 12.854 50.828 1.00 89.88 760 GLU A N 1
ATOM 5715 C CA . GLU A 1 760 ? -20.742 14.155 50.912 1.00 89.88 760 GLU A CA 1
ATOM 5716 C C . GLU A 1 760 ? -19.477 14.118 51.782 1.00 89.88 760 GLU A C 1
ATOM 5718 O O . GLU A 1 760 ? -18.584 14.944 51.591 1.00 89.88 760 GLU A O 1
ATOM 5723 N N . GLU A 1 761 ? -19.354 13.135 52.681 1.00 90.62 761 GLU A N 1
ATOM 5724 C CA . GLU A 1 761 ? -18.166 12.967 53.522 1.00 90.62 761 GLU A CA 1
ATOM 5725 C C . GLU A 1 761 ? -16.949 12.582 52.667 1.00 90.62 761 GLU A C 1
ATOM 5727 O O . GLU A 1 761 ? -16.990 11.635 51.877 1.00 90.62 761 GLU A O 1
ATOM 5732 N N . ALA A 1 762 ? -15.874 13.357 52.812 1.00 88.38 762 ALA A N 1
ATOM 5733 C CA . ALA A 1 762 ? -14.650 13.222 52.030 1.00 88.38 762 ALA A CA 1
ATOM 5734 C C . ALA A 1 762 ? -13.567 12.420 52.768 1.00 88.38 762 ALA A C 1
ATOM 5736 O O . ALA A 1 762 ? -12.640 11.918 52.129 1.00 88.38 762 ALA A O 1
ATOM 5737 N N . ASP A 1 763 ? -13.662 12.313 54.098 1.00 93.12 763 ASP A N 1
ATOM 5738 C CA . 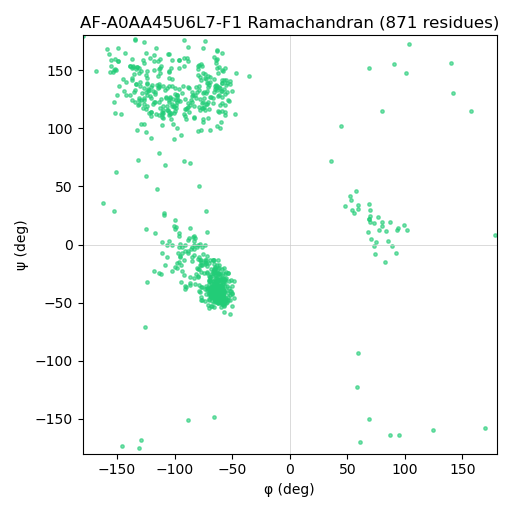ASP A 1 763 ? -12.773 11.473 54.892 1.00 93.12 763 ASP A CA 1
ATOM 5739 C C . ASP A 1 763 ? -13.271 10.021 54.926 1.00 93.12 763 ASP A C 1
ATOM 5741 O O . ASP A 1 763 ? -14.379 9.721 55.377 1.00 93.12 763 ASP A O 1
ATOM 5745 N N . VAL A 1 764 ? -12.417 9.096 54.481 1.00 89.62 764 VAL A N 1
ATOM 5746 C CA . VAL A 1 764 ? -12.779 7.681 54.315 1.00 89.62 764 VAL A CA 1
ATOM 5747 C C . VAL A 1 764 ? -13.162 7.021 55.642 1.00 89.62 764 VAL A C 1
ATOM 5749 O O . VAL A 1 764 ? -14.110 6.238 55.682 1.00 89.62 764 VAL A O 1
ATOM 5752 N N . GLU A 1 765 ? -12.458 7.307 56.739 1.00 91.19 765 GLU A N 1
ATOM 5753 C CA . GLU A 1 765 ? -12.732 6.638 58.016 1.00 91.19 765 GLU A CA 1
ATOM 5754 C C . GLU A 1 765 ? -13.978 7.206 58.702 1.00 91.19 765 GLU A C 1
ATOM 5756 O O . GLU A 1 765 ? -14.773 6.442 59.262 1.00 91.19 765 GLU A O 1
ATOM 5761 N N . ARG A 1 766 ? -14.220 8.518 58.600 1.00 90.44 766 ARG A N 1
ATOM 5762 C CA . ARG A 1 766 ? -15.487 9.131 59.028 1.00 90.44 766 ARG A CA 1
ATOM 5763 C C . ARG A 1 766 ? -16.663 8.618 58.214 1.00 90.44 766 ARG A C 1
ATOM 5765 O O . ARG A 1 766 ? -17.688 8.289 58.807 1.00 90.44 766 ARG A O 1
ATOM 5772 N N . PHE A 1 767 ? -16.498 8.471 56.899 1.00 92.31 767 PHE A N 1
ATOM 5773 C CA . PHE A 1 767 ? -17.500 7.865 56.027 1.00 92.31 767 PHE A CA 1
ATOM 5774 C C . PHE A 1 767 ? -17.849 6.446 56.495 1.00 92.31 767 PHE A C 1
ATOM 5776 O O . PHE A 1 767 ? -19.014 6.152 56.762 1.00 92.31 767 PHE A O 1
ATOM 5783 N N . LEU A 1 768 ? -16.842 5.583 56.677 1.00 90.19 768 LEU A N 1
ATOM 5784 C CA . LEU A 1 768 ? -17.037 4.193 57.108 1.00 90.19 768 LEU A CA 1
ATOM 5785 C C . LEU A 1 768 ? -17.687 4.087 58.493 1.00 90.19 768 LEU A C 1
ATOM 5787 O O . LEU A 1 768 ? -18.559 3.245 58.691 1.00 90.19 768 LEU A O 1
ATOM 5791 N N . THR A 1 769 ? -17.298 4.952 59.431 1.00 91.00 769 THR A N 1
ATOM 5792 C CA . THR A 1 769 ? -17.904 5.014 60.772 1.00 91.00 769 THR A CA 1
ATOM 5793 C C . THR A 1 769 ? -19.347 5.529 60.702 1.00 91.00 769 THR A C 1
ATOM 5795 O O . THR A 1 769 ? -20.225 5.047 61.412 1.00 91.00 769 THR A O 1
ATOM 5798 N N . GLY A 1 770 ? -19.634 6.476 59.804 1.00 91.12 770 GLY A N 1
ATOM 5799 C CA . GLY A 1 770 ? -20.986 6.973 59.550 1.00 91.12 770 GLY A CA 1
ATOM 5800 C C . GLY A 1 770 ? -21.950 5.874 59.098 1.00 91.12 770 GLY A C 1
ATOM 5801 O O . GLY A 1 770 ? -23.100 5.862 59.541 1.00 91.12 770 GLY A O 1
ATOM 5802 N N . LEU A 1 771 ? -21.476 4.913 58.296 1.00 93.06 771 LEU A N 1
ATOM 5803 C CA . LEU A 1 771 ? -22.286 3.788 57.815 1.00 93.06 771 LEU A CA 1
ATOM 5804 C C . LEU A 1 771 ? -22.800 2.873 58.937 1.00 93.06 771 LEU A C 1
ATOM 5806 O O . LEU A 1 771 ? -23.840 2.245 58.757 1.00 93.06 771 LEU A O 1
ATOM 5810 N N . GLU A 1 772 ? -22.142 2.822 60.100 1.00 93.62 772 GLU A N 1
ATOM 5811 C CA . GLU A 1 772 ? -22.593 2.009 61.245 1.00 93.62 772 GLU A CA 1
ATOM 5812 C C . GLU A 1 772 ? -23.991 2.430 61.729 1.00 93.62 772 GLU A C 1
ATOM 5814 O O . GLU A 1 772 ? -24.797 1.603 62.158 1.00 93.62 772 GLU A O 1
ATOM 5819 N N . LYS A 1 773 ? -24.344 3.713 61.565 1.00 92.81 773 LYS A N 1
ATOM 5820 C CA . LYS A 1 773 ? -25.685 4.235 61.882 1.00 92.81 773 LYS A CA 1
ATOM 5821 C C . LYS A 1 773 ? -26.777 3.649 60.981 1.00 92.81 773 LYS A C 1
ATOM 5823 O O . LYS A 1 773 ? -27.945 3.642 61.365 1.00 92.81 773 LYS A O 1
ATOM 5828 N N . LEU A 1 774 ? -26.409 3.160 59.796 1.00 93.12 774 LEU A N 1
ATOM 5829 C CA . LEU A 1 774 ? -27.323 2.581 58.813 1.00 93.12 774 LEU A CA 1
ATOM 5830 C C . LEU A 1 774 ? -27.478 1.062 58.968 1.00 93.12 774 LEU A C 1
ATOM 5832 O O . LEU A 1 774 ? -28.427 0.501 58.418 1.00 93.12 774 LEU A O 1
ATOM 5836 N N . ASP A 1 775 ? -26.615 0.392 59.739 1.00 93.94 775 ASP A N 1
ATOM 5837 C CA . ASP A 1 775 ? -26.597 -1.073 59.846 1.00 93.94 775 ASP A CA 1
ATOM 5838 C C . ASP A 1 775 ? -27.934 -1.647 60.314 1.00 93.94 775 ASP A C 1
ATOM 5840 O O . ASP A 1 775 ? -28.446 -2.599 59.720 1.00 93.94 775 ASP A O 1
ATOM 5844 N N . ARG A 1 776 ? -28.542 -1.047 61.345 1.00 92.75 776 ARG A N 1
ATOM 5845 C CA . ARG A 1 776 ? -29.840 -1.502 61.865 1.00 92.75 776 ARG A CA 1
ATOM 5846 C C . ARG A 1 776 ? -30.948 -1.332 60.824 1.00 92.75 776 ARG A C 1
ATOM 5848 O O . ARG A 1 776 ? -31.738 -2.248 60.626 1.00 92.75 776 ARG A O 1
ATOM 5855 N N . THR A 1 777 ? -30.972 -0.195 60.130 1.00 93.69 777 THR A N 1
ATOM 5856 C CA . THR A 1 777 ? -31.966 0.112 59.090 1.00 93.69 777 THR A CA 1
ATOM 5857 C C . THR A 1 777 ? -31.863 -0.856 57.914 1.00 93.69 777 THR A C 1
ATOM 5859 O O . THR A 1 777 ? -32.875 -1.389 57.460 1.00 93.69 777 THR A O 1
ATOM 5862 N N . PHE A 1 778 ? -30.643 -1.131 57.443 1.00 93.81 778 PHE A N 1
ATOM 5863 C CA . PHE A 1 778 ? -30.415 -2.094 56.367 1.00 93.81 778 PHE A CA 1
ATOM 5864 C C . PHE A 1 778 ? -30.748 -3.518 56.806 1.00 93.81 778 PHE A C 1
ATOM 5866 O O . PHE A 1 778 ? -31.422 -4.222 56.062 1.00 93.81 778 PHE A O 1
ATOM 5873 N N . THR A 1 779 ? -30.365 -3.926 58.018 1.00 93.50 779 THR A N 1
ATOM 5874 C CA . THR A 1 779 ? -30.684 -5.263 58.547 1.00 93.50 779 THR A CA 1
ATOM 5875 C C . THR A 1 779 ? -32.196 -5.493 58.576 1.00 93.50 779 THR A C 1
ATOM 5877 O O . THR A 1 779 ? -32.669 -6.465 57.988 1.00 93.50 779 THR A O 1
ATOM 5880 N N . SER A 1 780 ? -32.971 -4.549 59.129 1.00 93.44 780 SER A N 1
ATOM 5881 C CA . SER A 1 780 ? -34.438 -4.626 59.126 1.00 93.44 780 SER A CA 1
ATOM 5882 C C . SER A 1 780 ? -35.023 -4.672 57.708 1.00 93.44 780 SER A C 1
ATOM 5884 O O . SER A 1 780 ? -35.952 -5.437 57.447 1.00 93.44 780 SER A O 1
ATOM 5886 N N . ARG A 1 781 ? -34.474 -3.888 56.762 1.00 93.62 781 ARG A N 1
ATOM 5887 C CA . ARG A 1 781 ? -34.896 -3.913 55.348 1.00 93.62 781 ARG A CA 1
ATOM 5888 C C . ARG A 1 781 ? -34.659 -5.291 54.724 1.00 93.62 781 ARG A C 1
ATOM 5890 O O . ARG A 1 781 ? -35.541 -5.806 54.043 1.00 93.62 781 ARG A O 1
ATOM 5897 N N . ILE A 1 782 ? -33.496 -5.900 54.957 1.00 93.88 782 ILE A N 1
ATOM 5898 C CA . ILE A 1 782 ? -33.152 -7.222 54.417 1.00 93.88 782 ILE A CA 1
ATOM 5899 C C . ILE A 1 782 ? -34.019 -8.328 55.027 1.00 93.88 782 ILE A C 1
ATOM 5901 O O . ILE A 1 782 ? -34.471 -9.209 54.297 1.00 93.88 782 ILE A O 1
ATOM 5905 N N . GLU A 1 783 ? -34.276 -8.297 56.335 1.00 92.44 783 GLU A N 1
ATOM 5906 C CA . GLU A 1 783 ? -35.153 -9.270 56.998 1.00 92.44 783 GLU A CA 1
ATOM 5907 C C . GLU A 1 783 ? -36.576 -9.231 56.429 1.00 92.44 783 GLU A C 1
ATOM 5909 O O . GLU A 1 783 ? -37.133 -10.285 56.116 1.00 92.44 783 GLU A O 1
ATOM 5914 N N . GLY A 1 784 ? -37.118 -8.029 56.193 1.00 93.12 784 GLY A N 1
ATOM 5915 C CA . GLY A 1 784 ? -38.404 -7.849 55.515 1.00 93.12 784 GLY A CA 1
ATOM 5916 C C . GLY A 1 784 ? -38.412 -8.445 54.103 1.00 93.12 784 GLY A C 1
ATOM 5917 O O . GLY A 1 784 ? -39.286 -9.242 53.769 1.00 93.12 784 GLY A O 1
ATOM 5918 N N . LEU A 1 785 ? -37.387 -8.151 53.294 1.00 93.56 785 LEU A N 1
ATOM 5919 C CA . LEU A 1 785 ? -37.270 -8.712 51.942 1.00 93.56 785 LEU A CA 1
ATOM 5920 C C . LEU A 1 785 ? -37.162 -10.243 51.945 1.00 93.56 785 LEU A C 1
ATOM 5922 O O . LEU A 1 785 ? -37.792 -10.903 51.118 1.00 93.56 785 LEU A O 1
ATOM 5926 N N . ARG A 1 786 ? -36.411 -10.825 52.888 1.00 90.44 786 ARG A N 1
ATOM 5927 C CA . ARG A 1 786 ? -36.301 -12.284 53.035 1.00 90.44 786 ARG A CA 1
ATOM 5928 C C . ARG A 1 786 ? -37.639 -12.920 53.416 1.00 90.44 786 ARG A C 1
ATOM 5930 O O . ARG A 1 786 ? -37.952 -13.982 52.876 1.00 90.44 786 ARG A O 1
ATOM 5937 N N . ALA A 1 787 ? -38.415 -12.287 54.299 1.00 91.69 787 ALA A N 1
ATOM 5938 C CA . ALA A 1 787 ? -39.747 -12.758 54.684 1.00 91.69 787 ALA A CA 1
ATOM 5939 C C . ALA A 1 787 ? -40.722 -12.767 53.491 1.00 91.69 787 ALA A C 1
ATOM 5941 O O . ALA A 1 787 ? -41.527 -13.685 53.362 1.00 91.69 787 ALA A O 1
ATOM 5942 N N . GLU A 1 788 ? -40.585 -11.809 52.572 1.00 92.81 788 GLU A N 1
ATOM 5943 C CA . GLU A 1 788 ? -41.335 -11.754 51.308 1.00 92.81 788 GLU A CA 1
ATOM 5944 C C . GLU A 1 788 ? -40.785 -12.684 50.210 1.00 92.81 788 GLU A C 1
ATOM 5946 O O . GLU A 1 788 ? -41.304 -12.703 49.094 1.00 92.81 788 GLU A O 1
ATOM 5951 N N . GLY A 1 789 ? -39.713 -13.437 50.477 1.00 91.12 789 GLY A N 1
ATOM 5952 C CA . GLY A 1 789 ? -39.070 -14.289 49.476 1.00 91.12 789 GLY A CA 1
ATOM 5953 C C . GLY A 1 789 ? -38.353 -13.515 48.362 1.00 91.12 789 GLY A C 1
ATOM 5954 O O . GLY A 1 789 ? -38.123 -14.076 47.293 1.00 91.12 789 GLY A O 1
ATOM 5955 N N . LYS A 1 790 ? -37.982 -12.251 48.597 1.00 94.88 790 LYS A N 1
ATOM 5956 C CA . LYS A 1 790 ? -37.264 -11.387 47.650 1.00 94.88 790 LYS A CA 1
ATOM 5957 C C . LYS A 1 790 ? -35.777 -11.279 47.993 1.00 94.88 790 LYS A C 1
ATOM 5959 O O . LYS A 1 790 ? -35.348 -11.515 49.122 1.00 94.88 790 LYS A O 1
ATOM 5964 N N . VAL A 1 791 ? -34.982 -10.900 47.000 1.00 93.38 791 VAL A N 1
ATOM 5965 C CA . VAL A 1 791 ? -33.533 -10.701 47.094 1.00 93.38 791 VAL A CA 1
ATOM 5966 C C . VAL A 1 791 ? -33.200 -9.276 46.670 1.00 93.38 791 VAL A C 1
ATOM 5968 O O . VAL A 1 791 ? -33.666 -8.812 45.631 1.00 93.38 791 VAL A O 1
ATOM 5971 N N . LEU A 1 792 ? -32.386 -8.577 47.463 1.00 93.62 792 LEU A N 1
ATOM 5972 C CA . LEU A 1 792 ? -31.889 -7.253 47.103 1.00 93.62 792 LEU A CA 1
ATOM 5973 C C . LEU A 1 792 ? -30.799 -7.366 46.030 1.00 93.62 792 LEU A C 1
ATOM 5975 O O . LEU A 1 792 ? -29.841 -8.140 46.166 1.00 93.62 792 LEU A O 1
ATOM 5979 N N . ARG A 1 793 ? -30.927 -6.562 44.976 1.00 93.12 793 ARG A N 1
ATOM 5980 C CA . ARG A 1 793 ? -29.916 -6.370 43.934 1.00 93.12 793 ARG A CA 1
ATOM 5981 C C . ARG A 1 793 ? -29.823 -4.903 43.556 1.00 93.12 793 ARG A C 1
ATOM 5983 O O . ARG A 1 793 ? -30.797 -4.178 43.681 1.00 93.12 793 ARG A O 1
ATOM 5990 N N . TYR A 1 794 ? -28.665 -4.472 43.071 1.00 93.12 794 TYR A N 1
ATOM 5991 C CA . TYR A 1 794 ? -28.511 -3.146 42.481 1.00 93.12 794 TYR A CA 1
ATOM 5992 C C . TYR A 1 794 ? -28.534 -3.268 40.960 1.00 93.12 794 TYR A C 1
ATOM 5994 O O . TYR A 1 794 ? -27.651 -3.908 40.375 1.00 93.12 794 TYR A O 1
ATOM 6002 N N . LEU A 1 795 ? -29.579 -2.724 40.340 1.00 94.69 795 LEU A N 1
ATOM 6003 C CA . LEU A 1 795 ? -29.918 -2.967 38.941 1.00 94.69 795 LEU A CA 1
ATOM 6004 C C . LEU A 1 795 ? -30.178 -1.654 38.213 1.00 94.69 795 LEU A C 1
ATOM 6006 O O . LEU A 1 795 ? -30.701 -0.697 38.782 1.00 94.69 795 LEU A O 1
ATOM 6010 N N . ALA A 1 796 ? -29.829 -1.644 36.935 1.00 95.50 796 ALA A N 1
ATOM 6011 C CA . ALA A 1 796 ? -30.266 -0.642 35.985 1.00 95.50 796 ALA A CA 1
ATOM 6012 C C . ALA A 1 796 ? -31.424 -1.206 35.160 1.00 95.50 796 ALA A C 1
ATOM 6014 O O . ALA A 1 796 ? -31.342 -2.341 34.691 1.00 95.50 796 ALA A O 1
ATOM 6015 N N . ARG A 1 797 ? -32.480 -0.413 34.986 1.00 95.38 797 ARG A N 1
ATOM 6016 C CA . ARG A 1 797 ? -33.677 -0.741 34.208 1.00 95.38 797 ARG A CA 1
ATOM 6017 C C . ARG A 1 797 ? -33.928 0.348 33.183 1.00 95.38 797 ARG A C 1
ATOM 6019 O O . ARG A 1 797 ? -34.104 1.507 33.552 1.00 95.38 797 ARG A O 1
ATOM 6026 N N . ILE A 1 798 ? -33.941 -0.045 31.918 1.00 95.75 798 ILE A N 1
ATOM 6027 C CA . ILE A 1 798 ? -34.311 0.787 30.778 1.00 95.75 798 ILE A CA 1
ATOM 6028 C C . ILE A 1 798 ? -35.682 0.302 30.325 1.00 95.75 798 ILE A C 1
ATOM 6030 O O . ILE A 1 798 ? -35.804 -0.845 29.898 1.00 95.75 798 ILE A O 1
ATOM 6034 N N . ASP A 1 799 ? -36.690 1.162 30.432 1.00 93.12 799 ASP A N 1
ATOM 6035 C CA . ASP A 1 799 ? -38.050 0.934 29.948 1.00 93.12 799 ASP A CA 1
ATOM 6036 C C . ASP A 1 799 ? -38.416 2.028 28.926 1.00 93.12 799 ASP A C 1
ATOM 6038 O O . ASP A 1 799 ? -38.917 3.095 29.286 1.00 93.12 799 ASP A O 1
ATOM 6042 N N . PRO A 1 800 ? -38.166 1.775 27.631 1.00 88.06 800 PRO A N 1
ATOM 6043 C CA . PRO A 1 800 ? -38.521 2.665 26.526 1.00 88.06 800 PRO A CA 1
ATOM 6044 C C . PRO A 1 800 ? -40.027 2.906 26.389 1.00 88.06 800 PRO A C 1
ATOM 6046 O O . PRO A 1 800 ? -40.433 3.822 25.676 1.00 88.06 800 PRO A O 1
ATOM 6049 N N . THR A 1 801 ? -40.857 2.052 26.997 1.00 84.56 801 THR A N 1
ATOM 6050 C CA . THR A 1 801 ? -42.320 2.106 26.895 1.00 84.56 801 THR A CA 1
ATOM 6051 C C . THR A 1 801 ? -42.964 2.896 28.031 1.00 84.56 801 THR A C 1
ATOM 6053 O O . THR A 1 801 ? -44.171 3.161 27.980 1.00 84.56 801 THR A O 1
ATOM 6056 N N . ALA A 1 802 ? -42.173 3.302 29.029 1.00 84.62 802 ALA A N 1
ATOM 6057 C CA . ALA A 1 802 ? -42.632 4.073 30.171 1.00 84.62 802 ALA A CA 1
ATOM 6058 C C . ALA A 1 802 ? -43.314 5.374 29.714 1.00 84.62 802 ALA A C 1
ATOM 6060 O O . ALA A 1 802 ? -42.687 6.263 29.138 1.00 84.62 802 ALA A O 1
ATOM 6061 N N . LYS A 1 803 ? -44.625 5.474 29.973 1.00 74.69 803 LYS A N 1
ATOM 6062 C CA . LYS A 1 803 ? -45.420 6.691 29.733 1.00 74.69 803 LYS A CA 1
ATOM 6063 C C . LYS A 1 803 ? -45.376 7.651 30.920 1.00 74.69 803 LYS A C 1
ATOM 6065 O O . LYS A 1 803 ? -45.364 8.858 30.714 1.00 74.69 803 LYS A O 1
ATOM 6070 N N . ASP A 1 804 ? -45.318 7.094 32.132 1.00 70.88 804 ASP A N 1
ATOM 6071 C CA . ASP A 1 804 ? -45.285 7.814 33.404 1.00 70.88 804 ASP A CA 1
ATOM 6072 C C . ASP A 1 804 ? -44.056 7.365 34.223 1.00 70.88 804 ASP A C 1
ATOM 6074 O O . ASP A 1 804 ? -43.942 6.202 34.620 1.00 70.88 804 ASP A O 1
ATOM 6078 N N . GLY A 1 805 ? -43.124 8.289 34.481 1.00 67.31 805 GLY A N 1
ATOM 6079 C CA . GLY A 1 805 ? -41.857 8.044 35.190 1.00 67.31 805 GLY A CA 1
ATOM 6080 C C . GLY A 1 805 ? -40.627 7.978 34.269 1.00 67.31 805 GLY A C 1
ATOM 6081 O O . GLY A 1 805 ? -40.766 8.025 33.049 1.00 67.31 805 GLY A O 1
ATOM 6082 N N . PRO A 1 806 ? -39.402 7.905 34.822 1.00 80.12 806 PRO A N 1
ATOM 6083 C CA . PRO A 1 806 ? -38.183 7.927 34.014 1.00 80.12 806 PRO A CA 1
ATOM 6084 C C . PRO A 1 806 ? -37.990 6.637 33.212 1.00 80.12 806 PRO A C 1
ATOM 6086 O O . PRO A 1 806 ? -38.160 5.525 33.723 1.00 80.12 806 PRO A O 1
ATOM 6089 N N . VAL A 1 807 ? -37.542 6.826 31.971 1.00 90.19 807 VAL A N 1
ATOM 6090 C CA . VAL A 1 807 ? -37.190 5.776 31.003 1.00 90.19 807 VAL A CA 1
ATOM 6091 C C . VAL A 1 807 ? -35.990 4.946 31.467 1.00 90.19 807 VAL A C 1
ATOM 6093 O O . VAL A 1 807 ? -35.882 3.771 31.129 1.00 90.19 807 VAL A O 1
ATOM 6096 N N . LEU A 1 808 ? -35.078 5.532 32.246 1.00 94.69 808 LEU A N 1
ATOM 6097 C CA . LEU A 1 808 ? -33.880 4.864 32.746 1.00 94.69 808 LEU A CA 1
ATOM 6098 C C . LEU A 1 808 ? -33.725 5.105 34.254 1.00 94.69 808 LEU A C 1
ATOM 6100 O O . LEU A 1 808 ? -33.594 6.244 34.703 1.00 94.69 808 LEU A O 1
ATOM 6104 N N . ARG A 1 809 ? -33.717 4.012 35.026 1.00 95.44 809 ARG A N 1
ATOM 6105 C CA . ARG A 1 809 ? -33.533 4.011 36.485 1.00 95.44 809 ARG A CA 1
ATOM 6106 C C . ARG A 1 809 ? -32.368 3.130 36.891 1.00 95.44 809 ARG A C 1
ATOM 6108 O O . ARG A 1 809 ? -32.186 2.050 36.332 1.00 95.44 809 ARG A O 1
ATOM 6115 N N . VAL A 1 810 ? -31.621 3.551 37.902 1.00 96.06 810 VAL A N 1
ATOM 6116 C CA . VAL A 1 810 ? -30.528 2.776 38.495 1.00 96.06 810 VAL A CA 1
ATOM 6117 C C . VAL A 1 810 ? -30.639 2.842 40.009 1.00 96.06 810 VAL A C 1
ATOM 6119 O O . VAL A 1 810 ? -30.631 3.930 40.576 1.00 96.06 810 VAL A O 1
ATOM 6122 N N . GLY A 1 811 ? -30.743 1.692 40.673 1.00 95.69 811 GLY A N 1
ATOM 6123 C CA . GLY A 1 811 ? -30.950 1.681 42.118 1.00 95.69 811 GLY A CA 1
ATOM 6124 C C . GLY A 1 811 ? -31.042 0.297 42.759 1.00 95.69 811 GLY A C 1
ATOM 6125 O O . GLY A 1 811 ? -30.954 -0.726 42.069 1.00 95.69 811 GLY A O 1
ATOM 6126 N N . PRO A 1 812 ? -31.221 0.240 44.093 1.00 93.81 812 PRO A N 1
ATOM 6127 C CA . PRO A 1 812 ? -31.492 -0.990 44.822 1.00 93.81 812 PRO A CA 1
ATOM 6128 C C . PRO A 1 812 ? -32.922 -1.477 44.546 1.00 93.81 812 PRO A C 1
ATOM 6130 O O . PRO A 1 812 ? -33.903 -0.807 44.853 1.00 93.81 812 PRO A O 1
ATOM 6133 N N . VAL A 1 813 ? -33.052 -2.689 44.023 1.00 93.62 813 VAL A N 1
ATOM 6134 C CA . VAL A 1 813 ? -34.313 -3.314 43.630 1.00 93.62 813 VAL A CA 1
ATOM 6135 C C . VAL A 1 813 ? -34.480 -4.655 44.340 1.00 93.62 813 VAL A C 1
ATOM 6137 O O . VAL A 1 813 ? -33.543 -5.447 44.453 1.00 93.62 813 VAL A O 1
ATOM 6140 N N . ALA A 1 814 ? -35.697 -4.928 44.806 1.00 93.88 814 ALA A N 1
ATOM 6141 C CA . ALA A 1 814 ? -36.080 -6.235 45.319 1.00 93.88 814 ALA A CA 1
ATOM 6142 C C . ALA A 1 814 ? -36.610 -7.115 44.178 1.00 93.88 814 ALA A C 1
ATOM 6144 O O . ALA A 1 814 ? -37.627 -6.790 43.565 1.00 93.88 814 ALA A O 1
ATOM 6145 N N . VAL A 1 815 ? -35.933 -8.230 43.905 1.00 93.00 815 VAL A N 1
ATOM 6146 C CA . VAL A 1 815 ? -36.300 -9.184 42.845 1.00 93.00 815 VAL A CA 1
ATOM 6147 C C . VAL A 1 815 ? -36.726 -10.536 43.433 1.00 93.00 815 VAL A C 1
ATOM 6149 O O . VAL A 1 815 ? -36.261 -10.890 44.519 1.00 93.00 815 VAL A O 1
ATOM 6152 N N . PRO A 1 816 ? -37.606 -11.308 42.767 1.00 92.81 816 PRO A N 1
ATOM 6153 C CA . PRO A 1 816 ? -37.958 -12.659 43.214 1.00 92.81 816 PRO A CA 1
ATOM 6154 C C . PRO A 1 816 ? -36.746 -13.605 43.155 1.00 92.81 816 PRO A C 1
ATOM 6156 O O . PRO A 1 816 ? -35.787 -13.353 42.423 1.00 92.81 816 PRO A O 1
ATOM 6159 N N . LYS A 1 817 ? -36.774 -14.708 43.915 1.00 87.12 817 LYS A N 1
ATOM 6160 C CA . LYS A 1 817 ? -35.653 -15.668 44.002 1.00 87.12 817 LYS A CA 1
ATOM 6161 C C . LYS A 1 817 ? -35.258 -16.265 42.653 1.00 87.12 817 LYS A C 1
ATOM 6163 O O . LYS A 1 817 ? -34.081 -16.541 42.428 1.00 87.12 817 LYS A O 1
ATOM 6168 N N . GLU A 1 818 ? -36.221 -16.436 41.760 1.00 87.81 818 GLU A N 1
ATOM 6169 C CA . GLU A 1 818 ? -36.058 -17.043 40.441 1.00 87.81 818 GLU A CA 1
ATOM 6170 C C . GLU A 1 818 ? -35.424 -16.080 39.427 1.00 87.81 818 GLU A C 1
ATOM 6172 O O . GLU A 1 818 ? -34.986 -16.514 38.360 1.00 87.81 818 GLU A O 1
ATOM 6177 N N . HIS A 1 819 ? -35.350 -14.787 39.759 1.00 89.69 819 HIS A N 1
ATOM 6178 C CA . HIS A 1 819 ? -34.842 -13.748 38.875 1.00 89.69 819 HIS A CA 1
ATOM 6179 C C . HIS A 1 819 ? -33.369 -13.999 38.490 1.00 89.69 819 HIS A C 1
ATOM 6181 O O . HIS A 1 819 ? -32.560 -14.260 39.380 1.00 89.69 819 HIS A O 1
ATOM 6187 N N . PRO A 1 820 ? -32.953 -13.855 37.213 1.00 86.38 820 PRO A N 1
ATOM 6188 C CA . PRO A 1 820 ? -31.576 -14.133 36.777 1.00 86.38 820 PRO A CA 1
ATOM 6189 C C . PRO A 1 820 ? -30.488 -13.448 37.622 1.00 86.38 820 PRO A C 1
ATOM 6191 O O . PRO A 1 820 ? -29.492 -14.073 37.987 1.00 86.38 820 PRO A O 1
ATOM 6194 N N . ALA A 1 821 ? -30.726 -12.196 38.024 1.00 87.44 821 ALA A N 1
ATOM 6195 C CA . ALA A 1 821 ? -29.839 -11.416 38.892 1.00 87.44 821 ALA A CA 1
ATOM 6196 C C . ALA A 1 821 ? -29.495 -12.081 40.242 1.00 87.44 821 ALA A C 1
ATOM 6198 O O . ALA A 1 821 ? -28.485 -11.735 40.858 1.00 87.44 821 ALA A O 1
ATOM 6199 N N . THR A 1 822 ? -30.311 -13.009 40.756 1.00 85.62 822 THR A N 1
ATOM 6200 C CA . THR A 1 822 ? -30.036 -13.669 42.045 1.00 85.62 822 THR A CA 1
ATOM 6201 C C . THR A 1 822 ? -28.876 -14.655 41.955 1.00 85.62 822 THR A C 1
ATOM 6203 O O . THR A 1 822 ? -28.205 -14.877 42.960 1.00 85.62 822 THR A O 1
ATOM 6206 N N . ARG A 1 823 ? -28.589 -15.182 40.757 1.00 83.38 823 ARG A N 1
ATOM 6207 C CA . ARG A 1 823 ? -27.557 -16.204 40.515 1.00 83.38 823 ARG A CA 1
ATOM 6208 C C . ARG A 1 823 ? -26.147 -15.639 40.357 1.00 83.38 823 ARG A C 1
ATOM 6210 O O . ARG A 1 823 ? -25.207 -16.428 40.322 1.00 83.38 823 ARG A O 1
ATOM 6217 N N . LEU A 1 824 ? -26.016 -14.315 40.265 1.00 82.50 824 LEU A N 1
ATOM 6218 C CA . LEU A 1 824 ? -24.734 -13.626 40.125 1.00 82.50 824 LEU A CA 1
ATOM 6219 C C . LEU A 1 824 ? -23.791 -13.967 41.279 1.00 82.50 824 LEU A C 1
ATOM 6221 O O . LEU A 1 824 ? -24.182 -13.910 42.449 1.00 82.50 824 LEU A O 1
ATOM 6225 N N . ARG A 1 825 ? -22.535 -14.268 40.950 1.00 79.00 825 ARG A N 1
ATOM 6226 C CA . ARG A 1 825 ? -21.468 -14.523 41.924 1.00 79.00 825 ARG A CA 1
ATOM 6227 C C . ARG A 1 825 ? -20.326 -13.529 41.754 1.00 79.00 825 ARG A C 1
ATOM 6229 O O . ARG A 1 825 ? -19.879 -13.255 40.647 1.00 79.00 825 ARG A O 1
ATOM 6236 N N . GLY A 1 826 ? -19.801 -13.026 42.871 1.00 74.56 826 GLY A N 1
ATOM 6237 C CA . GLY A 1 826 ? -18.632 -12.142 42.863 1.00 74.56 826 GLY A CA 1
ATOM 6238 C C . GLY A 1 826 ? -18.851 -10.880 42.023 1.00 74.56 826 GLY A C 1
ATOM 6239 O O . GLY A 1 826 ? -19.773 -10.117 42.293 1.00 74.56 826 GLY A O 1
ATOM 6240 N N . SER A 1 827 ? -17.990 -10.670 41.025 1.00 73.38 827 SER A N 1
ATOM 6241 C CA . SER A 1 827 ? -18.002 -9.521 40.108 1.00 73.38 827 SER A CA 1
ATOM 6242 C C . SER A 1 827 ? -18.647 -9.824 38.747 1.00 73.38 827 SER A C 1
ATOM 6244 O O . SER A 1 827 ? -18.364 -9.143 37.758 1.00 73.38 827 SER A O 1
ATOM 6246 N N . GLU A 1 828 ? -19.483 -10.861 38.662 1.00 83.81 828 GLU A N 1
ATOM 6247 C CA . GLU A 1 828 ? -20.263 -11.138 37.457 1.00 83.81 828 GLU A CA 1
ATOM 6248 C C . GLU A 1 828 ? -21.176 -9.958 37.098 1.00 83.81 828 GLU A C 1
ATOM 6250 O O . GLU A 1 828 ? -21.812 -9.353 37.962 1.00 83.81 828 GLU A O 1
ATOM 6255 N N . ALA A 1 829 ? -21.260 -9.662 35.803 1.00 85.62 829 ALA A N 1
ATOM 6256 C CA . ALA A 1 829 ? -22.299 -8.811 35.245 1.00 85.62 829 ALA A CA 1
ATOM 6257 C C . ALA A 1 829 ? -23.313 -9.686 34.510 1.00 85.62 829 ALA A C 1
ATOM 6259 O O . ALA A 1 829 ? -22.962 -10.718 33.928 1.00 85.62 829 ALA A O 1
ATOM 6260 N N . PHE A 1 830 ? -24.565 -9.237 34.496 1.00 90.88 830 PHE A N 1
ATOM 6261 C CA . PHE A 1 830 ? -25.547 -9.728 33.539 1.00 90.88 830 PHE A CA 1
ATOM 6262 C C . PHE A 1 830 ? -26.288 -8.566 32.902 1.00 90.88 830 PHE A C 1
ATOM 6264 O O . PHE A 1 830 ? -26.456 -7.513 33.525 1.00 90.88 830 PHE A O 1
ATOM 6271 N N . VAL A 1 831 ? -26.764 -8.807 31.688 1.00 94.56 831 VAL A N 1
ATOM 6272 C CA . VAL A 1 831 ? -27.711 -7.957 30.979 1.00 94.56 831 VAL A CA 1
ATOM 6273 C C . VAL A 1 831 ? -28.777 -8.845 30.358 1.00 94.56 831 VAL A C 1
ATOM 6275 O O . VAL A 1 831 ? -28.460 -9.857 29.736 1.00 94.56 831 VAL A O 1
ATOM 6278 N N . ALA A 1 832 ? -30.032 -8.476 30.560 1.00 95.12 832 ALA A N 1
ATOM 6279 C CA . ALA A 1 832 ? -31.205 -9.105 29.992 1.00 95.12 832 ALA A CA 1
ATOM 6280 C C . ALA A 1 832 ? -31.853 -8.144 28.996 1.00 95.12 832 ALA A C 1
ATOM 6282 O O . ALA A 1 832 ? -32.176 -7.011 29.357 1.00 95.12 832 ALA A O 1
ATOM 6283 N N . PHE A 1 833 ? -32.055 -8.607 27.766 1.00 95.75 833 PHE A N 1
ATOM 6284 C CA . PHE A 1 833 ? -32.790 -7.883 26.735 1.00 95.75 833 PHE A CA 1
ATOM 6285 C C . PHE A 1 833 ? -34.163 -8.524 26.546 1.00 95.75 833 PHE A C 1
ATOM 6287 O O . PHE A 1 833 ? -34.260 -9.673 26.109 1.00 95.75 833 PHE A O 1
ATOM 6294 N N . SER A 1 834 ? -35.214 -7.770 26.849 1.00 94.88 834 SER A N 1
ATOM 6295 C CA . SER A 1 834 ? -36.594 -8.131 26.533 1.00 94.88 834 SER A CA 1
ATOM 6296 C C . SER A 1 834 ? -37.001 -7.390 25.264 1.00 94.88 834 SER A C 1
ATOM 6298 O O . SER A 1 834 ? -36.966 -6.158 25.220 1.00 94.88 834 SER A O 1
ATOM 6300 N N . THR A 1 835 ? -37.360 -8.123 24.216 1.00 94.56 835 THR A N 1
ATOM 6301 C CA . THR A 1 835 ? -37.691 -7.559 22.895 1.00 94.56 835 THR A CA 1
ATOM 6302 C C . THR A 1 835 ? -38.960 -8.187 22.334 1.00 94.56 835 THR A C 1
ATOM 6304 O O . THR A 1 835 ? -39.510 -9.105 22.936 1.00 94.56 835 THR A O 1
ATOM 6307 N N . GLU A 1 836 ? -39.422 -7.726 21.173 1.00 93.88 836 GLU A N 1
ATOM 6308 C CA . GLU A 1 836 ? -40.529 -8.358 20.446 1.00 93.88 836 GLU A CA 1
ATOM 6309 C C . GLU A 1 836 ? -40.238 -9.837 20.139 1.00 93.88 836 GLU A C 1
ATOM 6311 O O . GLU A 1 836 ? -41.113 -10.690 20.271 1.00 93.88 836 GLU A O 1
ATOM 6316 N N . ARG A 1 837 ? -38.994 -10.163 19.760 1.00 94.56 837 ARG A N 1
ATOM 6317 C CA . ARG A 1 837 ? -38.571 -11.546 19.472 1.00 94.56 837 ARG A CA 1
ATOM 6318 C C . ARG A 1 837 ? -38.218 -12.346 20.728 1.00 94.56 837 ARG A C 1
ATOM 6320 O O . ARG A 1 837 ? -38.306 -13.570 20.703 1.00 94.56 837 ARG A O 1
ATOM 6327 N N . TYR A 1 838 ? -37.827 -11.669 21.805 1.00 92.19 838 TYR A N 1
ATOM 6328 C CA . TYR A 1 838 ? -37.442 -12.253 23.094 1.00 92.19 838 TYR A CA 1
ATOM 6329 C C . TYR A 1 838 ? -38.427 -11.846 24.204 1.00 92.19 838 TYR A C 1
ATOM 6331 O O . TYR A 1 838 ? -38.016 -11.386 25.270 1.00 92.19 838 TYR A O 1
ATOM 6339 N N . ALA A 1 839 ? -39.731 -11.972 23.936 1.00 88.06 839 ALA A N 1
ATOM 6340 C CA . ALA A 1 839 ? -40.788 -11.547 24.856 1.00 88.06 839 ALA A CA 1
ATOM 6341 C C . ALA A 1 839 ? -40.993 -12.536 26.019 1.00 88.06 839 ALA A C 1
ATOM 6343 O O . ALA A 1 839 ? -41.019 -12.127 27.178 1.00 88.06 839 ALA A O 1
ATOM 6344 N N . ASP A 1 840 ? -41.089 -13.837 25.717 1.00 87.19 840 ASP A N 1
ATOM 6345 C CA . ASP A 1 840 ? -41.312 -14.889 26.725 1.00 87.19 840 ASP A CA 1
ATOM 6346 C C . ASP A 1 840 ? -40.026 -15.257 27.482 1.00 87.19 840 ASP A C 1
ATOM 6348 O O . ASP A 1 840 ? -40.046 -15.575 28.673 1.00 87.19 840 ASP A O 1
ATOM 6352 N N . TYR A 1 841 ? -38.892 -15.210 26.776 1.00 88.56 841 TYR A N 1
ATOM 6353 C CA . TYR A 1 841 ? -37.576 -15.584 27.285 1.00 88.56 841 TYR A CA 1
ATOM 6354 C C . TYR A 1 841 ? -36.561 -14.493 26.925 1.00 88.56 841 TYR A C 1
ATOM 6356 O O . TYR A 1 841 ? -36.059 -14.488 25.797 1.00 88.56 841 TYR A O 1
ATOM 6364 N N . PRO A 1 842 ? -36.248 -13.575 27.858 1.00 91.75 842 PRO A N 1
ATOM 6365 C CA . PRO A 1 842 ? -35.280 -12.511 27.615 1.00 91.75 842 PRO A CA 1
ATOM 6366 C C . PRO A 1 842 ? -33.912 -13.065 27.205 1.00 91.75 842 PRO A C 1
ATOM 6368 O O . PRO A 1 842 ? -33.444 -14.066 27.758 1.00 91.75 842 PRO A O 1
ATOM 6371 N N . LEU A 1 843 ? -33.238 -12.393 26.271 1.00 94.56 843 LEU A N 1
ATOM 6372 C CA . LEU A 1 843 ? -31.878 -12.746 25.872 1.00 94.56 843 LEU A CA 1
ATOM 6373 C C . LEU A 1 843 ? -30.901 -12.321 26.973 1.00 94.56 843 LEU A C 1
ATOM 6375 O O . LEU A 1 843 ? -30.748 -11.131 27.252 1.00 94.56 843 LEU A O 1
ATOM 6379 N N . LEU A 1 844 ? -30.238 -13.296 27.596 1.00 93.62 844 LEU A N 1
ATOM 6380 C CA . LEU A 1 844 ? -29.318 -13.074 28.711 1.00 93.62 844 LEU A CA 1
ATOM 6381 C C . LEU A 1 844 ? -27.858 -13.122 28.247 1.00 93.62 844 LEU A C 1
ATOM 6383 O O . LEU A 1 844 ? -27.405 -14.129 27.707 1.00 93.62 844 LEU A O 1
ATOM 6387 N N . VAL A 1 845 ? -27.104 -12.064 28.544 1.00 94.00 845 VAL A N 1
ATOM 6388 C CA . VAL A 1 845 ? -25.640 -12.023 28.439 1.00 94.00 845 VAL A CA 1
ATOM 6389 C C . VAL A 1 845 ? -25.071 -11.978 29.854 1.00 94.00 845 VAL A C 1
ATOM 6391 O O . VAL A 1 845 ? -25.315 -11.016 30.578 1.00 94.00 845 VAL A O 1
ATOM 6394 N N . GLN A 1 846 ? -24.329 -13.009 30.264 1.00 91.19 846 GLN A N 1
ATOM 6395 C CA . GLN A 1 846 ? -23.764 -13.125 31.614 1.00 91.19 846 GLN A CA 1
ATOM 6396 C C . GLN A 1 846 ? -22.314 -13.620 31.572 1.00 91.19 846 GLN A C 1
ATOM 6398 O O . GLN A 1 846 ? -21.971 -14.510 30.797 1.00 91.19 846 GLN A O 1
ATOM 6403 N N . GLY A 1 847 ? -21.479 -13.076 32.456 1.00 88.38 847 GLY A N 1
ATOM 6404 C CA . GLY A 1 847 ? -20.126 -13.562 32.723 1.00 88.38 847 GLY A CA 1
ATOM 6405 C C . GLY A 1 847 ? -19.340 -12.579 33.587 1.00 88.38 847 GLY A C 1
ATOM 6406 O O . GLY A 1 847 ? -19.931 -11.760 34.292 1.00 88.38 847 GLY A O 1
ATOM 6407 N N . ALA A 1 848 ? -18.008 -12.644 33.550 1.00 82.44 848 ALA A N 1
ATOM 6408 C CA . ALA A 1 848 ? -17.160 -11.744 34.332 1.00 82.44 848 ALA A CA 1
ATOM 6409 C C . ALA A 1 848 ? -17.389 -10.274 33.927 1.00 82.44 848 ALA A C 1
ATOM 6411 O O . ALA A 1 848 ? -17.076 -9.874 32.808 1.00 82.44 848 ALA A O 1
ATOM 6412 N N . GLY A 1 849 ? -17.932 -9.470 34.847 1.00 74.50 849 GLY A N 1
ATOM 6413 C CA . GLY A 1 849 ? -18.310 -8.072 34.614 1.00 74.50 849 GLY A CA 1
ATOM 6414 C C . GLY A 1 849 ? -17.216 -7.051 34.919 1.00 74.50 849 GLY A C 1
ATOM 6415 O O . GLY A 1 849 ? -17.400 -5.856 34.679 1.00 74.50 849 GLY A O 1
ATOM 6416 N N . ALA A 1 850 ? -16.087 -7.509 35.460 1.00 74.50 850 ALA A N 1
ATOM 6417 C CA . ALA A 1 850 ? -14.914 -6.706 35.774 1.00 74.50 850 ALA A CA 1
ATOM 6418 C C . ALA A 1 850 ? -13.641 -7.565 35.712 1.00 74.50 850 ALA A C 1
ATOM 6420 O O . ALA A 1 850 ? -13.677 -8.763 35.992 1.00 74.50 850 ALA A O 1
ATOM 6421 N N . GLY A 1 851 ? -12.509 -6.935 35.390 1.00 80.88 851 GLY A N 1
ATOM 6422 C CA . GLY A 1 851 ? -11.188 -7.566 35.405 1.00 80.88 851 GLY A CA 1
ATOM 6423 C C . GLY A 1 851 ? -10.304 -7.102 34.251 1.00 80.88 851 GLY A C 1
ATOM 6424 O O . GLY A 1 851 ? -10.714 -7.145 33.095 1.00 80.88 851 GLY A O 1
ATOM 6425 N N . GLY A 1 852 ? -9.068 -6.699 34.564 1.00 86.25 852 GLY A N 1
ATOM 6426 C CA . GLY A 1 852 ? -8.100 -6.190 33.584 1.00 86.25 852 GLY A CA 1
ATOM 6427 C C . GLY A 1 852 ? -7.920 -7.079 32.347 1.00 86.25 852 GLY A C 1
ATOM 6428 O O . GLY A 1 852 ? -8.096 -6.572 31.241 1.00 86.25 852 GLY A O 1
ATOM 6429 N N . PRO A 1 853 ? -7.640 -8.390 32.501 1.00 89.94 853 PRO A N 1
ATOM 6430 C CA . PRO A 1 853 ? -7.443 -9.291 31.363 1.00 89.94 853 PRO A CA 1
ATOM 6431 C C . PRO A 1 853 ? -8.674 -9.429 30.455 1.00 89.94 853 PRO A C 1
ATOM 6433 O O . PRO A 1 853 ? -8.540 -9.425 29.235 1.00 89.94 853 PRO A O 1
ATOM 6436 N N . VAL A 1 854 ? -9.878 -9.519 31.032 1.00 90.19 854 VAL A N 1
ATOM 6437 C CA . VAL A 1 854 ? -11.125 -9.711 30.270 1.00 90.19 854 VAL A CA 1
ATOM 6438 C C . VAL A 1 854 ? -11.506 -8.431 29.522 1.00 90.19 854 VAL A C 1
ATOM 6440 O O . VAL A 1 854 ? -11.845 -8.487 28.343 1.00 90.19 854 VAL A O 1
ATOM 6443 N N . THR A 1 855 ? -11.374 -7.264 30.163 1.00 92.12 855 THR A N 1
ATOM 6444 C CA . THR A 1 855 ? -11.569 -5.968 29.496 1.00 92.12 855 THR A CA 1
ATOM 6445 C C . THR A 1 855 ? -10.539 -5.760 28.384 1.00 92.12 855 THR A C 1
ATOM 6447 O O . THR A 1 855 ? -10.900 -5.357 27.286 1.00 92.12 855 THR A O 1
ATOM 6450 N N . ALA A 1 856 ? -9.262 -6.074 28.623 1.00 95.25 856 ALA A N 1
ATOM 6451 C CA . ALA A 1 856 ? -8.223 -5.975 27.597 1.00 95.25 856 ALA A CA 1
ATOM 6452 C C . ALA A 1 856 ? -8.504 -6.882 26.388 1.00 95.25 856 ALA A C 1
ATOM 6454 O O . ALA A 1 856 ? -8.312 -6.450 25.253 1.00 95.25 856 ALA A O 1
ATOM 6455 N N . ALA A 1 857 ? -9.038 -8.086 26.619 1.00 94.38 857 ALA A N 1
ATOM 6456 C CA . ALA A 1 857 ? -9.440 -8.994 25.547 1.00 94.38 857 ALA A CA 1
ATOM 6457 C C . ALA A 1 857 ? -10.586 -8.421 24.701 1.00 94.38 857 ALA A C 1
ATOM 6459 O O . ALA A 1 857 ? -10.577 -8.562 23.480 1.00 94.38 857 ALA A O 1
ATOM 6460 N N . GLY A 1 858 ? -11.542 -7.722 25.320 1.00 95.00 858 GLY A N 1
ATOM 6461 C CA . GLY A 1 858 ? -12.591 -7.013 24.587 1.00 95.00 858 GLY A CA 1
ATOM 6462 C C . GLY A 1 858 ? -12.050 -5.847 23.745 1.00 95.00 858 GLY A C 1
ATOM 6463 O O . GLY A 1 858 ? -12.463 -5.680 22.600 1.00 95.00 858 GLY A O 1
ATOM 6464 N N . VAL A 1 859 ? -11.070 -5.090 24.261 1.00 97.25 859 VAL A N 1
ATOM 6465 C CA . VAL A 1 859 ? -10.396 -4.021 23.498 1.00 97.25 859 VAL A CA 1
ATOM 6466 C C . VAL A 1 859 ? -9.652 -4.617 22.304 1.00 97.25 859 VAL A C 1
ATOM 6468 O O . VAL A 1 859 ? -9.761 -4.109 21.190 1.00 97.25 859 VAL A O 1
ATOM 6471 N N . LEU A 1 860 ? -8.939 -5.728 22.512 1.00 96.50 860 LEU A N 1
ATOM 6472 C CA . LEU A 1 860 ? -8.276 -6.460 21.437 1.00 96.50 860 LEU A CA 1
ATOM 6473 C C . LEU A 1 860 ? -9.280 -6.962 20.390 1.00 96.50 860 LEU A C 1
ATOM 6475 O O . LEU A 1 860 ? -9.031 -6.812 19.197 1.00 96.50 860 LEU A O 1
ATOM 6479 N N . ALA A 1 861 ? -10.428 -7.501 20.807 1.00 95.31 861 ALA A N 1
ATOM 6480 C CA . ALA A 1 861 ? -11.477 -7.935 19.887 1.00 95.31 861 ALA A CA 1
ATOM 6481 C C . ALA A 1 861 ? -11.990 -6.776 19.016 1.00 95.31 861 ALA A C 1
ATOM 6483 O O . ALA A 1 861 ? -12.176 -6.950 17.813 1.00 95.31 861 ALA A O 1
ATOM 6484 N N . ASP A 1 862 ? -12.160 -5.583 19.587 1.00 96.50 862 ASP A N 1
ATOM 6485 C CA . ASP A 1 862 ? -12.557 -4.386 18.842 1.00 96.50 862 ASP A CA 1
ATOM 6486 C C . ASP A 1 862 ? -11.473 -3.905 17.856 1.00 96.50 862 ASP A C 1
ATOM 6488 O O . ASP A 1 862 ? -11.802 -3.511 16.736 1.00 96.50 862 ASP A O 1
ATOM 6492 N N . ILE A 1 863 ? -10.185 -4.010 18.210 1.00 96.75 863 ILE A N 1
ATOM 6493 C CA . ILE A 1 863 ? -9.065 -3.758 17.281 1.00 96.75 863 ILE A CA 1
ATOM 6494 C C . ILE A 1 863 ? -9.092 -4.763 16.118 1.00 96.75 863 ILE A C 1
ATOM 6496 O O . ILE A 1 863 ? -8.961 -4.382 14.954 1.00 96.75 863 ILE A O 1
ATOM 6500 N N . LEU A 1 864 ? -9.300 -6.049 16.410 1.00 93.69 864 LEU A N 1
ATOM 6501 C CA . LEU A 1 864 ? -9.324 -7.103 15.394 1.00 93.69 864 LEU A CA 1
ATOM 6502 C C . LEU A 1 864 ? -10.519 -6.977 14.440 1.00 93.69 864 LEU A C 1
ATOM 6504 O O . LEU A 1 864 ? -10.352 -7.223 13.246 1.00 93.69 864 LEU A O 1
ATOM 6508 N N . LYS A 1 865 ? -11.691 -6.529 14.915 1.00 91.62 865 LYS A N 1
ATOM 6509 C CA . LYS A 1 865 ? -12.845 -6.223 14.047 1.00 91.62 865 LYS A CA 1
ATOM 6510 C C . LYS A 1 865 ? -12.489 -5.183 12.979 1.00 91.62 865 LYS A C 1
ATOM 6512 O O . LYS A 1 865 ? -12.888 -5.335 11.827 1.00 91.62 865 LYS A O 1
ATOM 6517 N N . ILE A 1 866 ? -11.717 -4.150 13.335 1.00 91.19 866 ILE A N 1
ATOM 6518 C CA . ILE A 1 866 ? -11.253 -3.131 12.377 1.00 91.19 866 ILE A CA 1
ATOM 6519 C C . ILE A 1 866 ? -10.371 -3.780 11.307 1.00 91.19 866 ILE A C 1
ATOM 6521 O O . ILE A 1 866 ? -10.620 -3.603 10.115 1.00 91.19 866 ILE A O 1
ATOM 6525 N N . ALA A 1 867 ? -9.381 -4.567 11.731 1.00 86.69 867 ALA A N 1
ATOM 6526 C CA . ALA A 1 867 ? -8.449 -5.239 10.829 1.00 86.69 867 ALA A CA 1
ATOM 6527 C C . ALA A 1 867 ? -9.157 -6.212 9.866 1.00 86.69 867 ALA A C 1
ATOM 6529 O O . ALA A 1 867 ? -8.852 -6.254 8.676 1.00 86.69 867 ALA A O 1
ATOM 6530 N N . GLN A 1 868 ? -10.133 -6.977 10.364 1.00 80.94 868 GLN A N 1
ATOM 6531 C CA . GLN A 1 868 ? -10.887 -7.952 9.570 1.00 80.94 868 GLN A CA 1
ATOM 6532 C C . GLN A 1 868 ? -11.791 -7.284 8.530 1.00 80.94 868 GLN A C 1
ATOM 6534 O O . GLN A 1 868 ? -11.764 -7.679 7.365 1.00 80.94 868 GLN A O 1
ATOM 6539 N N . ASN A 1 869 ? -12.522 -6.231 8.915 1.00 74.12 869 ASN A N 1
ATOM 6540 C CA . ASN A 1 869 ? -13.407 -5.505 8.000 1.00 74.12 869 ASN A CA 1
ATOM 6541 C C . ASN A 1 869 ? -12.647 -4.886 6.817 1.00 74.12 869 ASN A C 1
ATOM 6543 O O . ASN A 1 869 ? -13.172 -4.825 5.707 1.00 74.12 869 ASN A O 1
ATOM 6547 N N . LEU A 1 870 ? -11.406 -4.438 7.034 1.00 67.38 870 LEU A N 1
ATOM 6548 C CA . LEU A 1 870 ? -10.592 -3.831 5.979 1.00 67.38 870 LEU A CA 1
ATOM 6549 C C . LEU A 1 870 ? -10.034 -4.851 4.985 1.00 67.38 870 LEU A C 1
ATOM 6551 O O . LEU A 1 870 ? -9.814 -4.497 3.828 1.00 67.38 870 LEU A O 1
ATOM 6555 N N . ARG A 1 871 ? -9.879 -6.115 5.391 1.00 62.62 871 ARG A N 1
ATOM 6556 C CA . ARG A 1 871 ? -9.413 -7.198 4.514 1.00 62.62 871 ARG A CA 1
ATOM 6557 C C . ARG A 1 871 ? -10.458 -7.703 3.519 1.00 62.62 871 ARG A C 1
ATOM 6559 O O . ARG A 1 871 ? -10.108 -8.510 2.658 1.00 62.62 871 ARG A O 1
ATOM 6566 N N . GLY A 1 872 ? -11.715 -7.266 3.630 1.00 47.94 872 GLY A N 1
ATOM 6567 C CA . GLY A 1 872 ? -12.799 -7.726 2.757 1.00 47.94 872 GLY A CA 1
ATOM 6568 C C . GLY A 1 872 ? -13.024 -9.243 2.815 1.00 47.94 872 GLY A C 1
ATOM 6569 O O . GLY A 1 872 ? -13.370 -9.836 1.791 1.00 47.94 872 GLY A O 1
ATOM 6570 N N . ARG A 1 873 ? -12.756 -9.862 3.975 1.00 38.69 873 ARG A N 1
ATOM 6571 C CA . ARG A 1 873 ? -13.051 -11.273 4.262 1.00 38.69 873 ARG A CA 1
ATOM 6572 C C . ARG A 1 873 ? -14.391 -11.432 4.957 1.00 38.69 873 ARG A C 1
ATOM 6574 O O . ARG A 1 873 ? -14.697 -10.577 5.816 1.00 38.69 873 ARG A O 1
#

Nearest PDB structures (foldseek):
  2hmf-assembly1_A  TM=8.037E-01  e=4.228E-33  Methanocaldococcus jannaschii
  3ab2-assembly1_A  TM=8.045E-01  e=1.544E-22  Corynebacterium glutamicum
  3ab4-assembly3_K  TM=8.181E-01  e=4.314E-22  Corynebacterium glutamicum
  3ab2-assembly3_K  TM=7.716E-01  e=1.396E-21  Corynebacterium glutamicum
  6mx1-assembly1_B  TM=9.097E-01  e=1.906E-09  Escherichia coli str. K-12 substr. MG1655

Solvent-accessible surface area (backbone atoms only — not comparable to full-atom values): 46166 Å² total; per-residue (Å²): 140,80,88,86,84,87,86,89,86,82,93,78,88,82,83,88,80,94,76,84,88,74,84,84,74,81,77,77,73,79,82,56,84,82,80,62,89,67,65,61,63,44,42,37,35,52,46,35,70,49,52,58,40,31,67,32,42,37,51,53,43,54,60,69,58,60,83,62,91,64,35,18,34,38,38,33,33,45,37,18,60,69,50,47,53,48,46,52,49,21,45,56,39,3,40,75,50,35,38,68,60,20,46,52,43,53,54,49,52,51,53,51,51,51,53,33,48,50,52,15,41,45,75,73,70,44,60,93,90,64,63,82,62,47,77,66,48,52,51,54,58,54,58,59,45,48,62,29,50,55,35,30,45,50,26,19,72,69,48,54,96,47,45,54,44,48,20,44,37,56,50,35,31,9,46,53,44,34,50,55,51,45,50,58,25,45,69,70,75,38,78,61,44,83,40,61,28,38,81,35,33,27,26,45,83,56,50,42,58,22,42,75,38,64,68,62,18,47,56,38,41,66,70,51,46,76,80,44,64,60,31,39,33,30,28,15,25,21,31,17,23,29,88,89,67,46,67,26,16,42,29,88,61,14,27,41,38,46,46,27,50,51,23,62,76,71,75,33,54,38,34,40,33,42,95,42,60,27,54,47,29,27,57,59,90,54,26,85,85,44,44,58,36,59,47,34,23,48,68,50,52,45,52,42,37,78,56,59,49,92,81,64,45,66,67,18,54,48,55,21,52,80,64,71,43,40,37,34,30,26,17,65,93,48,74,83,56,85,25,12,40,33,33,85,70,34,68,79,62,44,69,55,66,56,30,39,46,68,32,70,64,21,22,40,36,38,40,41,44,41,91,42,81,55,94,56,64,44,55,68,53,47,54,51,53,32,50,77,69,74,42,70,72,76,44,72,36,72,86,44,94,47,35,34,34,40,39,29,28,55,40,93,47,43,70,61,48,50,52,52,44,51,64,76,42,38,75,36,43,77,67,36,17,24,48,79,73,43,79,45,71,57,21,21,42,38,31,44,32,23,73,30,46,75,77,40,87,59,53,70,53,60,50,47,52,61,38,54,65,71,67,53,65,75,75,46,65,43,69,50,97,76,28,32,40,46,36,34,28,34,51,42,92,46,45,51,60,50,55,36,53,46,40,51,62,63,72,48,87,38,52,51,32,32,31,35,39,32,25,64,53,68,36,25,43,36,32,48,50,48,50,59,70,40,42,65,57,32,34,72,76,70,27,33,36,80,36,44,25,29,44,32,49,89,43,27,66,41,76,36,95,90,46,52,58,67,92,47,48,65,64,53,49,69,71,44,69,77,70,37,43,73,70,60,61,54,60,48,47,66,67,42,47,76,43,52,63,24,32,42,34,34,44,37,88,65,81,80,53,53,62,56,51,50,50,31,13,74,54,52,21,26,40,39,30,49,39,51,56,54,67,52,40,57,51,68,58,35,52,50,48,55,50,44,22,57,78,46,76,28,57,78,42,45,50,28,44,36,43,16,42,40,68,52,52,58,51,51,44,50,42,48,74,72,68,46,52,70,56,31,39,41,32,33,71,45,36,49,51,41,40,44,29,49,39,40,74,73,70,43,48,54,34,58,39,53,51,53,35,47,76,70,60,56,39,54,100,51,51,52,62,60,39,50,38,55,66,40,45,48,37,48,47,45,53,42,42,66,75,68,44,95,64,40,71,87,60,45,49,69,46,38,77,54,68,70,81,61,58,71,55,82,51,64,67,61,35,49,58,54,36,52,77,45,22,65,60,52,51,54,52,45,53,53,35,51,75,71,52,31,41,62,39,45,37,33,41,36,31,81,73,53,86,80,70,70,43,32,38,29,30,77,41,81,38,55,67,86,39,75,80,64,73,61,58,69,40,37,18,39,37,36,40,28,23,73,89,24,64,94,58,54,50,71,51,72,48,64,26,61,52,39,64,48,27,15,50,26,50,50,50,50,53,47,52,55,58,44,63,72,68,76,111

Secondary structure (DSSP, 8-state):
-------------------PPPP-----PPPPGGG--SS-EEEEEE-GGGGSSHHHHHHHHHHHHS--TT-EEEEEE---HHHHHHHHHHHHHHHTT-HHHHHHHHHHHHHHHHHHHHHHHHHTTPPTT--S--HHHHHHHHHTTHHHHHHHHHHHHH----HHHHHHHHHHHHHHHHHHHHHHHHHTT--EEEEEHHHH-EEESSTTS-EE-HHHHHHHHHHHGGGGTTSEEEEETTEEEETTS-EEE--TTHHHHHHHHHHHHHT--EEEEESSSSSBSS-TTT-TT--B-SEEEHHHHHHHHHTT--SS-HHHHHHHHHTT--EEEEETT-TTS--EEEESSTTS-TTS--EEEEEEEEEEEEEEB-SSPPSS-HHHHHHHHHHHTT---SEEEEEETTTEEEEEEEGGGHHHHHHHHHHHTHHHHHTTSBPPPEEEEEEEEEEEE-TTGGGSTTHHHHHHHHHHHTT----EEEE-TT-SEEEEEEEGGGHHHHHHHHHHHHH-SSEEEEEEEE--SHHHHHHHHHHHHHHHHIIIII-EEEEEEEEE-SS-EEE-TT---TTSHHHHHHHSPS---HHHHHHTHHHHTTSSSEEEEE----S-HHHHHHHHHHTT-EEEE--STGGGS-HHHHHHHHHHHHHTT--EE-GGGTTTTS-HHHHHHHHHHTTPPEEEEEEE--HHHHHHHHHHHTT--HHHHHHHHHHTT-S-SSTHHHHT-HHHHHHHHHHHHHTT----GGG-EE--SS-HHHHT---HHHHHHHHGGGHHHHHHHHHHHHHTTEEEEEEEEE-TT-SSS-SEEEEEEEEETTSGGGG--TTEEEEEEEESTTSSS-EEEEEE---HHHHHHHHHHHHHHHHHHHTT-

Foldseek 3Di:
DYDDDDDDDDDDDDDDDDDDDDDDDPPPDDDDPVNDPAAAEAFEEEDQQLLQALQSLLLVLVLLLPDDFFYQYEYQYFQHPVLLVLLVVLLVCLLVLHLPVSVVSVVVSLVVLQVSLLSNLVVVPDDPPPRLQDPVNSVVLVVLCVQLSVLSPVSSVVSDDALLSSLSSRLSRLQSSLSSSCSSNVSVVAHEAEAELAQQFEWDDGAQATDTPLVSSLVSCVVCVVVSGRHYYYYSFQWHAYPVGRIGGNHDQRSLQSSLSVCLSNVAAYEYEDQDAADWQEPCVLPVPIDFQAWAELVLVLVQVLQPDDDGDNNSSVSCAVSQHKYFYGYSVCRVRRYYIYGHCTPVPQAFFRHKYKDWQKKKKKKAFFPDADPDFLAVQLCVLCVVVVFDFSDWDDDDGNGIIITMGHNVCQVVSQVSSCVSCVVCCVVRRIPRIDMAPDKMKMKTFTQQNPVDPCPVVLLCVQCVLQVWDWPDWDADPSNGMIITMTYNVCVSLSRNSNSLSRVQQAQEEEEAEEDCPLQNVLLLVCLLVCQVVCCPVVRHHYFHQWYDYPFFIDGHLVGDPSVCNVVVRVPGGGDDDPVVVLVVLQVQLSHGQREYEAPDQDAPCLVSLLSNLVSSYAYQYCHLRQLQPALVSNVSSVVSNVVSVHHYHHCCVFQQQFNVLVVLLVCVVVPWFFQKKKKDQALLQLQLLVCLLVVHFNLRSLVVCVVVVSADPANLVRQQCLSVLSNLSSSCVSSVHSDHSVLEAEDGNDDPVLSPDPDRVVSSVVSVVCRVVSNVVSVVLVVVQWGKGFMWMAGPPDPDDGRIYTGIDTHHCPDPSVPDDRQKMKMWTDIPVCPPHTDMTIDRRDGNNSNSVNSVVSSVVSSVVSVVD

Radius of gyration: 39.87 Å; Cα contacts (8 Å, |Δi|>4): 1699; chains: 1; bounding box: 96×81×112 Å

Mean predicted aligned error: 14.13 Å

pLDDT: mean 86.43, std 14.37, range [22.42, 98.5]